Protein AF-0000000069621130 (afdb_homodimer)

Nearest PDB structures (foldseek):
  8sjd-assembly1_A  TM=6.583E-01  e=1.004E-08  Musca domestica
  8sjd-assembly1_A  TM=6.741E-01  e=3.927E-09  Musca domestica

Sequence (1466 aa):
MPRQTKYQEDWLSLTDPTGNEISFWCDKGKDDFHCFCRFCRKDIAICNSGKLQLFQHANSAKHKKSVKDATDLSQSKLKMISTANGDRGLCLDKTTASSSMTQWNFNEEEKIISAEILYILHAAVNNISFSSFDGISQLFSRMFPKGEEAKGMKLSSRKVAYEISHGLGPYFLAKISKSIQSCSFFTLLFDETLNESNKKQLDIHVRFWNCELNAIQQSYVGSEMLFHATASDIDSAIMTCMKKANLPIKKLLMLGSDGPNVNKAVFKIFDHRLKSEVGEGLVNVGTCNLHIVHNAFGKGLQLDAFASIIDFLEDIDIWFRKYPSRKEDLIISSQCVDEEVVCNTLRYVSNRWLSVVPSCQRILKMYPASKQHFLVDLVGNKSDLIKTERYKRIRSALKSHLTPAYLHFLVSVGKIFDNFLRFLQSDKTLIHLLYDEMSNIVRKLLFRFISMESCQEKKDEDLLEIPLKSIMEKENLKYLDVGHEANKILSSIEAAAKLCFKLDAQNFYFSVTSYLLKKLPLKNQLLKSIQVLHPVARKEPVNKTIGVVKCLTKMLSRCVQQEEMDKILDEWRIYVSDEEIKEEWSVEKQPDEDVLQWKNIDAYWGNVLCLNDINIGKKRYYHLSKIVKAALCLSHGQAPVERGFSINKRMMSDRARMAQTTIVGLRLIKDRVKKENVSETFITKEMIHFYREAHSKYKAELLENESKEKKLDNVKKVPECVRKTTQDELHILMPRQTKYQEDWLSLTDPTGNEISFWCDKGKDDFHCFCRFCRKDIAICNSGKLQLFQHANSAKHKKSVKDATDLSQSKLKMISTANGDRGLCLDKTTASSSMTQWNFNEEEKIISAEILYILHAAVNNISFSSFDGISQLFSRMFPKGEEAKGMKLSSRKVAYEISHGLGPYFLAKISKSIQSCSFFTLLFDETLNESNKKQLDIHVRFWNCELNAIQQSYVGSEMLFHATASDIDSAIMTCMKKANLPIKKLLMLGSDGPNVNKAVFKIFDHRLKSEVGEGLVNVGTCNLHIVHNAFGKGLQLDAFASIIDFLEDIDIWFRKYPSRKEDLIISSQCVDEEVVCNTLRYVSNRWLSVVPSCQRILKMYPASKQHFLVDLVGNKSDLIKTERYKRIRSALKSHLTPAYLHFLVSVGKIFDNFLRFLQSDKTLIHLLYDEMSNIVRKLLFRFISMESCQEKKDEDLLEIPLKSIMEKENLKYLDVGHEANKILSSIEAAAKLCFKLDAQNFYFSVTSYLLKKLPLKNQLLKSIQVLHPVARKEPVNKTIGVVKCLTKMLSRCVQQEEMDKILDEWRIYVSDEEIKEEWSVEKQPDEDVLQWKNIDAYWGNVLCLNDINIGKKRYYHLSKIVKAALCLSHGQAPVERGFSINKRMMSDRARMAQTTIVGLRLIKDRVKKENVSETFITKEMIHFYREAHSKYKAELLENESKEKKLDNVKKVPECVRKTTQDELHIL

Radius of gyration: 39.18 Å; Cα contacts (8 Å, |Δi|>4): 1930; chains: 2; bounding box: 105×108×104 Å

Organism: Araneus ventricosus (NCBI:txid182803)

Foldseek 3Di:
DQQFDFDDPVQQQDAAPVGHRLVVFWDCDPGRQWIAGNQLRDIQGCGHPNSVSSNVCCVDPSNVVSVVVVLVDFLVLVVVSVPPDDDDPPPPPPPCPVCPFVPPVDDPVRVLLVVVVLVLLLCLQVLNQLQVFVCVLVVQCVVCVPDPSSVPHDGHSVLSLLCLLQFQLLVLLQVVLVQQVPFQAKEKEWDWDQFPLRWIKIWIKIWFQRPSVLFIDIFTQAIDTDDPLALVRVLVRVVVSCVSSVPDLQRYAAYAYADDPRVVSNQVVSQVVNCVPQVGGHQDPAYFVLVLLLVLLVQLCPPPVNVLLLLLLQLVLVVPVPDPVLLVLLCVLCVVVVQHDSDHAQDDDSVDQLRLLSNLVNCLSSLNSLCSRLVPVCVVVVPPCCPDPSSVSNNVLSPDLLSNLSSVLCNVLSVLSVVLNVVQLDPFQCLLCLLVSLLVSLLVLCQQAAPCVLPVVDDSLCNLVRPLVVRCVVCPRVRHHSDDVSVVSLVPDDPVVSSVVSVSSSVSSVSSSNSSSVRNPNVDLLSVLSNCLQPVVLVPDLVVNLVSVLVLCVSVVSLAPPVCSVVLSVLSVCVSVPPVQDPVLFFDCDDPDPDTDGDRSSSSVSVQQQDADPVPRHGSNPSNCSSNRSSSSDRNRNSVVVVLSVVSRSSCPVPSPRDSSSSSSSSSSNRSDHNVCSSVGRDDPSSSVSSVCSVVVVVVVVVVVVVVVVVVVVVVVVVVVVVVVVVVVVVVD/DQQFDFDDPVQQQDAAPVGHRLVVFWACDPGRQWIAGNQLRDIQGCGHPNSVSSNVCCPDPSNVVSVVVVLVDFLVLVVVSVPPDDPDPPPPPPPCPVCPFVPPVDDPVRVLLVVVVLVLLLCLQVLNQLQVFVCVLVVQCVVCVPDPSSVPHDGHSVLSLLCLLQFQLLVLLQVVLVQQVPFQAKEKEWDWDQFPLRWIKIWIKIWFQRPSVLFIDIFTQAIDTDDDLALVRVLVRVVVSCVSSVPDLQRYAAYAYADDPRVVSNQVVSQVVNCVPQVGGHQDQAYFVLVLLLVLLVQLCPPPVNVLLLLLLQLVLVVCPPDVVLLVLLCVLCVVVVQHDSDHAQDDDSVDQLRLLRNLVNCLSSLNSLCSRLVPVCVVVVPPCCPDPSSVSNNVLSPDLLSNLSSVLCNVLSVLSVVLNVVQLDPFQCLLCLLVSLLVSLVVLCQQAAPCVLPVVDDSLCNLVRPLVVRCVVCPLVRHHSDDVSVVSLVPDDPVVSNVVSVSSSVSSVSSSNSSSVRRPNVDLLSVLSNCLQPCVLVDDLVVNLVSVLVLCVSVVSLDDPVCSVVLSVLSVCVSVPPVQDPVLFFDCDPPDPDTDTDRSSSSVSVQQCDADPVPRHGSNPSNCSSNRSSSSDRNRNSVVVVLSVVSRSSCPVPSPRDSSSSSSSSSSNRSDHNVCSSVGRDDPSSSVSSVCSVVVVVVVVVVVVVVVVVVVVVVVVVVVVVCVVVVVVVVD

Solvent-accessible surface area (backbone atoms only — not comparable to full-atom values): 79206 Å² total; per-residue (Å²): 123,84,71,66,34,64,71,54,82,72,55,36,76,36,68,33,89,78,70,44,44,34,53,74,38,42,42,85,32,98,48,59,38,28,32,24,29,68,60,66,71,40,77,42,72,19,31,79,58,32,70,56,41,55,35,48,48,52,67,31,71,64,37,47,47,28,45,47,48,53,67,66,42,63,65,64,63,67,53,51,67,65,65,67,70,80,76,80,72,74,61,75,57,81,64,76,69,63,81,66,60,83,64,63,90,53,51,71,67,48,45,24,50,51,31,50,50,49,51,51,50,47,31,52,50,59,53,48,63,50,71,60,30,50,59,39,30,57,30,39,25,66,44,28,71,73,14,65,35,30,64,64,40,83,53,32,35,67,56,53,45,38,32,31,33,47,4,52,14,49,47,50,46,50,52,50,27,54,50,54,65,74,31,78,49,34,21,40,36,45,50,72,44,74,44,83,64,45,36,31,35,34,42,34,33,38,25,26,46,30,73,87,75,39,29,73,42,76,43,68,72,41,64,43,81,37,49,73,65,43,37,67,51,46,48,51,44,51,52,50,47,31,58,76,44,64,54,63,70,87,31,54,41,32,78,43,38,60,75,52,67,52,49,51,48,33,50,51,54,51,26,51,52,35,29,71,71,73,67,51,60,55,57,80,84,69,52,30,52,59,57,52,54,52,47,19,54,49,57,27,41,63,37,67,78,42,34,54,50,52,48,45,54,49,48,55,34,63,61,37,59,85,27,32,45,52,43,48,49,38,45,57,29,13,57,72,68,71,42,82,72,76,71,81,75,53,73,68,43,92,85,44,83,72,27,59,40,60,26,41,53,50,49,62,69,34,40,66,27,48,45,41,28,62,70,42,49,43,58,72,67,66,46,78,63,69,74,38,68,64,44,48,52,46,47,53,48,66,68,39,84,57,45,64,29,52,41,37,28,48,40,52,58,40,49,59,54,40,51,54,48,58,60,68,49,44,93,62,69,50,44,49,48,44,48,60,52,56,48,47,54,52,48,60,55,44,52,29,45,39,59,56,78,81,50,67,85,46,53,73,62,45,56,65,68,55,61,58,70,63,48,42,66,70,55,48,73,74,44,54,59,56,46,69,70,17,47,60,52,45,68,77,45,57,70,67,62,41,50,52,52,51,51,51,51,49,50,30,50,49,49,23,52,54,45,43,54,70,67,53,70,64,76,43,59,62,47,58,29,43,35,60,73,39,74,70,46,48,77,44,61,62,78,64,48,50,58,38,50,52,52,39,47,59,76,44,36,89,68,48,57,79,84,44,52,62,54,25,53,51,39,48,57,46,56,53,66,41,76,84,66,56,71,66,58,47,51,43,86,53,88,84,59,92,59,85,40,68,41,54,54,44,57,36,48,35,58,58,49,63,38,63,30,82,88,77,74,38,56,59,35,56,60,43,42,45,56,51,48,54,60,65,26,46,75,67,53,60,45,68,62,55,52,45,49,55,50,49,52,62,58,32,58,97,40,54,80,64,51,68,56,39,52,41,11,41,50,35,44,42,66,73,43,49,71,90,41,50,68,67,56,71,85,47,72,66,55,52,51,32,46,66,45,4,62,58,52,45,52,51,49,52,53,50,50,51,50,46,50,51,45,51,50,48,53,57,52,41,48,54,54,47,44,50,46,45,50,51,48,54,71,67,100,124,86,71,67,35,63,71,54,80,70,54,37,77,36,68,30,88,79,70,44,44,34,52,75,40,41,42,85,31,100,50,61,39,28,32,23,30,69,60,66,70,40,78,41,70,19,31,80,59,31,71,56,43,56,34,49,48,52,65,30,70,65,37,46,46,29,45,49,48,52,66,68,42,63,63,64,62,65,54,52,68,64,63,67,69,78,76,77,70,76,62,76,58,79,65,76,70,64,81,68,61,83,65,63,89,53,52,72,67,50,46,24,50,50,31,52,51,49,51,50,51,47,31,52,50,59,56,49,62,49,69,58,30,50,59,41,30,57,29,40,26,66,45,28,70,74,15,65,37,30,64,64,40,83,54,32,34,68,57,52,47,39,31,33,34,48,4,53,12,50,48,49,46,50,53,51,27,54,50,52,66,72,31,75,49,33,20,40,36,44,50,72,44,74,46,82,64,42,36,30,35,33,42,35,33,39,26,26,46,30,75,87,75,38,30,72,42,75,42,68,74,42,64,40,81,36,48,60,79,45,36,67,48,48,47,51,45,52,51,50,48,31,59,76,45,62,53,63,70,88,32,53,41,33,77,44,39,60,74,51,69,46,50,52,48,32,50,50,53,51,28,52,52,35,28,72,72,72,66,53,59,55,58,81,82,68,51,29,54,59,58,51,55,53,48,19,54,49,55,28,41,64,38,66,79,44,33,52,51,51,48,44,54,50,47,55,34,55,62,41,53,79,29,31,42,51,42,47,50,37,43,55,29,12,59,73,68,72,42,82,73,77,70,81,75,55,75,67,42,92,88,45,83,72,26,58,40,60,26,40,53,50,48,61,69,35,40,67,27,48,46,40,28,61,69,42,49,43,57,70,66,67,46,77,63,68,73,38,69,64,44,48,54,46,48,52,50,66,68,39,83,55,45,64,30,53,42,38,29,47,39,51,57,39,49,59,55,40,53,55,49,58,59,67,50,46,92,64,71,50,45,48,48,43,47,58,53,55,48,46,55,51,49,60,55,43,53,30,46,38,59,58,78,82,50,66,83,46,53,74,61,45,57,64,69,54,62,56,69,64,47,42,67,70,56,49,74,74,44,53,58,57,44,69,69,15,48,61,52,46,69,78,46,56,69,69,62,40,51,51,50,50,51,51,52,50,50,29,50,48,50,23,51,53,44,42,57,69,68,54,69,66,76,44,60,61,47,57,30,42,35,58,74,39,75,72,47,48,76,44,61,64,80,65,49,49,58,38,50,51,51,40,48,59,76,44,38,89,70,48,54,80,84,44,51,61,54,25,54,52,40,47,57,48,57,51,68,41,78,84,64,56,70,67,56,45,50,45,87,55,87,86,58,92,61,87,39,68,42,55,54,42,57,34,48,36,57,58,48,64,39,63,31,82,89,78,74,38,56,59,34,56,62,43,43,45,56,52,48,55,58,66,27,47,78,66,52,59,46,69,61,54,52,45,50,56,50,50,51,63,59,32,58,98,39,54,78,62,52,67,56,38,52,40,10,42,51,36,43,44,66,73,44,50,70,90,42,51,68,67,54,71,85,47,74,66,55,51,50,32,47,67,45,4,61,60,53,44,52,51,49,52,51,50,48,50,51,46,51,50,46,51,49,46,52,57,51,41,48,54,53,48,45,51,47,46,50,52,45,54,71,67,100

Structure (mmCIF, N/CA/C/O backbone):
data_AF-0000000069621130-model_v1
#
loop_
_entity.id
_entity.type
_entity.pdbx_description
1 polymer 'HAT C-terminal dimerisation domain-containing protein'
#
loop_
_atom_site.group_PDB
_atom_site.id
_atom_site.type_symbol
_atom_site.label_atom_id
_atom_site.label_alt_id
_atom_site.label_comp_id
_atom_site.label_asym_id
_atom_site.label_entity_id
_atom_site.label_seq_id
_atom_site.pdbx_PDB_ins_code
_atom_site.Cartn_x
_atom_site.Cartn_y
_atom_site.Cartn_z
_atom_site.occupancy
_atom_site.B_iso_or_equiv
_atom_site.auth_seq_id
_atom_site.auth_comp_id
_atom_site.auth_asym_id
_atom_site.auth_atom_id
_atom_site.pdbx_PDB_model_num
ATOM 1 N N . MET A 1 1 ? 64.062 -38.812 -18.391 1 39.66 1 MET A N 1
ATOM 2 C CA . MET A 1 1 ? 62.656 -38.719 -18.078 1 39.66 1 MET A CA 1
ATOM 3 C C . MET A 1 1 ? 62.156 -37.281 -18.266 1 39.66 1 MET A C 1
ATOM 5 O O . MET A 1 1 ? 62.781 -36.344 -17.781 1 39.66 1 MET A O 1
ATOM 9 N N . PRO A 1 2 ? 61.406 -37.031 -19.328 1 51.38 2 PRO A N 1
ATOM 10 C CA . PRO A 1 2 ? 61.031 -35.625 -19.562 1 51.38 2 PRO A CA 1
ATOM 11 C C . PRO A 1 2 ? 60.531 -34.906 -18.297 1 51.38 2 PRO A C 1
ATOM 13 O O . PRO A 1 2 ? 60 -35.562 -17.391 1 51.38 2 PRO A O 1
ATOM 16 N N . ARG A 1 3 ? 61.219 -33.906 -17.75 1 57.31 3 ARG A N 1
ATOM 17 C CA . ARG A 1 3 ? 60.969 -33.125 -16.547 1 57.31 3 ARG A CA 1
ATOM 18 C C . ARG A 1 3 ? 59.469 -32.781 -16.453 1 57.31 3 ARG A C 1
ATOM 20 O O . ARG A 1 3 ? 58.938 -32.125 -17.359 1 57.31 3 ARG A O 1
ATOM 27 N N . GLN A 1 4 ? 58.562 -33.625 -15.805 1 66.12 4 GLN A N 1
ATOM 28 C CA . GLN A 1 4 ? 57.156 -33.375 -15.562 1 66.12 4 GLN A CA 1
ATOM 29 C C . GLN A 1 4 ? 56.938 -32.156 -14.688 1 66.12 4 GLN A C 1
ATOM 31 O O . GLN A 1 4 ? 57.562 -32 -13.641 1 66.12 4 GLN A O 1
ATOM 36 N N . THR A 1 5 ? 56.531 -31.078 -15.266 1 75.12 5 THR A N 1
ATOM 37 C CA . THR A 1 5 ? 56.25 -29.875 -14.5 1 75.12 5 THR A CA 1
ATOM 38 C C . THR A 1 5 ? 54.938 -30 -13.758 1 75.12 5 THR A C 1
ATOM 40 O O . THR A 1 5 ? 53.938 -30.469 -14.32 1 75.12 5 THR A O 1
ATOM 43 N N . LYS A 1 6 ? 54.969 -29.75 -12.477 1 78.38 6 LYS A N 1
ATOM 44 C CA . LYS A 1 6 ? 53.812 -29.812 -11.602 1 78.38 6 LYS A CA 1
ATOM 45 C C . LYS A 1 6 ? 53.094 -28.469 -11.562 1 78.38 6 LYS A C 1
ATOM 47 O O . LYS A 1 6 ? 53.688 -27.422 -11.797 1 78.38 6 LYS A O 1
ATOM 52 N N . TYR A 1 7 ? 51.781 -28.547 -11.359 1 77.81 7 TYR A N 1
ATOM 53 C CA . TYR A 1 7 ? 50.938 -27.375 -11.203 1 77.81 7 TYR A CA 1
ATOM 54 C C . TYR A 1 7 ? 51.438 -26.469 -10.102 1 77.81 7 TYR A C 1
ATOM 56 O O . TYR A 1 7 ? 51.875 -26.938 -9.039 1 77.81 7 TYR A O 1
ATOM 64 N N . GLN A 1 8 ? 51.656 -25.188 -10.391 1 79.44 8 GLN A N 1
ATOM 65 C CA . GLN A 1 8 ? 52.031 -24.188 -9.398 1 79.44 8 GLN A CA 1
ATOM 66 C C . GLN A 1 8 ? 50.906 -23.172 -9.195 1 79.44 8 GLN A C 1
ATOM 68 O O . GLN A 1 8 ? 50.375 -22.641 -10.164 1 79.44 8 GLN A O 1
ATOM 73 N N . GLU A 1 9 ? 50.562 -22.969 -8.023 1 75.62 9 GLU A N 1
ATOM 74 C CA . GLU A 1 9 ? 49.469 -22.062 -7.676 1 75.62 9 GLU A CA 1
ATOM 75 C C . GLU A 1 9 ? 49.75 -20.656 -8.156 1 75.62 9 GLU A C 1
ATOM 77 O O . GLU A 1 9 ? 48.812 -19.906 -8.477 1 75.62 9 GLU A O 1
ATOM 82 N N . ASP A 1 10 ? 51 -20.328 -8.375 1 77.38 10 ASP A N 1
ATOM 83 C CA . ASP A 1 10 ? 51.438 -19 -8.805 1 77.38 10 ASP A CA 1
ATOM 84 C C . ASP A 1 10 ? 51.031 -18.734 -10.258 1 77.38 10 ASP A C 1
ATOM 86 O O . ASP A 1 10 ? 50.938 -17.594 -10.688 1 77.38 10 ASP A O 1
ATOM 90 N N . TRP A 1 11 ? 50.688 -19.766 -11.047 1 78.38 11 TRP A N 1
ATOM 91 C CA . TRP A 1 11 ? 50.344 -19.625 -12.461 1 78.38 11 TRP A CA 1
ATOM 92 C C . TRP A 1 11 ? 49 -18.984 -12.633 1 78.38 11 TRP A C 1
ATOM 94 O O . TRP A 1 11 ? 48.75 -18.297 -13.625 1 78.38 11 TRP A O 1
ATOM 104 N N . LEU A 1 12 ? 48.219 -19.172 -11.602 1 75.12 12 LEU A N 1
ATOM 105 C CA . LEU A 1 12 ? 46.844 -18.672 -11.672 1 75.12 12 LEU A CA 1
ATOM 106 C C . LEU A 1 12 ? 46.812 -17.156 -11.656 1 75.12 12 LEU A C 1
ATOM 108 O O . LEU A 1 12 ? 45.906 -16.531 -12.195 1 75.12 12 LEU A O 1
ATOM 112 N N . SER A 1 13 ? 47.906 -16.562 -11.133 1 74.81 13 SER A N 1
ATOM 113 C CA . SER A 1 13 ? 47.969 -15.109 -11.031 1 74.81 13 SER A CA 1
ATOM 114 C C . SER A 1 13 ? 48.625 -14.508 -12.266 1 74.81 13 SER A C 1
ATOM 116 O O . SER A 1 13 ? 48.688 -13.281 -12.422 1 74.81 13 SER A O 1
ATOM 118 N N . LEU A 1 14 ? 48.969 -15.305 -13.281 1 77.44 14 LEU A N 1
ATOM 119 C CA . LEU A 1 14 ? 49.656 -14.828 -14.484 1 77.44 14 LEU A CA 1
ATOM 120 C C . LEU A 1 14 ? 48.625 -14.445 -15.562 1 77.44 14 LEU A C 1
ATOM 122 O O . LEU A 1 14 ? 47.531 -15.016 -15.625 1 77.44 14 LEU A O 1
ATOM 126 N N . THR A 1 15 ? 48.938 -13.414 -16.391 1 77.5 15 THR A N 1
ATOM 127 C CA . THR A 1 15 ? 48.125 -12.977 -17.516 1 77.5 15 THR A CA 1
ATOM 128 C C . THR A 1 15 ? 48.438 -13.781 -18.766 1 77.5 15 THR A C 1
ATOM 130 O O . THR A 1 15 ? 49.625 -13.922 -19.125 1 77.5 15 THR A O 1
ATOM 133 N N . ASP A 1 16 ? 47.438 -14.344 -19.406 1 76.75 16 ASP A N 1
ATOM 134 C CA . ASP A 1 16 ? 47.656 -15.117 -20.625 1 76.75 16 ASP A CA 1
ATOM 135 C C . ASP A 1 16 ? 47.844 -14.195 -21.828 1 76.75 16 ASP A C 1
ATOM 137 O O . ASP A 1 16 ? 47.656 -12.984 -21.734 1 76.75 16 ASP A O 1
ATOM 141 N N . PRO A 1 17 ? 48.312 -14.703 -22.953 1 74.19 17 PRO A N 1
ATOM 142 C CA . PRO A 1 17 ? 48.594 -13.852 -24.109 1 74.19 17 PRO A CA 1
ATOM 143 C C . PRO A 1 17 ? 47.344 -13.125 -24.641 1 74.19 17 PRO A C 1
ATOM 145 O O . PRO A 1 17 ? 47.469 -12.141 -25.375 1 74.19 17 PRO A O 1
ATOM 148 N N . THR A 1 18 ? 46.156 -13.586 -24.266 1 71.94 18 THR A N 1
ATOM 149 C CA . THR A 1 18 ? 44.938 -12.93 -24.734 1 71.94 18 THR A CA 1
ATOM 150 C C . THR A 1 18 ? 44.531 -11.812 -23.781 1 71.94 18 THR A C 1
ATOM 152 O O . THR A 1 18 ? 43.531 -11.109 -24.031 1 71.94 18 THR A O 1
ATOM 155 N N . GLY A 1 19 ? 45.219 -11.641 -22.734 1 69.75 19 GLY A N 1
ATOM 156 C CA . GLY A 1 19 ? 45.031 -10.523 -21.812 1 69.75 19 GLY A CA 1
ATOM 157 C C . GLY A 1 19 ? 44.219 -10.891 -20.594 1 69.75 19 GLY A C 1
ATOM 158 O O . GLY A 1 19 ? 43.875 -10.023 -19.797 1 69.75 19 GLY A O 1
ATOM 159 N N . ASN A 1 20 ? 43.906 -12.125 -20.359 1 70.5 20 ASN A N 1
ATOM 160 C CA . ASN A 1 20 ? 43.125 -12.602 -19.234 1 70.5 20 ASN A CA 1
ATOM 161 C C . ASN A 1 20 ? 44 -13.281 -18.188 1 70.5 20 ASN A C 1
ATOM 163 O O . ASN A 1 20 ? 45 -13.891 -18.516 1 70.5 20 ASN A O 1
ATOM 167 N N . GLU A 1 21 ? 43.75 -13.117 -16.984 1 75.62 21 GLU A N 1
ATOM 168 C CA . GLU A 1 21 ? 44.438 -13.891 -15.961 1 75.62 21 GLU A CA 1
ATOM 169 C C . GLU A 1 21 ? 44.094 -15.375 -16.047 1 75.62 21 GLU A C 1
ATOM 171 O O . GLU A 1 21 ? 42.906 -15.719 -16.266 1 75.62 21 GLU A O 1
ATOM 176 N N . ILE A 1 22 ? 44.969 -16.234 -15.82 1 78.56 22 ILE A N 1
ATOM 177 C CA . ILE A 1 22 ? 44.781 -17.672 -16.016 1 78.56 22 ILE A CA 1
ATOM 178 C C . ILE A 1 22 ? 43.781 -18.203 -15 1 78.56 22 ILE A C 1
ATOM 180 O O . ILE A 1 22 ? 43 -19.109 -15.305 1 78.56 22 ILE A O 1
ATOM 184 N N . SER A 1 23 ? 43.688 -17.516 -13.844 1 74.94 23 SER A N 1
ATOM 185 C CA . SER A 1 23 ? 42.719 -17.922 -12.82 1 74.94 23 SER A CA 1
ATOM 186 C C . SER A 1 23 ? 41.281 -17.703 -13.297 1 74.94 23 SER A C 1
ATOM 188 O O . SER A 1 23 ? 40.375 -18.328 -12.781 1 74.94 23 SER A O 1
ATOM 190 N N . PHE A 1 24 ? 41.188 -17.016 -14.414 1 70.88 24 PHE A N 1
ATOM 191 C CA . PHE A 1 24 ? 39.906 -16.688 -15.023 1 70.88 24 PHE A CA 1
ATOM 192 C C . PHE A 1 24 ? 39.281 -17.922 -15.648 1 70.88 24 PHE A C 1
ATOM 194 O O . PHE A 1 24 ? 38.062 -18.094 -15.609 1 70.88 24 PHE A O 1
ATOM 201 N N . TRP A 1 25 ? 40.031 -18.688 -16.109 1 73.44 25 TRP A N 1
ATOM 202 C CA . TRP A 1 25 ? 39.5 -19.781 -16.906 1 73.44 25 TRP A CA 1
ATOM 203 C C . TRP A 1 25 ? 40.125 -21.109 -16.5 1 73.44 25 TRP A C 1
ATOM 205 O O . TRP A 1 25 ? 39.625 -22.172 -16.891 1 73.44 25 TRP A O 1
ATOM 215 N N . CYS A 1 26 ? 41.125 -21.078 -15.68 1 76.06 26 CYS A N 1
ATOM 216 C CA . CYS A 1 26 ? 41.875 -22.297 -15.414 1 76.06 26 CYS A CA 1
ATOM 217 C C . CYS A 1 26 ? 41.812 -22.656 -13.93 1 76.06 26 CYS A C 1
ATOM 219 O O . CYS A 1 26 ? 42.031 -21.781 -13.078 1 76.06 26 CYS A O 1
ATOM 221 N N . ASP A 1 27 ? 41.375 -23.844 -13.539 1 75.94 27 ASP A N 1
ATOM 222 C CA . ASP A 1 27 ? 41.438 -24.422 -12.195 1 75.94 27 ASP A CA 1
ATOM 223 C C . ASP A 1 27 ? 42.469 -25.531 -12.109 1 75.94 27 ASP A C 1
ATOM 225 O O . ASP A 1 27 ? 42.906 -26.047 -13.141 1 75.94 27 ASP A O 1
ATOM 229 N N . LYS A 1 28 ? 42.844 -25.812 -10.828 1 76.94 28 LYS A N 1
ATOM 230 C CA . LYS A 1 28 ? 43.656 -27 -10.617 1 76.94 28 LYS A CA 1
ATOM 231 C C . LYS A 1 28 ? 42.938 -28.25 -11.094 1 76.94 28 LYS A C 1
ATOM 233 O O . LYS A 1 28 ? 41.75 -28.422 -10.844 1 76.94 28 LYS A O 1
ATOM 238 N N . GLY A 1 29 ? 43.438 -29.016 -11.93 1 69.94 29 GLY A N 1
ATOM 239 C CA . GLY A 1 29 ? 42.844 -30.234 -12.477 1 69.94 29 GLY A CA 1
ATOM 240 C C . GLY A 1 29 ? 42.781 -31.375 -11.477 1 69.94 29 GLY A C 1
ATOM 241 O O . GLY A 1 29 ? 43 -31.156 -10.273 1 69.94 29 GLY A O 1
ATOM 242 N N . LYS A 1 30 ? 42.438 -32.625 -11.852 1 70.06 30 LYS A N 1
ATOM 243 C CA . LYS A 1 30 ? 42.281 -33.844 -11.062 1 70.06 30 LYS A CA 1
ATOM 244 C C . LYS A 1 30 ? 43.562 -34.25 -10.383 1 70.06 30 LYS A C 1
ATOM 246 O O . LYS A 1 30 ? 43.562 -34.812 -9.281 1 70.06 30 LYS A O 1
ATOM 251 N N . ASP A 1 31 ? 44.812 -34 -11.031 1 73.75 31 ASP A N 1
ATOM 252 C CA . ASP A 1 31 ? 46.125 -34.312 -10.508 1 73.75 31 ASP A CA 1
ATOM 253 C C . ASP A 1 31 ? 47.094 -33.156 -10.695 1 73.75 31 ASP A C 1
ATOM 255 O O . ASP A 1 31 ? 46.719 -32.125 -11.273 1 73.75 31 ASP A O 1
ATOM 259 N N . ASP A 1 32 ? 48.375 -33.281 -10.117 1 77.19 32 ASP A N 1
ATOM 260 C CA . ASP A 1 32 ? 49.344 -32.219 -10.117 1 77.19 32 ASP A CA 1
ATOM 261 C C . ASP A 1 32 ? 49.875 -31.938 -11.523 1 77.19 32 ASP A C 1
ATOM 263 O O . ASP A 1 32 ? 50.656 -31 -11.734 1 77.19 32 ASP A O 1
ATOM 267 N N . PHE A 1 33 ? 49.406 -32.656 -12.484 1 81.25 33 PHE A N 1
ATOM 268 C CA . PHE A 1 33 ? 49.969 -32.5 -13.828 1 81.25 33 PHE A CA 1
ATOM 269 C C . PHE A 1 33 ? 48.875 -32.031 -14.812 1 81.25 33 PHE A C 1
ATOM 271 O O . PHE A 1 33 ? 49.156 -31.922 -16 1 81.25 33 PHE A O 1
ATOM 278 N N . HIS A 1 34 ? 47.688 -31.703 -14.328 1 81.12 34 HIS A N 1
ATOM 279 C CA . HIS A 1 34 ? 46.594 -31.219 -15.172 1 81.12 34 HIS A CA 1
ATOM 280 C C . HIS A 1 34 ? 45.969 -29.953 -14.586 1 81.12 34 HIS A C 1
ATOM 282 O O . HIS A 1 34 ? 45.938 -29.781 -13.367 1 81.12 34 HIS A O 1
ATOM 288 N N . CYS A 1 35 ? 45.594 -29.062 -15.555 1 80.75 35 CYS A N 1
ATOM 289 C CA . CYS A 1 35 ? 44.75 -27.906 -15.227 1 80.75 35 CYS A CA 1
ATOM 290 C C . CYS A 1 35 ? 43.406 -27.984 -15.938 1 80.75 35 CYS A C 1
ATOM 292 O O . CYS A 1 35 ? 43.312 -28.594 -17 1 80.75 35 CYS A O 1
ATOM 294 N N . PHE A 1 36 ? 42.406 -27.578 -15.328 1 80.5 36 PHE A N 1
ATOM 295 C CA . PHE A 1 36 ? 41.062 -27.641 -15.891 1 80.5 36 PHE A CA 1
ATOM 296 C C . PHE A 1 36 ? 40.625 -26.25 -16.359 1 80.5 36 PHE A C 1
ATOM 298 O O . PHE A 1 36 ? 40.656 -25.297 -15.602 1 80.5 36 PHE A O 1
ATOM 305 N N . CYS A 1 37 ? 40.25 -26.156 -17.703 1 77 37 CYS A N 1
ATOM 306 C CA . CYS A 1 37 ? 39.656 -24.938 -18.234 1 77 37 CYS A CA 1
ATOM 307 C C . CYS A 1 37 ? 38.156 -24.922 -18.047 1 77 37 CYS A C 1
ATOM 309 O O . CYS A 1 37 ? 37.469 -25.75 -18.625 1 77 37 CYS A O 1
ATOM 311 N N . ARG A 1 38 ? 37.719 -23.969 -17.297 1 72 38 ARG A N 1
ATOM 312 C CA . ARG A 1 38 ? 36.281 -23.844 -16.953 1 72 38 ARG A CA 1
ATOM 313 C C . ARG A 1 38 ? 35.438 -23.562 -18.188 1 72 38 ARG A C 1
ATOM 315 O O . ARG A 1 38 ? 34.312 -24 -18.281 1 72 38 ARG A O 1
ATOM 322 N N . PHE A 1 39 ? 35.938 -22.922 -19.156 1 70.75 39 PHE A N 1
ATOM 323 C CA . PHE A 1 39 ? 35.156 -22.5 -20.312 1 70.75 39 PHE A CA 1
ATOM 324 C C . PHE A 1 39 ? 35.125 -23.594 -21.375 1 70.75 39 PHE A C 1
ATOM 326 O O . PHE A 1 39 ? 34.094 -23.844 -21.984 1 70.75 39 PHE A O 1
ATOM 333 N N . CYS A 1 40 ? 36.156 -24.203 -21.578 1 70.94 40 CYS A N 1
ATOM 334 C CA . CYS A 1 40 ? 36.25 -25.266 -22.578 1 70.94 40 CYS A CA 1
ATOM 335 C C . CYS A 1 40 ? 35.969 -26.625 -21.969 1 70.94 40 CYS A C 1
ATOM 337 O O . CYS A 1 40 ? 35.875 -27.625 -22.688 1 70.94 40 CYS A O 1
ATOM 339 N N . ARG A 1 41 ? 35.719 -26.688 -20.578 1 68.31 41 ARG A N 1
ATOM 340 C CA . ARG A 1 41 ? 35.5 -27.891 -19.781 1 68.31 41 ARG A CA 1
ATOM 341 C C . ARG A 1 41 ? 36.438 -29.016 -20.203 1 68.31 41 ARG A C 1
ATOM 343 O O . ARG A 1 41 ? 36 -30.156 -20.422 1 68.31 41 ARG A O 1
ATOM 350 N N . LYS A 1 42 ? 37.656 -28.781 -20.281 1 76.62 42 LYS A N 1
ATOM 351 C CA . LYS A 1 42 ? 38.656 -29.734 -20.719 1 76.62 42 LYS A CA 1
ATOM 352 C C . LYS A 1 42 ? 39.844 -29.734 -19.766 1 76.62 42 LYS A C 1
ATOM 354 O O . LYS A 1 42 ? 40.219 -28.688 -19.219 1 76.62 42 LYS A O 1
ATOM 359 N N . ASP A 1 43 ? 40.344 -30.859 -19.484 1 79 43 ASP A N 1
ATOM 360 C CA . ASP A 1 43 ? 41.594 -31.016 -18.75 1 79 43 ASP A CA 1
ATOM 361 C C . ASP A 1 43 ? 42.781 -30.719 -19.625 1 79 43 ASP A C 1
ATOM 363 O O . ASP A 1 43 ? 42.906 -31.25 -20.734 1 79 43 ASP A O 1
ATOM 367 N N . ILE A 1 44 ? 43.531 -29.703 -19.25 1 79.69 44 ILE A N 1
ATOM 368 C CA . ILE A 1 44 ? 44.75 -29.328 -19.953 1 79.69 44 ILE A CA 1
ATOM 369 C C . ILE A 1 44 ? 45.969 -30.016 -19.312 1 79.69 44 ILE A C 1
ATOM 371 O O . ILE A 1 44 ? 46.25 -29.828 -18.125 1 79.69 44 ILE A O 1
ATOM 375 N N . ALA A 1 45 ? 46.594 -30.922 -19.969 1 79.88 45 ALA A N 1
ATOM 376 C CA . ALA A 1 45 ? 47.812 -31.578 -19.469 1 79.88 45 ALA A CA 1
ATOM 377 C C . ALA A 1 45 ? 48.969 -30.609 -19.469 1 79.88 45 ALA A C 1
ATOM 379 O O . ALA A 1 45 ? 49.344 -30.047 -20.5 1 79.88 45 ALA A O 1
ATOM 380 N N . ILE A 1 46 ? 49.562 -30.312 -18.312 1 79.31 46 ILE A N 1
ATOM 381 C CA . ILE A 1 46 ? 50.656 -29.344 -18.188 1 79.31 46 ILE A CA 1
ATOM 382 C C . ILE A 1 46 ? 51.969 -30.094 -17.969 1 79.31 46 ILE A C 1
ATOM 384 O O . ILE A 1 46 ? 53 -29.469 -17.672 1 79.31 46 ILE A O 1
ATOM 388 N N . CYS A 1 47 ? 52.031 -31.375 -18.062 1 74.88 47 CYS A N 1
ATOM 389 C CA . CYS A 1 47 ? 53.188 -32.219 -17.734 1 74.88 47 CYS A CA 1
ATOM 390 C C . CYS A 1 47 ? 54.375 -31.875 -18.625 1 74.88 47 CYS A C 1
ATOM 392 O O . CYS A 1 47 ? 55.5 -31.922 -18.172 1 74.88 47 CYS A O 1
ATOM 394 N N . ASN A 1 48 ? 54.188 -31.547 -19.875 1 75.25 48 ASN A N 1
ATOM 395 C CA . ASN A 1 48 ? 55.312 -31.375 -20.797 1 75.25 48 ASN A CA 1
ATOM 396 C C . ASN A 1 48 ? 55.844 -29.953 -20.781 1 75.25 48 ASN A C 1
ATOM 398 O O . ASN A 1 48 ? 57.062 -29.734 -20.703 1 75.25 48 ASN A O 1
ATOM 402 N N . SER A 1 49 ? 54.969 -28.812 -20.969 1 75.88 49 SER A N 1
ATOM 403 C CA . SER A 1 49 ? 55.469 -27.453 -21.156 1 75.88 49 SER A CA 1
ATOM 404 C C . SER A 1 49 ? 54.938 -26.516 -20.078 1 75.88 49 SER A C 1
ATOM 406 O O . SER A 1 49 ? 55.188 -25.312 -20.125 1 75.88 49 SER A O 1
ATOM 408 N N . GLY A 1 50 ? 54.375 -27.078 -19.062 1 76.44 50 GLY A N 1
ATOM 409 C CA . GLY A 1 50 ? 53.938 -26.359 -17.891 1 76.44 50 GLY A CA 1
ATOM 410 C C . GLY A 1 50 ? 53.062 -25.156 -18.219 1 76.44 50 GLY A C 1
ATOM 411 O O . GLY A 1 50 ? 52.062 -25.281 -18.938 1 76.44 50 GLY A O 1
ATOM 412 N N . LYS A 1 51 ? 53.656 -23.938 -17.891 1 77.75 51 LYS A N 1
ATOM 413 C CA . LYS A 1 51 ? 52.969 -22.656 -18.078 1 77.75 51 LYS A CA 1
ATOM 414 C C . LYS A 1 51 ? 52.719 -22.375 -19.547 1 77.75 51 LYS A C 1
ATOM 416 O O . LYS A 1 51 ? 51.719 -21.75 -19.906 1 77.75 51 LYS A O 1
ATOM 421 N N . LEU A 1 52 ? 53.5 -22.781 -20.344 1 79.31 52 LEU A N 1
ATOM 422 C CA . LEU A 1 52 ? 53.406 -22.516 -21.781 1 79.31 52 LEU A CA 1
ATOM 423 C C . LEU A 1 52 ? 52.219 -23.234 -22.391 1 79.31 52 LEU A C 1
ATOM 425 O O . LEU A 1 52 ? 51.594 -22.734 -23.344 1 79.31 52 LEU A O 1
ATOM 429 N N . GLN A 1 53 ? 51.75 -24.344 -21.828 1 81.69 53 GLN A N 1
ATOM 430 C CA . GLN A 1 53 ? 50.562 -25.062 -22.297 1 81.69 53 GLN A CA 1
ATOM 431 C C . GLN A 1 53 ? 49.281 -24.297 -21.953 1 81.69 53 GLN A C 1
ATOM 433 O O . GLN A 1 53 ? 48.344 -24.312 -22.734 1 81.69 53 GLN A O 1
ATOM 438 N N . LEU A 1 54 ? 49.375 -23.672 -20.844 1 81.69 54 LEU A N 1
ATOM 439 C CA . LEU A 1 54 ? 48.25 -22.844 -20.469 1 81.69 54 LEU A CA 1
ATOM 440 C C . LEU A 1 54 ? 48.125 -21.641 -21.391 1 81.69 54 LEU A C 1
ATOM 442 O O . LEU A 1 54 ? 47 -21.297 -21.828 1 81.69 54 LEU A O 1
ATOM 446 N N . PHE A 1 55 ? 49.25 -21.062 -21.797 1 81.12 55 PHE A N 1
ATOM 447 C CA . PHE A 1 55 ? 49.25 -19.938 -22.719 1 81.12 55 PHE A CA 1
ATOM 448 C C . PHE A 1 55 ? 48.812 -20.375 -24.109 1 81.12 55 PHE A C 1
ATOM 450 O O . PHE A 1 55 ? 48.062 -19.656 -24.781 1 81.12 55 PHE A O 1
ATOM 457 N N . GLN A 1 56 ? 49.156 -21.531 -24.469 1 81.5 56 GLN A N 1
ATOM 458 C CA . GLN A 1 56 ? 48.75 -22.078 -25.766 1 81.5 56 GLN A CA 1
ATOM 459 C C . GLN A 1 56 ? 47.25 -22.375 -25.781 1 81.5 56 GLN A C 1
ATOM 461 O O . GLN A 1 56 ? 46.562 -22.094 -26.781 1 81.5 56 GLN A O 1
ATOM 466 N N . HIS A 1 57 ? 46.719 -22.922 -24.688 1 80.94 57 HIS A N 1
ATOM 467 C CA . HIS A 1 57 ? 45.281 -23.141 -24.578 1 80.94 57 HIS A CA 1
ATOM 468 C C . HIS A 1 57 ? 44.531 -21.812 -24.641 1 80.94 57 HIS A C 1
ATOM 470 O O . HIS A 1 57 ? 43.531 -21.703 -25.359 1 80.94 57 HIS A O 1
ATOM 476 N N . ALA A 1 58 ? 45.094 -20.844 -23.984 1 79.69 58 ALA A N 1
ATOM 477 C CA . ALA A 1 58 ? 44.469 -19.531 -23.969 1 79.69 58 ALA A CA 1
ATOM 478 C C . ALA A 1 58 ? 44.438 -18.922 -25.375 1 79.69 58 ALA A C 1
ATOM 480 O O . ALA A 1 58 ? 43.5 -18.188 -25.719 1 79.69 58 ALA A O 1
ATOM 481 N N . ASN A 1 59 ? 45.375 -19.266 -26.172 1 78.25 59 ASN A N 1
ATOM 482 C CA . ASN A 1 59 ? 45.5 -18.688 -27.516 1 78.25 59 ASN A CA 1
ATOM 483 C C . ASN A 1 59 ? 44.781 -19.562 -28.562 1 78.25 59 ASN A C 1
ATOM 485 O O . ASN A 1 59 ? 44.719 -19.203 -29.734 1 78.25 59 ASN A O 1
ATOM 489 N N . SER A 1 60 ? 44.25 -20.656 -28.141 1 80.31 60 SER A N 1
ATOM 490 C CA . SER A 1 60 ? 43.562 -21.547 -29.078 1 80.31 60 SER A CA 1
ATOM 491 C C . SER A 1 60 ? 42.219 -20.953 -29.5 1 80.31 60 SER A C 1
ATOM 493 O O . SER A 1 60 ? 41.562 -20.25 -28.734 1 80.31 60 SER A O 1
ATOM 495 N N . ALA A 1 61 ? 41.812 -21.156 -30.734 1 76.56 61 ALA A N 1
ATOM 496 C CA . ALA A 1 61 ? 40.562 -20.625 -31.312 1 76.56 61 ALA A CA 1
ATOM 497 C C . ALA A 1 61 ? 39.344 -21.141 -30.562 1 76.56 61 ALA A C 1
ATOM 499 O O . ALA A 1 61 ? 38.406 -20.391 -30.328 1 76.56 61 ALA A O 1
ATOM 500 N N . LYS A 1 62 ? 39.375 -22.328 -30.078 1 73.5 62 LYS A N 1
ATOM 501 C CA . LYS A 1 62 ? 38.25 -22.906 -29.359 1 73.5 62 LYS A CA 1
ATOM 502 C C . LYS A 1 62 ? 38.062 -22.266 -27.984 1 73.5 62 LYS A C 1
ATOM 504 O O . LYS A 1 62 ? 36.938 -21.984 -27.562 1 73.5 62 LYS A O 1
ATOM 509 N N . HIS A 1 63 ? 39.125 -22.031 -27.328 1 74.56 63 HIS A N 1
ATOM 510 C CA . HIS A 1 63 ? 39.031 -21.359 -26.031 1 74.56 63 HIS A CA 1
ATOM 511 C C . HIS A 1 63 ? 38.562 -19.922 -26.172 1 74.56 63 HIS A C 1
ATOM 513 O O . HIS A 1 63 ? 37.688 -19.484 -25.422 1 74.56 63 HIS A O 1
ATOM 519 N N . LYS A 1 64 ? 39.125 -19.281 -27.141 1 73.56 64 LYS A N 1
ATOM 520 C CA . LYS A 1 64 ? 38.719 -17.891 -27.391 1 73.56 64 LYS A CA 1
ATOM 521 C C . LYS A 1 64 ? 37.219 -17.812 -27.719 1 73.56 64 LYS A C 1
ATOM 523 O O . LYS A 1 64 ? 36.531 -16.922 -27.25 1 73.56 64 LYS A O 1
ATOM 528 N N . LYS A 1 65 ? 36.781 -18.734 -28.469 1 71 65 LYS A N 1
ATOM 529 C CA . LYS A 1 65 ? 35.375 -18.797 -28.781 1 71 65 LYS A CA 1
ATOM 530 C C . LYS A 1 65 ? 34.562 -19.172 -27.547 1 71 65 LYS A C 1
ATOM 532 O O . LYS A 1 65 ? 33.5 -18.578 -27.281 1 71 65 LYS A O 1
ATOM 537 N N . SER A 1 66 ? 35 -20.094 -26.812 1 68 66 SER A N 1
ATOM 538 C CA . SER A 1 66 ? 34.281 -20.516 -25.609 1 68 66 SER A CA 1
ATOM 539 C C . SER A 1 66 ? 34.25 -19.406 -24.562 1 68 66 SER A C 1
ATOM 541 O O . SER A 1 66 ? 33.219 -19.219 -23.891 1 68 66 SER A O 1
ATOM 543 N N . VAL A 1 67 ? 35.375 -18.766 -24.5 1 64.88 67 VAL A N 1
ATOM 544 C CA . VAL A 1 67 ? 35.438 -17.625 -23.594 1 64.88 67 VAL A CA 1
ATOM 545 C C . VAL A 1 67 ? 34.5 -16.516 -24.094 1 64.88 67 VAL A C 1
ATOM 547 O O . VAL A 1 67 ? 33.75 -15.93 -23.297 1 64.88 67 VAL A O 1
ATOM 550 N N . LYS A 1 68 ? 34.5 -16.312 -25.344 1 62.91 68 LYS A N 1
ATOM 551 C CA . LYS A 1 68 ? 33.594 -15.328 -25.938 1 62.91 68 LYS A CA 1
ATOM 552 C C . LYS A 1 68 ? 32.156 -15.75 -25.75 1 62.91 68 LYS A C 1
ATOM 554 O O . LYS A 1 68 ? 31.297 -14.93 -25.406 1 62.91 68 LYS A O 1
ATOM 559 N N . ASP A 1 69 ? 31.859 -16.922 -26.094 1 56.88 69 ASP A N 1
ATOM 560 C CA . ASP A 1 69 ? 30.5 -17.469 -25.938 1 56.88 69 ASP A CA 1
ATOM 561 C C . ASP A 1 69 ? 30.078 -17.422 -24.469 1 56.88 69 ASP A C 1
ATOM 563 O O . ASP A 1 69 ? 28.906 -17.141 -24.172 1 56.88 69 ASP A O 1
ATOM 567 N N . ALA A 1 70 ? 30.953 -17.859 -23.625 1 50.97 70 ALA A N 1
ATOM 568 C CA . ALA A 1 70 ? 30.672 -17.844 -22.203 1 50.97 70 ALA A CA 1
ATOM 569 C C . ALA A 1 70 ? 30.453 -16.406 -21.703 1 50.97 70 ALA A C 1
ATOM 571 O O . ALA A 1 70 ? 29.625 -16.172 -20.828 1 50.97 70 ALA A O 1
ATOM 572 N N . THR A 1 71 ? 31.375 -15.664 -22.234 1 48.59 71 THR A N 1
ATOM 573 C CA . THR A 1 71 ? 31.234 -14.258 -21.891 1 48.59 71 THR A CA 1
ATOM 574 C C . THR A 1 71 ? 29.938 -13.688 -22.484 1 48.59 71 THR A C 1
ATOM 576 O O . THR A 1 71 ? 29.344 -12.773 -21.906 1 48.59 71 THR A O 1
ATOM 579 N N . ASP A 1 72 ? 29.609 -14.109 -23.609 1 44.66 72 ASP A N 1
ATOM 580 C CA . ASP A 1 72 ? 28.328 -13.75 -24.219 1 44.66 72 ASP A CA 1
ATOM 581 C C . ASP A 1 72 ? 27.172 -14.492 -23.547 1 44.66 72 ASP A C 1
ATOM 583 O O . ASP A 1 72 ? 26.016 -14.133 -23.734 1 44.66 72 ASP A O 1
ATOM 587 N N . LEU A 1 73 ? 27.422 -15.695 -23.062 1 37.78 73 LEU A N 1
ATOM 588 C CA . LEU A 1 73 ? 26.391 -16.516 -22.438 1 37.78 73 LEU A CA 1
ATOM 589 C C . LEU A 1 73 ? 25.906 -15.891 -21.141 1 37.78 73 LEU A C 1
ATOM 591 O O . LEU A 1 73 ? 26.688 -15.258 -20.422 1 37.78 73 LEU A O 1
ATOM 595 N N . SER A 1 74 ? 24.672 -15.781 -20.938 1 37.91 74 SER A N 1
ATOM 596 C CA . SER A 1 74 ? 23.875 -15.219 -19.844 1 37.91 74 SER A CA 1
ATOM 597 C C . SER A 1 74 ? 24.344 -15.75 -18.5 1 37.91 74 SER A C 1
ATOM 599 O O . SER A 1 74 ? 24.953 -16.828 -18.422 1 37.91 74 SER A O 1
ATOM 601 N N . GLN A 1 75 ? 24.438 -15.008 -17.422 1 36.41 75 GLN A N 1
ATOM 602 C CA . GLN A 1 75 ? 24.781 -15.172 -16.016 1 36.41 75 GLN A CA 1
ATOM 603 C C . GLN A 1 75 ? 24.359 -16.547 -15.508 1 36.41 75 GLN A C 1
ATOM 605 O O . GLN A 1 75 ? 24.969 -17.078 -14.578 1 36.41 75 GLN A O 1
ATOM 610 N N . SER A 1 76 ? 23.391 -17.203 -16 1 34.62 76 SER A N 1
ATOM 611 C CA . SER A 1 76 ? 22.844 -18.453 -15.477 1 34.62 76 SER A CA 1
ATOM 612 C C . SER A 1 76 ? 23.781 -19.625 -15.727 1 34.62 76 SER A C 1
ATOM 614 O O . SER A 1 76 ? 23.875 -20.547 -14.922 1 34.62 76 SER A O 1
ATOM 616 N N . LYS A 1 77 ? 24.453 -19.828 -16.828 1 36.78 77 LYS A N 1
ATOM 617 C CA . LYS A 1 77 ? 25.328 -20.969 -17.094 1 36.78 77 LYS A CA 1
ATOM 618 C C . LYS A 1 77 ? 26.547 -20.938 -16.188 1 36.78 77 LYS A C 1
ATOM 620 O O . LYS A 1 77 ? 27.109 -21.984 -15.859 1 36.78 77 LYS A O 1
ATOM 625 N N . LEU A 1 78 ? 26.953 -19.734 -15.773 1 35.47 78 LEU A N 1
ATOM 626 C CA . LEU A 1 78 ? 28.125 -19.641 -14.906 1 35.47 78 LEU A CA 1
ATOM 627 C C . LEU A 1 78 ? 27.812 -20.203 -13.523 1 35.47 78 LEU A C 1
ATOM 629 O O . LEU A 1 78 ? 28.656 -20.859 -12.906 1 35.47 78 LEU A O 1
ATOM 633 N N . LYS A 1 79 ? 26.641 -20 -13.031 1 37.91 79 LYS A N 1
ATOM 634 C CA . LYS A 1 79 ? 26.281 -20.562 -11.734 1 37.91 79 LYS A CA 1
ATOM 635 C C . LYS A 1 79 ? 26.125 -22.078 -11.828 1 37.91 79 LYS A C 1
ATOM 637 O O . LYS A 1 79 ? 26.375 -22.797 -10.859 1 37.91 79 LYS A O 1
ATOM 642 N N . MET A 1 80 ? 25.484 -22.578 -12.773 1 31.69 80 MET A N 1
ATOM 643 C CA . MET A 1 80 ? 25.203 -24 -12.875 1 31.69 80 MET A CA 1
ATOM 644 C C . MET A 1 80 ? 26.5 -24.797 -12.93 1 31.69 80 MET A C 1
ATOM 646 O O . MET A 1 80 ? 26.531 -25.969 -12.531 1 31.69 80 MET A O 1
ATOM 650 N N . ILE A 1 81 ? 27.516 -24.312 -13.508 1 32.84 81 ILE A N 1
ATOM 651 C CA . ILE A 1 81 ? 28.766 -25.078 -13.5 1 32.84 81 ILE A CA 1
ATOM 652 C C . ILE A 1 81 ? 29.234 -25.281 -12.062 1 32.84 81 ILE A C 1
ATOM 654 O O . ILE A 1 81 ? 29.828 -26.312 -11.742 1 32.84 81 ILE A O 1
ATOM 658 N N . SER A 1 82 ? 28.906 -24.344 -11.164 1 32.91 82 SER A N 1
ATOM 659 C CA . SER A 1 82 ? 29.359 -24.531 -9.789 1 32.91 82 SER A CA 1
ATOM 660 C C . SER A 1 82 ? 28.516 -25.594 -9.078 1 32.91 82 SER A C 1
ATOM 662 O O . SER A 1 82 ? 29.031 -26.344 -8.25 1 32.91 82 SER A O 1
ATOM 664 N N . THR A 1 83 ? 27.219 -25.609 -9.203 1 32.16 83 THR A N 1
ATOM 665 C CA . THR A 1 83 ? 26.422 -26.469 -8.344 1 32.16 83 THR A CA 1
ATOM 666 C C . THR A 1 83 ? 26.391 -27.906 -8.875 1 32.16 83 THR A C 1
ATOM 668 O O . THR A 1 83 ? 25.719 -28.766 -8.32 1 32.16 83 THR A O 1
ATOM 671 N N . ALA A 1 84 ? 26.781 -28.328 -10.039 1 29.75 84 ALA A N 1
ATOM 672 C CA . ALA A 1 84 ? 26.641 -29.734 -10.422 1 29.75 84 ALA A CA 1
ATOM 673 C C . ALA A 1 84 ? 27.438 -30.641 -9.492 1 29.75 84 ALA A C 1
ATOM 675 O O . ALA A 1 84 ? 27.422 -31.859 -9.648 1 29.75 84 ALA A O 1
ATOM 676 N N . ASN A 1 85 ? 28.625 -30.344 -8.805 1 28 85 ASN A N 1
ATOM 677 C CA . ASN A 1 85 ? 29.234 -31.406 -8.008 1 28 85 ASN A CA 1
ATOM 678 C C . ASN A 1 85 ? 28.422 -31.703 -6.754 1 28 85 ASN A C 1
ATOM 680 O O . ASN A 1 85 ? 28.156 -30.812 -5.949 1 28 85 ASN A O 1
ATOM 684 N N . GLY A 1 86 ? 27.531 -32.656 -6.648 1 28.45 86 GLY A N 1
ATOM 685 C CA . GLY A 1 86 ? 26.953 -33.281 -5.465 1 28.45 86 GLY A CA 1
ATOM 686 C C . GLY A 1 86 ? 27.891 -33.281 -4.273 1 28.45 86 GLY A C 1
ATOM 687 O O . GLY A 1 86 ? 27.547 -32.75 -3.209 1 28.45 86 GLY A O 1
ATOM 688 N N . ASP A 1 87 ? 28.469 -34.562 -3.754 1 26.61 87 ASP A N 1
ATOM 689 C CA . ASP A 1 87 ? 29.125 -35.031 -2.537 1 26.61 87 ASP A CA 1
ATOM 690 C C . ASP A 1 87 ? 30.406 -34.281 -2.277 1 26.61 87 ASP A C 1
ATOM 692 O O . ASP A 1 87 ? 30.953 -34.312 -1.17 1 26.61 87 ASP A O 1
ATOM 696 N N . ARG A 1 88 ? 31.578 -34.562 -3.062 1 23.97 88 ARG A N 1
ATOM 697 C CA . ARG A 1 88 ? 32.812 -34.094 -2.457 1 23.97 88 ARG A CA 1
ATOM 698 C C . ARG A 1 88 ? 32.719 -32.625 -2.043 1 23.97 88 ARG A C 1
ATOM 700 O O . ARG A 1 88 ? 32.062 -31.828 -2.717 1 23.97 88 ARG A O 1
ATOM 707 N N . GLY A 1 89 ? 32.781 -32.312 -0.546 1 26.19 89 GLY A N 1
ATOM 708 C CA . GLY A 1 89 ? 33.125 -31.109 0.209 1 26.19 89 GLY A CA 1
ATOM 709 C C . GLY A 1 89 ? 33.906 -30.094 -0.608 1 26.19 89 GLY A C 1
ATOM 710 O O . GLY A 1 89 ? 34.625 -29.25 -0.053 1 26.19 89 GLY A O 1
ATOM 711 N N . LEU A 1 90 ? 34.156 -30.422 -1.734 1 23.81 90 LEU A N 1
ATOM 712 C CA . LEU A 1 90 ? 35.094 -29.391 -2.156 1 23.81 90 LEU A CA 1
ATOM 713 C C . LEU A 1 90 ? 34.594 -28.016 -1.773 1 23.81 90 LEU A C 1
ATOM 715 O O . LEU A 1 90 ? 33.5 -27.625 -2.141 1 23.81 90 LEU A O 1
ATOM 719 N N . CYS A 1 91 ? 34.969 -27.672 -0.496 1 23.23 91 CYS A N 1
ATOM 720 C CA . CYS A 1 91 ? 35.125 -26.359 0.125 1 23.23 91 CYS A CA 1
ATOM 721 C C . CYS A 1 91 ? 35.344 -25.281 -0.929 1 23.23 91 CYS A C 1
ATOM 723 O O . CYS A 1 91 ? 36.344 -25.312 -1.657 1 23.23 91 CYS A O 1
ATOM 725 N N . LEU A 1 92 ? 34.469 -25.078 -1.73 1 25.66 92 LEU A N 1
ATOM 726 C CA . LEU A 1 92 ? 34.781 -23.719 -2.16 1 25.66 92 LEU A CA 1
ATOM 727 C C . LEU A 1 92 ? 35.438 -22.922 -1.024 1 25.66 92 LEU A C 1
ATOM 729 O O . LEU A 1 92 ? 34.781 -22.656 -0.005 1 25.66 92 LEU A O 1
ATOM 733 N N . ASP A 1 93 ? 36.5 -23.406 -0.509 1 24 93 ASP A N 1
ATOM 734 C CA . ASP A 1 93 ? 37.312 -22.516 0.293 1 24 93 ASP A CA 1
ATOM 735 C C . ASP A 1 93 ? 36.969 -21.047 0.003 1 24 93 ASP A C 1
ATOM 737 O O . ASP A 1 93 ? 36.594 -20.703 -1.112 1 24 93 ASP A O 1
ATOM 741 N N . LYS A 1 94 ? 36.688 -20.406 1.039 1 28.16 94 LYS A N 1
ATOM 742 C CA . LYS A 1 94 ? 36.719 -18.953 1.203 1 28.16 94 LYS A CA 1
ATOM 743 C C . LYS A 1 94 ? 37.719 -18.312 0.233 1 28.16 94 LYS A C 1
ATOM 745 O O . LYS A 1 94 ? 38.594 -17.562 0.646 1 28.16 94 LYS A O 1
ATOM 750 N N . THR A 1 95 ? 38.375 -19.031 -0.494 1 25.45 95 THR A N 1
ATOM 751 C CA . THR A 1 95 ? 39.219 -18.109 -1.235 1 25.45 95 THR A CA 1
ATOM 752 C C . THR A 1 95 ? 38.406 -16.906 -1.704 1 25.45 95 THR A C 1
ATOM 754 O O . THR A 1 95 ? 37.219 -17.016 -2.029 1 25.45 95 THR A O 1
ATOM 757 N N . THR A 1 96 ? 38.844 -15.734 -1.336 1 27.3 96 THR A N 1
ATOM 758 C CA . THR A 1 96 ? 38.594 -14.344 -1.707 1 27.3 96 THR A CA 1
ATOM 759 C C . THR A 1 96 ? 38.25 -14.234 -3.189 1 27.3 96 THR A C 1
ATOM 761 O O . THR A 1 96 ? 39.125 -14.227 -4.043 1 27.3 96 THR A O 1
ATOM 764 N N . ALA A 1 97 ? 37.562 -15.164 -3.662 1 27.7 97 ALA A N 1
ATOM 765 C CA . ALA A 1 97 ? 37.094 -14.758 -4.98 1 27.7 97 ALA A CA 1
ATOM 766 C C . ALA A 1 97 ? 36.875 -13.25 -5.051 1 27.7 97 ALA A C 1
ATOM 768 O O . ALA A 1 97 ? 35.969 -12.719 -4.426 1 27.7 97 ALA A O 1
ATOM 769 N N . SER A 1 98 ? 37.844 -12.586 -4.816 1 28.84 98 SER A N 1
ATOM 770 C CA . SER A 1 98 ? 37.938 -11.219 -5.32 1 28.84 98 SER A CA 1
ATOM 771 C C . SER A 1 98 ? 37.094 -11.023 -6.57 1 28.84 98 SER A C 1
ATOM 773 O O . SER A 1 98 ? 37.188 -11.812 -7.512 1 28.84 98 SER A O 1
ATOM 775 N N . SER A 1 99 ? 35.781 -10.922 -6.531 1 31.28 99 SER A N 1
ATOM 776 C CA . SER A 1 99 ? 34.875 -10.312 -7.488 1 31.28 99 SER A CA 1
ATOM 777 C C . SER A 1 99 ? 35.625 -9.727 -8.672 1 31.28 99 SER A C 1
ATOM 779 O O . SER A 1 99 ? 35.906 -8.523 -8.711 1 31.28 99 SER A O 1
ATOM 781 N N . SER A 1 100 ? 36.781 -10.219 -8.883 1 30.75 100 SER A N 1
ATOM 782 C CA . SER A 1 100 ? 37.312 -9.742 -10.148 1 30.75 100 SER A CA 1
ATOM 783 C C . SER A 1 100 ? 36.375 -10.016 -11.305 1 30.75 100 SER A C 1
ATOM 785 O O . SER A 1 100 ? 36.281 -11.141 -11.797 1 30.75 100 SER A O 1
ATOM 787 N N . MET A 1 101 ? 35.062 -9.961 -11.25 1 34.03 101 MET A N 1
ATOM 788 C CA . MET A 1 101 ? 34.156 -9.719 -12.367 1 34.03 101 MET A CA 1
ATOM 789 C C . MET A 1 101 ? 34.938 -9.375 -13.633 1 34.03 101 MET A C 1
ATOM 791 O O . MET A 1 101 ? 35.812 -8.508 -13.625 1 34.03 101 MET A O 1
ATOM 795 N N . THR A 1 102 ? 35.188 -10.422 -14.469 1 35.06 102 THR A N 1
ATOM 796 C CA . THR A 1 102 ? 35.719 -10.172 -15.805 1 35.06 102 THR A CA 1
ATOM 797 C C . THR A 1 102 ? 35.469 -8.727 -16.219 1 35.06 102 THR A C 1
ATOM 799 O O . THR A 1 102 ? 34.312 -8.32 -16.438 1 35.06 102 THR A O 1
ATOM 802 N N . GLN A 1 103 ? 35.906 -7.875 -15.586 1 40.38 103 GLN A N 1
ATOM 803 C CA . GLN A 1 103 ? 35.875 -6.465 -15.961 1 40.38 103 GLN A CA 1
ATOM 804 C C . GLN A 1 103 ? 36.125 -6.289 -17.453 1 40.38 103 GLN A C 1
ATOM 806 O O . GLN A 1 103 ? 37.25 -6.559 -17.922 1 40.38 103 GLN A O 1
ATOM 811 N N . TRP A 1 104 ? 35.156 -6.801 -18.312 1 48.12 104 TRP A N 1
ATOM 812 C CA . TRP A 1 104 ? 35.312 -6.262 -19.656 1 48.12 104 TRP A CA 1
ATOM 813 C C . TRP A 1 104 ? 36.156 -4.992 -19.656 1 48.12 104 TRP A C 1
ATOM 815 O O . TRP A 1 104 ? 36.219 -4.297 -18.641 1 48.12 104 TRP A O 1
ATOM 825 N N . ASN A 1 105 ? 37.156 -5.141 -20.438 1 66 105 ASN A N 1
ATOM 826 C CA . ASN A 1 105 ? 37.906 -3.91 -20.641 1 66 105 ASN A CA 1
ATOM 827 C C . ASN A 1 105 ? 37 -2.727 -20.938 1 66 105 ASN A C 1
ATOM 829 O O . ASN A 1 105 ? 36.719 -2.434 -22.094 1 66 105 ASN A O 1
ATOM 833 N N . PHE A 1 106 ? 36.219 -2.426 -19.953 1 82.38 106 PHE A N 1
ATOM 834 C CA . PHE A 1 106 ? 35.375 -1.257 -20.094 1 82.38 106 PHE A CA 1
ATOM 835 C C . PHE A 1 106 ? 36.188 0.026 -20.062 1 82.38 106 PHE A C 1
ATOM 837 O O . PHE A 1 106 ? 37.156 0.136 -19.312 1 82.38 106 PHE A O 1
ATOM 844 N N . ASN A 1 107 ? 35.938 0.756 -21.047 1 86.88 107 ASN A N 1
ATOM 845 C CA . ASN A 1 107 ? 36.5 2.107 -20.922 1 86.88 107 ASN A CA 1
ATOM 846 C C . ASN A 1 107 ? 35.875 2.848 -19.734 1 86.88 107 ASN A C 1
ATOM 848 O O . ASN A 1 107 ? 35.031 2.307 -19.031 1 86.88 107 ASN A O 1
ATOM 852 N N . GLU A 1 108 ? 36.375 3.938 -19.438 1 88.81 108 GLU A N 1
ATOM 853 C CA . GLU A 1 108 ? 35.938 4.684 -18.25 1 88.81 108 GLU A CA 1
ATOM 854 C C . GLU A 1 108 ? 34.469 4.992 -18.297 1 88.81 108 GLU A C 1
ATOM 856 O O . GLU A 1 108 ? 33.75 4.863 -17.297 1 88.81 108 GLU A O 1
ATOM 861 N N . GLU A 1 109 ? 34 5.344 -19.406 1 91.62 109 GLU A N 1
ATOM 862 C CA . GLU A 1 109 ? 32.594 5.637 -19.562 1 91.62 109 GLU A CA 1
ATOM 863 C C . GLU A 1 109 ? 31.734 4.383 -19.375 1 91.62 109 GLU A C 1
ATOM 865 O O . GLU A 1 109 ? 30.672 4.441 -18.781 1 91.62 109 GLU A O 1
ATOM 870 N N . GLU A 1 110 ? 32.25 3.305 -19.859 1 93.75 110 GLU A N 1
ATOM 871 C CA . GLU A 1 110 ? 31.547 2.037 -19.734 1 93.75 110 GLU A CA 1
ATOM 872 C C . GLU A 1 110 ? 31.484 1.576 -18.281 1 93.75 110 GLU A C 1
ATOM 874 O O . GLU A 1 110 ? 30.516 0.96 -17.844 1 93.75 110 GLU A O 1
ATOM 879 N N . LYS A 1 111 ? 32.531 1.914 -17.562 1 92.81 111 LYS A N 1
ATOM 880 C CA . LYS A 1 111 ? 32.531 1.581 -16.141 1 92.81 111 LYS A CA 1
ATOM 881 C C . LYS A 1 111 ? 31.469 2.369 -15.391 1 92.81 111 LYS A C 1
ATOM 883 O O . LYS A 1 111 ? 30.797 1.833 -14.492 1 92.81 111 LYS A O 1
ATOM 888 N N . ILE A 1 112 ? 31.344 3.637 -15.734 1 95.75 112 ILE A N 1
ATOM 889 C CA . ILE A 1 112 ? 30.328 4.484 -15.125 1 95.75 112 ILE A CA 1
ATOM 890 C C . ILE A 1 112 ? 28.938 3.943 -15.453 1 95.75 112 ILE A C 1
ATOM 892 O O . ILE A 1 112 ? 28.078 3.814 -14.57 1 95.75 112 ILE A O 1
ATOM 896 N N . ILE A 1 113 ? 28.75 3.578 -16.703 1 96.12 113 ILE A N 1
ATOM 897 C CA . ILE A 1 113 ? 27.469 3.055 -17.156 1 96.12 113 ILE A CA 1
ATOM 898 C C . ILE A 1 113 ? 27.172 1.729 -16.453 1 96.12 113 ILE A C 1
ATOM 900 O O . ILE A 1 113 ? 26.031 1.46 -16.062 1 96.12 113 ILE A O 1
ATOM 904 N N . SER A 1 114 ? 28.188 0.908 -16.312 1 95.38 114 SER A N 1
ATOM 905 C CA . SER A 1 114 ? 28.031 -0.372 -15.625 1 95.38 114 SER A CA 1
ATOM 906 C C . SER A 1 114 ? 27.562 -0.175 -14.188 1 95.38 114 SER A C 1
ATOM 908 O O . SER A 1 114 ? 26.703 -0.915 -13.703 1 95.38 114 SER A O 1
ATOM 910 N N . ALA A 1 115 ? 28.125 0.817 -13.523 1 95.88 115 ALA A N 1
ATOM 911 C CA . ALA A 1 115 ? 27.719 1.125 -12.156 1 95.88 115 ALA A CA 1
ATOM 912 C C . ALA A 1 115 ? 26.281 1.602 -12.109 1 95.88 115 ALA A C 1
ATOM 914 O O . ALA A 1 115 ? 25.516 1.221 -11.211 1 95.88 115 ALA A O 1
ATOM 915 N N . GLU A 1 116 ? 25.891 2.43 -13.07 1 97.38 116 GLU A N 1
ATOM 916 C CA . GLU A 1 116 ? 24.516 2.914 -13.141 1 97.38 116 GLU A CA 1
ATOM 917 C C . GLU A 1 116 ? 23.531 1.764 -13.359 1 97.38 116 GLU A C 1
ATOM 919 O O . GLU A 1 116 ? 22.5 1.692 -12.703 1 97.38 116 GLU A O 1
ATOM 924 N N . ILE A 1 117 ? 23.875 0.839 -14.266 1 97.38 117 ILE A N 1
ATOM 925 C CA . ILE A 1 117 ? 23.016 -0.299 -14.594 1 97.38 117 ILE A CA 1
ATOM 926 C C . ILE A 1 117 ? 22.812 -1.159 -13.344 1 97.38 117 ILE A C 1
ATOM 928 O O . ILE A 1 117 ? 21.688 -1.545 -13.031 1 97.38 117 ILE A O 1
ATOM 932 N N . LEU A 1 118 ? 23.891 -1.386 -12.672 1 96.56 118 LEU A N 1
ATOM 933 C CA . LEU A 1 118 ? 23.828 -2.23 -11.484 1 96.56 118 LEU A CA 1
ATOM 934 C C . LEU A 1 118 ? 22.891 -1.629 -10.445 1 96.56 118 LEU A C 1
ATOM 936 O O . LEU A 1 118 ? 22.062 -2.338 -9.852 1 96.56 118 LEU A O 1
ATOM 940 N N . TYR A 1 119 ? 22.984 -0.347 -10.234 1 96.88 119 TYR A N 1
ATOM 941 C CA . TYR A 1 119 ? 22.125 0.286 -9.242 1 96.88 119 TYR A CA 1
ATOM 942 C C . TYR A 1 119 ? 20.672 0.313 -9.703 1 96.88 119 TYR A C 1
ATOM 944 O O . TYR A 1 119 ? 19.75 0.179 -8.891 1 96.88 119 TYR A O 1
ATOM 952 N N . ILE A 1 120 ? 20.453 0.509 -10.984 1 97.62 120 ILE A N 1
ATOM 953 C CA . ILE A 1 120 ? 19.094 0.502 -11.523 1 97.62 120 ILE A CA 1
ATOM 954 C C . ILE A 1 120 ? 18.484 -0.889 -11.375 1 97.62 120 ILE A C 1
ATOM 956 O O . ILE A 1 120 ? 17.312 -1.022 -11.031 1 97.62 120 ILE A O 1
ATOM 960 N N . LEU A 1 121 ? 19.281 -1.925 -11.602 1 97.38 121 LEU A N 1
ATOM 961 C CA . LEU A 1 121 ? 18.797 -3.291 -11.398 1 97.38 121 LEU A CA 1
ATOM 962 C C . LEU A 1 121 ? 18.422 -3.531 -9.945 1 97.38 121 LEU A C 1
ATOM 964 O O . LEU A 1 121 ? 17.406 -4.152 -9.656 1 97.38 121 LEU A O 1
ATOM 968 N N . HIS A 1 122 ? 19.25 -2.99 -9.078 1 96.31 122 HIS A N 1
ATOM 969 C CA . HIS A 1 122 ? 18.984 -3.09 -7.648 1 96.31 122 HIS A CA 1
ATOM 970 C C . HIS A 1 122 ? 17.656 -2.416 -7.293 1 96.31 122 HIS A C 1
ATOM 972 O O . HIS A 1 122 ? 16.859 -2.973 -6.539 1 96.31 122 HIS A O 1
ATOM 978 N N . ALA A 1 123 ? 17.469 -1.265 -7.816 1 95.38 123 ALA A N 1
ATOM 979 C CA . ALA A 1 123 ? 16.234 -0.513 -7.555 1 95.38 123 ALA A CA 1
ATOM 980 C C . ALA A 1 123 ? 15.023 -1.235 -8.117 1 95.38 123 ALA A C 1
ATOM 982 O O . ALA A 1 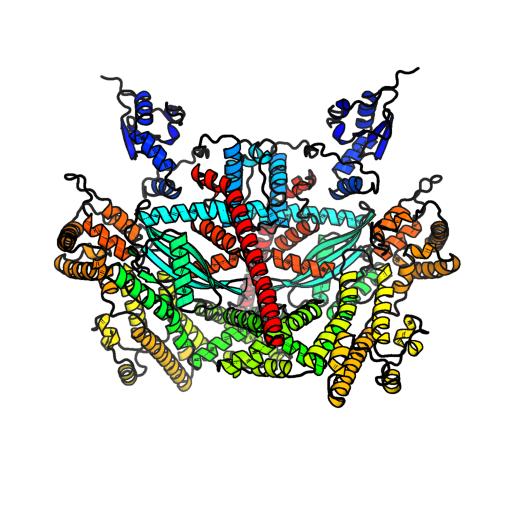123 ? 13.961 -1.27 -7.484 1 95.38 123 ALA A O 1
ATOM 983 N N . ALA A 1 124 ? 15.141 -1.79 -9.266 1 95.81 124 ALA A N 1
ATOM 984 C CA . ALA A 1 124 ? 14.031 -2.49 -9.922 1 95.81 124 ALA A CA 1
ATOM 985 C C . ALA A 1 124 ? 13.617 -3.723 -9.125 1 95.81 124 ALA A C 1
ATOM 987 O O . ALA A 1 124 ? 12.43 -3.938 -8.883 1 95.81 124 ALA A O 1
ATOM 988 N N . VAL A 1 125 ? 14.547 -4.523 -8.68 1 95.12 125 VAL A N 1
ATOM 989 C CA . VAL A 1 125 ? 14.266 -5.789 -8.016 1 95.12 125 VAL A CA 1
ATOM 990 C C . VAL A 1 125 ? 13.68 -5.523 -6.625 1 95.12 125 VAL A C 1
ATOM 992 O O . VAL A 1 125 ? 12.844 -6.285 -6.141 1 95.12 125 VAL A O 1
ATOM 995 N N . ASN A 1 126 ? 14.078 -4.398 -6.023 1 93.88 126 ASN A N 1
ATOM 996 C CA . ASN A 1 126 ? 13.641 -4.094 -4.668 1 93.88 126 ASN A CA 1
ATOM 997 C C . ASN A 1 126 ? 12.477 -3.102 -4.668 1 93.88 126 ASN A C 1
ATOM 999 O O . ASN A 1 126 ? 12.062 -2.631 -3.609 1 93.88 126 ASN A O 1
ATOM 1003 N N . ASN A 1 127 ? 11.977 -2.727 -5.766 1 92.44 127 ASN A N 1
ATOM 1004 C CA . ASN A 1 127 ? 10.844 -1.823 -5.922 1 92.44 127 ASN A CA 1
ATOM 1005 C C . ASN A 1 127 ? 11.125 -0.455 -5.309 1 92.44 127 ASN A C 1
ATOM 1007 O O . ASN A 1 127 ? 10.289 0.1 -4.598 1 92.44 127 ASN A O 1
ATOM 1011 N N . ILE A 1 128 ? 12.312 0.053 -5.508 1 93.69 128 ILE A N 1
ATOM 1012 C CA . ILE A 1 128 ? 12.664 1.379 -5.012 1 93.69 128 ILE A CA 1
ATOM 1013 C C . ILE A 1 128 ? 12.039 2.447 -5.906 1 93.69 128 ILE A C 1
ATOM 1015 O O . ILE A 1 128 ? 12.094 2.348 -7.133 1 93.69 128 ILE A O 1
ATOM 1019 N N . SER A 1 129 ? 11.43 3.418 -5.266 1 92.06 129 SER A N 1
ATOM 1020 C CA . SER A 1 129 ? 10.797 4.5 -6.016 1 92.06 129 SER A CA 1
ATOM 1021 C C . SER A 1 129 ? 11.812 5.254 -6.863 1 92.06 129 SER A C 1
ATOM 1023 O O . SER A 1 129 ? 12.945 5.492 -6.426 1 92.06 129 SER A O 1
ATOM 1025 N N . PHE A 1 130 ? 11.391 5.711 -8.031 1 93.94 130 PHE A N 1
ATOM 1026 C CA . PHE A 1 130 ? 12.297 6.406 -8.938 1 93.94 130 PHE A CA 1
ATOM 1027 C C . PHE A 1 130 ? 12.648 7.789 -8.398 1 93.94 130 PHE A C 1
ATOM 1029 O O . PHE A 1 130 ? 13.703 8.344 -8.727 1 93.94 130 PHE A O 1
ATOM 1036 N N . SER A 1 131 ? 11.781 8.32 -7.578 1 91.75 131 SER A N 1
ATOM 1037 C CA . SER A 1 131 ? 12.031 9.633 -7.004 1 91.75 131 SER A CA 1
ATOM 1038 C C . SER A 1 131 ? 13.266 9.617 -6.102 1 91.75 131 SER A C 1
ATOM 1040 O O . SER A 1 131 ? 13.875 10.656 -5.855 1 91.75 131 SER A O 1
ATOM 1042 N N . SER A 1 132 ? 13.648 8.453 -5.594 1 93.12 132 SER A N 1
ATOM 1043 C CA . SER A 1 132 ? 14.805 8.32 -4.719 1 93.12 132 SER A CA 1
ATOM 1044 C C . SER A 1 132 ? 16.109 8.547 -5.484 1 93.12 132 SER A C 1
ATOM 1046 O O . SER A 1 132 ? 17.172 8.719 -4.879 1 93.12 132 SER A O 1
ATOM 1048 N N . PHE A 1 133 ? 16.016 8.555 -6.777 1 94.81 133 PHE A N 1
ATOM 1049 C CA . PHE A 1 133 ? 17.203 8.711 -7.598 1 94.81 133 PHE A CA 1
ATOM 1050 C C . PHE A 1 133 ? 17.562 10.18 -7.762 1 94.81 133 PHE A C 1
ATOM 1052 O O . PHE A 1 133 ? 18.672 10.516 -8.211 1 94.81 133 PHE A O 1
ATOM 1059 N N . ASP A 1 134 ? 16.609 11.023 -7.402 1 92.62 134 ASP A N 1
ATOM 1060 C CA . ASP A 1 134 ? 16.922 12.445 -7.465 1 92.62 134 ASP A CA 1
ATOM 1061 C C . ASP A 1 134 ? 17.969 12.828 -6.418 1 92.62 134 ASP A C 1
ATOM 1063 O O . ASP A 1 134 ? 17.734 12.672 -5.215 1 92.62 134 ASP A O 1
ATOM 1067 N N . GLY A 1 135 ? 19.141 13.234 -6.824 1 90.62 135 GLY A N 1
ATOM 1068 C CA . GLY A 1 135 ? 20.234 13.633 -5.941 1 90.62 135 GLY A CA 1
ATOM 1069 C C . GLY A 1 135 ? 21.141 12.477 -5.562 1 90.62 135 GLY A C 1
ATOM 1070 O O . GLY A 1 135 ? 22.078 12.648 -4.781 1 90.62 135 GLY A O 1
ATOM 1071 N N . ILE A 1 136 ? 20.844 11.242 -6.086 1 93.94 136 ILE A N 1
ATOM 1072 C CA . ILE A 1 136 ? 21.594 10.055 -5.703 1 93.94 136 ILE A CA 1
ATOM 1073 C C . ILE A 1 136 ? 23.031 10.164 -6.203 1 93.94 136 ILE A C 1
ATOM 1075 O O . ILE A 1 136 ? 23.953 9.664 -5.566 1 93.94 136 ILE A O 1
ATOM 1079 N N . SER A 1 137 ? 23.219 10.797 -7.383 1 93.5 137 SER A N 1
ATOM 1080 C CA . SER A 1 137 ? 24.547 10.969 -7.938 1 93.5 137 SER A CA 1
ATOM 1081 C C . SER A 1 137 ? 25.422 11.82 -7.02 1 93.5 137 SER A C 1
ATOM 1083 O O . SER A 1 137 ? 26.594 11.492 -6.789 1 93.5 137 SER A O 1
ATOM 1085 N N . GLN A 1 138 ? 24.812 12.875 -6.457 1 92.56 138 GLN A N 1
ATOM 1086 C CA . GLN A 1 138 ? 25.531 13.711 -5.5 1 92.56 138 GLN A CA 1
ATOM 1087 C C . GLN A 1 138 ? 25.844 12.945 -4.219 1 92.56 138 GLN A C 1
ATOM 1089 O O . GLN A 1 138 ? 26.922 13.086 -3.646 1 92.56 138 GLN A O 1
ATOM 1094 N N . LEU A 1 139 ? 24.953 12.172 -3.848 1 95.06 139 LEU A N 1
ATOM 1095 C CA . LEU A 1 139 ? 25.125 11.391 -2.631 1 95.06 139 LEU A CA 1
ATOM 1096 C C . LEU A 1 139 ? 26.266 10.383 -2.789 1 95.06 139 LEU A C 1
ATOM 1098 O O . LEU A 1 139 ? 27.109 10.258 -1.904 1 95.06 139 LEU A O 1
ATOM 1102 N N . PHE A 1 140 ? 26.297 9.648 -3.932 1 95.75 140 PHE A N 1
ATOM 1103 C CA . PHE A 1 140 ? 27.344 8.664 -4.164 1 95.75 140 PHE A CA 1
ATOM 1104 C C . PHE A 1 140 ? 28.719 9.352 -4.25 1 95.75 140 PHE A C 1
ATOM 1106 O O . PHE A 1 140 ? 29.703 8.82 -3.764 1 95.75 140 PHE A O 1
ATOM 1113 N N . SER A 1 141 ? 28.719 10.492 -4.871 1 93.5 141 SER A N 1
ATOM 1114 C CA . SER A 1 141 ? 29.969 11.242 -4.953 1 93.5 141 SER A CA 1
ATOM 1115 C C . SER A 1 141 ? 30.5 11.602 -3.566 1 93.5 141 SER A C 1
ATOM 1117 O O . SER A 1 141 ? 31.703 11.594 -3.332 1 93.5 141 SER A O 1
ATOM 1119 N N . ARG A 1 142 ? 29.594 11.859 -2.695 1 92.38 142 ARG A N 1
ATOM 1120 C CA . ARG A 1 142 ? 29.953 12.203 -1.323 1 92.38 142 ARG A CA 1
ATOM 1121 C C . ARG A 1 142 ? 30.359 10.961 -0.539 1 92.38 142 ARG A C 1
ATOM 1123 O O . ARG A 1 142 ? 31.281 11 0.264 1 92.38 142 ARG A O 1
ATOM 1130 N N . MET A 1 143 ? 29.719 9.891 -0.75 1 94.25 143 MET A N 1
ATOM 1131 C CA . MET A 1 143 ? 29.969 8.641 -0.029 1 94.25 143 MET A CA 1
ATOM 1132 C C . MET A 1 143 ? 31.297 8.031 -0.451 1 94.25 143 MET A C 1
ATOM 1134 O O . MET A 1 143 ? 32 7.438 0.369 1 94.25 143 MET A O 1
ATOM 1138 N N . PHE A 1 144 ? 31.516 8.164 -1.789 1 93.94 144 PHE A N 1
ATOM 1139 C CA . PHE A 1 144 ? 32.688 7.551 -2.375 1 93.94 144 PHE A CA 1
ATOM 1140 C C . PHE A 1 144 ? 33.5 8.578 -3.143 1 93.94 144 PHE A C 1
ATOM 1142 O O . PHE A 1 144 ? 33.656 8.492 -4.363 1 93.94 144 PHE A O 1
ATOM 1149 N N . PRO A 1 145 ? 34.25 9.367 -2.461 1 88.94 145 PRO A N 1
ATOM 1150 C CA . PRO A 1 145 ? 34.906 10.492 -3.109 1 88.94 145 PRO A CA 1
ATOM 1151 C C . PRO A 1 145 ? 36.062 10.055 -4.023 1 88.94 145 PRO A C 1
ATOM 1153 O O . PRO A 1 145 ? 36.375 10.742 -4.988 1 88.94 145 PRO A O 1
ATOM 1156 N N . LYS A 1 146 ? 36.625 8.961 -3.82 1 86.62 146 LYS A N 1
ATOM 1157 C CA . LYS A 1 146 ? 37.75 8.5 -4.613 1 86.62 146 LYS A CA 1
ATOM 1158 C C . LYS A 1 146 ? 37.281 7.727 -5.844 1 86.62 146 LYS A C 1
ATOM 1160 O O . LYS A 1 146 ? 38.094 7.434 -6.738 1 86.62 146 LYS A O 1
ATOM 1165 N N . GLY A 1 147 ? 36.062 7.387 -5.859 1 86.5 147 GLY A N 1
ATOM 1166 C CA . GLY A 1 147 ? 35.562 6.617 -6.977 1 86.5 147 GLY A CA 1
ATOM 1167 C C . GLY A 1 147 ? 35.25 7.469 -8.188 1 86.5 147 GLY A C 1
ATOM 1168 O O . GLY A 1 147 ? 34.344 8.328 -8.133 1 86.5 147 GLY A O 1
ATOM 1169 N N . GLU A 1 148 ? 35.875 7.277 -9.234 1 87.75 148 GLU A N 1
ATOM 1170 C CA . GLU A 1 148 ? 35.625 8.016 -10.469 1 87.75 148 GLU A CA 1
ATOM 1171 C C . GLU A 1 148 ? 34.219 7.719 -11.016 1 87.75 148 GLU A C 1
ATOM 1173 O O . GLU A 1 148 ? 33.594 8.594 -11.586 1 87.75 148 GLU A O 1
ATOM 1178 N N . GLU A 1 149 ? 33.875 6.52 -10.805 1 91.62 149 GLU A N 1
ATOM 1179 C CA . GLU A 1 149 ? 32.531 6.133 -11.25 1 91.62 149 GLU A CA 1
ATOM 1180 C C . GLU A 1 149 ? 31.453 6.949 -10.539 1 91.62 149 GLU A C 1
ATOM 1182 O O . GLU A 1 149 ? 30.484 7.375 -11.156 1 91.62 149 GLU A O 1
ATOM 1187 N N . ALA A 1 150 ? 31.688 7.152 -9.234 1 93.12 150 ALA A N 1
ATOM 1188 C CA . ALA A 1 150 ? 30.703 7.887 -8.422 1 93.12 150 ALA A CA 1
ATOM 1189 C C . ALA A 1 150 ? 30.594 9.336 -8.891 1 93.12 150 ALA A C 1
ATOM 1191 O O . ALA A 1 150 ? 29.484 9.891 -8.93 1 93.12 150 ALA A O 1
ATOM 1192 N N . LYS A 1 151 ? 31.641 9.906 -9.289 1 91.06 151 LYS A N 1
ATOM 1193 C CA . LYS A 1 151 ? 31.672 11.297 -9.727 1 91.06 151 LYS A CA 1
ATOM 1194 C C . LYS A 1 151 ? 31.031 11.453 -11.109 1 91.06 151 LYS A C 1
ATOM 1196 O O . LYS A 1 151 ? 30.438 12.492 -11.414 1 91.06 151 LYS A O 1
ATOM 1201 N N . GLY A 1 152 ? 31.125 10.422 -11.844 1 92.81 152 GLY A N 1
ATOM 1202 C CA . GLY A 1 152 ? 30.672 10.5 -13.219 1 92.81 152 GLY A CA 1
ATOM 1203 C C . GLY A 1 152 ? 29.219 10.094 -13.383 1 92.81 152 GLY A C 1
ATOM 1204 O O . GLY A 1 152 ? 28.609 10.359 -14.422 1 92.81 152 GLY A O 1
ATOM 1205 N N . MET A 1 153 ? 28.609 9.539 -12.438 1 94.81 153 MET A N 1
ATOM 1206 C CA . MET A 1 153 ? 27.25 9.023 -12.523 1 94.81 153 MET A CA 1
ATOM 1207 C C . MET A 1 153 ? 26.234 10.164 -12.664 1 94.81 153 MET A C 1
ATOM 1209 O O . MET A 1 153 ? 26.391 11.211 -12.031 1 94.81 153 MET A O 1
ATOM 1213 N N . LYS A 1 154 ? 25.297 10.031 -13.492 1 93.81 154 LYS A N 1
ATOM 1214 C CA . LYS A 1 154 ? 24.203 10.977 -13.68 1 93.81 154 LYS A CA 1
ATOM 1215 C C . LYS A 1 154 ? 22.859 10.258 -13.688 1 93.81 154 LYS A C 1
ATOM 1217 O O . LYS A 1 154 ? 22.375 9.852 -14.75 1 93.81 154 LYS A O 1
ATOM 1222 N N . LEU A 1 155 ? 22.297 10.133 -12.57 1 95 155 LEU A N 1
ATOM 1223 C CA . LEU A 1 155 ? 21.031 9.438 -12.43 1 95 155 LEU A CA 1
ATOM 1224 C C . LEU A 1 155 ? 19.938 10.391 -11.961 1 95 155 LEU A C 1
ATOM 1226 O O . LEU A 1 155 ? 20.203 11.312 -11.172 1 95 155 LEU A O 1
ATOM 1230 N N . SER A 1 156 ? 18.844 10.305 -12.508 1 94.5 156 SER A N 1
ATOM 1231 C CA . SER A 1 156 ? 17.641 11.031 -12.133 1 94.5 156 SER A CA 1
ATOM 1232 C C . SER A 1 156 ? 16.406 10.148 -12.258 1 94.5 156 SER A C 1
ATOM 1234 O O . SER A 1 156 ? 16.469 9.062 -12.852 1 94.5 156 SER A O 1
ATOM 1236 N N . SER A 1 157 ? 15.336 10.57 -11.68 1 94.56 157 SER A N 1
ATOM 1237 C CA . SER A 1 157 ? 14.094 9.812 -11.734 1 94.56 157 SER A CA 1
ATOM 1238 C C . SER A 1 157 ? 13.656 9.555 -13.18 1 94.56 157 SER A C 1
ATOM 1240 O O . SER A 1 157 ? 13.242 8.453 -13.516 1 94.56 157 SER A O 1
ATOM 1242 N N . ARG A 1 158 ? 13.773 10.531 -14.086 1 92.88 158 ARG A N 1
ATOM 1243 C CA . ARG A 1 158 ? 13.367 10.43 -15.484 1 92.88 158 ARG A CA 1
ATOM 1244 C C . ARG A 1 158 ? 14.289 9.484 -16.25 1 92.88 158 ARG A C 1
ATOM 1246 O O . ARG A 1 158 ? 13.828 8.672 -17.062 1 92.88 158 ARG A O 1
ATOM 1253 N N . LYS A 1 159 ? 15.562 9.648 -15.992 1 95.75 159 LYS A N 1
ATOM 1254 C CA . LYS A 1 159 ? 16.531 8.789 -16.688 1 95.75 159 LYS A CA 1
ATOM 1255 C C . LYS A 1 159 ? 16.312 7.32 -16.328 1 95.75 159 LYS A C 1
ATOM 1257 O O . LYS A 1 159 ? 16.328 6.453 -17.203 1 95.75 159 LYS A O 1
ATOM 1262 N N . VAL A 1 160 ? 16.125 7.02 -15.055 1 96.75 160 VAL A N 1
ATOM 1263 C CA . VAL A 1 160 ? 15.914 5.648 -14.602 1 96.75 160 VAL A CA 1
ATOM 1264 C C . VAL A 1 160 ? 14.656 5.078 -15.266 1 96.75 160 VAL A C 1
ATOM 1266 O O . VAL A 1 160 ? 14.648 3.926 -15.695 1 96.75 160 VAL A O 1
ATOM 1269 N N . ALA A 1 161 ? 13.617 5.883 -15.375 1 95.56 161 ALA A N 1
ATOM 1270 C CA . ALA A 1 161 ? 12.359 5.441 -15.969 1 95.56 161 ALA A CA 1
ATOM 1271 C C . ALA A 1 161 ? 12.547 5.031 -17.422 1 95.56 161 ALA A C 1
ATOM 1273 O O . ALA A 1 161 ? 12.102 3.961 -17.844 1 95.56 161 ALA A O 1
ATOM 1274 N N . TYR A 1 162 ? 13.203 5.906 -18.219 1 95.62 162 TYR A N 1
ATOM 1275 C CA . TYR A 1 162 ? 13.312 5.547 -19.625 1 95.62 162 TYR A CA 1
ATOM 1276 C C . TYR A 1 162 ? 14.367 4.457 -19.828 1 95.62 162 TYR A C 1
ATOM 1278 O O . TYR A 1 162 ? 14.312 3.713 -20.812 1 95.62 162 TYR A O 1
ATOM 1286 N N . GLU A 1 163 ? 15.406 4.359 -18.938 1 97.88 163 GLU A N 1
ATOM 1287 C CA . GLU A 1 163 ? 16.375 3.266 -19.031 1 97.88 163 GLU A CA 1
ATOM 1288 C C . GLU A 1 163 ? 15.703 1.914 -18.812 1 97.88 163 GLU A C 1
ATOM 1290 O O . GLU A 1 163 ? 16.062 0.921 -19.453 1 97.88 163 GLU A O 1
ATOM 1295 N N . ILE A 1 164 ? 14.758 1.871 -17.906 1 97.62 164 ILE A N 1
ATOM 1296 C CA . ILE A 1 164 ? 14.039 0.635 -17.609 1 97.62 164 ILE A CA 1
ATOM 1297 C C . ILE A 1 164 ? 13.094 0.301 -18.75 1 97.62 164 ILE A C 1
ATOM 1299 O O . ILE A 1 164 ? 13.039 -0.843 -19.203 1 97.62 164 ILE A O 1
ATOM 1303 N N . SER A 1 165 ? 12.375 1.299 -19.297 1 96.56 165 SER A N 1
ATOM 1304 C CA . SER A 1 165 ? 11.32 1.066 -20.281 1 96.56 165 SER A CA 1
ATOM 1305 C C . SER A 1 165 ? 11.906 0.854 -21.672 1 96.56 165 SER A C 1
ATOM 1307 O O . SER A 1 165 ? 11.383 0.062 -22.453 1 96.56 165 SER A O 1
ATOM 1309 N N . HIS A 1 166 ? 13.055 1.564 -22.031 1 96.69 166 HIS A N 1
ATOM 1310 C CA . HIS A 1 166 ? 13.531 1.581 -23.406 1 96.69 166 HIS A CA 1
ATOM 1311 C C . HIS A 1 166 ? 14.945 1.019 -23.516 1 96.69 166 HIS A C 1
ATOM 1313 O O . HIS A 1 166 ? 15.469 0.841 -24.609 1 96.69 166 HIS A O 1
ATOM 1319 N N . GLY A 1 167 ? 15.539 0.756 -22.422 1 97.88 167 GLY A N 1
ATOM 1320 C CA . GLY A 1 167 ? 16.891 0.222 -22.438 1 97.88 167 GLY A CA 1
ATOM 1321 C C . GLY A 1 167 ? 16.984 -1.19 -21.891 1 97.88 167 GLY A C 1
ATOM 1322 O O . GLY A 1 167 ? 16.938 -2.16 -22.656 1 97.88 167 GLY A O 1
ATOM 1323 N N . LEU A 1 168 ? 16.906 -1.306 -20.578 1 97.62 168 LEU A N 1
ATOM 1324 C CA . LEU A 1 168 ? 17.156 -2.58 -19.906 1 97.62 168 LEU A CA 1
ATOM 1325 C C . LEU A 1 168 ? 15.984 -3.537 -20.109 1 97.62 168 LEU A C 1
ATOM 1327 O O . LEU A 1 168 ? 16.188 -4.738 -20.297 1 97.62 168 LEU A O 1
ATOM 1331 N N . GLY A 1 169 ? 14.734 -3.059 -20.031 1 96.88 169 GLY A N 1
ATOM 1332 C CA . GLY A 1 169 ? 13.586 -3.9 -20.312 1 96.88 169 GLY A CA 1
ATOM 1333 C C . GLY A 1 169 ? 13.68 -4.598 -21.656 1 96.88 169 GLY A C 1
ATOM 1334 O O . GLY A 1 169 ? 13.703 -5.828 -21.734 1 96.88 169 GLY A O 1
ATOM 1335 N N . PRO A 1 170 ? 13.828 -3.807 -22.688 1 96.06 170 PRO A N 1
ATOM 1336 C CA . PRO A 1 170 ? 13.961 -4.379 -24.031 1 96.06 170 PRO A CA 1
ATOM 1337 C C . PRO A 1 170 ? 15.164 -5.312 -24.141 1 96.06 170 PRO A C 1
ATOM 1339 O O . PRO A 1 170 ? 15.125 -6.285 -24.906 1 96.06 170 PRO A O 1
ATOM 1342 N N . TYR A 1 171 ? 16.281 -5.027 -23.484 1 96.5 171 TYR A N 1
ATOM 1343 C CA . TYR A 1 171 ? 17.438 -5.918 -23.5 1 96.5 171 TYR A CA 1
ATOM 1344 C C . TYR A 1 171 ? 17.062 -7.309 -23 1 96.5 171 TYR A C 1
ATOM 1346 O O . TYR A 1 171 ? 17.391 -8.312 -23.641 1 96.5 171 TYR A O 1
ATOM 1354 N N . PHE A 1 172 ? 16.391 -7.355 -21.875 1 95.88 172 PHE A N 1
ATOM 1355 C CA . PHE A 1 172 ? 16.016 -8.641 -21.297 1 95.88 172 PHE A CA 1
ATOM 1356 C C . PHE A 1 172 ? 14.969 -9.344 -22.156 1 95.88 172 PHE A C 1
ATOM 1358 O O . PHE A 1 172 ? 14.953 -10.57 -22.25 1 95.88 172 PHE A O 1
ATOM 1365 N N . LEU A 1 173 ? 14.031 -8.586 -22.75 1 96.94 173 LEU A N 1
ATOM 1366 C CA . LEU A 1 173 ? 13.07 -9.18 -23.672 1 96.94 173 LEU A CA 1
ATOM 1367 C C . LEU A 1 173 ? 13.781 -9.797 -24.875 1 96.94 173 LEU A C 1
ATOM 1369 O O . LEU A 1 173 ? 13.438 -10.898 -25.312 1 96.94 173 LEU A O 1
ATOM 1373 N N . ALA A 1 174 ? 14.766 -9.07 -25.391 1 95.31 174 ALA A N 1
ATOM 1374 C CA . ALA A 1 174 ? 15.523 -9.57 -26.531 1 95.31 174 ALA A CA 1
ATOM 1375 C C . ALA A 1 174 ? 16.25 -10.867 -26.188 1 95.31 174 ALA A C 1
ATOM 1377 O O . ALA A 1 174 ? 16.328 -11.773 -27.016 1 95.31 174 ALA A O 1
ATOM 1378 N N . LYS A 1 175 ? 16.734 -10.93 -25.016 1 92.25 175 LYS A N 1
ATOM 1379 C CA . LYS A 1 175 ? 17.438 -12.133 -24.578 1 92.25 175 LYS A CA 1
ATOM 1380 C C . LYS A 1 175 ? 16.484 -13.328 -24.516 1 92.25 175 LYS A C 1
ATOM 1382 O O . LYS A 1 175 ? 16.844 -14.43 -24.938 1 92.25 175 LYS A O 1
ATOM 1387 N N . ILE A 1 176 ? 15.359 -13.141 -24.031 1 93.25 176 ILE A N 1
ATOM 1388 C CA . ILE A 1 176 ? 14.359 -14.203 -23.938 1 93.25 176 ILE A CA 1
ATOM 1389 C C . ILE A 1 176 ? 13.906 -14.609 -25.328 1 93.25 176 ILE A C 1
ATOM 1391 O O . ILE A 1 176 ? 13.727 -15.797 -25.609 1 93.25 176 ILE A O 1
ATOM 1395 N N . SER A 1 177 ? 13.68 -13.617 -26.109 1 94.94 177 SER A N 1
ATOM 1396 C CA . SER A 1 177 ? 13.242 -13.867 -27.484 1 94.94 177 SER A CA 1
ATOM 1397 C C . SER A 1 177 ? 14.25 -14.742 -28.234 1 94.94 177 SER A C 1
ATOM 1399 O O . SER A 1 177 ? 13.859 -15.648 -28.969 1 94.94 177 SER A O 1
ATOM 1401 N N . LYS A 1 178 ? 15.461 -14.445 -28.047 1 92.62 178 LYS A N 1
ATOM 1402 C CA . LYS A 1 178 ? 16.516 -15.234 -28.688 1 92.62 178 LYS A CA 1
ATOM 1403 C C . LYS A 1 178 ? 16.484 -16.688 -28.203 1 92.62 178 LYS A C 1
ATOM 1405 O O . LYS A 1 178 ? 16.656 -17.609 -29 1 92.62 178 LYS A O 1
ATOM 1410 N N . SER A 1 179 ? 16.266 -16.859 -26.969 1 92.31 179 SER A N 1
ATOM 1411 C CA . SER A 1 179 ? 16.203 -18.203 -26.406 1 92.31 179 SER A CA 1
ATOM 1412 C C . SER A 1 179 ? 15.008 -18.984 -26.953 1 92.31 179 SER A C 1
ATOM 1414 O O . SER A 1 179 ? 15.109 -20.172 -27.203 1 92.31 179 SER A O 1
ATOM 1416 N N . ILE A 1 180 ? 13.961 -18.328 -27.172 1 93.56 180 ILE A N 1
ATOM 1417 C CA . ILE A 1 180 ? 12.734 -18.969 -27.641 1 93.56 180 ILE A CA 1
ATOM 1418 C C . ILE A 1 180 ? 12.859 -19.297 -29.125 1 93.56 180 ILE A C 1
ATOM 1420 O O . ILE A 1 180 ? 12.367 -20.328 -29.578 1 93.56 180 ILE A O 1
ATOM 1424 N N . GLN A 1 181 ? 13.5 -18.438 -29.812 1 90.69 181 GLN A N 1
ATOM 1425 C CA . GLN A 1 181 ? 13.695 -18.656 -31.234 1 90.69 181 GLN A CA 1
ATOM 1426 C C . GLN A 1 181 ? 14.516 -19.922 -31.484 1 90.69 181 GLN A C 1
ATOM 1428 O O . GLN A 1 181 ? 14.32 -20.609 -32.5 1 90.69 181 GLN A O 1
ATOM 1433 N N . SER A 1 182 ? 15.312 -20.203 -30.578 1 88.56 182 SER A N 1
ATOM 1434 C CA . SER A 1 182 ? 16.188 -21.359 -30.719 1 88.56 182 SER A CA 1
ATOM 1435 C C . SER A 1 182 ? 15.469 -22.656 -30.328 1 88.56 182 SER A C 1
ATOM 1437 O O . SER A 1 182 ? 15.922 -23.75 -30.656 1 88.56 182 SER A O 1
ATOM 1439 N N . CYS A 1 183 ? 14.375 -22.531 -29.75 1 89.62 183 CYS A N 1
ATOM 1440 C CA . CYS A 1 183 ? 13.656 -23.719 -29.297 1 89.62 183 CYS A CA 1
ATOM 1441 C C . CYS A 1 183 ? 12.648 -24.188 -30.344 1 89.62 183 CYS A C 1
ATOM 1443 O O . CYS A 1 183 ? 12.352 -23.453 -31.297 1 89.62 183 CYS A O 1
ATOM 1445 N N . SER A 1 184 ? 12.203 -25.359 -30.203 1 87.31 184 SER A N 1
ATOM 1446 C CA . SER A 1 184 ? 11.289 -25.938 -31.188 1 87.31 184 SER A CA 1
ATOM 1447 C C . SER A 1 184 ? 9.852 -25.516 -30.922 1 87.31 184 SER A C 1
ATOM 1449 O O . SER A 1 184 ? 9.102 -25.203 -31.844 1 87.31 184 SER A O 1
ATOM 1451 N N . PHE A 1 185 ? 9.484 -25.547 -29.703 1 94.06 185 PHE A N 1
ATOM 1452 C CA . PHE A 1 185 ? 8.109 -25.219 -29.344 1 94.06 185 PHE A CA 1
ATOM 1453 C C . PHE A 1 185 ? 8.062 -24.484 -28.016 1 94.06 185 PHE A C 1
ATOM 1455 O O . PHE A 1 185 ? 9.016 -24.516 -27.25 1 94.06 185 PHE A O 1
ATOM 1462 N N . PHE A 1 186 ? 6.941 -23.734 -27.812 1 96.56 186 PHE A N 1
ATOM 1463 C CA . PHE A 1 186 ? 6.742 -23.047 -26.531 1 96.56 186 PHE A CA 1
ATOM 1464 C C . PHE A 1 186 ? 5.262 -23 -26.172 1 96.56 186 PHE A C 1
ATOM 1466 O O . PHE A 1 186 ? 4.402 -23.281 -27.016 1 96.56 186 PHE A O 1
ATOM 1473 N N . THR A 1 187 ? 5 -22.812 -24.969 1 96.75 187 THR A N 1
ATOM 1474 C CA . THR A 1 187 ? 3.652 -22.641 -24.422 1 96.75 187 THR A CA 1
ATOM 1475 C C . THR A 1 187 ? 3.441 -21.219 -23.906 1 96.75 187 THR A C 1
ATOM 1477 O O . THR A 1 187 ? 4.336 -20.641 -23.297 1 96.75 187 THR A O 1
ATOM 1480 N N . LEU A 1 188 ? 2.252 -20.672 -24.219 1 96.94 188 LEU A N 1
ATOM 1481 C CA . LEU A 1 188 ? 1.906 -19.344 -23.719 1 96.94 188 LEU A CA 1
ATOM 1482 C C . LEU A 1 188 ? 0.864 -19.422 -22.609 1 96.94 188 LEU A C 1
ATOM 1484 O O . LEU A 1 188 ? -0.082 -20.219 -22.703 1 96.94 188 LEU A O 1
ATOM 1488 N N . LEU A 1 189 ? 1.086 -18.75 -21.594 1 96.62 189 LEU A N 1
ATOM 1489 C CA . LEU A 1 189 ? 0.128 -18.609 -20.5 1 96.62 189 LEU A CA 1
ATOM 1490 C C . LEU A 1 189 ? -0.309 -17.156 -20.344 1 96.62 189 LEU A C 1
ATOM 1492 O O . LEU A 1 189 ? 0.51 -16.234 -20.469 1 96.62 189 LEU A O 1
ATOM 1496 N N . PHE A 1 190 ? -1.576 -16.891 -20.156 1 96.25 190 PHE A N 1
ATOM 1497 C CA . PHE A 1 190 ? -2.027 -15.508 -19.969 1 96.25 190 PHE A CA 1
ATOM 1498 C C . PHE A 1 190 ? -3.127 -15.438 -18.922 1 96.25 190 PHE A C 1
ATOM 1500 O O . PHE A 1 190 ? -3.811 -16.438 -18.656 1 96.25 190 PHE A O 1
ATOM 1507 N N . ASP A 1 191 ? -3.207 -14.414 -18.266 1 93.62 191 ASP A N 1
ATOM 1508 C CA . ASP A 1 191 ? -4.266 -14.094 -17.312 1 93.62 191 ASP A CA 1
ATOM 1509 C C . ASP A 1 191 ? -4.395 -12.586 -17.109 1 93.62 191 ASP A C 1
ATOM 1511 O O . ASP A 1 191 ? -3.469 -11.836 -17.406 1 93.62 191 ASP A O 1
ATOM 1515 N N . GLU A 1 192 ? -5.602 -12.219 -16.703 1 91.56 192 GLU A N 1
ATOM 1516 C CA . GLU A 1 192 ? -5.875 -10.797 -16.531 1 91.56 192 GLU A CA 1
ATOM 1517 C C . GLU A 1 192 ? -6.09 -10.453 -15.062 1 91.56 192 GLU A C 1
ATOM 1519 O O . GLU A 1 192 ? -6.551 -11.289 -14.281 1 91.56 192 GLU A O 1
ATOM 1524 N N . THR A 1 193 ? -5.676 -9.289 -14.672 1 87.81 193 THR A N 1
ATOM 1525 C CA . THR A 1 193 ? -5.922 -8.781 -13.328 1 87.81 193 THR A CA 1
ATOM 1526 C C . THR A 1 193 ? -6.148 -7.277 -13.344 1 87.81 193 THR A C 1
ATOM 1528 O O . THR A 1 193 ? -5.816 -6.605 -14.328 1 87.81 193 THR A O 1
ATOM 1531 N N . LEU A 1 194 ? -6.855 -6.836 -12.383 1 86.56 194 LEU A N 1
ATOM 1532 C CA . LEU A 1 194 ? -7 -5.395 -12.188 1 86.56 194 LEU A CA 1
ATOM 1533 C C . LEU A 1 194 ? -5.785 -4.816 -11.469 1 86.56 194 LEU A C 1
ATOM 1535 O O . LEU A 1 194 ? -5.418 -5.281 -10.391 1 86.56 194 LEU A O 1
ATOM 1539 N N . ASN A 1 195 ? -5.172 -3.885 -12.047 1 83.44 195 ASN A N 1
ATOM 1540 C CA . ASN A 1 195 ? -3.975 -3.316 -11.438 1 83.44 195 ASN A CA 1
ATOM 1541 C C . ASN A 1 195 ? -4.309 -2.111 -10.562 1 83.44 195 ASN A C 1
ATOM 1543 O O . ASN A 1 195 ? -5.48 -1.756 -10.406 1 83.44 195 ASN A O 1
ATOM 1547 N N . GLU A 1 196 ? -3.307 -1.527 -9.938 1 79.19 196 GLU A N 1
ATOM 1548 C CA . GLU A 1 196 ? -3.471 -0.43 -8.984 1 79.19 196 GLU A CA 1
ATOM 1549 C C . GLU A 1 196 ? -3.971 0.833 -9.68 1 79.19 196 GLU A C 1
ATOM 1551 O O . GLU A 1 196 ? -4.516 1.73 -9.039 1 79.19 196 GLU A O 1
ATOM 1556 N N . SER A 1 197 ? -3.777 0.958 -10.984 1 76.31 197 SER A N 1
ATOM 1557 C CA . SER A 1 197 ? -4.27 2.092 -11.758 1 76.31 197 SER A CA 1
ATOM 1558 C C . SER A 1 197 ? -5.699 1.854 -12.242 1 76.31 197 SER A C 1
ATOM 1560 O O . SER A 1 197 ? -6.215 2.609 -13.07 1 76.31 197 SER A O 1
ATOM 1562 N N . ASN A 1 198 ? -6.27 0.715 -11.82 1 78.31 198 ASN A N 1
ATOM 1563 C CA . ASN A 1 198 ? -7.641 0.354 -12.156 1 78.31 198 ASN A CA 1
ATOM 1564 C C . ASN A 1 198 ? -7.781 0.024 -13.641 1 78.31 198 ASN A C 1
ATOM 1566 O O . ASN A 1 198 ? -8.758 0.422 -14.281 1 78.31 198 ASN A O 1
ATOM 1570 N N . LYS A 1 199 ? -6.828 -0.482 -14.148 1 83.12 199 LYS A N 1
ATOM 1571 C CA . LYS A 1 199 ? -6.832 -1.013 -15.508 1 83.12 199 LYS A CA 1
ATOM 1572 C C . LYS A 1 199 ? -6.711 -2.533 -15.508 1 83.12 199 LYS A C 1
ATOM 1574 O O . LYS A 1 199 ? -6.113 -3.113 -14.594 1 83.12 199 LYS A O 1
ATOM 1579 N N . LYS A 1 200 ? -7.32 -3.111 -16.438 1 89 200 LYS A N 1
ATOM 1580 C CA . LYS A 1 200 ? -7.148 -4.555 -16.578 1 89 200 LYS A CA 1
ATOM 1581 C C . LYS A 1 200 ? -5.832 -4.883 -17.281 1 89 200 LYS A C 1
ATOM 1583 O O . LYS A 1 200 ? -5.613 -4.48 -18.422 1 89 200 LYS A O 1
ATOM 1588 N N . GLN A 1 201 ? -5.043 -5.465 -16.562 1 92.69 201 GLN A N 1
ATOM 1589 C CA . GLN A 1 201 ? -3.729 -5.832 -17.078 1 92.69 201 GLN A CA 1
ATOM 1590 C C . GLN A 1 201 ? -3.672 -7.312 -17.438 1 92.69 201 GLN A C 1
ATOM 1592 O O . GLN A 1 201 ? -3.973 -8.172 -16.609 1 92.69 201 GLN A O 1
ATOM 1597 N N . LEU A 1 202 ? -3.373 -7.594 -18.688 1 95.69 202 LEU A N 1
ATOM 1598 C CA . LEU A 1 202 ? -3.174 -8.953 -19.172 1 95.69 202 LEU A CA 1
ATOM 1599 C C . LEU A 1 202 ? -1.694 -9.32 -19.156 1 95.69 202 LEU A C 1
ATOM 1601 O O . LEU A 1 202 ? -0.902 -8.742 -19.906 1 95.69 202 LEU A O 1
ATOM 1605 N N . ASP A 1 203 ? -1.33 -10.258 -18.328 1 96.12 203 ASP A N 1
ATOM 1606 C CA . ASP A 1 203 ? 0.046 -10.742 -18.266 1 96.12 203 ASP A CA 1
ATOM 1607 C C . ASP A 1 203 ? 0.23 -11.969 -19.156 1 96.12 203 ASP A C 1
ATOM 1609 O O . ASP A 1 203 ? -0.642 -12.844 -19.219 1 96.12 203 ASP A O 1
ATOM 1613 N N . ILE A 1 204 ? 1.324 -12 -19.828 1 97.06 204 ILE A N 1
ATOM 1614 C CA . ILE A 1 204 ? 1.633 -13.117 -20.734 1 97.06 204 I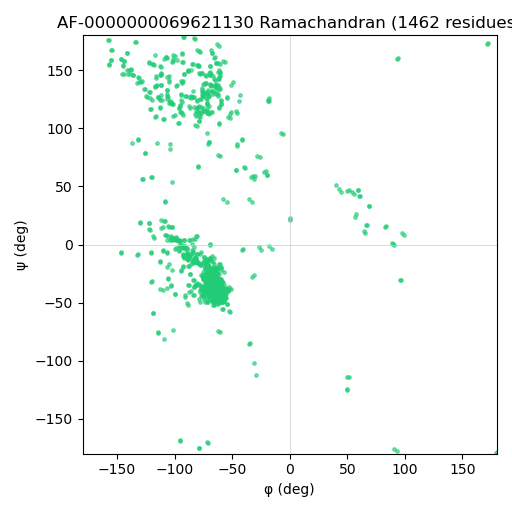LE A CA 1
ATOM 1615 C C . ILE A 1 204 ? 2.979 -13.727 -20.344 1 97.06 204 ILE A C 1
ATOM 1617 O O . ILE A 1 204 ? 3.977 -13.016 -20.203 1 97.06 204 ILE A O 1
ATOM 1621 N N . HIS A 1 205 ? 3.004 -15 -20.141 1 96.69 205 HIS A N 1
ATOM 1622 C CA . HIS A 1 205 ? 4.203 -15.766 -19.844 1 96.69 205 HIS A CA 1
ATOM 1623 C C . HIS A 1 205 ? 4.469 -16.828 -20.906 1 96.69 205 HIS A C 1
ATOM 1625 O O . HIS A 1 205 ? 3.541 -17.266 -21.594 1 96.69 205 HIS A O 1
ATOM 1631 N N . VAL A 1 206 ? 5.699 -17.188 -21 1 96.56 206 VAL A N 1
ATOM 1632 C CA . VAL A 1 206 ? 6.09 -18.203 -21.969 1 96.56 206 VAL A CA 1
ATOM 1633 C C . VAL A 1 206 ? 6.859 -19.328 -21.25 1 96.56 206 VAL A C 1
ATOM 1635 O O . VAL A 1 206 ? 7.668 -19.047 -20.359 1 96.56 206 VAL A O 1
ATOM 1638 N N . ARG A 1 207 ? 6.52 -20.469 -21.531 1 96.19 207 ARG A N 1
ATOM 1639 C CA . ARG A 1 207 ? 7.207 -21.672 -21.062 1 96.19 207 ARG A CA 1
ATOM 1640 C C . ARG A 1 207 ? 7.871 -22.422 -22.203 1 96.19 207 ARG A C 1
ATOM 1642 O O . ARG A 1 207 ? 7.23 -22.719 -23.219 1 96.19 207 ARG A O 1
ATOM 1649 N N . PHE A 1 208 ? 9.172 -22.719 -22.125 1 96.06 208 PHE A N 1
ATOM 1650 C CA . PHE A 1 208 ? 9.914 -23.344 -23.203 1 96.06 208 PHE A CA 1
ATOM 1651 C C . PHE A 1 208 ? 11.125 -24.094 -22.656 1 96.06 208 PHE A C 1
ATOM 1653 O O . PHE A 1 208 ? 11.516 -23.906 -21.516 1 96.06 208 PHE A O 1
ATOM 1660 N N . TRP A 1 209 ? 11.594 -25.016 -23.453 1 96.06 209 TRP A N 1
ATOM 1661 C CA . TRP A 1 209 ? 12.844 -25.703 -23.141 1 96.06 209 TRP A CA 1
ATOM 1662 C C . TRP A 1 209 ? 14.039 -24.828 -23.5 1 96.06 209 TRP A C 1
ATOM 1664 O O . TRP A 1 209 ? 14.352 -24.641 -24.672 1 96.06 209 TRP A O 1
ATOM 1674 N N . ASN A 1 210 ? 14.68 -24.297 -22.531 1 93.5 210 ASN A N 1
ATOM 1675 C CA . ASN A 1 210 ? 15.883 -23.5 -22.766 1 93.5 210 ASN A CA 1
ATOM 1676 C C . ASN A 1 210 ? 17.078 -24.391 -23.078 1 93.5 210 ASN A C 1
ATOM 1678 O O . ASN A 1 210 ? 17.578 -25.109 -22.203 1 93.5 210 ASN A O 1
ATOM 1682 N N . CYS A 1 211 ? 17.547 -24.266 -24.203 1 89.25 211 CYS A N 1
ATOM 1683 C CA . CYS A 1 211 ? 18.609 -25.125 -24.688 1 89.25 211 CYS A CA 1
ATOM 1684 C C . CYS A 1 211 ? 19.922 -24.844 -23.969 1 89.25 211 CYS A C 1
ATOM 1686 O O . CYS A 1 211 ? 20.734 -25.734 -23.781 1 89.25 211 CYS A O 1
ATOM 1688 N N . GLU A 1 212 ? 20.062 -23.625 -23.562 1 83.25 212 GLU A N 1
ATOM 1689 C CA . GLU A 1 212 ? 21.281 -23.266 -22.844 1 83.25 212 GLU A CA 1
ATOM 1690 C C . GLU A 1 212 ? 21.281 -23.875 -21.438 1 83.25 212 GLU A C 1
ATOM 1692 O O . GLU A 1 212 ? 22.297 -24.391 -20.984 1 83.25 212 GLU A O 1
ATOM 1697 N N . LEU A 1 213 ? 20.219 -23.828 -20.859 1 85.81 213 LEU A N 1
ATOM 1698 C CA . LEU A 1 213 ? 20.094 -24.344 -19.5 1 85.81 213 LEU A CA 1
ATOM 1699 C C . LEU A 1 213 ? 19.75 -25.828 -19.5 1 85.81 213 LEU A C 1
ATOM 1701 O O . LEU A 1 213 ? 19.906 -26.516 -18.5 1 85.81 213 LEU A O 1
ATOM 1705 N N . ASN A 1 214 ? 19.281 -26.312 -20.562 1 90 214 ASN A N 1
ATOM 1706 C CA . ASN A 1 214 ? 18.797 -27.688 -20.734 1 90 214 ASN A CA 1
ATOM 1707 C C . ASN A 1 214 ? 17.719 -28.031 -19.719 1 90 214 ASN A C 1
ATOM 1709 O O . ASN A 1 214 ? 17.812 -29.047 -19.031 1 90 214 ASN A O 1
ATOM 1713 N N . ALA A 1 215 ? 16.859 -27.141 -19.547 1 92.69 215 ALA A N 1
ATOM 1714 C CA . ALA A 1 215 ? 15.742 -27.266 -18.609 1 92.69 215 ALA A CA 1
ATOM 1715 C C . ALA A 1 215 ? 14.57 -26.391 -19.031 1 92.69 215 ALA A C 1
ATOM 1717 O O . ALA A 1 215 ? 14.711 -25.531 -19.922 1 92.69 215 ALA A O 1
ATOM 1718 N N . ILE A 1 216 ? 13.484 -26.625 -18.422 1 95.44 216 ILE A N 1
ATOM 1719 C CA . ILE A 1 216 ? 12.297 -25.812 -18.703 1 95.44 216 ILE A CA 1
ATOM 1720 C C . ILE A 1 216 ? 12.43 -24.453 -18.031 1 95.44 216 ILE A C 1
ATOM 1722 O O . ILE A 1 216 ? 12.875 -24.359 -16.891 1 95.44 216 ILE A O 1
ATOM 1726 N N . GLN A 1 217 ? 12.172 -23.438 -18.812 1 93.38 217 GLN A N 1
ATOM 1727 C CA . GLN A 1 217 ? 12.18 -22.078 -18.281 1 93.38 217 GLN A CA 1
ATOM 1728 C C . GLN A 1 217 ? 10.828 -21.406 -18.5 1 93.38 217 GLN A C 1
ATOM 1730 O O . GLN A 1 217 ? 10.211 -21.547 -19.562 1 93.38 217 GLN A O 1
ATOM 1735 N N . GLN A 1 218 ? 10.352 -20.859 -17.5 1 94.06 218 GLN A N 1
ATOM 1736 C CA . GLN A 1 218 ? 9.164 -20.016 -17.562 1 94.06 218 GLN A CA 1
ATOM 1737 C C . GLN A 1 218 ? 9.516 -18.547 -17.406 1 94.06 218 GLN A C 1
ATOM 1739 O O . GLN A 1 218 ? 10.266 -18.172 -16.5 1 94.06 218 GLN A O 1
ATOM 1744 N N . SER A 1 219 ? 9.047 -17.719 -18.344 1 94.44 219 SER A N 1
ATOM 1745 C CA . SER A 1 219 ? 9.445 -16.312 -18.312 1 94.44 219 SER A CA 1
ATOM 1746 C C . SER A 1 219 ? 8.266 -15.398 -18.625 1 94.44 219 SER A C 1
ATOM 1748 O O . SER A 1 219 ? 7.379 -15.758 -19.391 1 94.44 219 SER A O 1
ATOM 1750 N N . TYR A 1 220 ? 8.32 -14.336 -18.016 1 96.06 220 TYR A N 1
ATOM 1751 C CA . TYR A 1 220 ? 7.43 -13.242 -18.359 1 96.06 220 TYR A CA 1
ATOM 1752 C C . TYR A 1 220 ? 7.836 -12.594 -19.688 1 96.06 220 TYR A C 1
ATOM 1754 O O . TYR A 1 220 ? 9.023 -12.344 -19.922 1 96.06 220 TYR A O 1
ATOM 1762 N N . VAL A 1 221 ? 6.812 -12.25 -20.547 1 95.5 221 VAL A N 1
ATOM 1763 C CA . VAL A 1 221 ? 7.16 -11.711 -21.859 1 95.5 221 VAL A CA 1
ATOM 1764 C C . VAL A 1 221 ? 6.57 -10.312 -22.016 1 95.5 221 VAL A C 1
ATOM 1766 O O . VAL A 1 221 ? 7.145 -9.461 -22.703 1 95.5 221 VAL A O 1
ATOM 1769 N N . GLY A 1 222 ? 5.477 -10.094 -21.438 1 95.69 222 GLY A N 1
ATOM 1770 C CA . GLY A 1 222 ? 4.883 -8.773 -21.562 1 95.69 222 GLY A CA 1
ATOM 1771 C C . GLY A 1 222 ? 3.482 -8.688 -20.984 1 95.69 222 GLY A C 1
ATOM 1772 O O . GLY A 1 222 ? 2.938 -9.688 -20.516 1 95.69 222 GLY A O 1
ATOM 1773 N N . SER A 1 223 ? 3.004 -7.5 -20.969 1 95.5 223 SER A N 1
ATOM 1774 C CA . SER A 1 223 ? 1.644 -7.227 -20.516 1 95.5 223 SER A CA 1
ATOM 1775 C C . SER A 1 223 ? 0.957 -6.207 -21.422 1 95.5 223 SER A C 1
ATOM 1777 O O . SER A 1 223 ? 1.62 -5.383 -22.047 1 95.5 223 SER A O 1
ATOM 1779 N N . GLU A 1 224 ? -0.293 -6.324 -21.5 1 94.44 224 GLU A N 1
ATOM 1780 C CA . GLU A 1 224 ? -1.128 -5.359 -22.219 1 94.44 224 GLU A CA 1
ATOM 1781 C C . GLU A 1 224 ? -2.281 -4.879 -21.344 1 94.44 224 GLU A C 1
ATOM 1783 O O . GLU A 1 224 ? -2.846 -5.656 -20.562 1 94.44 224 GLU A O 1
ATOM 1788 N N . MET A 1 225 ? -2.541 -3.592 -21.453 1 90.5 225 MET A N 1
ATOM 1789 C CA . MET A 1 225 ? -3.662 -3.025 -20.703 1 90.5 225 MET A CA 1
ATOM 1790 C C . MET A 1 225 ? -4.945 -3.08 -21.531 1 90.5 225 MET A C 1
ATOM 1792 O O . MET A 1 225 ? -4.953 -2.699 -22.703 1 90.5 225 MET A O 1
ATOM 1796 N N . LEU A 1 226 ? -5.926 -3.67 -20.828 1 88.56 226 LEU A N 1
ATOM 1797 C CA . LEU A 1 226 ? -7.203 -3.836 -21.5 1 88.56 226 LEU A CA 1
ATOM 1798 C C . LEU A 1 226 ? -8.305 -3.053 -20.797 1 88.56 226 LEU A C 1
ATOM 1800 O O . LEU A 1 226 ? -8.156 -2.682 -19.625 1 88.56 226 LEU A O 1
ATOM 1804 N N . PHE A 1 227 ? -9.406 -2.865 -21.547 1 81.69 227 PHE A N 1
ATOM 1805 C CA . PHE A 1 227 ? -10.617 -2.297 -20.969 1 81.69 227 PHE A CA 1
ATOM 1806 C C . PHE A 1 227 ? -11.703 -3.355 -20.844 1 81.69 227 PHE A C 1
ATOM 1808 O O . PHE A 1 227 ? -11.773 -4.074 -19.844 1 81.69 227 PHE A O 1
ATOM 1815 N N . HIS A 1 228 ? -12.57 -3.795 -21.922 1 77.25 228 HIS A N 1
ATOM 1816 C CA . HIS A 1 228 ? -13.633 -4.797 -21.922 1 77.25 228 HIS A CA 1
ATOM 1817 C C . HIS A 1 228 ? -13.055 -6.211 -21.906 1 77.25 228 HIS A C 1
ATOM 1819 O O . HIS A 1 228 ? -13.695 -7.137 -21.406 1 77.25 228 HIS A O 1
ATOM 1825 N N . ALA A 1 229 ? -11.875 -6.434 -22.172 1 80.75 229 ALA A N 1
ATOM 1826 C CA . ALA A 1 229 ? -11.219 -7.742 -22.188 1 80.75 229 ALA A CA 1
ATOM 1827 C C . ALA A 1 229 ? -12.094 -8.781 -22.891 1 80.75 229 ALA A C 1
ATOM 1829 O O . ALA A 1 229 ? -12.336 -9.867 -22.359 1 80.75 229 ALA A O 1
ATOM 1830 N N . THR A 1 230 ? -12.734 -8.5 -24.094 1 87.75 230 THR A N 1
ATOM 1831 C CA . THR A 1 230 ? -13.422 -9.492 -24.906 1 87.75 230 THR A CA 1
ATOM 1832 C C . THR A 1 230 ? -12.43 -10.477 -25.516 1 87.75 230 THR A C 1
ATOM 1834 O O . THR A 1 230 ? -11.211 -10.266 -25.453 1 87.75 230 THR A O 1
ATOM 1837 N N . ALA A 1 231 ? -12.945 -11.562 -26.047 1 92.69 231 ALA A N 1
ATOM 1838 C CA . ALA A 1 231 ? -12.07 -12.562 -26.641 1 92.69 231 ALA A CA 1
ATOM 1839 C C . ALA A 1 231 ? -11.227 -11.945 -27.766 1 92.69 231 ALA A C 1
ATOM 1841 O O . ALA A 1 231 ? -10.047 -12.273 -27.906 1 92.69 231 ALA A O 1
ATOM 1842 N N . SER A 1 232 ? -11.844 -11.07 -28.469 1 92.31 232 SER A N 1
ATOM 1843 C CA . SER A 1 232 ? -11.133 -10.406 -29.547 1 92.31 232 SER A CA 1
ATOM 1844 C C . SER A 1 232 ? -10.055 -9.469 -29.016 1 92.31 232 SER A C 1
ATOM 1846 O O . SER A 1 232 ? -8.969 -9.383 -29.578 1 92.31 232 SER A O 1
ATOM 1848 N N . ASP A 1 233 ? -10.414 -8.781 -27.906 1 91.81 233 ASP A N 1
ATOM 1849 C CA . ASP A 1 233 ? -9.438 -7.895 -27.281 1 91.81 233 ASP A CA 1
ATOM 1850 C C . ASP A 1 233 ? -8.219 -8.68 -26.781 1 91.81 233 ASP A C 1
ATOM 1852 O O . ASP A 1 233 ? -7.082 -8.25 -26.969 1 91.81 233 ASP A O 1
ATOM 1856 N N . ILE A 1 234 ? -8.508 -9.758 -26.172 1 95 234 ILE A N 1
ATOM 1857 C CA . ILE A 1 234 ? -7.441 -10.578 -25.594 1 95 234 ILE A CA 1
ATOM 1858 C C . ILE A 1 234 ? -6.594 -11.172 -26.719 1 95 234 ILE A C 1
ATOM 1860 O O . ILE A 1 234 ? -5.363 -11.203 -26.625 1 95 234 ILE A O 1
ATOM 1864 N N . ASP A 1 235 ? -7.281 -11.672 -27.766 1 95 235 ASP A N 1
ATOM 1865 C CA . ASP A 1 235 ? -6.574 -12.203 -28.922 1 95 235 ASP A CA 1
ATOM 1866 C C . ASP A 1 235 ? -5.633 -11.156 -29.516 1 95 235 ASP A C 1
ATOM 1868 O O . ASP A 1 235 ? -4.457 -11.445 -29.75 1 95 235 ASP A O 1
ATOM 1872 N N . SER A 1 236 ? -6.125 -9.969 -29.672 1 94.94 236 SER A N 1
ATOM 1873 C CA . SER A 1 236 ? -5.316 -8.883 -30.219 1 94.94 236 SER A CA 1
ATOM 1874 C C . SER A 1 236 ? -4.152 -8.539 -29.297 1 94.94 236 SER A C 1
ATOM 1876 O O . SER A 1 236 ? -3.047 -8.25 -29.766 1 94.94 236 SER A O 1
ATOM 1878 N N . ALA A 1 237 ? -4.453 -8.531 -28.062 1 95.38 237 ALA A N 1
ATOM 1879 C CA . ALA A 1 237 ? -3.428 -8.203 -27.078 1 95.38 237 ALA A CA 1
ATOM 1880 C C . ALA A 1 237 ? -2.309 -9.242 -27.078 1 95.38 237 ALA A C 1
ATOM 1882 O O . ALA A 1 237 ? -1.129 -8.891 -27.016 1 95.38 237 ALA A O 1
ATOM 1883 N N . ILE A 1 238 ? -2.664 -10.523 -27.125 1 96.81 238 ILE A N 1
ATOM 1884 C CA . ILE A 1 238 ? -1.678 -11.602 -27.156 1 96.81 238 ILE A CA 1
ATOM 1885 C C . ILE A 1 238 ? -0.842 -11.5 -28.438 1 96.81 238 ILE A C 1
ATOM 1887 O O . ILE A 1 238 ? 0.385 -11.609 -28.391 1 96.81 238 ILE A O 1
ATOM 1891 N N . MET A 1 239 ? -1.513 -11.227 -29.531 1 96 239 MET A N 1
ATOM 1892 C CA . MET A 1 239 ? -0.81 -11.117 -30.797 1 96 239 MET A CA 1
ATOM 1893 C C . MET A 1 239 ? 0.166 -9.945 -30.781 1 96 239 MET A C 1
ATOM 1895 O O . MET A 1 239 ? 1.271 -10.047 -31.328 1 96 239 MET A O 1
ATOM 1899 N N . THR A 1 240 ? -0.278 -8.891 -30.203 1 95 240 THR A N 1
ATOM 1900 C CA . THR A 1 240 ? 0.593 -7.73 -30.078 1 95 240 THR A CA 1
ATOM 1901 C C . THR A 1 240 ? 1.835 -8.062 -29.266 1 95 240 THR A C 1
ATOM 1903 O O . THR A 1 240 ? 2.951 -7.699 -29.641 1 95 240 THR A O 1
ATOM 1906 N N . CYS A 1 241 ? 1.642 -8.727 -28.219 1 95.12 241 CYS A N 1
ATOM 1907 C CA . CYS A 1 241 ? 2.752 -9.102 -27.344 1 95.12 241 CYS A CA 1
ATOM 1908 C C . CYS A 1 241 ? 3.689 -10.07 -28.047 1 95.12 241 CYS A C 1
ATOM 1910 O O . CYS A 1 241 ? 4.91 -9.969 -27.922 1 95.12 241 CYS A O 1
ATOM 1912 N N . MET A 1 242 ? 3.127 -11.031 -28.766 1 95.75 242 MET A N 1
ATOM 1913 C CA . MET A 1 242 ? 3.93 -11.992 -29.516 1 95.75 242 MET A CA 1
ATOM 1914 C C . MET A 1 242 ? 4.766 -11.297 -30.578 1 95.75 242 MET A C 1
ATOM 1916 O O . MET A 1 242 ? 5.934 -11.641 -30.781 1 95.75 242 MET A O 1
ATOM 1920 N N . LYS A 1 243 ? 4.215 -10.328 -31.203 1 94.38 243 LYS A N 1
ATOM 1921 C CA . LYS A 1 243 ? 4.938 -9.562 -32.219 1 94.38 243 LYS A CA 1
ATOM 1922 C C . LYS A 1 243 ? 6.09 -8.781 -31.594 1 94.38 243 LYS A C 1
ATOM 1924 O O . LYS A 1 243 ? 7.199 -8.773 -32.125 1 94.38 243 LYS A O 1
ATOM 1929 N N . LYS A 1 244 ? 5.816 -8.164 -30.516 1 92.56 244 LYS A N 1
ATOM 1930 C CA . LYS A 1 244 ? 6.844 -7.391 -29.812 1 92.56 244 LYS A CA 1
ATOM 1931 C C . LYS A 1 244 ? 8 -8.281 -29.375 1 92.56 244 LYS A C 1
ATOM 1933 O O . LYS A 1 244 ? 9.164 -7.863 -29.406 1 92.56 244 LYS A O 1
ATOM 1938 N N . ALA A 1 245 ? 7.688 -9.484 -28.984 1 94.5 245 ALA A N 1
ATOM 1939 C CA . ALA A 1 245 ? 8.695 -10.422 -28.5 1 94.5 245 ALA A CA 1
ATOM 1940 C C . ALA A 1 245 ? 9.25 -11.266 -29.656 1 94.5 245 ALA A C 1
ATOM 1942 O O . ALA A 1 245 ? 10.141 -12.094 -29.453 1 94.5 245 ALA A O 1
ATOM 1943 N N . ASN A 1 246 ? 8.742 -11.125 -30.844 1 93.69 246 ASN A N 1
ATOM 1944 C CA . ASN A 1 246 ? 9.156 -11.875 -32.031 1 93.69 246 ASN A CA 1
ATOM 1945 C C . ASN A 1 246 ? 8.969 -13.375 -31.828 1 93.69 246 ASN A C 1
ATOM 1947 O O . ASN A 1 246 ? 9.898 -14.156 -32.062 1 93.69 246 ASN A O 1
ATOM 1951 N N . LEU A 1 247 ? 7.844 -13.742 -31.344 1 94.75 247 LEU A N 1
ATOM 1952 C CA . LEU A 1 247 ? 7.516 -15.156 -31.156 1 94.75 247 LEU A CA 1
ATOM 1953 C C . LEU A 1 247 ? 6.75 -15.695 -32.375 1 94.75 247 LEU A C 1
ATOM 1955 O O . LEU A 1 247 ? 5.684 -15.188 -32.719 1 94.75 247 LEU A O 1
ATOM 1959 N N . PRO A 1 248 ? 7.262 -16.703 -32.938 1 91.88 248 PRO A N 1
ATOM 1960 C CA . PRO A 1 248 ? 6.551 -17.266 -34.094 1 91.88 248 PRO A CA 1
ATOM 1961 C C . PRO A 1 248 ? 5.324 -18.078 -33.688 1 91.88 248 PRO A C 1
ATOM 1963 O O . PRO A 1 248 ? 5.438 -19.016 -32.906 1 91.88 248 PRO A O 1
ATOM 1966 N N . ILE A 1 249 ? 4.25 -17.844 -34.219 1 91.94 249 ILE A N 1
ATOM 1967 C CA . ILE A 1 249 ? 2.992 -18.5 -33.875 1 91.94 249 ILE A CA 1
ATOM 1968 C C . ILE A 1 249 ? 3.061 -19.984 -34.25 1 91.94 249 ILE A C 1
ATOM 1970 O O . ILE A 1 249 ? 2.438 -20.828 -33.594 1 91.94 249 ILE A O 1
ATOM 1974 N N . LYS A 1 250 ? 3.854 -20.359 -35.25 1 91.12 250 LYS A N 1
ATOM 1975 C CA . LYS A 1 250 ? 3.971 -21.734 -35.719 1 91.12 250 LYS A CA 1
ATOM 1976 C C . LYS A 1 250 ? 4.547 -22.656 -34.656 1 91.12 250 LYS A C 1
ATOM 1978 O O . LYS A 1 250 ? 4.305 -23.859 -34.656 1 91.12 250 LYS A O 1
ATOM 1983 N N . LYS A 1 251 ? 5.277 -22.078 -33.75 1 93.94 251 LYS A N 1
ATOM 1984 C CA . LYS A 1 251 ? 5.941 -22.859 -32.688 1 93.94 251 LYS A CA 1
ATOM 1985 C C . LYS A 1 251 ? 5.086 -22.953 -31.438 1 93.94 251 LYS A C 1
ATOM 1987 O O . LYS A 1 251 ? 5.465 -23.609 -30.469 1 93.94 251 LYS A O 1
ATOM 1992 N N . LEU A 1 252 ? 3.932 -22.297 -31.5 1 96 252 LEU A N 1
ATOM 1993 C CA . LEU A 1 252 ? 3.045 -22.312 -30.344 1 96 252 LEU A CA 1
ATOM 1994 C C . LEU A 1 252 ? 2.396 -23.688 -30.188 1 96 252 LEU A C 1
ATOM 1996 O O . LEU A 1 252 ? 1.727 -24.172 -31.094 1 96 252 LEU A O 1
ATOM 2000 N N . LEU A 1 253 ? 2.617 -24.266 -29.047 1 95.88 253 LEU A N 1
ATOM 2001 C CA . LEU A 1 253 ? 2.131 -25.625 -28.812 1 95.88 253 LEU A CA 1
ATOM 2002 C C . LEU A 1 253 ? 0.837 -25.609 -28 1 95.88 253 LEU A C 1
ATOM 2004 O O . LEU A 1 253 ? -0.08 -26.391 -28.266 1 95.88 253 LEU A O 1
ATOM 2008 N N . MET A 1 254 ? 0.826 -24.766 -27.016 1 96 254 MET A N 1
ATOM 2009 C CA . MET A 1 254 ? -0.308 -24.734 -26.094 1 96 254 MET A CA 1
ATOM 2010 C C . MET A 1 254 ? -0.583 -23.312 -25.625 1 96 254 MET A C 1
ATOM 2012 O O . MET A 1 254 ? 0.338 -22.5 -25.516 1 96 254 MET A O 1
ATOM 2016 N N . LEU A 1 255 ? -1.842 -23.031 -25.406 1 96 255 LEU A N 1
ATOM 2017 C CA . LEU A 1 255 ? -2.303 -21.797 -24.797 1 96 255 LEU A CA 1
ATOM 2018 C C . LEU A 1 255 ? -3.002 -22.062 -23.469 1 96 255 LEU A C 1
ATOM 2020 O O . LEU A 1 255 ? -4.082 -22.656 -23.438 1 96 255 LEU A O 1
ATOM 2024 N N . GLY A 1 256 ? -2.322 -21.656 -22.406 1 94.06 256 GLY A N 1
ATOM 2025 C CA . GLY A 1 256 ? -2.867 -21.922 -21.094 1 94.06 256 GLY A CA 1
ATOM 2026 C C . GLY A 1 256 ? -3.604 -20.734 -20.5 1 94.06 256 GLY A C 1
ATOM 2027 O O . GLY A 1 256 ? -3.154 -19.594 -20.625 1 94.06 256 GLY A O 1
ATOM 2028 N N . SER A 1 257 ? -4.762 -20.922 -19.875 1 93.19 257 SER A N 1
ATOM 2029 C CA . SER A 1 257 ? -5.559 -19.891 -19.234 1 93.19 257 SER A CA 1
ATOM 2030 C C . SER A 1 257 ? -6.504 -20.484 -18.188 1 93.19 257 SER A C 1
ATOM 2032 O O . SER A 1 257 ? -6.598 -21.703 -18.062 1 93.19 257 SER A O 1
ATOM 2034 N N . ASP A 1 258 ? -7.18 -19.609 -17.531 1 88.56 258 ASP A N 1
ATOM 2035 C CA . ASP A 1 258 ? -8.219 -20.047 -16.609 1 88.56 258 ASP A CA 1
ATOM 2036 C C . ASP A 1 258 ? -9.5 -20.422 -17.359 1 88.56 258 ASP A C 1
ATOM 2038 O O . ASP A 1 258 ? -9.516 -20.453 -18.594 1 88.56 258 ASP A O 1
ATOM 2042 N N . GLY A 1 259 ? -10.602 -20.75 -16.688 1 81.94 259 GLY A N 1
ATOM 2043 C CA . GLY A 1 259 ? -11.703 -21.484 -17.281 1 81.94 259 GLY A CA 1
ATOM 2044 C C . GLY A 1 259 ? -12.844 -20.609 -17.734 1 81.94 259 GLY A C 1
ATOM 2045 O O . GLY A 1 259 ? -13.859 -21.094 -18.234 1 81.94 259 GLY A O 1
ATOM 2046 N N . PRO A 1 260 ? -12.789 -19.328 -17.672 1 84.94 260 PRO A N 1
ATOM 2047 C CA . PRO A 1 260 ? -13.93 -18.516 -18.109 1 84.94 260 PRO A CA 1
ATOM 2048 C C . PRO A 1 260 ? -14.227 -18.672 -19.594 1 84.94 260 PRO A C 1
ATOM 2050 O O . PRO A 1 260 ? -13.336 -19.062 -20.359 1 84.94 260 PRO A O 1
ATOM 2053 N N . ASN A 1 261 ? -15.406 -18.406 -19.953 1 86.88 261 ASN A N 1
ATOM 2054 C CA . ASN A 1 261 ? -15.852 -18.609 -21.328 1 86.88 261 ASN A CA 1
ATOM 2055 C C . ASN A 1 261 ? -15.078 -17.719 -22.297 1 86.88 261 ASN A C 1
ATOM 2057 O O . ASN A 1 261 ? -14.812 -18.125 -23.438 1 86.88 261 ASN A O 1
ATOM 2061 N N . VAL A 1 262 ? -14.742 -16.625 -21.828 1 91.19 262 VAL A N 1
ATOM 2062 C CA . VAL A 1 262 ? -14 -15.703 -22.688 1 91.19 262 VAL A CA 1
ATOM 2063 C C . VAL A 1 262 ? -12.664 -16.328 -23.078 1 91.19 262 VAL A C 1
ATOM 2065 O O . VAL A 1 262 ? -12.258 -16.25 -24.25 1 91.19 262 VAL A O 1
ATOM 2068 N N . ASN A 1 263 ? -12.031 -16.938 -22.156 1 92.06 263 ASN A N 1
ATOM 2069 C CA . ASN A 1 263 ? -10.742 -17.562 -22.422 1 92.06 263 ASN A CA 1
ATOM 2070 C C . ASN A 1 263 ? -10.875 -18.781 -23.328 1 92.06 263 ASN A C 1
ATOM 2072 O O . ASN A 1 263 ? -9.984 -19.062 -24.141 1 92.06 263 ASN A O 1
ATOM 2076 N N . LYS A 1 264 ? -12.023 -19.453 -23.203 1 91.94 264 LYS A N 1
ATOM 2077 C CA . LYS A 1 264 ? -12.289 -20.578 -24.109 1 91.94 264 LYS A CA 1
ATOM 2078 C C . LYS A 1 264 ? -12.453 -20.078 -25.547 1 91.94 264 LYS A C 1
ATOM 2080 O O . LYS A 1 264 ? -12.016 -20.75 -26.484 1 91.94 264 LYS A O 1
ATOM 2085 N N . ALA A 1 265 ? -13.07 -18.953 -25.594 1 94.25 265 ALA A N 1
ATOM 2086 C CA . ALA A 1 265 ? -13.227 -18.344 -26.922 1 94.25 265 ALA A CA 1
ATOM 2087 C C . ALA A 1 265 ? -11.875 -17.953 -27.516 1 94.25 265 ALA A C 1
ATOM 2089 O O . ALA A 1 265 ? -11.641 -18.109 -28.703 1 94.25 265 ALA A O 1
ATOM 2090 N N . VAL A 1 266 ? -11.047 -17.469 -26.688 1 95.12 266 VAL A N 1
ATOM 2091 C CA . VAL A 1 266 ? -9.711 -17.094 -27.141 1 95.12 266 VAL A CA 1
ATOM 2092 C C . VAL A 1 266 ? -8.953 -18.328 -27.609 1 95.12 266 VAL A C 1
ATOM 2094 O O . VAL A 1 266 ? -8.289 -18.297 -28.656 1 95.12 266 VAL A O 1
ATOM 2097 N N . PHE A 1 267 ? -9.055 -19.406 -26.875 1 94.75 267 PHE A N 1
ATOM 2098 C CA . PHE A 1 267 ? -8.43 -20.672 -27.234 1 94.75 267 PHE A CA 1
ATOM 2099 C C . PHE A 1 267 ? -8.898 -21.109 -28.625 1 94.75 267 PHE A C 1
ATOM 2101 O O . PHE A 1 267 ? -8.086 -21.531 -29.453 1 94.75 267 PHE A O 1
ATOM 2108 N N . LYS A 1 268 ? -10.188 -20.984 -28.906 1 94.69 268 LYS A N 1
ATOM 2109 C CA . LYS A 1 268 ? -10.75 -21.406 -30.188 1 94.69 268 LYS A CA 1
ATOM 2110 C C . LYS A 1 268 ? -10.211 -20.547 -31.328 1 94.69 268 LYS A C 1
ATOM 2112 O O . LYS A 1 268 ? -9.93 -21.062 -32.406 1 94.69 268 LYS A O 1
ATOM 2117 N N . ILE A 1 269 ? -10.125 -19.344 -31.047 1 95.5 269 ILE A N 1
ATOM 2118 C CA . ILE A 1 269 ? -9.609 -18.422 -32.062 1 95.5 269 ILE A CA 1
ATOM 2119 C C . ILE A 1 269 ? -8.18 -18.812 -32.438 1 95.5 269 ILE A C 1
ATOM 2121 O O . ILE A 1 269 ? -7.836 -18.922 -33.594 1 95.5 269 ILE A O 1
ATOM 2125 N N . PHE A 1 270 ? -7.379 -19.078 -31.5 1 95.44 270 PHE A N 1
ATOM 2126 C CA . PHE A 1 270 ? -5.98 -19.438 -31.734 1 95.44 270 PHE A CA 1
ATOM 2127 C C . PHE A 1 270 ? -5.875 -20.812 -32.375 1 95.44 270 PHE A C 1
ATOM 2129 O O . PHE A 1 270 ? -5.02 -21.031 -33.25 1 95.44 270 PHE A O 1
ATOM 2136 N N . ASP A 1 271 ? -6.703 -21.719 -31.859 1 95.06 271 ASP A N 1
ATOM 2137 C CA . ASP A 1 271 ? -6.723 -23.062 -32.438 1 95.06 271 ASP A CA 1
ATOM 2138 C C . ASP A 1 271 ? -7.047 -23.016 -33.938 1 95.06 271 ASP A C 1
ATOM 2140 O O . ASP A 1 271 ? -6.395 -23.688 -34.719 1 95.06 271 ASP A O 1
ATOM 2144 N N . HIS A 1 272 ? -8.016 -22.219 -34.312 1 95.12 272 HIS A N 1
ATOM 2145 C CA . HIS A 1 272 ? -8.398 -22.078 -35.688 1 95.12 272 HIS A CA 1
ATOM 2146 C C . HIS A 1 272 ? -7.285 -21.422 -36.5 1 95.12 272 HIS A C 1
ATOM 2148 O O . HIS A 1 272 ? -7.02 -21.828 -37.656 1 95.12 272 HIS A O 1
ATOM 2154 N N . ARG A 1 273 ? -6.695 -20.453 -35.938 1 93.94 273 ARG A N 1
ATOM 2155 C CA . ARG A 1 273 ? -5.598 -19.766 -36.594 1 93.94 273 ARG A CA 1
ATOM 2156 C C . ARG A 1 273 ? -4.441 -20.719 -36.875 1 93.94 273 ARG A C 1
ATOM 2158 O O . ARG A 1 273 ? -3.885 -20.703 -38 1 93.94 273 ARG A O 1
ATOM 2165 N N . LEU A 1 274 ? -4.098 -21.5 -35.969 1 93.31 274 LEU A N 1
ATOM 2166 C CA . LEU A 1 274 ? -2.986 -22.438 -36.094 1 93.31 274 LEU A CA 1
ATOM 2167 C C . LEU A 1 274 ? -3.332 -23.531 -37.094 1 93.31 274 LEU A C 1
ATOM 2169 O O . LEU A 1 274 ? -2.479 -23.969 -37.875 1 93.31 274 LEU A O 1
ATOM 2173 N N . LYS A 1 275 ? -4.535 -24.031 -37.031 1 93.81 275 LYS A N 1
ATOM 2174 C CA . LYS A 1 275 ? -4.977 -25.047 -38 1 93.81 275 LYS A CA 1
ATOM 2175 C C . LYS A 1 275 ? -4.891 -24.547 -39.438 1 93.81 275 LYS A C 1
ATOM 2177 O O . LYS A 1 275 ? -4.535 -25.281 -40.344 1 93.81 275 LYS A O 1
ATOM 2182 N N . SER A 1 276 ? -5.211 -23.359 -39.531 1 92.56 276 SER A N 1
ATOM 2183 C CA . SER A 1 276 ? -5.18 -22.75 -40.875 1 92.56 276 SER A CA 1
ATOM 2184 C C . SER A 1 276 ? -3.746 -22.547 -41.344 1 92.56 276 SER A C 1
ATOM 2186 O O . SER A 1 276 ? -3.453 -22.703 -42.531 1 92.56 276 SER A O 1
ATOM 2188 N N . GLU A 1 277 ? -2.893 -22.297 -40.469 1 88.56 277 GLU A N 1
ATOM 2189 C CA . GLU A 1 277 ? -1.522 -21.969 -40.844 1 88.56 277 GLU A CA 1
ATOM 2190 C C . GLU A 1 277 ? -0.65 -23.203 -40.906 1 88.56 277 GLU A C 1
ATOM 2192 O O . GLU A 1 277 ? 0.208 -23.312 -41.812 1 88.56 277 GLU A O 1
ATOM 2197 N N . VAL A 1 278 ? -0.712 -24.094 -40 1 86.75 278 VAL A N 1
ATOM 2198 C CA . VAL A 1 278 ? 0.218 -25.219 -39.875 1 86.75 278 VAL A CA 1
ATOM 2199 C C . VAL A 1 278 ? -0.514 -26.531 -40.156 1 86.75 278 VAL A C 1
ATOM 2201 O O . VAL A 1 278 ? 0.117 -27.562 -40.406 1 86.75 278 VAL A O 1
ATOM 2204 N N . GLY A 1 279 ? -1.831 -26.516 -40.156 1 85.12 279 GLY A N 1
ATOM 2205 C CA . GLY A 1 279 ? -2.596 -27.719 -40.406 1 85.12 279 GLY A CA 1
ATOM 2206 C C . GLY A 1 279 ? -3.049 -28.422 -39.156 1 85.12 279 GLY A C 1
ATOM 2207 O O . GLY A 1 279 ? -3.963 -29.25 -39.188 1 85.12 279 GLY A O 1
ATOM 2208 N N . GLU A 1 280 ? -2.273 -28.312 -38.062 1 89.25 280 GLU A N 1
ATOM 2209 C CA . GLU A 1 280 ? -2.648 -28.906 -36.781 1 89.25 280 GLU A CA 1
ATOM 2210 C C . GLU A 1 280 ? -2.955 -27.828 -35.75 1 89.25 280 GLU A C 1
ATOM 2212 O O . GLU A 1 280 ? -2.391 -26.734 -35.781 1 89.25 280 GLU A O 1
ATOM 2217 N N . GLY A 1 281 ? -3.791 -28.172 -34.781 1 91.56 281 GLY A N 1
ATOM 2218 C CA . GLY A 1 281 ? -4.234 -27.203 -33.781 1 91.56 281 GLY A CA 1
ATOM 2219 C C . GLY A 1 281 ? -3.418 -27.234 -32.531 1 91.56 281 GLY A C 1
ATOM 2220 O O . GLY A 1 281 ? -2.316 -27.781 -32.5 1 91.56 281 GLY A O 1
ATOM 2221 N N . LEU A 1 282 ? -3.928 -26.531 -31.5 1 94.44 282 LEU A N 1
ATOM 2222 C CA . LEU A 1 282 ? -3.283 -26.438 -30.203 1 94.44 282 LEU A CA 1
ATOM 2223 C C . LEU A 1 282 ? -3.492 -27.719 -29.391 1 94.44 282 LEU A C 1
ATOM 2225 O O . LEU A 1 282 ? -4.496 -28.406 -29.578 1 94.44 282 LEU A O 1
ATOM 2229 N N . VAL A 1 283 ? -2.488 -28 -28.594 1 93.94 283 VAL A N 1
ATOM 2230 C CA . VAL A 1 283 ? -2.645 -29.109 -27.672 1 93.94 283 VAL A CA 1
ATOM 2231 C C . VAL A 1 283 ? -3.58 -28.703 -26.531 1 93.94 283 VAL A C 1
ATOM 2233 O O . VAL A 1 283 ? -3.428 -27.625 -25.953 1 93.94 283 VAL A O 1
ATOM 2236 N N . ASN A 1 284 ? -4.531 -29.484 -26.25 1 89.62 284 ASN A N 1
ATOM 2237 C CA . ASN A 1 284 ? -5.531 -29.156 -25.234 1 89.62 284 ASN A CA 1
ATOM 2238 C C . ASN A 1 284 ? -5.367 -30.016 -23.984 1 89.62 284 ASN A C 1
ATOM 2240 O O . ASN A 1 284 ? -5.66 -31.203 -24 1 89.62 284 ASN A O 1
ATOM 2244 N N . VAL A 1 285 ? -4.898 -29.406 -22.938 1 88.88 285 VAL A N 1
ATOM 2245 C CA . VAL A 1 285 ? -4.754 -30.094 -21.656 1 88.88 285 VAL A CA 1
ATOM 2246 C C . VAL A 1 285 ? -5.891 -29.703 -20.719 1 88.88 285 VAL A C 1
ATOM 2248 O O . VAL A 1 285 ? -5.973 -30.188 -19.594 1 88.88 285 VAL A O 1
ATOM 2251 N N . GLY A 1 286 ? -6.793 -28.938 -21.266 1 84.81 286 GLY A N 1
ATOM 2252 C CA . GLY A 1 286 ? -7.867 -28.406 -20.438 1 84.81 286 GLY A CA 1
ATOM 2253 C C . GLY A 1 286 ? -7.543 -27.062 -19.812 1 84.81 286 GLY A C 1
ATOM 2254 O O . GLY A 1 286 ? -6.48 -26.5 -20.062 1 84.81 286 GLY A O 1
ATOM 2255 N N . THR A 1 287 ? -8.523 -26.609 -18.969 1 88.5 287 THR A N 1
ATOM 2256 C CA . THR A 1 287 ? -8.312 -25.344 -18.266 1 88.5 287 THR A CA 1
ATOM 2257 C C . THR A 1 287 ? -7.48 -25.562 -17 1 88.5 287 THR A C 1
ATOM 2259 O O . THR A 1 287 ? -7.086 -26.688 -16.703 1 88.5 287 THR A O 1
ATOM 2262 N N . CYS A 1 288 ? -7.191 -24.562 -16.344 1 90.25 288 CYS A N 1
ATOM 2263 C CA . CYS A 1 288 ? -6.316 -24.672 -15.18 1 90.25 288 CYS A CA 1
ATOM 2264 C C . CYS A 1 288 ? -6.93 -25.578 -14.117 1 90.25 288 CYS A C 1
ATOM 2266 O O . CYS A 1 288 ? -7.977 -25.25 -13.555 1 90.25 288 CYS A O 1
ATOM 2268 N N . ASN A 1 289 ? -6.258 -26.641 -13.836 1 91.06 289 ASN A N 1
ATOM 2269 C CA . ASN A 1 289 ? -6.734 -27.641 -12.891 1 91.06 289 ASN A CA 1
ATOM 2270 C C . ASN A 1 289 ? -6.695 -27.141 -11.453 1 91.06 289 ASN A C 1
ATOM 2272 O O . ASN A 1 289 ? -7.469 -27.594 -10.609 1 91.06 289 ASN A O 1
ATOM 2276 N N . LEU A 1 290 ? -5.797 -26.234 -11.164 1 92 290 LEU A N 1
ATOM 2277 C CA . LEU A 1 290 ? -5.738 -25.641 -9.828 1 92 290 LEU A CA 1
ATOM 2278 C C . LEU A 1 290 ? -7.023 -24.891 -9.5 1 92 290 LEU A C 1
ATOM 2280 O O . LEU A 1 290 ? -7.555 -25.016 -8.398 1 92 290 LEU A O 1
ATOM 2284 N N . HIS A 1 291 ? -7.512 -24.172 -10.469 1 92.12 291 HIS A N 1
ATOM 2285 C CA . HIS A 1 291 ? -8.758 -23.438 -10.281 1 92.12 291 HIS A CA 1
ATOM 2286 C C . HIS A 1 291 ? -9.945 -24.391 -10.133 1 92.12 291 HIS A C 1
ATOM 2288 O O . HIS A 1 291 ? -10.867 -24.125 -9.359 1 92.12 291 HIS A O 1
ATOM 2294 N N . ILE A 1 292 ? -9.938 -25.438 -10.867 1 93.19 292 ILE A N 1
ATOM 2295 C CA . ILE A 1 292 ? -11.023 -26.406 -10.797 1 93.19 292 ILE A CA 1
ATOM 2296 C C . ILE A 1 292 ? -11.102 -26.984 -9.391 1 93.19 292 ILE A C 1
ATOM 2298 O O . ILE A 1 292 ? -12.188 -27.047 -8.797 1 93.19 292 ILE A O 1
ATOM 2302 N N . VAL A 1 293 ? -9.961 -27.359 -8.883 1 94.44 293 VAL A N 1
ATOM 2303 C CA . VAL A 1 293 ? -9.914 -27.969 -7.559 1 94.44 293 VAL A CA 1
ATOM 2304 C C . VAL A 1 293 ? -10.312 -26.938 -6.5 1 94.44 293 VAL A C 1
ATOM 2306 O O . VAL A 1 293 ? -11.07 -27.25 -5.578 1 94.44 293 VAL A O 1
ATOM 2309 N N . HIS A 1 294 ? -9.812 -25.781 -6.645 1 93 294 HIS A N 1
ATOM 2310 C CA . HIS A 1 294 ? -10.172 -24.719 -5.707 1 93 294 HIS A CA 1
ATOM 2311 C C . HIS A 1 294 ? -11.664 -24.438 -5.738 1 93 294 HIS A C 1
ATOM 2313 O O . HIS A 1 294 ? -12.289 -24.25 -4.691 1 93 294 HIS A O 1
ATOM 2319 N N . ASN A 1 295 ? -12.211 -24.375 -6.926 1 92.62 295 ASN A N 1
ATOM 2320 C CA . ASN A 1 295 ? -13.641 -24.094 -7.086 1 92.62 295 ASN A CA 1
ATOM 2321 C C . ASN A 1 295 ? -14.492 -25.234 -6.52 1 92.62 295 ASN A C 1
ATOM 2323 O O . ASN A 1 295 ? -15.586 -25 -6.016 1 92.62 295 ASN A O 1
ATOM 2327 N N . ALA A 1 296 ? -13.977 -26.406 -6.621 1 95.5 296 ALA A N 1
ATOM 2328 C CA . ALA A 1 296 ? -14.688 -27.547 -6.047 1 95.5 296 ALA A CA 1
ATOM 2329 C C . ALA A 1 296 ? -14.859 -27.375 -4.539 1 95.5 296 ALA A C 1
ATOM 2331 O O . ALA A 1 296 ? -15.961 -27.562 -4.008 1 95.5 296 ALA A O 1
ATOM 2332 N N . PHE A 1 297 ? -13.781 -27.016 -3.934 1 94.88 297 PHE A N 1
ATOM 2333 C CA . PHE A 1 297 ? -13.859 -26.75 -2.504 1 94.88 297 PHE A CA 1
ATOM 2334 C C . PHE A 1 297 ? -14.852 -25.641 -2.217 1 94.88 297 PHE A C 1
ATOM 2336 O O . PHE A 1 297 ? -15.617 -25.703 -1.256 1 94.88 297 PHE A O 1
ATOM 2343 N N . GLY A 1 298 ? -14.859 -24.609 -3.059 1 93.31 298 GLY A N 1
ATOM 2344 C CA . GLY A 1 298 ? -15.781 -23.484 -2.93 1 93.31 298 GLY A CA 1
ATOM 2345 C C . GLY A 1 298 ? -17.234 -23.906 -3.014 1 93.31 298 GLY A C 1
ATOM 2346 O O . GLY A 1 298 ? -18.094 -23.359 -2.309 1 93.31 298 GLY A O 1
ATOM 2347 N N . LYS A 1 299 ? -17.531 -24.875 -3.832 1 94.25 299 LYS A N 1
ATOM 2348 C CA . LYS A 1 299 ? -18.891 -25.375 -3.961 1 94.25 299 LYS A CA 1
ATOM 2349 C C . LYS A 1 299 ? -19.375 -26.016 -2.662 1 94.25 299 LYS A C 1
ATOM 2351 O O . LYS A 1 299 ? -20.547 -25.891 -2.301 1 94.25 299 LYS A O 1
ATOM 2356 N N . GLY A 1 300 ? -18.469 -26.719 -2.055 1 94.56 300 GLY A N 1
ATOM 2357 C CA . GLY A 1 300 ? -18.797 -27.266 -0.749 1 94.56 300 GLY A CA 1
ATOM 2358 C C . GLY A 1 300 ? -19.062 -26.203 0.297 1 94.56 300 GLY A C 1
ATOM 2359 O O . GLY A 1 300 ? -19.984 -26.344 1.111 1 94.56 300 GLY A O 1
ATOM 2360 N N . LEU A 1 301 ? -18.344 -25.141 0.285 1 94.69 301 LEU A N 1
ATOM 2361 C CA . LEU A 1 301 ? -18.453 -24.062 1.264 1 94.69 301 LEU A CA 1
ATOM 2362 C C . LEU A 1 301 ? -19.75 -23.281 1.066 1 94.69 301 LEU A C 1
ATOM 2364 O O . LEU A 1 301 ? -20.188 -22.562 1.971 1 94.69 301 LEU A O 1
ATOM 2368 N N . GLN A 1 302 ? -20.359 -23.359 -0.119 1 94.12 302 GLN A N 1
ATOM 2369 C CA . GLN A 1 302 ? -21.562 -22.609 -0.436 1 94.12 302 GLN A CA 1
ATOM 2370 C C . GLN A 1 302 ? -22.797 -23.266 0.149 1 94.12 302 GLN A C 1
ATOM 2372 O O . GLN A 1 302 ? -23.859 -22.656 0.223 1 94.12 302 GLN A O 1
ATOM 2377 N N . LEU A 1 303 ? -22.594 -24.562 0.548 1 95.69 303 LEU A N 1
ATOM 2378 C CA . LEU A 1 303 ? -23.719 -25.219 1.205 1 95.69 303 LEU A CA 1
ATOM 2379 C C . LEU A 1 303 ? -24.109 -24.469 2.479 1 95.69 303 LEU A C 1
ATOM 2381 O O . LEU A 1 303 ? -23.25 -23.906 3.16 1 95.69 303 LEU A O 1
ATOM 2385 N N . ASP A 1 304 ? -25.328 -24.453 2.842 1 93.25 304 ASP A N 1
ATOM 2386 C CA . ASP A 1 304 ? -25.891 -23.609 3.883 1 93.25 304 ASP A CA 1
ATOM 2387 C C . ASP A 1 304 ? -25.141 -23.766 5.199 1 93.25 304 ASP A C 1
ATOM 2389 O O . ASP A 1 304 ? -24.766 -22.781 5.828 1 93.25 304 ASP A O 1
ATOM 2393 N N . ALA A 1 305 ? -24.969 -24.984 5.621 1 93.88 305 ALA A N 1
ATOM 2394 C CA . ALA A 1 305 ? -24.312 -25.25 6.902 1 93.88 305 ALA A CA 1
ATOM 2395 C C . ALA A 1 305 ? -22.906 -24.656 6.922 1 93.88 305 ALA A C 1
ATOM 2397 O O . ALA A 1 305 ? -22.469 -24.078 7.922 1 93.88 305 ALA A O 1
ATOM 2398 N N . PHE A 1 306 ? -22.234 -24.812 5.883 1 95.38 306 PHE A N 1
ATOM 2399 C CA . PHE A 1 306 ? -20.844 -24.359 5.82 1 95.38 306 PHE A CA 1
ATOM 2400 C C . PHE A 1 306 ? -20.766 -22.875 5.484 1 95.38 306 PHE A C 1
ATOM 2402 O O . PHE A 1 306 ? -19.828 -22.188 5.91 1 95.38 306 PHE A O 1
ATOM 2409 N N . ALA A 1 307 ? -21.688 -22.344 4.758 1 94.25 307 ALA A N 1
ATOM 2410 C CA . ALA A 1 307 ? -21.781 -20.906 4.5 1 94.25 307 ALA A CA 1
ATOM 2411 C C . ALA A 1 307 ? -21.906 -20.125 5.801 1 94.25 307 ALA A C 1
ATOM 2413 O O . ALA A 1 307 ? -21.328 -19.047 5.945 1 94.25 307 ALA A O 1
ATOM 2414 N N . SER A 1 308 ? -22.672 -20.656 6.652 1 94.19 308 SER A N 1
ATOM 2415 C CA . SER A 1 308 ? -22.859 -20.016 7.953 1 94.19 308 SER A CA 1
ATOM 2416 C C . SER A 1 308 ? -21.547 -19.984 8.734 1 94.19 308 SER A C 1
ATOM 2418 O O . SER A 1 308 ? -21.266 -19.016 9.453 1 94.19 308 SER A O 1
ATOM 2420 N N . ILE A 1 309 ? -20.766 -21 8.562 1 94.88 309 ILE A N 1
ATOM 2421 C CA . ILE A 1 309 ? -19.469 -21.062 9.25 1 94.88 309 ILE A CA 1
ATOM 2422 C C . ILE A 1 309 ? -18.516 -20.031 8.664 1 94.88 309 ILE A C 1
ATOM 2424 O O . ILE A 1 309 ? -17.781 -19.375 9.398 1 94.88 309 ILE A O 1
ATOM 2428 N N . ILE A 1 310 ? -18.547 -19.891 7.363 1 93.88 310 ILE A N 1
ATOM 2429 C CA . ILE A 1 310 ? -17.703 -18.922 6.691 1 93.88 310 ILE A CA 1
ATOM 2430 C C . ILE A 1 310 ? -18.109 -17.5 7.121 1 93.88 310 ILE A C 1
ATOM 2432 O O . ILE A 1 310 ? -17.25 -16.656 7.359 1 93.88 310 ILE A O 1
ATOM 2436 N N . ASP A 1 311 ? -19.328 -17.297 7.281 1 93.94 311 ASP A N 1
ATOM 2437 C CA . ASP A 1 311 ? -19.828 -16.016 7.766 1 93.94 311 ASP A CA 1
ATOM 2438 C C . ASP A 1 311 ? -19.328 -15.734 9.18 1 93.94 311 ASP A C 1
ATOM 2440 O O . ASP A 1 311 ? -18.953 -14.602 9.5 1 93.94 311 ASP A O 1
ATOM 2444 N N . PHE A 1 312 ? -19.359 -16.75 9.953 1 95.25 312 PHE A N 1
ATOM 2445 C CA . PHE A 1 312 ? -18.859 -16.641 11.312 1 95.25 312 PHE A CA 1
ATOM 2446 C C . PHE A 1 312 ? -17.391 -16.25 11.328 1 95.25 312 PHE A C 1
ATOM 2448 O O . PHE A 1 312 ? -16.984 -15.367 12.094 1 95.25 312 PHE A O 1
ATOM 2455 N N . LEU A 1 313 ? -16.609 -16.859 10.422 1 94.19 313 LEU A N 1
ATOM 2456 C CA . LEU A 1 313 ? -15.188 -16.547 10.32 1 94.19 313 LEU A CA 1
ATOM 2457 C C . LEU A 1 313 ? -14.984 -15.094 9.906 1 94.19 313 LEU A C 1
ATOM 2459 O O . LEU A 1 313 ? -14.125 -14.406 10.461 1 94.19 313 LEU A O 1
ATOM 2463 N N . GLU A 1 314 ? -15.727 -14.648 9 1 93.12 314 GLU A N 1
ATOM 2464 C CA . GLU A 1 314 ? -15.617 -13.281 8.508 1 93.12 314 GLU A CA 1
ATOM 2465 C C . GLU A 1 314 ? -16.047 -12.281 9.578 1 93.12 314 GLU A C 1
ATOM 2467 O O . GLU A 1 314 ? -15.414 -11.234 9.758 1 93.12 314 GLU A O 1
ATOM 2472 N N . ASP A 1 315 ? -17.125 -12.617 10.281 1 94.25 315 ASP A N 1
ATOM 2473 C CA . ASP A 1 315 ? -17.656 -11.742 11.312 1 94.25 315 ASP A CA 1
ATOM 2474 C C . ASP A 1 315 ? -16.641 -11.539 12.438 1 94.25 315 ASP A C 1
ATOM 2476 O O . ASP A 1 315 ? -16.438 -10.422 12.914 1 94.25 315 ASP A O 1
ATOM 2480 N N . ILE A 1 316 ? -16.047 -12.578 12.852 1 93.25 316 ILE A N 1
ATOM 2481 C CA . ILE A 1 316 ? -15.078 -12.492 13.945 1 93.25 316 ILE A CA 1
ATOM 2482 C C . ILE A 1 316 ? -13.867 -11.672 13.5 1 93.25 316 ILE A C 1
ATOM 2484 O O . ILE A 1 316 ? -13.312 -10.906 14.281 1 93.25 316 ILE A O 1
ATOM 2488 N N . ASP A 1 317 ? -13.461 -11.914 12.312 1 91.38 317 ASP A N 1
ATOM 2489 C CA . ASP A 1 317 ? -12.32 -11.164 11.789 1 91.38 317 ASP A CA 1
ATOM 2490 C C . ASP A 1 317 ? -12.633 -9.664 11.742 1 91.38 317 ASP A C 1
ATOM 2492 O O . ASP A 1 317 ? -11.82 -8.844 12.164 1 91.38 317 ASP A O 1
ATOM 2496 N N . ILE A 1 318 ? -13.797 -9.328 11.242 1 90.44 318 ILE A N 1
ATOM 2497 C CA . ILE A 1 318 ? -14.203 -7.934 11.125 1 90.44 318 ILE A CA 1
ATOM 2498 C C . ILE A 1 318 ? -14.344 -7.316 12.516 1 90.44 318 ILE A C 1
ATOM 2500 O O . ILE A 1 318 ? -14.016 -6.145 12.711 1 90.44 318 ILE A O 1
ATOM 2504 N N . TRP A 1 319 ? -14.812 -8.164 13.477 1 92.25 319 TRP A N 1
ATOM 2505 C CA . TRP A 1 319 ? -15.031 -7.688 14.836 1 92.25 319 TRP A CA 1
ATOM 2506 C C . TRP A 1 319 ? -13.734 -7.184 15.453 1 92.25 319 TRP A C 1
ATOM 2508 O O . TRP A 1 319 ? -13.727 -6.176 16.172 1 92.25 319 TRP A O 1
ATOM 2518 N N . PHE A 1 320 ? -12.602 -7.777 15.156 1 88.88 320 PHE A N 1
ATOM 2519 C CA . PHE A 1 320 ? -11.367 -7.48 15.867 1 88.88 320 PHE A CA 1
ATOM 2520 C C . PHE A 1 320 ? -10.422 -6.656 14.992 1 88.88 320 PHE A C 1
ATOM 2522 O O . PHE A 1 320 ? -9.594 -5.906 15.508 1 88.88 320 PHE A O 1
ATOM 2529 N N . ARG A 1 321 ? -10.227 -6.781 13.68 1 81.88 321 ARG A N 1
ATOM 2530 C CA . ARG A 1 321 ? -9.195 -6.289 12.773 1 81.88 321 ARG A CA 1
ATOM 2531 C C . ARG A 1 321 ? -9.078 -4.773 12.852 1 81.88 321 ARG A C 1
ATOM 2533 O O . ARG A 1 321 ? -7.965 -4.234 12.875 1 81.88 321 ARG A O 1
ATOM 2540 N N . LYS A 1 322 ? -10.094 -3.941 12.898 1 77.62 322 LYS A N 1
ATOM 2541 C CA . LYS A 1 322 ? -9.961 -2.488 12.844 1 77.62 322 LYS A CA 1
ATOM 2542 C C . LYS A 1 322 ? -10.344 -1.85 14.172 1 77.62 322 LYS A C 1
ATOM 2544 O O . LYS A 1 322 ? -10.539 -0.635 14.25 1 77.62 322 LYS A O 1
ATOM 2549 N N . TYR A 1 323 ? -10.281 -2.727 15.203 1 86.12 323 TYR A N 1
ATOM 2550 C CA . TYR A 1 323 ? -10.648 -2.195 16.516 1 86.12 323 TYR A CA 1
ATOM 2551 C C . TYR A 1 323 ? -9.688 -2.676 17.594 1 86.12 323 TYR A C 1
ATOM 2553 O O . TYR A 1 323 ? -9.969 -3.65 18.297 1 86.12 323 TYR A O 1
ATOM 2561 N N . PRO A 1 324 ? -8.656 -1.91 17.703 1 83.56 324 PRO A N 1
ATOM 2562 C CA . PRO A 1 324 ? -7.641 -2.303 18.688 1 83.56 324 PRO A CA 1
ATOM 2563 C C . PRO A 1 324 ? -8.211 -2.438 20.094 1 83.56 324 PRO A C 1
ATOM 2565 O O . PRO A 1 324 ? -7.742 -3.275 20.875 1 83.56 324 PRO A O 1
ATOM 2568 N N . SER A 1 325 ? -9.188 -1.63 20.516 1 85.06 325 SER A N 1
ATOM 2569 C CA . SER A 1 325 ? -9.797 -1.716 21.844 1 85.06 325 SER A CA 1
ATOM 2570 C C . SER A 1 325 ? -10.414 -3.09 22.078 1 85.06 325 SER A C 1
ATOM 2572 O O . SER A 1 325 ? -10.281 -3.654 23.156 1 85.06 325 SER A O 1
ATOM 2574 N N . ARG A 1 326 ? -11.008 -3.621 21.016 1 87.62 326 ARG A N 1
ATOM 2575 C CA . ARG A 1 326 ? -11.648 -4.926 21.141 1 87.62 326 ARG A CA 1
ATOM 2576 C C . ARG A 1 326 ? -10.617 -6.043 21.234 1 87.62 326 ARG A C 1
ATOM 2578 O O . ARG A 1 326 ? -10.844 -7.055 21.891 1 87.62 326 ARG A O 1
ATOM 2585 N N . LYS A 1 327 ? -9.539 -5.859 20.578 1 86.75 327 LYS A N 1
ATOM 2586 C CA . LYS A 1 327 ? -8.453 -6.828 20.688 1 86.75 327 LYS A CA 1
ATOM 2587 C C . LYS A 1 327 ? -7.898 -6.891 22.109 1 86.75 327 LYS A C 1
ATOM 2589 O O . LYS A 1 327 ? -7.562 -7.969 22.594 1 86.75 327 LYS A O 1
ATOM 2594 N N . GLU A 1 328 ? -7.758 -5.711 22.688 1 85.38 328 GLU A N 1
ATOM 2595 C CA . GLU A 1 328 ? -7.297 -5.668 24.078 1 85.38 328 GLU A CA 1
ATOM 2596 C C . GLU A 1 328 ? -8.273 -6.387 25 1 85.38 328 GLU A C 1
ATOM 2598 O O . GLU A 1 328 ? -7.863 -7.09 25.922 1 85.38 328 GLU A O 1
ATOM 2603 N N . ASP A 1 329 ? -9.508 -6.148 24.75 1 87.94 329 ASP A N 1
ATOM 2604 C CA . ASP A 1 329 ? -10.523 -6.844 25.531 1 87.94 329 ASP A CA 1
ATOM 2605 C C . ASP A 1 329 ? -10.383 -8.359 25.406 1 87.94 329 ASP A C 1
ATOM 2607 O O . ASP A 1 329 ? -10.586 -9.094 26.375 1 87.94 329 ASP A O 1
ATOM 2611 N N . LEU A 1 330 ? -10.117 -8.781 24.188 1 89.38 330 LEU A N 1
ATOM 2612 C CA . LEU A 1 330 ? -9.93 -10.211 23.969 1 89.38 330 LEU A CA 1
ATOM 2613 C C . LEU A 1 330 ? -8.711 -10.727 24.734 1 89.38 330 LEU A C 1
ATOM 2615 O O . LEU A 1 330 ? -8.727 -11.844 25.25 1 89.38 330 LEU A O 1
ATOM 2619 N N . ILE A 1 331 ? -7.637 -9.969 24.734 1 86 331 ILE A N 1
ATOM 2620 C CA . ILE A 1 331 ? -6.43 -10.344 25.453 1 86 331 ILE A CA 1
ATOM 2621 C C . ILE A 1 331 ? -6.742 -10.477 26.953 1 86 331 ILE A C 1
ATOM 2623 O O . ILE A 1 331 ? -6.301 -11.422 27.594 1 86 331 ILE A O 1
ATOM 2627 N N . ILE A 1 332 ? -7.512 -9.555 27.484 1 85.5 332 ILE A N 1
ATOM 2628 C CA . ILE A 1 332 ? -7.906 -9.602 28.891 1 85.5 332 ILE A CA 1
ATOM 2629 C C . ILE A 1 332 ? -8.758 -10.844 29.141 1 85.5 332 ILE A C 1
ATOM 2631 O O . ILE A 1 332 ? -8.562 -11.539 30.141 1 85.5 332 ILE A O 1
ATOM 2635 N N . SER A 1 333 ? -9.648 -11.07 28.203 1 88 333 SER A N 1
ATOM 2636 C CA . SER A 1 333 ? -10.492 -12.25 28.328 1 88 333 SER A CA 1
ATOM 2637 C C . SER A 1 333 ? -9.672 -13.531 28.281 1 88 333 SER A C 1
ATOM 2639 O O . SER A 1 333 ? -10 -14.516 28.953 1 88 333 SER A O 1
ATOM 2641 N N . SER A 1 334 ? -8.68 -13.539 27.391 1 87.88 334 SER A N 1
ATOM 2642 C CA . SER A 1 334 ? -7.824 -14.719 27.25 1 87.88 334 SER A CA 1
ATOM 2643 C C . SER A 1 334 ? -7.047 -14.992 28.547 1 87.88 334 SER A C 1
ATOM 2645 O O . SER A 1 334 ? -6.758 -16.156 28.859 1 87.88 334 SER A O 1
ATOM 2647 N N . GLN A 1 335 ? -6.684 -14 29.234 1 82.5 335 GLN A N 1
ATOM 2648 C CA . GLN A 1 335 ? -5.977 -14.148 30.5 1 82.5 335 GLN A CA 1
ATOM 2649 C C . GLN A 1 335 ? -6.867 -14.797 31.547 1 82.5 335 GLN A C 1
ATOM 2651 O O . GLN A 1 335 ? -6.375 -15.508 32.438 1 82.5 335 GLN A O 1
ATOM 2656 N N . CYS A 1 336 ? -8.078 -14.625 31.375 1 79.69 336 CYS A N 1
ATOM 2657 C CA . CYS A 1 336 ? -9.023 -15.211 32.312 1 79.69 336 CYS A CA 1
ATOM 2658 C C . CYS A 1 336 ? -9.141 -16.719 32.125 1 79.69 336 CYS A C 1
ATOM 2660 O O . CYS A 1 336 ? -9.469 -17.453 33.031 1 79.69 336 CYS A O 1
ATOM 2662 N N . VAL A 1 337 ? -8.953 -17.109 30.875 1 81.38 337 VAL A N 1
ATOM 2663 C CA . VAL A 1 337 ? -9.125 -18.531 30.578 1 81.38 337 VAL A CA 1
ATOM 2664 C C . VAL A 1 337 ? -7.754 -19.188 30.453 1 81.38 337 VAL A C 1
ATOM 2666 O O . VAL A 1 337 ? -7.66 -20.375 30.109 1 81.38 337 VAL A O 1
ATOM 2669 N N . ASP A 1 338 ? -6.746 -18.562 30.891 1 68.19 338 ASP A N 1
ATOM 2670 C CA . ASP A 1 338 ? -5.375 -19.062 30.938 1 68.19 338 ASP A CA 1
ATOM 2671 C C . ASP A 1 338 ? -4.891 -19.453 29.547 1 68.19 338 ASP A C 1
ATOM 2673 O O . ASP A 1 338 ? -4.258 -20.5 29.375 1 68.19 338 ASP A O 1
ATOM 2677 N N . GLU A 1 339 ? -5.48 -18.828 28.672 1 66.44 339 GLU A N 1
ATOM 2678 C CA . GLU A 1 339 ? -4.98 -19.078 27.328 1 66.44 339 GLU A CA 1
ATOM 2679 C C . GLU A 1 339 ? -4.086 -17.953 26.844 1 66.44 339 GLU A C 1
ATOM 2681 O O . GLU A 1 339 ? -4.371 -16.781 27.094 1 66.44 339 GLU A O 1
ATOM 2686 N N . GLU A 1 340 ? -2.816 -18.141 26.688 1 57.25 340 GLU A N 1
ATOM 2687 C CA . GLU A 1 340 ? -1.782 -17.141 26.438 1 57.25 340 GLU A CA 1
ATOM 2688 C C . GLU A 1 340 ? -1.978 -16.484 25.062 1 57.25 340 GLU A C 1
ATOM 2690 O O . GLU A 1 340 ? -1.588 -15.328 24.859 1 57.25 340 GLU A O 1
ATOM 2695 N N . VAL A 1 341 ? -2.484 -17.219 24.047 1 57.72 341 VAL A N 1
ATOM 2696 C CA . VAL A 1 341 ? -1.979 -16.766 22.75 1 57.72 341 VAL A CA 1
ATOM 2697 C C . VAL A 1 341 ? -3.059 -15.977 22.031 1 57.72 341 VAL A C 1
ATOM 2699 O O . VAL A 1 341 ? -4.059 -16.547 21.578 1 57.72 341 VAL A O 1
ATOM 2702 N N . VAL A 1 342 ? -3.162 -14.648 22.406 1 64.38 342 VAL A N 1
ATOM 2703 C CA . VAL A 1 342 ? -4.039 -13.883 21.516 1 64.38 342 VAL A CA 1
ATOM 2704 C C . VAL A 1 342 ? -3.264 -13.445 20.281 1 64.38 342 VAL A C 1
ATOM 2706 O O . VAL A 1 342 ? -2.227 -12.781 20.391 1 64.38 342 VAL A O 1
ATOM 2709 N N . CYS A 1 343 ? -3.51 -14.164 19.172 1 69.94 343 CYS A N 1
ATOM 2710 C CA . CYS A 1 343 ? -2.965 -13.828 17.859 1 69.94 343 CYS A CA 1
ATOM 2711 C C . CYS A 1 343 ? -3.986 -13.07 17.031 1 69.94 343 CYS A C 1
ATOM 2713 O O . CYS A 1 343 ? -5.168 -13.023 17.375 1 69.94 343 CYS A O 1
ATOM 2715 N N . ASN A 1 344 ? -3.527 -12.352 16.047 1 77.12 344 ASN A N 1
ATOM 2716 C CA . ASN A 1 344 ? -4.406 -11.695 15.078 1 77.12 344 ASN A CA 1
ATOM 2717 C C . ASN A 1 344 ? -5.191 -12.711 14.258 1 77.12 344 ASN A C 1
ATOM 2719 O O . ASN A 1 344 ? -4.688 -13.797 13.953 1 77.12 344 ASN A O 1
ATOM 2723 N N . THR A 1 345 ? -6.391 -12.43 14.055 1 82.38 345 THR A N 1
ATOM 2724 C CA . THR A 1 345 ? -7.199 -13.281 13.188 1 82.38 345 THR A CA 1
ATOM 2725 C C . THR A 1 345 ? -6.641 -13.281 11.766 1 82.38 345 THR A C 1
ATOM 2727 O O . THR A 1 345 ? -5.969 -12.336 11.352 1 82.38 345 THR A O 1
ATOM 2730 N N . LEU A 1 346 ? -6.812 -14.352 11.117 1 84.31 346 LEU A N 1
ATOM 2731 C CA . LEU A 1 346 ? -6.449 -14.453 9.711 1 84.31 346 LEU A CA 1
ATOM 2732 C C . LEU A 1 346 ? -7.688 -14.375 8.82 1 84.31 346 LEU A C 1
ATOM 2734 O O . LEU A 1 346 ? -8.609 -15.188 8.953 1 84.31 346 LEU A O 1
ATOM 2738 N N . ARG A 1 347 ? -7.672 -13.438 7.961 1 83.94 347 ARG A N 1
ATOM 2739 C CA . ARG A 1 347 ? -8.828 -13.172 7.109 1 83.94 347 ARG A CA 1
ATOM 2740 C C . ARG A 1 347 ? -8.992 -14.266 6.059 1 83.94 347 ARG A C 1
ATOM 2742 O O . ARG A 1 347 ? -8.023 -14.656 5.402 1 83.94 347 ARG A O 1
ATOM 2749 N N . TYR A 1 348 ? -10.211 -14.789 5.977 1 87 348 TYR A N 1
ATOM 2750 C CA . TYR A 1 348 ? -10.562 -15.68 4.879 1 87 348 TYR A CA 1
ATOM 2751 C C . TYR A 1 348 ? -10.828 -14.898 3.6 1 87 348 TYR A C 1
ATOM 2753 O O . TYR A 1 348 ? -11.594 -13.93 3.605 1 87 348 TYR A O 1
ATOM 2761 N N . VAL A 1 349 ? -10.156 -15.227 2.553 1 78.94 349 VAL A N 1
ATOM 2762 C CA . VAL A 1 349 ? -10.367 -14.617 1.244 1 78.94 349 VAL A CA 1
ATOM 2763 C C . VAL A 1 349 ? -10.742 -15.688 0.227 1 78.94 349 VAL A C 1
ATOM 2765 O O . VAL A 1 349 ? -9.953 -16.594 -0.048 1 78.94 349 VAL A O 1
ATOM 2768 N N . SER A 1 350 ? -11.875 -15.555 -0.257 1 77.81 350 SER A N 1
ATOM 2769 C CA . SER A 1 350 ? -12.438 -16.594 -1.124 1 77.81 350 SER A CA 1
ATOM 2770 C C . SER A 1 350 ? -11.594 -16.781 -2.377 1 77.81 350 SER A C 1
ATOM 2772 O O . SER A 1 350 ? -11.484 -17.891 -2.9 1 77.81 350 SER A O 1
ATOM 2774 N N . ASN A 1 351 ? -10.945 -15.711 -2.801 1 72.5 351 ASN A N 1
ATOM 2775 C CA . ASN A 1 351 ? -10.203 -15.812 -4.055 1 72.5 351 ASN A CA 1
ATOM 2776 C C . ASN A 1 351 ? -8.781 -16.297 -3.83 1 72.5 351 ASN A C 1
ATOM 2778 O O . ASN A 1 351 ? -8.07 -16.625 -4.785 1 72.5 351 ASN A O 1
ATOM 2782 N N . ARG A 1 352 ? -8.344 -16.328 -2.619 1 74.06 352 ARG A N 1
ATOM 2783 C CA . ARG A 1 352 ? -7 -16.812 -2.32 1 74.06 352 ARG A CA 1
ATOM 2784 C C . ARG A 1 352 ? -7.016 -18.297 -1.947 1 74.06 352 ARG A C 1
ATOM 2786 O O . ARG A 1 352 ? -7.742 -18.703 -1.037 1 74.06 352 ARG A O 1
ATOM 2793 N N . TRP A 1 353 ? -6.215 -18.953 -2.559 1 72.62 353 TRP A N 1
ATOM 2794 C CA . TRP A 1 353 ? -6.105 -20.391 -2.299 1 72.62 353 TRP A CA 1
ATOM 2795 C C . TRP A 1 353 ? -5.637 -20.641 -0.871 1 72.62 353 TRP A C 1
ATOM 2797 O O . TRP A 1 353 ? -4.848 -19.875 -0.319 1 72.62 353 TRP A O 1
ATOM 2807 N N . LEU A 1 354 ? -6.211 -21.531 -0.143 1 71.31 354 LEU A N 1
ATOM 2808 C CA . LEU A 1 354 ? -5.629 -22.094 1.065 1 71.31 354 LEU A CA 1
ATOM 2809 C C . LEU A 1 354 ? -5.859 -21.188 2.266 1 71.31 354 LEU A C 1
ATOM 2811 O O . LEU A 1 354 ? -5.109 -21.234 3.242 1 71.31 354 LEU A O 1
ATOM 2815 N N . SER A 1 355 ? -6.777 -20.234 2.111 1 85.44 355 SER A N 1
ATOM 2816 C CA . SER A 1 355 ? -6.949 -19.312 3.221 1 85.44 355 SER A CA 1
ATOM 2817 C C . SER A 1 355 ? -7.895 -19.875 4.277 1 85.44 355 SER A C 1
ATOM 2819 O O . SER A 1 355 ? -7.906 -19.406 5.418 1 85.44 355 SER A O 1
ATOM 2821 N N . VAL A 1 356 ? -8.656 -20.875 3.955 1 87.81 356 VAL A N 1
ATOM 2822 C CA . VAL A 1 356 ? -9.719 -21.344 4.84 1 87.81 356 VAL A CA 1
ATOM 2823 C C . VAL A 1 356 ? -9.109 -22.109 6.012 1 87.81 356 VAL A C 1
ATOM 2825 O O . VAL A 1 356 ? -9.508 -21.906 7.164 1 87.81 356 VAL A O 1
ATOM 2828 N N . VAL A 1 357 ? -8.133 -22.953 5.762 1 92.19 357 VAL A N 1
ATOM 2829 C CA . VAL A 1 357 ? -7.578 -23.844 6.781 1 92.19 357 VAL A CA 1
ATOM 2830 C C . VAL A 1 357 ? -6.875 -23.016 7.855 1 92.19 357 VAL A C 1
ATOM 2832 O O . VAL A 1 357 ? -7.176 -23.141 9.047 1 92.19 357 VAL A O 1
ATOM 2835 N N . PRO A 1 358 ? -6.027 -22.109 7.453 1 92.44 358 PRO A N 1
ATOM 2836 C CA . PRO A 1 358 ? -5.395 -21.297 8.492 1 92.44 358 PRO A CA 1
ATOM 2837 C C . PRO A 1 358 ? -6.395 -20.453 9.273 1 92.44 358 PRO A C 1
ATOM 2839 O O . PRO A 1 358 ? -6.23 -20.25 10.477 1 92.44 358 PRO A O 1
ATOM 2842 N N . SER A 1 359 ? -7.359 -19.953 8.625 1 93.12 359 SER A N 1
ATOM 2843 C CA . SER A 1 359 ? -8.383 -19.156 9.297 1 93.12 359 SER A CA 1
ATOM 2844 C C . SER A 1 359 ? -9.133 -20 10.328 1 93.12 359 SER A C 1
ATOM 2846 O O . SER A 1 359 ? -9.359 -19.547 11.453 1 93.12 359 SER A O 1
ATOM 2848 N N . CYS A 1 360 ? -9.5 -21.203 9.953 1 94.75 360 CYS A N 1
ATOM 2849 C CA . CYS A 1 360 ? -10.203 -22.109 10.859 1 94.75 360 CYS A CA 1
ATOM 2850 C C . CYS A 1 360 ? -9.32 -22.484 12.047 1 94.75 360 CYS A C 1
ATOM 2852 O O . CYS A 1 360 ? -9.773 -22.484 13.195 1 94.75 360 CYS A O 1
ATOM 2854 N N . GLN A 1 361 ? -8.117 -22.812 11.797 1 93.88 361 GLN A N 1
ATOM 2855 C CA . GLN A 1 361 ? -7.188 -23.219 12.844 1 93.88 361 GLN A CA 1
ATOM 2856 C C . GLN A 1 361 ? -6.965 -22.094 13.844 1 93.88 361 GLN A C 1
ATOM 2858 O O . GLN A 1 361 ? -6.879 -22.328 15.055 1 93.88 361 GLN A O 1
ATOM 2863 N N . ARG A 1 362 ? -6.883 -20.906 13.328 1 92.12 362 ARG A N 1
ATOM 2864 C CA . ARG A 1 362 ? -6.684 -19.75 14.195 1 92.12 362 ARG A CA 1
ATOM 2865 C C . ARG A 1 362 ? -7.891 -19.531 15.102 1 92.12 362 ARG A C 1
ATOM 2867 O O . ARG A 1 362 ? -7.734 -19.25 16.281 1 92.12 362 ARG A O 1
ATOM 2874 N N . ILE A 1 363 ? -9.016 -19.641 14.57 1 92.69 363 ILE A N 1
ATOM 2875 C CA . ILE A 1 363 ? -10.234 -19.422 15.344 1 92.69 363 ILE A CA 1
ATOM 2876 C C . ILE A 1 363 ? -10.375 -20.531 16.391 1 92.69 363 ILE A C 1
ATOM 2878 O O . ILE A 1 363 ? -10.812 -20.281 17.516 1 92.69 363 ILE A O 1
ATOM 2882 N N . LEU A 1 364 ? -10.023 -21.766 16.031 1 93.88 364 LEU A N 1
ATOM 2883 C CA . LEU A 1 364 ? -10.078 -22.891 16.969 1 93.88 364 LEU A CA 1
ATOM 2884 C C . LEU A 1 364 ? -9.125 -22.656 18.141 1 93.88 364 LEU A C 1
ATOM 2886 O O . LEU A 1 364 ? -9.453 -22.969 19.281 1 93.88 364 LEU A O 1
ATOM 2890 N N . LYS A 1 365 ? -8.008 -22.062 17.859 1 90.56 365 LYS A N 1
ATOM 2891 C CA . LYS A 1 365 ? -7.043 -21.75 18.906 1 90.56 365 LYS A CA 1
ATOM 2892 C C . LYS A 1 365 ? -7.574 -20.672 19.844 1 90.56 365 LYS A C 1
ATOM 2894 O O . LYS A 1 365 ? -7.34 -20.703 21.047 1 90.56 365 LYS A O 1
ATOM 2899 N N . MET A 1 366 ? -8.336 -19.781 19.297 1 90.81 366 MET A N 1
ATOM 2900 C CA . MET A 1 366 ? -8.844 -18.656 20.062 1 90.81 366 MET A CA 1
ATOM 2901 C C . MET A 1 366 ? -10.242 -18.938 20.609 1 90.81 366 MET A C 1
ATOM 2903 O O . MET A 1 366 ? -10.875 -18.078 21.203 1 90.81 366 MET A O 1
ATOM 2907 N N . TYR A 1 367 ? -10.68 -20.156 20.344 1 91.56 367 TYR A N 1
ATOM 2908 C CA . TYR A 1 367 ? -12.078 -20.469 20.594 1 91.56 367 TYR A CA 1
ATOM 2909 C C . TYR A 1 367 ? -12.445 -20.281 22.047 1 91.56 367 TYR A C 1
ATOM 2911 O O . TYR A 1 367 ? -13.453 -19.625 22.359 1 91.56 367 TYR A O 1
ATOM 2919 N N . PRO A 1 368 ? -11.617 -20.719 23.031 1 90.62 368 PRO A N 1
ATOM 2920 C CA . PRO A 1 368 ? -11.969 -20.516 24.438 1 90.62 368 PRO A CA 1
ATOM 2921 C C . PRO A 1 368 ? -11.992 -19.031 24.828 1 90.62 368 PRO A C 1
ATOM 2923 O O . PRO A 1 368 ? -12.898 -18.594 25.531 1 90.62 368 PRO A O 1
ATOM 2926 N N . ALA A 1 369 ? -11.039 -18.328 24.359 1 91.38 369 ALA A N 1
ATOM 2927 C CA . ALA A 1 369 ? -10.977 -16.891 24.656 1 91.38 369 ALA A CA 1
ATOM 2928 C C . ALA A 1 369 ? -12.156 -16.156 24.031 1 91.38 369 ALA A C 1
ATOM 2930 O O . ALA A 1 369 ? -12.703 -15.227 24.641 1 91.38 369 ALA A O 1
ATOM 2931 N N . SER A 1 370 ? -12.523 -16.562 22.844 1 93 370 SER A N 1
ATOM 2932 C CA . SER A 1 370 ? -13.656 -15.938 22.156 1 93 370 SER A CA 1
ATOM 2933 C C . SER A 1 370 ? -14.969 -16.219 22.891 1 93 370 SER A C 1
ATOM 2935 O O . SER A 1 370 ? -15.82 -15.336 23 1 93 370 SER A O 1
ATOM 2937 N N . LYS A 1 371 ? -15.078 -17.375 23.359 1 92.88 371 LYS A N 1
ATOM 2938 C CA . LYS A 1 371 ? -16.281 -17.719 24.109 1 92.88 371 LYS A CA 1
ATOM 2939 C C . LYS A 1 371 ? -16.391 -16.875 25.375 1 92.88 371 LYS A C 1
ATOM 2941 O O . LYS A 1 371 ? -17.469 -16.359 25.688 1 92.88 371 LYS A O 1
ATOM 2946 N N . GLN A 1 372 ? -15.281 -16.734 26.062 1 92.38 372 GLN A N 1
ATOM 2947 C CA . GLN A 1 372 ? -15.25 -15.93 27.266 1 92.38 372 GLN A CA 1
ATOM 2948 C C . GLN A 1 372 ? -15.57 -14.469 26.969 1 92.38 372 GLN A C 1
ATOM 2950 O O . GLN A 1 372 ? -16.359 -13.844 27.672 1 92.38 372 GLN A O 1
ATOM 2955 N N . HIS A 1 373 ? -15.047 -13.953 25.891 1 93 373 HIS A N 1
ATOM 2956 C CA . HIS A 1 373 ? -15.203 -12.555 25.5 1 93 373 HIS A CA 1
ATOM 2957 C C . HIS A 1 373 ? -16.641 -12.25 25.094 1 93 373 HIS A C 1
ATOM 2959 O O . HIS A 1 373 ? -17.234 -11.289 25.594 1 93 373 HIS A O 1
ATOM 2965 N N . PHE A 1 374 ? -17.219 -13.078 24.266 1 94.88 374 PHE A N 1
ATOM 2966 C CA . PHE A 1 374 ? -18.5 -12.766 23.656 1 94.88 374 PHE A CA 1
ATOM 2967 C C . PHE A 1 374 ? -19.656 -13.219 24.547 1 94.88 374 PHE A C 1
ATOM 2969 O O . PHE A 1 374 ? -20.703 -12.57 24.578 1 94.88 374 PHE A O 1
ATOM 2976 N N . LEU A 1 375 ? -19.484 -14.336 25.25 1 94.19 375 LEU A N 1
ATOM 2977 C CA . LEU A 1 375 ? -20.609 -14.914 25.969 1 94.19 375 LEU A CA 1
ATOM 2978 C C . LEU A 1 375 ? -20.625 -14.438 27.422 1 94.19 375 LEU A C 1
ATOM 2980 O O . LEU A 1 375 ? -21.688 -14.422 28.062 1 94.19 375 LEU A O 1
ATOM 2984 N N . VAL A 1 376 ? -19.453 -13.984 27.969 1 93.06 376 VAL A N 1
ATOM 2985 C CA . VAL A 1 376 ? -19.391 -13.656 29.391 1 93.06 376 VAL A CA 1
ATOM 2986 C C . VAL A 1 376 ? -19.047 -12.18 29.578 1 93.06 376 VAL A C 1
ATOM 2988 O O . VAL A 1 376 ? -19.844 -11.398 30.078 1 93.06 376 VAL A O 1
ATOM 2991 N N . ASP A 1 377 ? -17.938 -11.773 29.078 1 92.06 377 ASP A N 1
ATOM 2992 C CA . ASP A 1 377 ? -17.375 -10.453 29.375 1 92.06 377 ASP A CA 1
ATOM 2993 C C . ASP A 1 377 ? -18.234 -9.344 28.781 1 92.06 377 ASP A C 1
ATOM 2995 O O . ASP A 1 377 ? -18.562 -8.367 29.469 1 92.06 377 ASP A O 1
ATOM 2999 N N . LEU A 1 378 ? -18.578 -9.469 27.547 1 92.5 378 LEU A N 1
ATOM 3000 C CA . LEU A 1 378 ? -19.359 -8.422 26.891 1 92.5 378 LEU A CA 1
ATOM 3001 C C . LEU A 1 378 ? -20.75 -8.312 27.5 1 92.5 378 LEU A C 1
ATOM 3003 O O . LEU A 1 378 ? -21.312 -7.215 27.594 1 92.5 378 LEU A O 1
ATOM 3007 N N . VAL A 1 379 ? -21.312 -9.398 27.859 1 88.88 379 VAL A N 1
ATOM 3008 C CA . VAL A 1 379 ? -22.625 -9.422 28.484 1 88.88 379 VAL A CA 1
ATOM 3009 C C . VAL A 1 379 ? -22.547 -8.867 29.891 1 88.88 379 VAL A C 1
ATOM 3011 O O . VAL A 1 379 ? -23.391 -8.078 30.312 1 88.88 379 VAL A O 1
ATOM 3014 N N . GLY A 1 380 ? -21.516 -9.273 30.562 1 86.88 380 GLY A N 1
ATOM 3015 C CA . GLY A 1 380 ? -21.328 -8.797 31.922 1 86.88 380 GLY A CA 1
ATOM 3016 C C . GLY A 1 380 ? -21.109 -7.301 32 1 86.88 380 GLY A C 1
ATOM 3017 O O . GLY A 1 380 ? -21.625 -6.641 32.906 1 86.88 380 GLY A O 1
ATOM 3018 N N . ASN A 1 381 ? -20.406 -6.707 31.109 1 86.44 381 ASN A N 1
ATOM 3019 C CA . ASN A 1 381 ? -20.078 -5.285 31.094 1 86.44 381 ASN A CA 1
ATOM 3020 C C . ASN A 1 381 ? -21.203 -4.449 30.484 1 86.44 381 ASN A C 1
ATOM 3022 O O . ASN A 1 381 ? -21.109 -3.223 30.422 1 86.44 381 ASN A O 1
ATOM 3026 N N . LYS A 1 382 ? -22.312 -5.059 30 1 80.75 382 LYS A N 1
ATOM 3027 C CA . LYS A 1 382 ? -23.453 -4.398 29.391 1 80.75 382 LYS A CA 1
ATOM 3028 C C . LYS A 1 382 ? -23.016 -3.447 28.281 1 80.75 382 LYS A C 1
ATOM 3030 O O . LYS A 1 382 ? -23.438 -2.289 28.234 1 80.75 382 LYS A O 1
ATOM 3035 N N . SER A 1 383 ? -22.156 -3.959 27.469 1 85.12 383 SER A N 1
ATOM 3036 C CA . SER A 1 383 ? -21.656 -3.152 26.359 1 85.12 383 SER A CA 1
ATOM 3037 C C . SER A 1 383 ? -22.734 -2.904 25.312 1 85.12 383 SER A C 1
ATOM 3039 O O . SER A 1 383 ? -23.562 -3.775 25.062 1 85.12 383 SER A O 1
ATOM 3041 N N . ASP A 1 384 ? -22.812 -1.755 24.609 1 87 384 ASP A N 1
ATOM 3042 C CA . ASP A 1 384 ? -23.766 -1.421 23.562 1 87 384 ASP A CA 1
ATOM 3043 C C . ASP A 1 384 ? -23.5 -2.258 22.312 1 87 384 ASP A C 1
ATOM 3045 O O . ASP A 1 384 ? -24.375 -2.365 21.438 1 87 384 ASP A O 1
ATOM 3049 N N . LEU A 1 385 ? -22.422 -2.877 22.312 1 88.38 385 LEU A N 1
ATOM 3050 C CA . LEU A 1 385 ? -22.031 -3.678 21.156 1 88.38 385 LEU A CA 1
ATOM 3051 C C . LEU A 1 385 ? -22.891 -4.934 21.047 1 88.38 385 LEU A C 1
ATOM 3053 O O . LEU A 1 385 ? -22.969 -5.539 19.969 1 88.38 385 LEU A O 1
ATOM 3057 N N . ILE A 1 386 ? -23.562 -5.348 22.109 1 89.56 386 ILE A N 1
ATOM 3058 C CA . ILE A 1 386 ? -24.359 -6.57 22.156 1 89.56 386 ILE A CA 1
ATOM 3059 C C . ILE A 1 386 ? -25.609 -6.41 21.297 1 89.56 386 ILE A C 1
ATOM 3061 O O . ILE A 1 386 ? -26.203 -7.402 20.875 1 89.56 386 ILE A O 1
ATOM 3065 N N . LYS A 1 387 ? -25.859 -5.152 20.938 1 90.5 387 LYS A N 1
ATOM 3066 C CA . LYS A 1 387 ? -27.078 -4.883 20.172 1 90.5 387 LYS A CA 1
ATOM 3067 C C . LYS A 1 387 ? -26.812 -5.004 18.672 1 90.5 387 LYS A C 1
ATOM 3069 O O . LYS A 1 387 ? -27.766 -5.109 17.891 1 90.5 387 LYS A O 1
ATOM 3074 N N . THR A 1 388 ? -25.609 -5.156 18.297 1 92 388 THR A N 1
ATOM 3075 C CA . THR A 1 388 ? -25.281 -5.203 16.875 1 92 388 THR A CA 1
ATOM 3076 C C . THR A 1 388 ? -25.609 -6.578 16.297 1 92 388 THR A C 1
ATOM 3078 O O . THR A 1 388 ? -25.516 -7.59 17 1 92 388 THR A O 1
ATOM 3081 N N . GLU A 1 389 ? -26 -6.609 15.031 1 92.81 389 GLU A N 1
ATOM 3082 C CA . GLU A 1 389 ? -26.344 -7.855 14.359 1 92.81 389 GLU A CA 1
ATOM 3083 C C . GLU A 1 389 ? -25.125 -8.781 14.273 1 92.81 389 GLU A C 1
ATOM 3085 O O . GLU A 1 389 ? -25.266 -10.008 14.359 1 92.81 389 GLU A O 1
ATOM 3090 N N . ARG A 1 390 ? -24.094 -8.266 14.094 1 93.44 390 ARG A N 1
ATOM 3091 C CA . ARG A 1 390 ? -22.875 -9.055 14 1 93.44 390 ARG A CA 1
ATOM 3092 C C . ARG A 1 390 ? -22.594 -9.805 15.305 1 93.44 390 ARG A C 1
ATOM 3094 O O . ARG A 1 390 ? -22.234 -10.977 15.281 1 93.44 390 ARG A O 1
ATOM 3101 N N . TYR A 1 391 ? -22.766 -9.086 16.391 1 95.19 391 TYR A N 1
ATOM 3102 C CA . TYR A 1 391 ? -22.609 -9.734 17.688 1 95.19 391 TYR A CA 1
ATOM 3103 C C . TYR A 1 391 ? -23.562 -10.914 17.844 1 95.19 391 TYR A C 1
ATOM 3105 O O . TYR A 1 391 ? -23.172 -11.984 18.312 1 95.19 391 TYR A O 1
ATOM 3113 N N . LYS A 1 392 ? -24.781 -10.734 17.391 1 94.94 392 LYS A N 1
ATOM 3114 C CA . LYS A 1 392 ? -25.781 -11.781 17.516 1 94.94 392 LYS A CA 1
ATOM 3115 C C . LYS A 1 392 ? -25.391 -13.023 16.719 1 94.94 392 LYS A C 1
ATOM 3117 O O . LYS A 1 392 ? -25.547 -14.148 17.188 1 94.94 392 LYS A O 1
ATOM 3122 N N . ARG A 1 393 ? -24.875 -12.766 15.57 1 95.12 393 ARG A N 1
ATOM 3123 C CA . ARG A 1 393 ? -24.469 -13.883 14.734 1 95.12 393 ARG A CA 1
ATOM 3124 C C . ARG A 1 393 ? -23.281 -14.617 15.344 1 95.12 393 ARG A C 1
ATOM 3126 O O . ARG A 1 393 ? -23.25 -15.852 15.367 1 95.12 393 ARG A O 1
ATOM 3133 N N . ILE A 1 394 ? -22.312 -13.859 15.852 1 96.5 394 ILE A N 1
ATOM 3134 C CA . ILE A 1 394 ? -21.141 -14.461 16.469 1 96.5 394 ILE A CA 1
ATOM 3135 C C . ILE A 1 394 ? -21.547 -15.234 17.719 1 96.5 394 ILE A C 1
ATOM 3137 O O . ILE A 1 394 ? -21.094 -16.359 17.938 1 96.5 394 ILE A O 1
ATOM 3141 N N . ARG A 1 395 ? -22.406 -14.602 18.516 1 95.62 395 ARG A N 1
ATOM 3142 C CA . ARG A 1 395 ? -22.891 -15.242 19.734 1 95.62 395 ARG A CA 1
ATOM 3143 C C . ARG A 1 395 ? -23.609 -16.547 19.422 1 95.62 395 ARG A C 1
ATOM 3145 O O . ARG A 1 395 ? -23.391 -17.562 20.094 1 95.62 395 ARG A O 1
ATOM 3152 N N . SER A 1 396 ? -24.422 -16.5 18.406 1 95.5 396 SER A N 1
ATOM 3153 C CA . SER A 1 396 ? -25.156 -17.703 18.016 1 95.5 396 SER A CA 1
ATOM 3154 C C . SER A 1 396 ? -24.219 -18.812 17.594 1 95.5 396 SER A C 1
ATOM 3156 O O . SER A 1 396 ? -24.422 -19.984 17.953 1 95.5 396 SER A O 1
ATOM 3158 N N . ALA A 1 397 ? -23.234 -18.531 16.828 1 96.31 397 ALA A N 1
ATOM 3159 C CA . ALA A 1 397 ? -22.266 -19.516 16.359 1 96.31 397 ALA A CA 1
ATOM 3160 C C . ALA A 1 397 ? -21.453 -20.094 17.516 1 96.31 397 ALA A C 1
ATOM 3162 O O . ALA A 1 397 ? -21.172 -21.297 17.547 1 96.31 397 ALA A O 1
ATOM 3163 N N . LEU A 1 398 ? -21.109 -19.281 18.484 1 95.75 398 LEU A N 1
ATOM 3164 C CA . LEU A 1 398 ? -20.281 -19.703 19.609 1 95.75 398 LEU A CA 1
ATOM 3165 C C . LEU A 1 398 ? -21.094 -20.531 20.609 1 95.75 398 LEU A C 1
ATOM 3167 O O . LEU A 1 398 ? -20.531 -21.328 21.344 1 95.75 398 LEU A O 1
ATOM 3171 N N . LYS A 1 399 ? -22.328 -20.312 20.656 1 94.12 399 LYS A N 1
ATOM 3172 C CA . LYS A 1 399 ? -23.203 -21.062 21.562 1 94.12 399 LYS A CA 1
ATOM 3173 C C . LYS A 1 399 ? -23.453 -22.469 21.047 1 94.12 399 LYS A C 1
ATOM 3175 O O . LYS A 1 399 ? -23.719 -23.391 21.828 1 94.12 399 LYS A O 1
ATOM 3180 N N . SER A 1 400 ? -23.375 -22.562 19.766 1 92.81 400 SER A N 1
ATOM 3181 C CA . SER A 1 400 ? -23.625 -23.875 19.156 1 92.81 400 SER A CA 1
ATOM 3182 C C . SER A 1 400 ? -22.484 -24.844 19.453 1 92.81 400 SER A C 1
ATOM 3184 O O . SER A 1 400 ? -21.312 -24.516 19.219 1 92.81 400 SER A O 1
ATOM 3186 N N . HIS A 1 401 ? -22.828 -26.016 19.891 1 91.5 401 HIS A N 1
ATOM 3187 C CA . HIS A 1 401 ? -21.828 -27.047 20.188 1 91.5 401 HIS A CA 1
ATOM 3188 C C . HIS A 1 401 ? -21.312 -27.703 18.922 1 91.5 401 HIS A C 1
ATOM 3190 O O . HIS A 1 401 ? -20.297 -28.391 18.953 1 91.5 401 HIS A O 1
ATOM 3196 N N . LEU A 1 402 ? -21.938 -27.344 17.812 1 94.75 402 LEU A N 1
ATOM 3197 C CA . LEU A 1 402 ? -21.562 -27.969 16.547 1 94.75 402 LEU A CA 1
ATOM 3198 C C . LEU A 1 402 ? -20.5 -27.156 15.828 1 94.75 402 LEU A C 1
ATOM 3200 O O . LEU A 1 402 ? -19.812 -27.656 14.938 1 94.75 402 LEU A O 1
ATOM 3204 N N . THR A 1 403 ? -20.312 -25.875 16.156 1 96 403 THR A N 1
ATOM 3205 C CA . THR A 1 403 ? -19.438 -24.969 15.43 1 96 403 THR A CA 1
ATOM 3206 C C . THR A 1 403 ? -18 -25.5 15.43 1 96 403 THR A C 1
ATOM 3208 O O . THR A 1 403 ? -17.359 -25.562 14.383 1 96 403 THR A O 1
ATOM 3211 N N . PRO A 1 404 ? -17.5 -25.969 16.562 1 96.12 404 P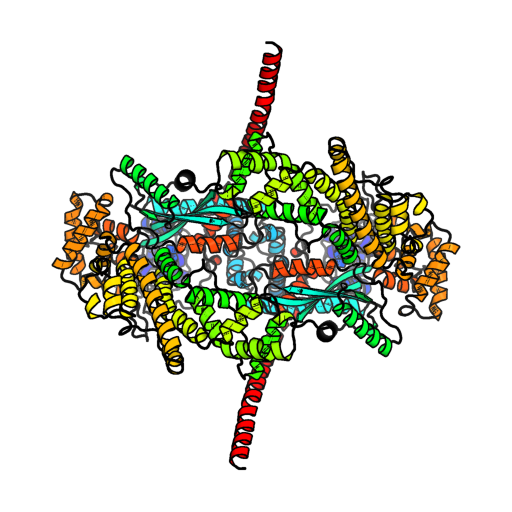RO A N 1
ATOM 3212 C CA . PRO A 1 404 ? -16.141 -26.516 16.531 1 96.12 404 PRO A CA 1
ATOM 3213 C C . PRO A 1 404 ? -16.031 -27.766 15.664 1 96.12 404 PRO A C 1
ATOM 3215 O O . PRO A 1 404 ? -15 -28 15.031 1 96.12 404 PRO A O 1
ATOM 3218 N N . ALA A 1 405 ? -17.078 -28.578 15.609 1 96.94 405 ALA A N 1
ATOM 3219 C CA . ALA A 1 405 ? -17.094 -29.766 14.766 1 96.94 405 ALA A CA 1
ATOM 3220 C C . ALA A 1 405 ? -16.984 -29.391 13.289 1 96.94 405 ALA A C 1
ATOM 3222 O O . ALA A 1 405 ? -16.203 -29.984 12.539 1 96.94 405 ALA A O 1
ATOM 3223 N N . TYR A 1 406 ? -17.766 -28.406 12.938 1 97.5 406 TYR A N 1
ATOM 3224 C CA . TYR A 1 406 ? -17.719 -27.938 11.555 1 97.5 406 TYR A CA 1
ATOM 3225 C C . TYR A 1 406 ? -16.344 -27.391 11.219 1 97.5 406 TYR A C 1
ATOM 3227 O O . TYR A 1 406 ? -15.82 -27.609 10.125 1 97.5 406 TYR A O 1
ATOM 3235 N N . LEU A 1 407 ? -15.727 -26.625 12.117 1 97.06 407 LEU A N 1
ATOM 3236 C CA . LEU A 1 407 ? -14.398 -26.062 11.906 1 97.06 407 LEU A CA 1
ATOM 3237 C C . LEU A 1 407 ? -13.359 -27.172 11.75 1 97.06 407 LEU A C 1
ATOM 3239 O O . LEU A 1 407 ? -12.531 -27.125 10.844 1 97.06 407 LEU A O 1
ATOM 3243 N N . HIS A 1 408 ? -13.461 -28.125 12.586 1 97.06 408 HIS A N 1
ATOM 3244 C CA . HIS A 1 408 ? -12.516 -29.234 12.516 1 97.06 408 HIS A CA 1
ATOM 3245 C C . HIS A 1 408 ? -12.727 -30.047 11.242 1 97.06 408 HIS A C 1
ATOM 3247 O O . HIS A 1 408 ? -11.766 -30.547 10.664 1 97.06 408 HIS A O 1
ATOM 3253 N N . PHE A 1 409 ? -13.984 -30.25 10.828 1 97.06 409 PHE A N 1
ATOM 3254 C CA . PHE A 1 409 ? -14.281 -30.938 9.578 1 97.06 409 PHE A CA 1
ATOM 3255 C C . PHE A 1 409 ? -13.641 -30.203 8.398 1 97.06 409 PHE A C 1
ATOM 3257 O O . PHE A 1 409 ? -12.977 -30.828 7.57 1 97.06 409 PHE A O 1
ATOM 3264 N N . LEU A 1 410 ? -13.773 -28.891 8.383 1 96.44 410 LEU A N 1
ATOM 3265 C CA . LEU A 1 410 ? -13.219 -28.078 7.305 1 96.44 410 LEU A CA 1
ATOM 3266 C C . LEU A 1 410 ? -11.695 -28.141 7.305 1 96.44 410 LEU A C 1
ATOM 3268 O O . LEU A 1 410 ? -11.07 -28.125 6.246 1 96.44 410 LEU A O 1
ATOM 3272 N N . VAL A 1 411 ? -11.086 -28.188 8.492 1 96 411 VAL A N 1
ATOM 3273 C CA . VAL A 1 411 ? -9.633 -28.312 8.586 1 96 411 VAL A CA 1
ATOM 3274 C C . VAL A 1 411 ? -9.188 -29.656 8.023 1 96 411 VAL A C 1
ATOM 3276 O O . VAL A 1 411 ? -8.219 -29.719 7.266 1 96 411 VAL A O 1
ATOM 3279 N N . SER A 1 412 ? -9.93 -30.641 8.352 1 95.5 412 SER A N 1
ATOM 3280 C CA . SER A 1 412 ? -9.578 -31.984 7.914 1 95.5 412 SER A CA 1
ATOM 3281 C C . SER A 1 412 ? -9.688 -32.125 6.398 1 95.5 412 SER A C 1
ATOM 3283 O O . SER A 1 412 ? -8.758 -32.594 5.742 1 95.5 412 SER A O 1
ATOM 3285 N N . VAL A 1 413 ? -10.789 -31.766 5.848 1 95.12 413 VAL A N 1
ATOM 3286 C CA . VAL A 1 413 ? -11 -31.875 4.406 1 95.12 413 VAL A CA 1
ATOM 3287 C C . VAL A 1 413 ? -10.117 -30.875 3.676 1 95.12 413 VAL A C 1
ATOM 3289 O O . VAL A 1 413 ? -9.57 -31.172 2.609 1 95.12 413 VAL A O 1
ATOM 3292 N N . GLY A 1 414 ? -9.984 -29.641 4.227 1 94.44 414 GLY A N 1
ATOM 3293 C CA . GLY A 1 414 ? -9.188 -28.594 3.611 1 94.44 414 GLY A CA 1
ATOM 3294 C C . GLY A 1 414 ? -7.734 -28.984 3.416 1 94.44 414 GLY A C 1
ATOM 3295 O O . GLY A 1 414 ? -7.098 -28.562 2.447 1 94.44 414 GLY A O 1
ATOM 3296 N N . LYS A 1 415 ? -7.195 -29.766 4.258 1 93.94 415 LYS A N 1
ATOM 3297 C CA . LYS A 1 415 ? -5.805 -30.203 4.164 1 93.94 415 LYS A CA 1
ATOM 3298 C C . LYS A 1 415 ? -5.57 -31.016 2.895 1 93.94 415 LYS A C 1
ATOM 3300 O O . LYS A 1 415 ? -4.488 -30.969 2.305 1 93.94 415 LYS A O 1
ATOM 3305 N N . ILE A 1 416 ? -6.574 -31.781 2.471 1 94.75 416 ILE A N 1
ATOM 3306 C CA . ILE A 1 416 ? -6.469 -32.562 1.238 1 94.75 416 ILE A CA 1
ATOM 3307 C C . ILE A 1 416 ? -6.285 -31.609 0.052 1 94.75 416 ILE A C 1
ATOM 3309 O O . ILE A 1 416 ? -5.41 -31.828 -0.789 1 94.75 416 ILE A O 1
ATOM 3313 N N . PHE A 1 417 ? -7.074 -30.609 0.058 1 95.19 417 PHE A N 1
ATOM 3314 C CA . PHE A 1 417 ? -7.02 -29.641 -1.026 1 95.19 417 PHE A CA 1
ATOM 3315 C C . PHE A 1 417 ? -5.746 -28.812 -0.945 1 95.19 417 PHE A C 1
ATOM 3317 O O . PHE A 1 417 ? -5.117 -28.531 -1.967 1 95.19 417 PHE A O 1
ATOM 3324 N N . ASP A 1 418 ? -5.332 -28.453 0.243 1 92.94 418 ASP A N 1
ATOM 3325 C CA . ASP A 1 418 ? -4.129 -27.656 0.442 1 92.94 418 ASP A CA 1
ATOM 3326 C C . ASP A 1 418 ? -2.893 -28.375 -0.08 1 92.94 418 ASP A C 1
ATOM 3328 O O . ASP A 1 418 ? -2.012 -27.766 -0.684 1 92.94 418 ASP A O 1
ATOM 3332 N N . ASN A 1 419 ? -2.848 -29.578 0.166 1 92.12 419 ASN A N 1
ATOM 3333 C CA . ASN A 1 419 ? -1.706 -30.359 -0.284 1 92.12 419 ASN A CA 1
ATOM 3334 C C . ASN A 1 419 ? -1.626 -30.406 -1.808 1 92.12 419 ASN A C 1
ATOM 3336 O O . ASN A 1 419 ? -0.544 -30.281 -2.381 1 92.12 419 ASN A O 1
ATOM 3340 N N . PHE A 1 420 ? -2.705 -30.672 -2.461 1 93.62 420 PHE A N 1
ATOM 3341 C CA . PHE A 1 420 ? -2.773 -30.703 -3.918 1 93.62 420 PHE A CA 1
ATOM 3342 C C . PHE A 1 420 ? -2.344 -29.359 -4.508 1 93.62 420 PHE A C 1
ATOM 3344 O O . PHE A 1 420 ? -1.488 -29.312 -5.391 1 93.62 420 PHE A O 1
ATOM 3351 N N . LEU A 1 421 ? -2.922 -28.281 -3.979 1 92.31 421 LEU A N 1
ATOM 3352 C CA . LEU A 1 421 ? -2.689 -26.953 -4.52 1 92.31 421 LEU A CA 1
ATOM 3353 C C . LEU A 1 421 ? -1.262 -26.5 -4.242 1 92.31 421 LEU A C 1
ATOM 3355 O O . LEU A 1 421 ? -0.609 -25.922 -5.117 1 92.31 421 LEU A O 1
ATOM 3359 N N . ARG A 1 422 ? -0.727 -26.719 -3.08 1 91 422 ARG A N 1
ATOM 3360 C CA . ARG A 1 422 ? 0.637 -26.328 -2.734 1 91 422 ARG A CA 1
ATOM 3361 C C . ARG A 1 422 ? 1.652 -27.078 -3.592 1 91 422 ARG A C 1
ATOM 3363 O O . ARG A 1 422 ? 2.654 -26.5 -4.023 1 91 422 ARG A O 1
ATOM 3370 N N . PHE A 1 423 ? 1.331 -28.297 -3.816 1 90.88 423 PHE A N 1
ATOM 3371 C CA . PHE A 1 423 ? 2.229 -29.141 -4.598 1 90.88 423 PHE A CA 1
ATOM 3372 C C . PHE A 1 423 ? 2.305 -28.656 -6.039 1 90.88 423 PHE A C 1
ATOM 3374 O O . PHE A 1 423 ? 3.398 -28.469 -6.578 1 90.88 423 PHE A O 1
ATOM 3381 N N . LEU A 1 424 ? 1.203 -28.375 -6.613 1 92 424 LEU A N 1
ATOM 3382 C CA . LEU A 1 424 ? 1.16 -28.062 -8.039 1 92 424 LEU A CA 1
ATOM 3383 C C . LEU A 1 424 ? 1.415 -26.578 -8.281 1 92 424 LEU A C 1
ATOM 3385 O O . LEU A 1 424 ? 1.601 -26.156 -9.422 1 92 424 LEU A O 1
ATOM 3389 N N . GLN A 1 425 ? 1.446 -25.781 -7.289 1 88.69 425 GLN A N 1
ATOM 3390 C CA . GLN A 1 425 ? 1.776 -24.375 -7.438 1 88.69 425 GLN A CA 1
ATOM 3391 C C . GLN A 1 425 ? 3.287 -24.156 -7.422 1 88.69 425 GLN A C 1
ATOM 3393 O O . GLN A 1 425 ? 3.764 -23.047 -7.699 1 88.69 425 GLN A O 1
ATOM 3398 N N . SER A 1 426 ? 3.988 -25.125 -7.199 1 85.56 426 SER A N 1
ATOM 3399 C CA . SER A 1 426 ? 5.441 -25.016 -7.164 1 85.56 426 SER A CA 1
ATOM 3400 C C . SER A 1 426 ? 6.004 -24.656 -8.531 1 85.56 426 SER A C 1
ATOM 3402 O O . SER A 1 426 ? 5.328 -24.812 -9.547 1 85.56 426 SER A O 1
ATOM 3404 N N . ASP A 1 427 ? 7.184 -24.156 -8.641 1 82.19 427 ASP A N 1
ATOM 3405 C CA . ASP A 1 427 ? 7.828 -23.75 -9.883 1 82.19 427 ASP A CA 1
ATOM 3406 C C . ASP A 1 427 ? 8.453 -24.938 -10.602 1 82.19 427 ASP A C 1
ATOM 3408 O O . ASP A 1 427 ? 8.992 -24.797 -11.703 1 82.19 427 ASP A O 1
ATOM 3412 N N . LYS A 1 428 ? 8.25 -26.062 -10.078 1 88.19 428 LYS A N 1
ATOM 3413 C CA . LYS A 1 428 ? 8.805 -27.281 -10.688 1 88.19 428 LYS A CA 1
ATOM 3414 C C . LYS A 1 428 ? 7.941 -27.734 -11.867 1 88.19 428 LYS A C 1
ATOM 3416 O O . LYS A 1 428 ? 6.777 -27.359 -11.977 1 88.19 428 LYS A O 1
ATOM 3421 N N . THR A 1 429 ? 8.602 -28.422 -12.727 1 93.75 429 THR A N 1
ATOM 3422 C CA . THR A 1 429 ? 7.867 -29.047 -13.828 1 93.75 429 THR A CA 1
ATOM 3423 C C . THR A 1 429 ? 7.137 -30.297 -13.352 1 93.75 429 THR A C 1
ATOM 3425 O O . THR A 1 429 ? 7.773 -31.297 -13.023 1 93.75 429 THR A O 1
ATOM 3428 N N . LEU A 1 430 ? 5.82 -30.25 -13.352 1 94.31 430 LEU A N 1
ATOM 3429 C CA . LEU A 1 430 ? 5.082 -31.328 -12.711 1 94.31 430 LEU A CA 1
ATOM 3430 C C . LEU A 1 430 ? 3.992 -31.875 -13.633 1 94.31 430 LEU A C 1
ATOM 3432 O O . LEU A 1 430 ? 3.045 -32.5 -13.18 1 94.31 430 LEU A O 1
ATOM 3436 N N . ILE A 1 431 ? 4.082 -31.641 -14.883 1 94.81 431 ILE A N 1
ATOM 3437 C CA . ILE A 1 431 ? 3.041 -32.031 -15.828 1 94.81 431 ILE A CA 1
ATOM 3438 C C . ILE A 1 431 ? 2.918 -33.531 -15.867 1 94.81 431 ILE A C 1
ATOM 3440 O O . ILE A 1 431 ? 1.824 -34.094 -16.047 1 94.81 431 ILE A O 1
ATOM 3444 N N . HIS A 1 432 ? 4.004 -34.281 -15.664 1 94.81 432 HIS A N 1
ATOM 3445 C CA . HIS A 1 432 ? 4.016 -35.75 -15.734 1 94.81 432 HIS A CA 1
ATOM 3446 C C . HIS A 1 432 ? 3.314 -36.344 -14.523 1 94.81 432 HIS A C 1
ATOM 3448 O O . HIS A 1 432 ? 2.957 -37.531 -14.539 1 94.81 432 HIS A O 1
ATOM 3454 N N . LEU A 1 433 ? 3.117 -35.562 -13.484 1 94.75 433 LEU A N 1
ATOM 3455 C CA . LEU A 1 433 ? 2.49 -36.062 -12.266 1 94.75 433 LEU A CA 1
ATOM 3456 C C . LEU A 1 433 ? 1.057 -35.531 -12.148 1 94.75 433 LEU A C 1
ATOM 3458 O O . LEU A 1 433 ? 0.322 -35.969 -11.242 1 94.75 433 LEU A O 1
ATOM 3462 N N . LEU A 1 434 ? 0.634 -34.656 -13.008 1 95.06 434 LEU A N 1
ATOM 3463 C CA . LEU A 1 434 ? -0.646 -33.969 -12.898 1 95.06 434 LEU A CA 1
ATOM 3464 C C . LEU A 1 434 ? -1.804 -34.969 -12.914 1 95.06 434 LEU A C 1
ATOM 3466 O O . LEU A 1 434 ? -2.721 -34.875 -12.094 1 95.06 434 LEU A O 1
ATOM 3470 N N . TYR A 1 435 ? -1.791 -35.906 -13.82 1 94.62 435 TYR A N 1
ATOM 3471 C CA . TYR A 1 435 ? -2.873 -36.875 -13.953 1 94.62 435 TYR A CA 1
ATOM 3472 C C . TYR A 1 435 ? -3.033 -37.688 -12.68 1 94.62 435 TYR A C 1
ATOM 3474 O O . TYR A 1 435 ? -4.148 -37.875 -12.18 1 94.62 435 TYR A O 1
ATOM 3482 N N . ASP A 1 436 ? -1.996 -38.188 -12.164 1 93.12 436 ASP A N 1
ATOM 3483 C CA . ASP A 1 436 ? -2.012 -38.969 -10.938 1 93.12 436 ASP A CA 1
ATOM 3484 C C . ASP A 1 436 ? -2.539 -38.156 -9.758 1 93.12 436 ASP A C 1
ATOM 3486 O O . ASP A 1 436 ? -3.299 -38.688 -8.938 1 93.12 436 ASP A O 1
ATOM 3490 N N . GLU A 1 437 ? -2.062 -36.969 -9.688 1 94.56 437 GLU A N 1
ATOM 3491 C CA . GLU A 1 437 ? -2.498 -36.094 -8.586 1 94.56 437 GLU A CA 1
ATOM 3492 C C . GLU A 1 437 ? -3.994 -35.812 -8.664 1 94.56 437 GLU A C 1
ATOM 3494 O O . GLU A 1 437 ? -4.676 -35.75 -7.641 1 94.56 437 GLU A O 1
ATOM 3499 N N . MET A 1 438 ? -4.496 -35.625 -9.875 1 94.62 438 MET A N 1
ATOM 3500 C CA . MET A 1 438 ? -5.926 -35.406 -10.062 1 94.62 438 MET A CA 1
ATOM 3501 C C . MET A 1 438 ? -6.734 -36.625 -9.672 1 94.62 438 MET A C 1
ATOM 3503 O O . MET A 1 438 ? -7.75 -36.531 -8.984 1 94.62 438 MET A O 1
ATOM 3507 N N . SER A 1 439 ? -6.273 -37.75 -10.055 1 93 439 SER A N 1
ATOM 3508 C CA . SER A 1 439 ? -6.945 -39 -9.711 1 93 439 SER A CA 1
ATOM 3509 C C . SER A 1 439 ? -6.891 -39.25 -8.211 1 93 439 SER A C 1
ATOM 3511 O O . SER A 1 439 ? -7.871 -39.688 -7.617 1 93 439 SER A O 1
ATOM 3513 N N . ASN A 1 440 ? -5.789 -39 -7.641 1 93.38 440 ASN A N 1
ATOM 3514 C CA . ASN A 1 440 ? -5.574 -39.25 -6.219 1 93.38 440 ASN A CA 1
ATOM 3515 C C . ASN A 1 440 ? -6.484 -38.375 -5.355 1 93.38 440 ASN A C 1
ATOM 3517 O O . ASN A 1 440 ? -7.004 -38.844 -4.336 1 93.38 440 ASN A O 1
ATOM 3521 N N . ILE A 1 441 ? -6.629 -37.094 -5.723 1 95.25 441 ILE A N 1
ATOM 3522 C CA . ILE A 1 441 ? -7.465 -36.219 -4.902 1 95.25 441 ILE A CA 1
ATOM 3523 C C . ILE A 1 441 ? -8.914 -36.688 -4.957 1 95.25 441 ILE A C 1
ATOM 3525 O O . ILE A 1 441 ? -9.625 -36.656 -3.951 1 95.25 441 ILE A O 1
ATOM 3529 N N . VAL A 1 442 ? -9.359 -37.156 -6.086 1 93.88 442 VAL A N 1
ATOM 3530 C CA . VAL A 1 442 ? -10.719 -37.688 -6.23 1 93.88 442 VAL A CA 1
ATOM 3531 C C . VAL A 1 442 ? -10.891 -38.938 -5.391 1 93.88 442 VAL A C 1
ATOM 3533 O O . VAL A 1 442 ? -11.883 -39.094 -4.664 1 93.88 442 VAL A O 1
ATOM 3536 N N . ARG A 1 443 ? -9.961 -39.781 -5.391 1 92.19 443 ARG A N 1
ATOM 3537 C CA . ARG A 1 443 ? -10.023 -41.031 -4.629 1 92.19 443 ARG A CA 1
ATOM 3538 C C . ARG A 1 443 ? -10.031 -40.75 -3.129 1 92.19 443 ARG A C 1
ATOM 3540 O O . ARG A 1 443 ? -10.797 -41.375 -2.383 1 92.19 443 ARG A O 1
ATOM 3547 N N . LYS A 1 444 ? -9.148 -39.875 -2.732 1 92.69 444 LYS A N 1
ATOM 3548 C CA . LYS A 1 444 ? -9.078 -39.531 -1.315 1 92.69 444 LYS A CA 1
ATOM 3549 C C . LYS A 1 444 ? -10.43 -39.031 -0.808 1 92.69 444 LYS A C 1
ATOM 3551 O O . LYS A 1 444 ? -10.844 -39.344 0.306 1 92.69 444 LYS A O 1
ATOM 3556 N N . LEU A 1 445 ? -11.086 -38.25 -1.616 1 94.12 445 LEU A N 1
ATOM 3557 C CA . LEU A 1 445 ? -12.383 -37.719 -1.226 1 94.12 445 LEU A CA 1
ATOM 3558 C C . LEU A 1 445 ? -13.453 -38.812 -1.249 1 94.12 445 LEU A C 1
ATOM 3560 O O . LEU A 1 445 ? -14.281 -38.906 -0.342 1 94.12 445 LEU A O 1
ATOM 3564 N N . LEU A 1 446 ? -13.398 -39.656 -2.252 1 91.88 446 LEU A N 1
ATOM 3565 C CA . LEU A 1 446 ? -14.367 -40.719 -2.373 1 91.88 446 LEU A CA 1
ATOM 3566 C C . LEU A 1 446 ? -14.258 -41.688 -1.193 1 91.88 446 LEU A C 1
ATOM 3568 O O . LEU A 1 446 ? -15.273 -42.125 -0.646 1 91.88 446 LEU A O 1
ATOM 3572 N N . PHE A 1 447 ? -13.133 -41.906 -0.725 1 90.19 447 PHE A N 1
ATOM 3573 C CA . PHE A 1 447 ? -12.898 -42.875 0.35 1 90.19 447 PHE A CA 1
ATOM 3574 C C . PHE A 1 447 ? -13.391 -42.312 1.683 1 90.19 447 PHE A C 1
ATOM 3576 O O . PHE A 1 447 ? -13.523 -43.062 2.658 1 90.19 447 PHE A O 1
ATOM 3583 N N . ARG A 1 448 ? -13.688 -41.094 1.667 1 92.25 448 ARG A N 1
ATOM 3584 C CA . ARG A 1 448 ? -14.148 -40.469 2.91 1 92.25 448 ARG A CA 1
ATOM 3585 C C . ARG A 1 448 ? -15.641 -40.719 3.115 1 92.25 448 ARG A C 1
ATOM 3587 O O . ARG A 1 448 ? -16.156 -40.562 4.227 1 92.25 448 ARG A O 1
ATOM 3594 N N . PHE A 1 449 ? -16.438 -41.156 2.104 1 91.19 449 PHE A N 1
ATOM 3595 C CA . PHE A 1 449 ? -17.875 -41.281 2.35 1 91.19 449 PHE A CA 1
ATOM 3596 C C . PHE A 1 449 ? -18.453 -42.438 1.568 1 91.19 449 PHE A C 1
ATOM 3598 O O . PHE A 1 449 ? -19.656 -42.75 1.683 1 91.19 449 PHE A O 1
ATOM 3605 N N . ILE A 1 450 ? -17.641 -43.062 0.708 1 88.06 450 ILE A N 1
ATOM 3606 C CA . ILE A 1 450 ? -18.078 -44.281 -0.004 1 88.06 450 ILE A CA 1
ATOM 3607 C C . ILE A 1 450 ? -17.125 -45.438 0.295 1 88.06 450 ILE A C 1
ATOM 3609 O O . ILE A 1 450 ? -15.953 -45.188 0.643 1 88.06 450 ILE A O 1
ATOM 3613 N N . SER A 1 451 ? -17.641 -46.625 0.133 1 84.75 451 SER A N 1
ATOM 3614 C CA . SER A 1 451 ? -16.828 -47.812 0.405 1 84.75 451 SER A CA 1
ATOM 3615 C C . SER A 1 451 ? -15.727 -47.969 -0.634 1 84.75 451 SER A C 1
ATOM 3617 O O . SER A 1 451 ? -15.906 -47.625 -1.805 1 84.75 451 SER A O 1
ATOM 3619 N N . MET A 1 452 ? -14.664 -48.5 -0.193 1 79.31 452 MET A N 1
ATOM 3620 C CA . MET A 1 452 ? -13.516 -48.75 -1.06 1 79.31 452 MET A CA 1
ATOM 3621 C C . MET A 1 452 ? -13.859 -49.75 -2.156 1 79.31 452 MET A C 1
ATOM 3623 O O . MET A 1 452 ? -13.344 -49.656 -3.271 1 79.31 452 MET A O 1
ATOM 3627 N N . GLU A 1 453 ? -14.68 -50.625 -1.835 1 76.56 453 GLU A N 1
ATOM 3628 C CA . GLU A 1 453 ? -15.062 -51.656 -2.77 1 76.56 453 GLU A CA 1
ATOM 3629 C C . GLU A 1 453 ? -15.828 -51.094 -3.963 1 76.56 453 GLU A C 1
ATOM 3631 O O . GLU A 1 453 ? -15.672 -51.562 -5.09 1 76.56 453 GLU A O 1
ATOM 3636 N N . SER A 1 454 ? -16.531 -50.125 -3.627 1 74.5 454 SER A N 1
ATOM 3637 C CA . SER A 1 454 ? -17.312 -49.5 -4.684 1 74.5 454 SER A CA 1
ATOM 3638 C C . SER A 1 454 ? -16.438 -48.688 -5.625 1 74.5 454 SER A C 1
ATOM 3640 O O . SER A 1 454 ? -16.828 -48.406 -6.762 1 74.5 454 SER A O 1
ATOM 3642 N N . CYS A 1 455 ? -15.188 -48.312 -5.203 1 69.62 455 CYS A N 1
ATOM 3643 C CA . CYS A 1 455 ? -14.328 -47.438 -5.977 1 69.62 455 CYS A CA 1
ATOM 3644 C C . CYS A 1 455 ? -13.102 -48.156 -6.488 1 69.62 455 CYS A C 1
ATOM 3646 O O . CYS A 1 455 ? -12.531 -47.781 -7.516 1 69.62 455 CYS A O 1
ATOM 3648 N N . GLN A 1 456 ? -12.453 -49.094 -5.723 1 63.34 456 GLN A N 1
ATOM 3649 C CA . GLN A 1 456 ? -11.125 -49.656 -5.922 1 63.34 456 GLN A CA 1
ATOM 3650 C C . GLN A 1 456 ? -11 -50.281 -7.297 1 63.34 456 GLN A C 1
ATOM 3652 O O . GLN A 1 456 ? -9.945 -50.219 -7.934 1 63.34 456 GLN A O 1
ATOM 3657 N N . GLU A 1 457 ? -12.031 -50.938 -7.781 1 60.78 457 GLU A N 1
ATOM 3658 C CA . GLU A 1 457 ? -11.805 -51.719 -8.992 1 60.78 457 GLU A CA 1
ATOM 3659 C C . GLU A 1 457 ? -11.828 -50.844 -10.234 1 60.78 457 GLU A C 1
ATOM 3661 O O . GLU A 1 457 ? -11.492 -51.281 -11.328 1 60.78 457 GLU A O 1
ATOM 3666 N N . LYS A 1 458 ? -11.898 -49.562 -9.93 1 63.56 458 LYS A N 1
ATOM 3667 C CA . LYS A 1 458 ? -12.117 -48.781 -11.141 1 63.56 458 LYS A CA 1
ATOM 3668 C C . LYS A 1 458 ? -10.859 -48.031 -11.555 1 63.56 458 LYS A C 1
ATOM 3670 O O . LYS A 1 458 ? -10.148 -47.469 -10.711 1 63.56 458 LYS A O 1
ATOM 3675 N N . LYS A 1 459 ? -10.516 -48.281 -12.758 1 67.81 459 LYS A N 1
ATOM 3676 C CA . LYS A 1 459 ? -9.438 -47.531 -13.359 1 67.81 459 LYS A CA 1
ATOM 3677 C C . LYS A 1 459 ? -9.727 -46.031 -13.297 1 67.81 459 LYS A C 1
ATOM 3679 O O . LYS A 1 459 ? -10.859 -45.625 -13.062 1 67.81 459 LYS A O 1
ATOM 3684 N N . ASP A 1 460 ? -8.758 -45.25 -13.352 1 70.5 460 ASP A N 1
ATOM 3685 C CA . ASP A 1 460 ? -8.844 -43.781 -13.188 1 70.5 460 ASP A CA 1
ATOM 3686 C C . ASP A 1 460 ? -9.906 -43.188 -14.102 1 70.5 460 ASP A C 1
ATOM 3688 O O . ASP A 1 460 ? -10.695 -42.344 -13.68 1 70.5 460 ASP A O 1
ATOM 3692 N N . GLU A 1 461 ? -10.039 -43.688 -15.305 1 70.44 461 GLU A N 1
ATOM 3693 C CA . GLU A 1 461 ? -11.023 -43.188 -16.25 1 70.44 461 GLU A CA 1
ATOM 3694 C C . GLU A 1 461 ? -12.438 -43.594 -15.852 1 70.44 461 GLU A C 1
ATOM 3696 O O . GLU A 1 461 ? -13.406 -42.906 -16.172 1 70.44 461 GLU A O 1
ATOM 3701 N N . ASP A 1 462 ? -12.461 -44.594 -15.086 1 75.25 462 ASP A N 1
ATOM 3702 C CA . ASP A 1 462 ? -13.766 -45.156 -14.742 1 75.25 462 ASP A CA 1
ATOM 3703 C C . ASP A 1 462 ? -14.352 -44.469 -13.508 1 75.25 462 ASP A C 1
ATOM 3705 O O . ASP A 1 462 ? -15.508 -44.688 -13.148 1 75.25 462 ASP A O 1
ATOM 3709 N N . LEU A 1 463 ? -13.562 -43.688 -12.953 1 79.12 463 LEU A N 1
ATOM 3710 C CA . LEU A 1 463 ? -14.062 -42.938 -11.812 1 79.12 463 LEU A CA 1
ATOM 3711 C C . LEU A 1 463 ? -15.234 -42.062 -12.211 1 79.12 463 LEU A C 1
ATOM 3713 O O . LEU A 1 463 ? -16.109 -41.781 -11.398 1 79.12 463 LEU A O 1
ATOM 3717 N N . LEU A 1 464 ? -15.227 -41.594 -13.469 1 80.25 464 LEU A N 1
ATOM 3718 C CA . LEU A 1 464 ? -16.234 -40.688 -13.984 1 80.25 464 LEU A CA 1
ATOM 3719 C C . LEU A 1 464 ? -17.594 -41.375 -14.086 1 80.25 464 LEU A C 1
ATOM 3721 O O . LEU A 1 464 ? -18.625 -40.719 -14.094 1 80.25 464 LEU A O 1
ATOM 3725 N N . GLU A 1 465 ? -17.531 -42.656 -14.102 1 79.56 465 GLU A N 1
ATOM 3726 C CA . GLU A 1 465 ? -18.75 -43.406 -14.328 1 79.56 465 GLU A CA 1
ATOM 3727 C C . GLU A 1 465 ? -19.359 -43.906 -13.016 1 79.56 465 GLU A C 1
ATOM 3729 O O . GLU A 1 465 ? -20.422 -44.531 -13.008 1 79.56 465 GLU A O 1
ATOM 3734 N N . ILE A 1 466 ? -18.75 -43.469 -11.977 1 80.75 466 ILE A N 1
ATOM 3735 C CA . ILE A 1 466 ? -19.281 -43.875 -10.68 1 80.75 466 ILE A CA 1
ATOM 3736 C C . ILE A 1 466 ? -20.594 -43.156 -10.398 1 80.75 466 ILE A C 1
ATOM 3738 O O . ILE A 1 466 ? -20.641 -41.938 -10.422 1 80.75 466 ILE A O 1
ATOM 3742 N N . PRO A 1 467 ? -21.656 -43.906 -10.344 1 82.81 467 PRO A N 1
ATOM 3743 C CA . PRO A 1 467 ? -22.906 -43.25 -9.945 1 82.81 467 PRO A CA 1
ATOM 3744 C C . PRO A 1 467 ? -22.906 -42.844 -8.477 1 82.81 467 PRO A C 1
ATOM 3746 O O . PRO A 1 467 ? -23.484 -43.531 -7.629 1 82.81 467 PRO A O 1
ATOM 3749 N N . LEU A 1 468 ? -22.469 -41.781 -8.172 1 86.75 468 LEU A N 1
ATOM 3750 C CA . LEU A 1 468 ? -22.203 -41.312 -6.816 1 86.75 468 LEU A CA 1
ATOM 3751 C C . LEU A 1 468 ? -23.484 -41.188 -6.02 1 86.75 468 LEU A C 1
ATOM 3753 O O . LEU A 1 468 ? -23.547 -41.562 -4.848 1 86.75 468 LEU A O 1
ATOM 3757 N N . LYS A 1 469 ? -24.516 -40.625 -6.641 1 85.25 469 LYS A N 1
ATOM 3758 C CA . LYS A 1 469 ? -25.781 -40.375 -5.941 1 85.25 469 LYS A CA 1
ATOM 3759 C C . LYS A 1 469 ? -26.406 -41.719 -5.492 1 85.25 469 LYS A C 1
ATOM 3761 O O . LYS A 1 469 ? -26.875 -41.812 -4.359 1 85.25 469 LYS A O 1
ATOM 3766 N N . SER A 1 470 ? -26.406 -42.656 -6.336 1 84.19 470 SER A N 1
ATOM 3767 C CA . SER A 1 470 ? -27 -43.969 -6.031 1 84.19 470 SER A CA 1
ATOM 3768 C C . SER A 1 470 ? -26.203 -44.688 -4.941 1 84.19 470 SER A C 1
ATOM 3770 O O . SER A 1 470 ? -26.797 -45.312 -4.062 1 84.19 470 SER A O 1
ATOM 3772 N N . ILE A 1 471 ? -25 -44.594 -4.961 1 83.31 471 ILE A N 1
ATOM 3773 C CA . ILE A 1 471 ? -24.156 -45.25 -3.979 1 83.31 471 ILE A CA 1
ATOM 3774 C C . ILE A 1 471 ? -24.328 -44.594 -2.613 1 83.31 471 ILE A C 1
ATOM 3776 O O . ILE A 1 471 ? -24.406 -45.25 -1.591 1 83.31 471 ILE A O 1
ATOM 3780 N N . MET A 1 472 ? -24.375 -43.344 -2.648 1 84 472 MET A N 1
ATOM 3781 C CA . MET A 1 472 ? -24.531 -42.562 -1.412 1 84 472 MET A CA 1
ATOM 3782 C C . MET A 1 472 ? -25.844 -42.906 -0.725 1 84 472 MET A C 1
ATOM 3784 O O . MET A 1 472 ? -25.906 -43.031 0.5 1 84 472 MET A O 1
ATOM 3788 N N . GLU A 1 473 ? -26.859 -43.062 -1.537 1 81.19 473 GLU A N 1
ATOM 3789 C CA . GLU A 1 473 ? -28.156 -43.375 -0.99 1 81.19 473 GLU A CA 1
ATOM 3790 C C . GLU A 1 473 ? -28.188 -44.812 -0.438 1 81.19 473 GLU A C 1
ATOM 3792 O O . GLU A 1 473 ? -28.812 -45.062 0.583 1 81.19 473 GLU A O 1
ATOM 3797 N N . LYS A 1 474 ? -27.422 -45.625 -1.054 1 82.31 474 LYS A N 1
ATOM 3798 C CA . LYS A 1 474 ? -27.391 -47 -0.641 1 82.31 474 LYS A CA 1
ATOM 3799 C C . LYS A 1 474 ? -26.531 -47.188 0.613 1 82.31 474 LYS A C 1
ATOM 3801 O O . LYS A 1 474 ? -26.922 -47.906 1.539 1 82.31 474 LYS A O 1
ATOM 3806 N N . GLU A 1 475 ? -25.406 -46.625 0.583 1 83.88 475 GLU A N 1
ATOM 3807 C CA . GLU A 1 475 ? -24.438 -46.812 1.671 1 83.88 475 GLU A CA 1
ATOM 3808 C C . GLU A 1 475 ? -24.75 -45.906 2.846 1 83.88 475 GLU A C 1
ATOM 3810 O O . GLU A 1 475 ? -24.375 -46.188 3.982 1 83.88 475 GLU A O 1
ATOM 3815 N N . ASN A 1 476 ? -25.578 -44.938 2.598 1 79 476 ASN A N 1
ATOM 3816 C CA . ASN A 1 476 ? -26.016 -43.969 3.604 1 79 476 ASN A CA 1
ATOM 3817 C C . ASN A 1 476 ? -24.844 -43.375 4.348 1 79 476 ASN A C 1
ATOM 3819 O O . ASN A 1 476 ? -23.922 -42.844 3.729 1 79 476 ASN A O 1
ATOM 3823 N N . LEU A 1 477 ? -24.703 -43.375 5.688 1 86.94 477 LEU A N 1
ATOM 3824 C CA . LEU A 1 477 ? -23.703 -42.688 6.496 1 86.94 477 LEU A CA 1
ATOM 3825 C C . LEU A 1 477 ? -22.703 -43.688 7.082 1 86.94 477 LEU A C 1
ATOM 3827 O O . LEU A 1 477 ? -21.875 -43.312 7.922 1 86.94 477 LEU A O 1
ATOM 3831 N N . LYS A 1 478 ? -22.625 -44.844 6.48 1 84.75 478 LYS A N 1
ATOM 3832 C CA . LYS A 1 478 ? -21.859 -45.906 7.086 1 84.75 478 LYS A CA 1
ATOM 3833 C C . LYS A 1 478 ? -20.359 -45.656 6.969 1 84.75 478 LYS A C 1
ATOM 3835 O O . LYS A 1 478 ? -19.594 -45.938 7.891 1 84.75 478 LYS A O 1
ATOM 3840 N N . TYR A 1 479 ? -19.969 -45.125 5.926 1 88.25 479 TYR A N 1
ATOM 3841 C CA . TYR A 1 479 ? -18.531 -45 5.66 1 88.25 479 TYR A CA 1
ATOM 3842 C C . TYR A 1 479 ? -18.078 -43.531 5.754 1 88.25 479 TYR A C 1
ATOM 3844 O O . TYR A 1 479 ? -16.984 -43.188 5.332 1 88.25 479 TYR A O 1
ATOM 3852 N N . LEU A 1 480 ? -18.906 -42.781 6.312 1 93.12 480 LEU A N 1
ATOM 3853 C CA . LEU A 1 480 ? -18.609 -41.344 6.379 1 93.12 480 LEU A CA 1
ATOM 3854 C C . LEU A 1 480 ? -17.5 -41.094 7.387 1 93.12 480 LEU A C 1
ATOM 3856 O O . LEU A 1 480 ? -17.578 -41.531 8.539 1 93.12 480 LEU A O 1
ATOM 3860 N N . ASP A 1 481 ? -16.469 -40.406 6.891 1 93.31 481 ASP A N 1
ATOM 3861 C CA . ASP A 1 481 ? -15.367 -39.969 7.746 1 93.31 481 ASP A CA 1
ATOM 3862 C C . ASP A 1 481 ? -15.328 -38.469 7.875 1 93.31 481 ASP A C 1
ATOM 3864 O O . ASP A 1 481 ? -15.062 -37.75 6.898 1 93.31 481 ASP A O 1
ATOM 3868 N N . VAL A 1 482 ? -15.492 -38 9.047 1 94.19 482 VAL A N 1
ATOM 3869 C CA . VAL A 1 482 ? -15.562 -36.562 9.242 1 94.19 482 VAL A CA 1
ATOM 3870 C C . VAL A 1 482 ? -14.281 -36.062 9.922 1 94.19 482 VAL A C 1
ATOM 3872 O O . VAL A 1 482 ? -14.141 -34.875 10.203 1 94.19 482 VAL A O 1
ATOM 3875 N N . GLY A 1 483 ? -13.258 -36.906 10.086 1 93.31 483 GLY A N 1
ATOM 3876 C CA . GLY A 1 483 ? -12.023 -36.531 10.758 1 93.31 483 GLY A CA 1
ATOM 3877 C C . GLY A 1 483 ? -12.023 -36.875 12.234 1 93.31 483 GLY A C 1
ATOM 3878 O O . GLY A 1 483 ? -13.078 -36.906 12.875 1 93.31 483 GLY A O 1
ATOM 3879 N N . HIS A 1 484 ? -10.93 -36.938 12.797 1 94.19 484 HIS A N 1
ATOM 3880 C CA . HIS A 1 484 ? -10.758 -37.406 14.164 1 94.19 484 HIS A CA 1
ATOM 3881 C C . HIS A 1 484 ? -11.258 -36.375 15.172 1 94.19 484 HIS A C 1
ATOM 3883 O O . HIS A 1 484 ? -12.031 -36.719 16.078 1 94.19 484 HIS A O 1
ATOM 3889 N N . GLU A 1 485 ? -10.852 -35.188 15.008 1 94.25 485 GLU A N 1
ATOM 3890 C CA . GLU A 1 485 ? -11.195 -34.125 15.969 1 94.25 485 GLU A CA 1
ATOM 3891 C C . GLU A 1 485 ? -12.688 -33.812 15.93 1 94.25 485 GLU A C 1
ATOM 3893 O O . GLU A 1 485 ? -13.297 -33.562 16.969 1 94.25 485 GLU A O 1
ATOM 3898 N N . ALA A 1 486 ? -13.25 -33.781 14.719 1 95.31 486 ALA A N 1
ATOM 3899 C CA . ALA A 1 486 ? -14.688 -33.562 14.602 1 95.31 486 ALA A CA 1
ATOM 3900 C C . ALA A 1 486 ? -15.477 -34.688 15.25 1 95.31 486 ALA A C 1
ATOM 3902 O O . ALA A 1 486 ? -16.484 -34.469 15.93 1 95.31 486 ALA A O 1
ATOM 3903 N N . ASN A 1 487 ? -15 -35.906 15.125 1 94.25 487 ASN A N 1
ATOM 3904 C CA . ASN A 1 487 ? -15.664 -37.062 15.703 1 94.25 487 ASN A CA 1
ATOM 3905 C C . ASN A 1 487 ? -15.625 -37.031 17.234 1 94.25 487 ASN A C 1
ATOM 3907 O O . ASN A 1 487 ? -16.562 -37.469 17.891 1 94.25 487 ASN A O 1
ATOM 3911 N N . LYS A 1 488 ? -14.531 -36.594 17.734 1 94.06 488 LYS A N 1
ATOM 3912 C CA . LYS A 1 488 ? -14.414 -36.438 19.188 1 94.06 488 LYS A CA 1
ATOM 3913 C C . LYS A 1 488 ? -15.477 -35.5 19.75 1 94.06 488 LYS A C 1
ATOM 3915 O O . LYS A 1 488 ? -16.094 -35.812 20.781 1 94.06 488 LYS A O 1
ATOM 3920 N N . ILE A 1 489 ? -15.734 -34.5 19.078 1 94.44 489 ILE A N 1
ATOM 3921 C CA . ILE A 1 489 ? -16.719 -33.531 19.516 1 94.44 489 ILE A CA 1
ATOM 3922 C C . ILE A 1 489 ? -18.125 -34.094 19.359 1 94.44 489 ILE A C 1
ATOM 3924 O O . ILE A 1 489 ? -18.969 -33.906 20.234 1 94.44 489 ILE A O 1
ATOM 3928 N N . LEU A 1 490 ? -18.344 -34.781 18.266 1 93.88 490 LEU A N 1
ATOM 3929 C CA . LEU A 1 490 ? -19.672 -35.312 17.953 1 93.88 490 LEU A CA 1
ATOM 3930 C C . LEU A 1 490 ? -20.078 -36.406 18.938 1 93.88 490 LEU A C 1
ATOM 3932 O O . LEU A 1 490 ? -21.266 -36.688 19.125 1 93.88 490 LEU A O 1
ATOM 3936 N N . SER A 1 491 ? -19.109 -37 19.531 1 92.31 491 SER A N 1
ATOM 3937 C CA . SER A 1 491 ? -19.406 -38.094 20.469 1 92.31 491 SER A CA 1
ATOM 3938 C C . SER A 1 491 ? -20.172 -37.594 21.688 1 92.31 491 SER A C 1
ATOM 3940 O O . SER A 1 491 ? -20.938 -38.312 22.297 1 92.31 491 SER A O 1
ATOM 3942 N N . SER A 1 492 ? -19.984 -36.312 22.031 1 90.62 492 SER A N 1
ATOM 3943 C CA . SER A 1 492 ? -20.594 -35.75 23.219 1 90.62 492 SER A CA 1
ATOM 3944 C C . SER A 1 492 ? -21.891 -35 22.875 1 90.62 492 SER A C 1
ATOM 3946 O O . SER A 1 492 ? -22.547 -34.469 23.75 1 90.62 492 SER A O 1
ATOM 3948 N N . ILE A 1 493 ? -22.266 -35.031 21.656 1 91.25 493 ILE A N 1
ATOM 3949 C CA . ILE A 1 493 ? -23.406 -34.25 21.203 1 91.25 493 ILE A CA 1
ATOM 3950 C C . ILE A 1 493 ? -24.625 -35.125 21.047 1 91.25 493 ILE A C 1
ATOM 3952 O O . ILE A 1 493 ? -24.516 -36.375 20.953 1 91.25 493 ILE A O 1
ATOM 3956 N N . GLU A 1 494 ? -25.781 -34.625 21.094 1 90.75 494 GLU A N 1
ATOM 3957 C CA . GLU A 1 494 ? -27.047 -35.312 20.969 1 90.75 494 GLU A CA 1
ATOM 3958 C C . GLU A 1 494 ? -27.156 -36 19.594 1 90.75 494 GLU A C 1
ATOM 3960 O O . GLU A 1 494 ? -26.609 -35.5 18.609 1 90.75 494 GLU A O 1
ATOM 3965 N N . ALA A 1 495 ? -27.984 -37.062 19.5 1 91.25 495 ALA A N 1
ATOM 3966 C CA . ALA A 1 495 ? -28.062 -37.906 18.312 1 91.25 495 ALA A CA 1
ATOM 3967 C C . ALA A 1 495 ? -28.656 -37.156 17.125 1 91.25 495 ALA A C 1
ATOM 3969 O O . ALA A 1 495 ? -28.203 -37.312 15.992 1 91.25 495 ALA A O 1
ATOM 3970 N N . ALA A 1 496 ? -29.578 -36.375 17.438 1 92.38 496 ALA A N 1
ATOM 3971 C CA . ALA A 1 496 ? -30.219 -35.656 16.344 1 92.38 496 ALA A CA 1
ATOM 3972 C C . ALA A 1 496 ? -29.266 -34.656 15.703 1 92.38 496 ALA A C 1
ATOM 3974 O O . ALA A 1 496 ? -29.219 -34.531 14.477 1 92.38 496 ALA A O 1
ATOM 3975 N N . ALA A 1 497 ? -28.547 -33.938 16.516 1 93.25 497 ALA A N 1
ATOM 3976 C CA . ALA A 1 497 ? -27.578 -32.938 16.031 1 93.25 497 ALA A CA 1
ATOM 3977 C C . ALA A 1 497 ? -26.422 -33.625 15.312 1 93.25 497 ALA A C 1
ATOM 3979 O O . ALA A 1 497 ? -25.906 -33.125 14.32 1 93.25 497 ALA A O 1
ATOM 3980 N N . LYS A 1 498 ? -26.109 -34.75 15.82 1 94.38 498 LYS A N 1
ATOM 3981 C CA . LYS A 1 498 ? -25.047 -35.562 15.211 1 94.38 498 LYS A CA 1
ATOM 3982 C C . LYS A 1 498 ? -25.438 -36 13.805 1 94.38 498 LYS A C 1
ATOM 3984 O O . LYS A 1 498 ? -24.625 -35.938 12.875 1 94.38 498 LYS A O 1
ATOM 3989 N N . LEU A 1 499 ? -26.641 -36.406 13.688 1 93.69 499 LEU A N 1
ATOM 3990 C CA . LEU A 1 499 ? -27.141 -36.875 12.391 1 93.69 499 LEU A CA 1
ATOM 3991 C C . LEU A 1 499 ? -27.188 -35.719 11.398 1 93.69 499 LEU A C 1
ATOM 3993 O O . LEU A 1 499 ? -26.828 -35.875 10.227 1 93.69 499 LEU A O 1
ATOM 3997 N N . CYS A 1 500 ? -27.594 -34.594 11.867 1 94.25 500 CYS A N 1
ATOM 3998 C CA . CYS A 1 500 ? -27.641 -33.406 11.008 1 94.25 500 CYS A CA 1
ATOM 3999 C C . CYS A 1 500 ? -26.25 -33.062 10.5 1 94.25 500 CYS A C 1
ATOM 4001 O O . CYS A 1 500 ? -26.078 -32.75 9.328 1 94.25 500 CYS A O 1
ATOM 4003 N N . PHE A 1 501 ? -25.328 -33.062 11.359 1 96.38 501 PHE A N 1
ATOM 4004 C CA . PHE A 1 501 ? -23.938 -32.781 10.992 1 96.38 501 PHE A CA 1
ATOM 4005 C C . PHE A 1 501 ? -23.422 -33.781 9.961 1 96.38 501 PHE A C 1
ATOM 4007 O O . PHE A 1 501 ? -22.781 -33.375 8.984 1 96.38 501 PHE A O 1
ATOM 4014 N N . LYS A 1 502 ? -23.688 -35 10.188 1 95.44 502 LYS A N 1
ATOM 4015 C CA . LYS A 1 502 ? -23.203 -36.031 9.289 1 95.44 502 LYS A CA 1
ATOM 4016 C C . LYS A 1 502 ? -23.828 -35.906 7.902 1 95.44 502 LYS A C 1
ATOM 4018 O O . LYS A 1 502 ? -23.156 -36.156 6.891 1 95.44 502 LYS A O 1
ATOM 4023 N N . LEU A 1 503 ? -25.047 -35.531 7.879 1 94.94 503 LEU A N 1
ATOM 4024 C CA . LEU A 1 503 ? -25.719 -35.312 6.598 1 94.94 503 LEU A CA 1
ATOM 4025 C C . LEU A 1 503 ? -25.094 -34.125 5.871 1 94.94 503 LEU A C 1
ATOM 4027 O O . LEU A 1 503 ? -24.906 -34.156 4.652 1 94.94 503 LEU A O 1
ATOM 4031 N N . ASP A 1 504 ? -24.797 -33.125 6.602 1 96.31 504 ASP A N 1
ATOM 4032 C CA . ASP A 1 504 ? -24.141 -31.953 6.012 1 96.31 504 ASP A CA 1
ATOM 4033 C C . ASP A 1 504 ? -22.766 -32.344 5.457 1 96.31 504 ASP A C 1
ATOM 4035 O O . ASP A 1 504 ? -22.391 -31.891 4.367 1 96.31 504 ASP A O 1
ATOM 4039 N N . ALA A 1 505 ? -22.031 -33.062 6.219 1 96.69 505 ALA A N 1
ATOM 4040 C CA . ALA A 1 505 ? -20.703 -33.5 5.797 1 96.69 505 ALA A CA 1
ATOM 4041 C C . ALA A 1 505 ? -20.781 -34.375 4.543 1 96.69 505 ALA A C 1
ATOM 4043 O O . ALA A 1 505 ? -19.953 -34.25 3.635 1 96.69 505 ALA A O 1
ATOM 4044 N N . GLN A 1 506 ? -21.734 -35.25 4.535 1 95.56 506 GLN A N 1
ATOM 4045 C CA . GLN A 1 506 ? -21.922 -36.094 3.365 1 95.56 506 GLN A CA 1
ATOM 4046 C C . GLN A 1 506 ? -22.281 -35.281 2.135 1 95.56 506 GLN A C 1
ATOM 4048 O O . GLN A 1 506 ? -21.766 -35.531 1.044 1 95.56 506 GLN A O 1
ATOM 4053 N N . ASN A 1 507 ? -23.141 -34.344 2.326 1 95.25 507 ASN A N 1
ATOM 4054 C CA . ASN A 1 507 ? -23.516 -33.469 1.229 1 95.25 507 ASN A CA 1
ATOM 4055 C C . ASN A 1 507 ? -22.312 -32.656 0.736 1 95.25 507 ASN A C 1
ATOM 4057 O O . ASN A 1 507 ? -22.219 -32.344 -0.453 1 95.25 507 ASN A O 1
ATOM 4061 N N . PHE A 1 508 ? -21.469 -32.25 1.68 1 96.62 508 PHE A N 1
ATOM 4062 C CA . PHE A 1 508 ? -20.234 -31.562 1.319 1 96.62 508 PHE A CA 1
ATOM 4063 C C . PHE A 1 508 ? -19.375 -32.438 0.405 1 96.62 508 PHE A C 1
ATOM 4065 O O . PHE A 1 508 ? -18.969 -31.984 -0.672 1 96.62 508 PHE A O 1
ATOM 4072 N N . TYR A 1 509 ? -19.156 -33.656 0.772 1 96.06 509 TYR A N 1
ATOM 4073 C CA . TYR A 1 509 ? -18.344 -34.562 -0.018 1 96.06 509 TYR A CA 1
ATOM 4074 C C . TYR A 1 509 ? -18.984 -34.812 -1.38 1 96.06 509 TYR A C 1
ATOM 4076 O O . TYR A 1 509 ? -18.281 -34.844 -2.398 1 96.06 509 TYR A O 1
ATOM 4084 N N . PHE A 1 510 ? -20.219 -35 -1.371 1 94.81 510 PHE A N 1
ATOM 4085 C CA . PHE A 1 510 ? -20.938 -35.281 -2.609 1 94.81 510 PHE A CA 1
ATOM 4086 C C . PHE A 1 510 ? -20.812 -34.094 -3.582 1 94.81 510 PHE A C 1
ATOM 4088 O O . PHE A 1 510 ? -20.5 -34.312 -4.758 1 94.81 510 PHE A O 1
ATOM 4095 N N . SER A 1 511 ? -21.078 -32.969 -3.09 1 95.94 511 SER A N 1
ATOM 4096 C CA . SER A 1 511 ? -21.031 -31.766 -3.936 1 95.94 511 SER A CA 1
ATOM 4097 C C . SER A 1 511 ? -19.641 -31.531 -4.504 1 95.94 511 SER A C 1
ATOM 4099 O O . SER A 1 511 ? -19.484 -31.266 -5.699 1 95.94 511 SER A O 1
ATOM 4101 N N . VAL A 1 512 ? -18.641 -31.656 -3.686 1 96.69 512 VAL A N 1
ATOM 4102 C CA . VAL A 1 512 ? -17.25 -31.406 -4.07 1 96.69 512 VAL A CA 1
ATOM 4103 C C . VAL A 1 512 ? -16.797 -32.469 -5.09 1 96.69 512 VAL A C 1
ATOM 4105 O O . VAL A 1 512 ? -16.25 -32.125 -6.137 1 96.69 512 VAL A O 1
ATOM 4108 N N . THR A 1 513 ? -17.062 -33.688 -4.801 1 95.31 513 THR A N 1
ATOM 4109 C CA . THR A 1 513 ? -16.609 -34.781 -5.66 1 95.31 513 THR A CA 1
ATOM 4110 C C . THR A 1 513 ? -17.359 -34.781 -6.992 1 95.31 513 THR A C 1
ATOM 4112 O O . THR A 1 513 ? -16.766 -35.031 -8.047 1 95.31 513 THR A O 1
ATOM 4115 N N . SER A 1 514 ? -18.609 -34.5 -6.945 1 94.62 514 SER A N 1
ATOM 4116 C CA . SER A 1 514 ? -19.391 -34.406 -8.18 1 94.62 514 SER A CA 1
ATOM 4117 C C . SER A 1 514 ? -18.844 -33.312 -9.094 1 94.62 514 SER A C 1
ATOM 4119 O O . SER A 1 514 ? -18.766 -33.5 -10.312 1 94.62 514 SER A O 1
ATOM 4121 N N . TYR A 1 515 ? -18.5 -32.219 -8.508 1 95.44 515 TYR A N 1
ATOM 4122 C CA . TYR A 1 515 ? -17.938 -31.125 -9.273 1 95.44 515 TYR A CA 1
ATOM 4123 C C . TYR A 1 515 ? -16.594 -31.531 -9.898 1 95.44 515 TYR A C 1
ATOM 4125 O O . TYR A 1 515 ? -16.344 -31.234 -11.07 1 95.44 515 TYR A O 1
ATOM 4133 N N . LEU A 1 516 ? -15.75 -32.188 -9.18 1 95.44 516 LEU A N 1
ATOM 4134 C CA . LEU A 1 516 ? -14.445 -32.625 -9.672 1 95.44 516 LEU A CA 1
ATOM 4135 C C . LEU A 1 516 ? -14.602 -33.594 -10.82 1 95.44 516 LEU A C 1
ATOM 4137 O O . LEU A 1 516 ? -13.922 -33.5 -11.844 1 95.44 516 LEU A O 1
ATOM 4141 N N . LEU A 1 517 ? -15.484 -34.531 -10.641 1 92.75 517 LEU A N 1
ATOM 4142 C CA . LEU A 1 517 ? -15.695 -35.562 -11.648 1 92.75 517 LEU A CA 1
ATOM 4143 C C . LEU A 1 517 ? -16.234 -34.969 -12.938 1 92.75 517 LEU A C 1
ATOM 4145 O O . LEU A 1 517 ? -15.953 -35.469 -14.031 1 92.75 517 LEU A O 1
ATOM 4149 N N . LYS A 1 518 ? -16.875 -33.938 -12.82 1 91.62 518 LYS A N 1
ATOM 4150 C CA . LYS A 1 518 ? -17.469 -33.281 -13.984 1 91.62 518 LYS A CA 1
ATOM 4151 C C . LYS A 1 518 ? -16.453 -32.406 -14.703 1 91.62 518 LYS A C 1
ATOM 4153 O O . LYS A 1 518 ? -16.469 -32.281 -15.93 1 91.62 518 LYS A O 1
ATOM 4158 N N . LYS A 1 519 ? -15.578 -31.766 -13.984 1 92.38 519 LYS A N 1
ATOM 4159 C CA . LYS A 1 519 ? -14.773 -30.703 -14.57 1 92.38 519 LYS A CA 1
ATOM 4160 C C . LYS A 1 519 ? -13.344 -31.156 -14.812 1 92.38 519 LYS A C 1
ATOM 4162 O O . LYS A 1 519 ? -12.656 -30.625 -15.695 1 92.38 519 LYS A O 1
ATOM 4167 N N . LEU A 1 520 ? -12.781 -32.094 -14.031 1 92.5 520 LEU A N 1
ATOM 4168 C CA . LEU A 1 520 ? -11.398 -32.562 -14.203 1 92.5 520 LEU A CA 1
ATOM 4169 C C . LEU A 1 520 ? -11.234 -33.344 -15.492 1 92.5 520 LEU A C 1
ATOM 4171 O O . LEU A 1 520 ? -12.102 -34.125 -15.852 1 92.5 520 LEU A O 1
ATOM 4175 N N . PRO A 1 521 ? -10.164 -33.094 -16.219 1 91.06 521 PRO A N 1
ATOM 4176 C CA . PRO A 1 521 ? -9.93 -33.812 -17.469 1 91.06 521 PRO A CA 1
ATOM 4177 C C . PRO A 1 521 ? -9.336 -35.219 -17.234 1 91.06 521 PRO A C 1
ATOM 4179 O O . PRO A 1 521 ? -8.258 -35.531 -17.766 1 91.06 521 PRO A O 1
ATOM 4182 N N . LEU A 1 522 ? -10.039 -36.094 -16.672 1 90.81 522 LEU A N 1
ATOM 4183 C CA . LEU A 1 522 ? -9.547 -37.438 -16.344 1 90.81 522 LEU A CA 1
ATOM 4184 C C . LEU A 1 522 ? -9.609 -38.344 -17.562 1 90.81 522 LEU A C 1
ATOM 4186 O O . LEU A 1 522 ? -9 -39.406 -17.562 1 90.81 522 LEU A O 1
ATOM 4190 N N . LYS A 1 523 ? -10.266 -37.906 -18.578 1 88.88 523 LYS A N 1
ATOM 4191 C CA . LYS A 1 523 ? -10.344 -38.719 -19.812 1 88.88 523 LYS A CA 1
ATOM 4192 C C . LYS A 1 523 ? -9.273 -38.281 -20.812 1 88.88 523 LYS A C 1
ATOM 4194 O O . LYS A 1 523 ? -9.172 -38.844 -21.906 1 88.88 523 LYS A O 1
ATOM 4199 N N . ASN A 1 524 ? -8.547 -37.344 -20.469 1 92.19 524 ASN A N 1
ATOM 4200 C CA . ASN A 1 524 ? -7.516 -36.844 -21.359 1 92.19 524 ASN A CA 1
ATOM 4201 C C . ASN A 1 524 ? -6.367 -37.844 -21.516 1 92.19 524 ASN A C 1
ATOM 4203 O O . ASN A 1 524 ? -5.559 -38 -20.594 1 92.19 524 ASN A O 1
ATOM 4207 N N . GLN A 1 525 ? -6.207 -38.375 -22.594 1 92.19 525 GLN A N 1
ATOM 4208 C CA . GLN A 1 525 ? -5.23 -39.406 -22.875 1 92.19 525 GLN A CA 1
ATOM 4209 C C . GLN A 1 525 ? -3.811 -38.844 -22.875 1 92.19 525 GLN A C 1
ATOM 4211 O O . GLN A 1 525 ? -2.855 -39.562 -22.547 1 92.19 525 GLN A O 1
ATOM 4216 N N . LEU A 1 526 ? -3.715 -37.688 -23.344 1 94.94 526 LEU A N 1
ATOM 4217 C CA . LEU A 1 526 ? -2.396 -37.062 -23.375 1 94.94 526 LEU A CA 1
ATOM 4218 C C . LEU A 1 526 ? -1.801 -36.969 -21.969 1 94.94 526 LEU A C 1
ATOM 4220 O O . LEU A 1 526 ? -0.652 -37.375 -21.766 1 94.94 526 LEU A O 1
ATOM 4224 N N . LEU A 1 527 ? -2.576 -36.5 -21.047 1 94.75 527 LEU A N 1
ATOM 4225 C CA . LEU A 1 527 ? -2.111 -36.344 -19.672 1 94.75 527 LEU A CA 1
ATOM 4226 C C . LEU A 1 527 ? -1.765 -37.719 -19.078 1 94.75 527 LEU A C 1
ATOM 4228 O O . LEU A 1 527 ? -0.796 -37.844 -18.328 1 94.75 527 LEU A O 1
ATOM 4232 N N . LYS A 1 528 ? -2.52 -38.656 -19.406 1 93.69 528 LYS A N 1
ATOM 4233 C CA . LYS A 1 528 ? -2.256 -40 -18.953 1 93.69 528 LYS A CA 1
ATOM 4234 C C . LYS A 1 528 ? -0.953 -40.562 -19.531 1 93.69 528 LYS A C 1
ATOM 4236 O O . LYS A 1 528 ? -0.168 -41.188 -18.828 1 93.69 528 LYS A O 1
ATOM 4241 N N . SER A 1 529 ? -0.755 -40.281 -20.781 1 95.56 529 SER A N 1
ATOM 4242 C CA . SER A 1 529 ? 0.408 -40.781 -21.484 1 95.56 529 SER A CA 1
ATOM 4243 C C . SER A 1 529 ? 1.689 -40.094 -21.031 1 95.56 529 SER A C 1
ATOM 4245 O O . SER A 1 529 ? 2.766 -40.688 -21.047 1 95.56 529 SER A O 1
ATOM 4247 N N . ILE A 1 530 ? 1.648 -38.844 -20.656 1 96.69 530 ILE A N 1
ATOM 4248 C CA . ILE A 1 530 ? 2.826 -38.062 -20.266 1 96.69 530 ILE A CA 1
ATOM 4249 C C . ILE A 1 530 ? 3.459 -38.688 -19.016 1 96.69 530 ILE A C 1
ATOM 4251 O O . ILE A 1 530 ? 4.652 -38.5 -18.766 1 96.69 530 ILE A O 1
ATOM 4255 N N . GLN A 1 531 ? 2.768 -39.469 -18.281 1 94.94 531 GLN A N 1
ATOM 4256 C CA . GLN A 1 531 ? 3.256 -40.094 -17.047 1 94.94 531 GLN A CA 1
ATOM 4257 C C . GLN A 1 531 ? 4.426 -41.031 -17.344 1 94.94 531 GLN A C 1
ATOM 4259 O O . GLN A 1 531 ? 5.238 -41.281 -16.453 1 94.94 531 GLN A O 1
ATOM 4264 N N . VAL A 1 532 ? 4.469 -41.469 -18.531 1 96.19 532 VAL A N 1
ATOM 4265 C CA . VAL A 1 532 ? 5.48 -42.438 -18.922 1 96.19 532 VAL A CA 1
ATOM 4266 C C . VAL A 1 532 ? 6.867 -41.812 -18.828 1 96.19 532 VAL A C 1
ATOM 4268 O O . VAL A 1 532 ? 7.871 -42.5 -18.719 1 96.19 532 VAL A O 1
ATOM 4271 N N . LEU A 1 533 ? 6.914 -40.5 -18.844 1 95.69 533 LEU A N 1
ATOM 4272 C CA . LEU A 1 533 ? 8.188 -39.781 -18.812 1 95.69 533 LEU A CA 1
ATOM 4273 C C . LEU A 1 533 ? 8.812 -39.844 -17.422 1 95.69 533 LEU A C 1
ATOM 4275 O O . LEU A 1 533 ? 9.992 -39.531 -17.25 1 95.69 533 LEU A O 1
ATOM 4279 N N . HIS A 1 534 ? 8.039 -40.25 -16.5 1 93.88 534 HIS A N 1
ATOM 4280 C CA . HIS A 1 534 ? 8.602 -40.469 -15.164 1 93.88 534 HIS A CA 1
ATOM 4281 C C . HIS A 1 534 ? 9.672 -41.531 -15.18 1 93.88 534 HIS A C 1
ATOM 4283 O O . HIS A 1 534 ? 9.484 -42.594 -15.781 1 93.88 534 HIS A O 1
ATOM 4289 N N . PRO A 1 535 ? 10.75 -41.281 -14.516 1 91.62 535 PRO A N 1
ATOM 4290 C CA . PRO A 1 535 ? 11.867 -42.25 -14.555 1 91.62 535 PRO A CA 1
ATOM 4291 C C . PRO A 1 535 ? 11.477 -43.625 -14.039 1 91.62 535 PRO A C 1
ATOM 4293 O O . PRO A 1 535 ? 12.117 -44.625 -14.383 1 91.62 535 PRO A O 1
ATOM 4296 N N . VAL A 1 536 ? 10.461 -43.719 -13.312 1 88.81 536 VAL A N 1
ATOM 4297 C CA . VAL A 1 536 ? 10 -45 -12.773 1 88.81 536 VAL A CA 1
ATOM 4298 C C . VAL A 1 536 ? 9.539 -45.906 -13.906 1 88.81 536 VAL A C 1
ATOM 4300 O O . VAL A 1 536 ? 9.539 -47.125 -13.766 1 88.81 536 VAL A O 1
ATOM 4303 N N . ALA A 1 537 ? 9.211 -45.344 -15.016 1 89.88 537 ALA A N 1
ATOM 4304 C CA . ALA A 1 537 ? 8.75 -46.125 -16.172 1 89.88 537 ALA A CA 1
ATOM 4305 C C . ALA A 1 537 ? 9.852 -47.031 -16.703 1 89.88 537 ALA A C 1
ATOM 4307 O O . ALA A 1 537 ? 9.578 -48.031 -17.375 1 89.88 537 ALA A O 1
ATOM 4308 N N . ARG A 1 538 ? 11.125 -46.688 -16.484 1 89.88 538 ARG A N 1
ATOM 4309 C CA . ARG A 1 538 ? 12.25 -47.5 -16.938 1 89.88 538 ARG A CA 1
ATOM 4310 C C . ARG A 1 538 ? 12.227 -48.906 -16.281 1 89.88 538 ARG A C 1
ATOM 4312 O O . ARG A 1 538 ? 12.789 -49.844 -16.812 1 89.88 538 ARG A O 1
ATOM 4319 N N . LYS A 1 539 ? 11.609 -48.938 -15.133 1 87.62 539 LYS A N 1
ATOM 4320 C CA . LYS A 1 539 ? 11.562 -50.219 -14.398 1 87.62 539 LYS A CA 1
ATOM 4321 C C . LYS A 1 539 ? 10.453 -51.125 -14.938 1 87.62 539 LYS A C 1
ATOM 4323 O O . LYS A 1 539 ? 10.445 -52.312 -14.664 1 87.62 539 LYS A O 1
ATOM 4328 N N . GLU A 1 540 ? 9.609 -50.594 -15.672 1 89.88 540 GLU A N 1
ATOM 4329 C CA . GLU A 1 540 ? 8.523 -51.375 -16.266 1 89.88 540 GLU A CA 1
ATOM 4330 C C . GLU A 1 540 ? 8.977 -52.062 -17.562 1 89.88 540 GLU A C 1
ATOM 4332 O O . GLU A 1 540 ? 9.898 -51.562 -18.234 1 89.88 540 GLU A O 1
ATOM 4337 N N . PRO A 1 541 ? 8.305 -53.125 -17.875 1 90.19 541 PRO A N 1
ATOM 4338 C CA . PRO A 1 541 ? 8.648 -53.781 -19.125 1 90.19 541 PRO A CA 1
ATOM 4339 C C . PRO A 1 541 ? 8.438 -52.875 -20.344 1 90.19 541 PRO A C 1
ATOM 4341 O O . PRO A 1 541 ? 7.461 -52.125 -20.391 1 90.19 541 PRO A O 1
ATOM 4344 N N . VAL A 1 542 ? 9.32 -53 -21.266 1 88.25 542 VAL A N 1
ATOM 4345 C CA . VAL A 1 542 ? 9.359 -52.156 -22.438 1 88.25 542 VAL A CA 1
ATOM 4346 C C . VAL A 1 542 ? 8.07 -52.312 -23.25 1 88.25 542 VAL A C 1
ATOM 4348 O O . VAL A 1 542 ? 7.555 -51.375 -23.812 1 88.25 542 VAL A O 1
ATOM 4351 N N . ASN A 1 543 ? 7.543 -53.469 -23.281 1 87.5 543 ASN A N 1
ATOM 4352 C CA . ASN A 1 543 ? 6.355 -53.781 -24.078 1 87.5 543 ASN A CA 1
ATOM 4353 C C . ASN A 1 543 ? 5.145 -52.969 -23.578 1 87.5 543 ASN A C 1
ATOM 4355 O O . ASN A 1 543 ? 4.273 -52.625 -24.375 1 87.5 543 ASN A O 1
ATOM 4359 N N . LYS A 1 544 ? 5.113 -52.656 -22.344 1 88.75 544 LYS A N 1
ATOM 4360 C CA . LYS A 1 544 ? 4.008 -51.906 -21.766 1 88.75 544 LYS A CA 1
ATOM 4361 C C . LYS A 1 544 ? 4.176 -50.406 -22.016 1 88.75 544 LYS A C 1
ATOM 4363 O O . LYS A 1 544 ? 3.197 -49.688 -22.25 1 88.75 544 LYS A O 1
ATOM 4368 N N . THR A 1 545 ? 5.324 -49.969 -22.016 1 93.44 545 THR A N 1
ATOM 4369 C CA . THR A 1 545 ? 5.586 -48.562 -22.094 1 93.44 545 THR A CA 1
ATOM 4370 C C . THR A 1 545 ? 5.645 -48.094 -23.547 1 93.44 545 THR A C 1
ATOM 4372 O O . THR A 1 545 ? 5.344 -46.938 -23.844 1 93.44 545 THR A O 1
ATOM 4375 N N . ILE A 1 546 ? 5.961 -48.969 -24.422 1 93.81 546 ILE A N 1
ATOM 4376 C CA . ILE A 1 546 ? 6.109 -48.625 -25.828 1 93.81 546 ILE A CA 1
ATOM 4377 C C . ILE A 1 546 ? 4.766 -48.156 -26.406 1 93.81 546 ILE A C 1
ATOM 4379 O O . ILE A 1 546 ? 4.703 -47.25 -27.234 1 93.81 546 ILE A O 1
ATOM 4383 N N . GLY A 1 547 ? 3.695 -48.875 -25.984 1 92.69 547 GLY A N 1
ATOM 4384 C CA . GLY A 1 547 ? 2.365 -48.5 -26.438 1 92.69 547 GLY A CA 1
ATOM 4385 C C . GLY A 1 547 ? 1.976 -47.094 -25.984 1 92.69 547 GLY A C 1
ATOM 4386 O O . GLY A 1 547 ? 1.347 -46.344 -26.734 1 92.69 547 GLY A O 1
ATOM 4387 N N . VAL A 1 548 ? 2.326 -46.75 -24.812 1 95.44 548 VAL A N 1
ATOM 4388 C CA . VAL A 1 548 ? 2.01 -45.469 -24.25 1 95.44 548 VAL A CA 1
ATOM 4389 C C . VAL A 1 548 ? 2.814 -44.375 -24.969 1 95.44 548 VAL A C 1
ATOM 4391 O O . VAL A 1 548 ? 2.291 -43.281 -25.25 1 95.44 548 VAL A O 1
ATOM 4394 N N . VAL A 1 549 ? 4.055 -44.656 -25.281 1 96 549 VAL A N 1
ATOM 4395 C CA . VAL A 1 549 ? 4.91 -43.688 -25.984 1 96 549 VAL A CA 1
ATOM 4396 C C . VAL A 1 549 ? 4.383 -43.469 -27.391 1 96 549 VAL A C 1
ATOM 4398 O O . VAL A 1 549 ? 4.43 -42.344 -27.906 1 96 549 VAL A O 1
ATOM 4401 N N . LYS A 1 550 ? 3.969 -44.5 -27.984 1 94.12 550 LYS A N 1
ATOM 4402 C CA . LYS A 1 550 ? 3.361 -44.406 -29.297 1 94.12 550 LYS A CA 1
ATOM 4403 C C . LYS A 1 550 ? 2.156 -43.469 -29.266 1 94.12 550 LYS A C 1
ATOM 4405 O O . LYS A 1 550 ? 1.992 -42.625 -30.156 1 94.12 550 LYS A O 1
ATOM 4410 N N . CYS A 1 551 ? 1.378 -43.625 -28.266 1 94 551 CYS A N 1
ATOM 4411 C CA . CYS A 1 551 ? 0.212 -42.781 -28.094 1 94 551 CYS A CA 1
ATOM 4412 C C . CYS A 1 551 ? 0.63 -41.312 -27.875 1 94 551 CYS A C 1
ATOM 4414 O O . CYS A 1 551 ? 0.052 -40.406 -28.453 1 94 551 CYS A O 1
ATOM 4416 N N . LEU A 1 552 ? 1.596 -41.125 -27.078 1 95.62 552 LEU A N 1
ATOM 4417 C CA . LEU A 1 552 ? 2.115 -39.812 -26.781 1 95.62 552 LEU A CA 1
ATOM 4418 C C . LEU A 1 552 ? 2.627 -39.125 -28.062 1 95.62 552 LEU A C 1
ATOM 4420 O O . LEU A 1 552 ? 2.344 -37.969 -28.297 1 95.62 552 LEU A O 1
ATOM 4424 N N . THR A 1 553 ? 3.348 -39.844 -28.859 1 94.88 553 THR A N 1
ATOM 4425 C CA . THR A 1 553 ? 3.916 -39.344 -30.094 1 94.88 553 THR A CA 1
ATOM 4426 C C .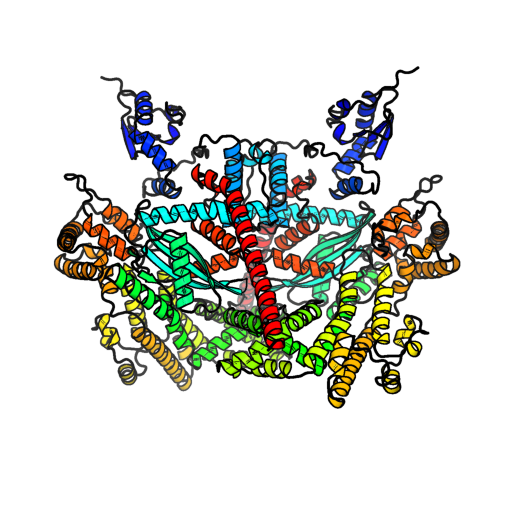 THR A 1 553 ? 2.812 -38.969 -31.078 1 94.88 553 THR A C 1
ATOM 4428 O O . THR A 1 553 ? 2.924 -37.969 -31.797 1 94.88 553 THR A O 1
ATOM 4431 N N . LYS A 1 554 ? 1.795 -39.719 -31.047 1 91.75 554 LYS A N 1
ATOM 4432 C CA . LYS A 1 554 ? 0.667 -39.438 -31.938 1 91.75 554 LYS A CA 1
ATOM 4433 C C . LYS A 1 554 ? -0.043 -38.125 -31.516 1 91.75 554 LYS A C 1
ATOM 4435 O O . LYS A 1 554 ? -0.461 -37.344 -32.375 1 91.75 554 LYS A O 1
ATOM 4440 N N . MET A 1 555 ? -0.184 -37.969 -30.281 1 92.75 555 MET A N 1
ATOM 4441 C CA . MET A 1 555 ? -0.895 -36.812 -29.766 1 92.75 555 MET A CA 1
ATOM 4442 C C . MET A 1 555 ? -0.064 -35.531 -29.953 1 92.75 555 MET A C 1
ATOM 4444 O O . MET A 1 555 ? -0.611 -34.438 -30 1 92.75 555 MET A O 1
ATOM 4448 N N . LEU A 1 556 ? 1.213 -35.75 -30 1 94.12 556 LEU A N 1
ATOM 4449 C CA . LEU A 1 556 ? 2.121 -34.625 -30.25 1 94.12 556 LEU A CA 1
ATOM 4450 C C . LEU A 1 556 ? 2.709 -34.719 -31.656 1 94.12 556 LEU A C 1
ATOM 4452 O O . LEU A 1 556 ? 3.891 -34.406 -31.859 1 94.12 556 LEU A O 1
ATOM 4456 N N . SER A 1 557 ? 1.967 -35.125 -32.531 1 87.75 557 SER A N 1
ATOM 4457 C CA . SER A 1 557 ? 2.414 -35.375 -33.875 1 87.75 557 SER A CA 1
ATOM 4458 C C . SER A 1 557 ? 2.924 -34.125 -34.562 1 87.75 557 SER A C 1
ATOM 4460 O O . SER A 1 557 ? 3.729 -34.188 -35.5 1 87.75 557 SER A O 1
ATOM 4462 N N . ARG A 1 558 ? 2.551 -33.031 -34.094 1 87.69 558 ARG A N 1
ATOM 4463 C CA . ARG A 1 558 ? 3.004 -31.781 -34.656 1 87.69 558 ARG A CA 1
ATOM 4464 C C . ARG A 1 558 ? 4.504 -31.594 -34.469 1 87.69 558 ARG A C 1
ATOM 4466 O O . ARG A 1 558 ? 5.152 -30.875 -35.219 1 87.69 558 ARG A O 1
ATOM 4473 N N . CYS A 1 559 ? 4.973 -32.25 -33.5 1 88.5 559 CYS A N 1
ATOM 4474 C CA . CYS A 1 559 ? 6.359 -32.031 -33.125 1 88.5 559 CYS A CA 1
ATOM 4475 C C . CYS A 1 559 ? 7.297 -33 -33.812 1 88.5 559 CYS A C 1
ATOM 4477 O O . CYS A 1 559 ? 8.516 -32.875 -33.719 1 88.5 559 CYS A O 1
ATOM 4479 N N . VAL A 1 560 ? 6.668 -33.969 -34.469 1 88.62 560 VAL A N 1
ATOM 4480 C CA . VAL A 1 560 ? 7.5 -35 -35.062 1 88.62 560 VAL A CA 1
ATOM 4481 C C . VAL A 1 560 ? 7.008 -35.312 -36.469 1 88.62 560 VAL A C 1
ATOM 4483 O O . VAL A 1 560 ? 5.801 -35.281 -36.719 1 88.62 560 VAL A O 1
ATOM 4486 N N . GLN A 1 561 ? 8 -35.625 -37.281 1 85.12 561 GLN A N 1
ATOM 4487 C CA . GLN A 1 561 ? 7.656 -36.094 -38.625 1 85.12 561 GLN A CA 1
ATOM 4488 C C . GLN A 1 561 ? 7.246 -37.562 -38.594 1 85.12 561 GLN A C 1
ATOM 4490 O O . GLN A 1 561 ? 7.68 -38.312 -37.719 1 85.12 561 GLN A O 1
ATOM 4495 N N . GLN A 1 562 ? 6.492 -37.906 -39.5 1 84.81 562 GLN A N 1
ATOM 4496 C CA . GLN A 1 562 ? 5.953 -39.281 -39.562 1 84.81 562 GLN A CA 1
ATOM 4497 C C . GLN A 1 562 ? 7.074 -40.312 -39.656 1 84.81 562 GLN A C 1
ATOM 4499 O O . GLN A 1 562 ? 6.988 -41.375 -39.062 1 84.81 562 GLN A O 1
ATOM 4504 N N . GLU A 1 563 ? 8.094 -39.938 -40.344 1 87.94 563 GLU A N 1
ATOM 4505 C CA . GLU A 1 563 ? 9.203 -40.844 -40.562 1 87.94 563 GLU A CA 1
ATOM 4506 C C . GLU A 1 563 ? 10.016 -41.062 -39.281 1 87.94 563 GLU A C 1
ATOM 4508 O O . GLU A 1 563 ? 10.703 -42.062 -39.125 1 87.94 563 GLU A O 1
ATOM 4513 N N . GLU A 1 564 ? 9.789 -40.188 -38.406 1 92 564 GLU A N 1
ATOM 4514 C CA . GLU A 1 564 ? 10.609 -40.219 -37.188 1 92 564 GLU A CA 1
ATOM 4515 C C . GLU A 1 564 ? 9.953 -41.031 -36.094 1 92 564 GLU A C 1
ATOM 4517 O O . GLU A 1 564 ? 10.586 -41.344 -35.062 1 92 564 GLU A O 1
ATOM 4522 N N . MET A 1 565 ? 8.766 -41.438 -36.281 1 91.44 565 MET A N 1
ATOM 4523 C CA . MET A 1 565 ? 8 -42.125 -35.25 1 91.44 565 MET A CA 1
ATOM 4524 C C . MET A 1 565 ? 8.672 -43.438 -34.844 1 91.44 565 MET A C 1
ATOM 4526 O O . MET A 1 565 ? 8.805 -43.719 -33.656 1 91.44 565 MET A O 1
ATOM 4530 N N . ASP A 1 566 ? 9.102 -44.125 -35.812 1 92.94 566 ASP A N 1
ATOM 4531 C CA . ASP A 1 566 ? 9.742 -45.406 -35.531 1 92.94 566 ASP A CA 1
ATOM 4532 C C . ASP A 1 566 ? 11.086 -45.219 -34.812 1 92.94 566 ASP A C 1
ATOM 4534 O O . ASP A 1 566 ? 11.461 -46 -33.938 1 92.94 566 ASP A O 1
ATOM 4538 N N . LYS A 1 567 ? 11.719 -44.188 -35.219 1 93.94 567 LYS A N 1
ATOM 4539 C CA . LYS A 1 567 ? 13.008 -43.906 -34.625 1 93.94 567 LYS A CA 1
ATOM 4540 C C . LYS A 1 567 ? 12.844 -43.531 -33.125 1 93.94 567 LYS A C 1
ATOM 4542 O O . LYS A 1 567 ? 13.703 -43.844 -32.312 1 93.94 567 LYS A O 1
ATOM 4547 N N . ILE A 1 568 ? 11.766 -42.844 -32.875 1 95.94 568 ILE A N 1
ATOM 4548 C CA . ILE A 1 568 ? 11.469 -42.469 -31.484 1 95.94 568 ILE A CA 1
ATOM 4549 C C . ILE A 1 568 ? 11.25 -43.719 -30.641 1 95.94 568 ILE A C 1
ATOM 4551 O O . ILE A 1 568 ? 11.758 -43.812 -29.516 1 95.94 568 ILE A O 1
ATOM 4555 N N . LEU A 1 569 ? 10.523 -44.688 -31.172 1 94.81 569 LEU A N 1
ATOM 4556 C CA . LEU A 1 569 ? 10.242 -45.906 -30.438 1 94.81 569 LEU A CA 1
ATOM 4557 C C . LEU A 1 569 ? 11.516 -46.719 -30.219 1 94.81 569 LEU A C 1
ATOM 4559 O O . LEU A 1 569 ? 11.711 -47.312 -29.156 1 94.81 569 LEU A O 1
ATOM 4563 N N . ASP A 1 570 ? 12.367 -46.719 -31.203 1 93.81 570 ASP A N 1
ATOM 4564 C CA . ASP A 1 570 ? 13.641 -47.438 -31.078 1 93.81 570 ASP A CA 1
ATOM 4565 C C . ASP A 1 570 ? 14.508 -46.781 -30 1 93.81 570 ASP A C 1
ATOM 4567 O O . ASP A 1 570 ? 15.117 -47.5 -29.188 1 93.81 570 ASP A O 1
ATOM 4571 N N . GLU A 1 571 ? 14.523 -45.531 -30.062 1 94.81 571 GLU A N 1
ATOM 4572 C CA . GLU A 1 571 ? 15.305 -44.812 -29.047 1 94.81 571 GLU A CA 1
ATOM 4573 C C . GLU A 1 571 ? 14.742 -45.062 -27.641 1 94.81 571 GLU A C 1
ATOM 4575 O O . GLU A 1 571 ? 15.5 -45.125 -26.672 1 94.81 571 GLU A O 1
ATOM 4580 N N . TRP A 1 572 ? 13.445 -45.188 -27.547 1 95.69 572 TRP A N 1
ATOM 4581 C CA . TRP A 1 572 ? 12.82 -45.469 -26.25 1 95.69 572 TRP A CA 1
ATOM 4582 C C . TRP A 1 572 ? 13.25 -46.844 -25.734 1 95.69 572 TRP A C 1
ATOM 4584 O O . TRP A 1 572 ? 13.516 -47 -24.547 1 95.69 572 TRP A O 1
ATOM 4594 N N . ARG A 1 573 ? 13.336 -47.781 -26.625 1 94.12 573 ARG A N 1
ATOM 4595 C CA . ARG A 1 573 ? 13.781 -49.125 -26.25 1 94.12 573 ARG A CA 1
ATOM 4596 C C . ARG A 1 573 ? 15.203 -49.094 -25.688 1 94.12 573 ARG A C 1
ATOM 4598 O O . ARG A 1 573 ? 15.5 -49.781 -24.703 1 94.12 573 ARG A O 1
ATOM 4605 N N . ILE A 1 574 ? 15.961 -48.281 -26.344 1 92.75 574 ILE A N 1
ATOM 4606 C CA . ILE A 1 574 ? 17.344 -48.125 -25.891 1 92.75 574 ILE A CA 1
ATOM 4607 C C . ILE A 1 574 ? 17.375 -47.438 -24.531 1 92.75 574 ILE A C 1
ATOM 4609 O O . ILE A 1 574 ? 18.141 -47.844 -23.641 1 92.75 574 ILE A O 1
ATOM 4613 N N . TYR A 1 575 ? 16.594 -46.438 -24.422 1 94.38 575 TYR A N 1
ATOM 4614 C CA . TYR A 1 575 ? 16.531 -45.688 -23.188 1 94.38 575 TYR A CA 1
ATOM 4615 C C . TYR A 1 575 ? 16.203 -46.562 -22 1 94.38 575 TYR A C 1
ATOM 4617 O O . TYR A 1 575 ? 16.812 -46.438 -20.938 1 94.38 575 TYR A O 1
ATOM 4625 N N . VAL A 1 576 ? 15.273 -47.438 -22.078 1 92.94 576 VAL A N 1
ATOM 4626 C CA . VAL A 1 576 ? 14.797 -48.281 -20.984 1 92.94 576 VAL A CA 1
ATOM 4627 C C . VAL A 1 576 ? 15.914 -49.219 -20.531 1 92.94 576 VAL A C 1
ATOM 4629 O O . VAL A 1 576 ? 16.062 -49.531 -19.344 1 92.94 576 VAL A O 1
ATOM 4632 N N . SER A 1 577 ? 16.781 -49.625 -21.453 1 89.06 577 SER A N 1
ATOM 4633 C CA . SER A 1 577 ? 17.812 -50.594 -21.156 1 89.06 577 SER A CA 1
ATOM 4634 C C . SER A 1 577 ? 19.188 -49.938 -21.016 1 89.06 577 SER A C 1
ATOM 4636 O O . SER A 1 577 ? 20.188 -50.625 -20.766 1 89.06 577 SER A O 1
ATOM 4638 N N . ASP A 1 578 ? 19.234 -48.688 -21.094 1 91.12 578 ASP A N 1
ATOM 4639 C CA . ASP A 1 578 ? 20.5 -47.969 -21.125 1 91.12 578 ASP A CA 1
ATOM 4640 C C . ASP A 1 578 ? 21.156 -47.969 -19.734 1 91.12 578 ASP A C 1
ATOM 4642 O O . ASP A 1 578 ? 20.672 -47.312 -18.828 1 91.12 578 ASP A O 1
ATOM 4646 N N . GLU A 1 579 ? 22.219 -48.531 -19.5 1 88.25 579 GLU A N 1
ATOM 4647 C CA . GLU A 1 579 ? 22.906 -48.688 -18.219 1 88.25 579 GLU A CA 1
ATOM 4648 C C . GLU A 1 579 ? 23.672 -47.406 -17.844 1 88.25 579 GLU A C 1
ATOM 4650 O O . GLU A 1 579 ? 24.016 -47.219 -16.688 1 88.25 579 GLU A O 1
ATOM 4655 N N . GLU A 1 580 ? 23.875 -46.531 -18.828 1 88.38 580 GLU A N 1
ATOM 4656 C CA . GLU A 1 580 ? 24.594 -45.312 -18.547 1 88.38 580 GLU A CA 1
ATOM 4657 C C . GLU A 1 580 ? 23.734 -44.344 -17.734 1 88.38 580 GLU A C 1
ATOM 4659 O O . GLU A 1 580 ? 24.266 -43.406 -17.109 1 88.38 580 GLU A O 1
ATOM 4664 N N . ILE A 1 581 ? 22.5 -44.562 -17.812 1 91.81 581 ILE A N 1
ATOM 4665 C CA . ILE A 1 581 ? 21.578 -43.719 -17.062 1 91.81 581 ILE A CA 1
ATOM 4666 C C . ILE A 1 581 ? 21.516 -44.219 -15.617 1 91.81 581 ILE A C 1
ATOM 4668 O O . ILE A 1 581 ? 20.906 -45.25 -15.336 1 91.81 581 ILE A O 1
ATOM 4672 N N . LYS A 1 582 ? 22.062 -43.406 -14.734 1 84.88 582 LYS A N 1
ATOM 4673 C CA . LYS A 1 582 ? 22.172 -43.781 -13.328 1 84.88 582 LYS A CA 1
ATOM 4674 C C . LYS A 1 582 ? 20.891 -43.438 -12.57 1 84.88 582 LYS A C 1
ATOM 4676 O O . LYS A 1 582 ? 20.234 -42.438 -12.867 1 84.88 582 LYS A O 1
ATOM 4681 N N . GLU A 1 583 ? 20.672 -44.156 -11.672 1 79.12 583 GLU A N 1
ATOM 4682 C CA . GLU A 1 583 ? 19.484 -43.969 -10.836 1 79.12 583 GLU A CA 1
ATOM 4683 C C . GLU A 1 583 ? 19.594 -42.688 -10.016 1 79.12 583 GLU A C 1
ATOM 4685 O O . GLU A 1 583 ? 18.594 -42.062 -9.695 1 79.12 583 GLU A O 1
ATOM 4690 N N . GLU A 1 584 ? 20.719 -42.25 -9.727 1 78.88 584 GLU A N 1
ATOM 4691 C CA . GLU A 1 584 ? 20.984 -41.062 -8.906 1 78.88 584 GLU A CA 1
ATOM 4692 C C . GLU A 1 584 ? 20.516 -39.781 -9.594 1 78.88 584 GLU A C 1
ATOM 4694 O O . GLU A 1 584 ? 20.281 -38.781 -8.945 1 78.88 584 GLU A O 1
ATOM 4699 N N . TRP A 1 585 ? 20.281 -40.031 -10.914 1 82.69 585 TRP A N 1
ATOM 4700 C CA . TRP A 1 585 ? 19.859 -38.875 -11.672 1 82.69 585 TRP A CA 1
ATOM 4701 C C . TRP A 1 585 ? 18.438 -38.469 -11.281 1 82.69 585 TRP A C 1
ATOM 4703 O O . TRP A 1 585 ? 18.031 -37.312 -11.539 1 82.69 585 TRP A O 1
ATOM 4713 N N . SER A 1 586 ? 17.812 -39.406 -10.695 1 80.06 586 SER A N 1
ATOM 4714 C CA . SER A 1 586 ? 16.406 -39.188 -10.43 1 80.06 586 SER A CA 1
ATOM 4715 C C . SER A 1 586 ? 16.156 -38.875 -8.953 1 80.06 586 SER A C 1
ATOM 4717 O O . SER A 1 586 ? 15.102 -38.344 -8.594 1 80.06 586 SER A O 1
ATOM 4719 N N . VAL A 1 587 ? 17.078 -39.156 -8.086 1 77.56 587 VAL A N 1
ATOM 4720 C CA . VAL A 1 587 ? 16.812 -39.094 -6.652 1 77.56 587 VAL A CA 1
ATOM 4721 C C . VAL A 1 587 ? 17.625 -37.938 -6.023 1 77.56 587 VAL A C 1
ATOM 4723 O O . VAL A 1 587 ? 18.766 -37.719 -6.41 1 77.56 587 VAL A O 1
ATOM 4726 N N . GLU A 1 588 ? 16.812 -36.938 -5.277 1 68.69 588 GLU A N 1
ATOM 4727 C CA . GLU A 1 588 ? 17.484 -35.906 -4.469 1 68.69 588 GLU A CA 1
ATOM 4728 C C . GLU A 1 588 ? 17.859 -36.469 -3.094 1 68.69 588 GLU A C 1
ATOM 4730 O O . GLU A 1 588 ? 17.062 -37.156 -2.457 1 68.69 588 GLU A O 1
ATOM 4735 N N . LYS A 1 589 ? 19.156 -36.562 -2.658 1 57.94 589 LYS A N 1
ATOM 4736 C CA . LYS A 1 589 ? 19.641 -37.125 -1.396 1 57.94 589 LYS A CA 1
ATOM 4737 C C . LYS A 1 589 ? 19.094 -36.344 -0.207 1 57.94 589 LYS A C 1
ATOM 4739 O O . LYS A 1 589 ? 19.203 -35.125 -0.152 1 57.94 589 LYS A O 1
ATOM 4744 N N . GLN A 1 590 ? 17.906 -36.469 0.234 1 55.47 590 GLN A N 1
ATOM 4745 C CA . GLN A 1 590 ? 17.688 -35.812 1.517 1 55.47 590 GLN A CA 1
ATOM 4746 C C . GLN A 1 590 ? 18.234 -36.656 2.668 1 55.47 590 GLN A C 1
ATOM 4748 O O . GLN A 1 590 ? 18.109 -37.875 2.664 1 55.47 590 GLN A O 1
ATOM 4753 N N . PRO A 1 591 ? 19.203 -36.094 3.41 1 52.72 591 PRO A N 1
ATOM 4754 C CA . PRO A 1 591 ? 19.734 -36.938 4.488 1 52.72 591 PRO A CA 1
ATOM 4755 C C . PRO A 1 591 ? 18.688 -37.812 5.137 1 52.72 591 PRO A C 1
ATOM 4757 O O . PRO A 1 591 ? 18.922 -39.031 5.324 1 52.72 591 PRO A O 1
ATOM 4760 N N . ASP A 1 592 ? 17.953 -37.25 6.172 1 48.47 592 ASP A N 1
ATOM 4761 C CA . ASP A 1 592 ? 17.281 -37.938 7.25 1 48.47 592 ASP A CA 1
ATOM 4762 C C . ASP A 1 592 ? 15.977 -38.562 6.754 1 48.47 592 ASP A C 1
ATOM 4764 O O . ASP A 1 592 ? 15.289 -39.281 7.5 1 48.47 592 ASP A O 1
ATOM 4768 N N . GLU A 1 593 ? 15.172 -37.875 5.98 1 48.94 593 GLU A N 1
ATOM 4769 C CA . GLU A 1 593 ? 13.773 -38.312 5.922 1 48.94 593 GLU A CA 1
ATOM 4770 C C . GLU A 1 593 ? 13.57 -39.406 4.875 1 48.94 593 GLU A C 1
ATOM 4772 O O . GLU A 1 593 ? 14.258 -39.438 3.85 1 48.94 593 GLU A O 1
ATOM 4777 N N . ASP A 1 594 ? 13.016 -40.5 5.207 1 52.28 594 ASP A N 1
ATOM 4778 C CA . ASP A 1 594 ? 12.492 -41.688 4.52 1 52.28 594 ASP A CA 1
ATOM 4779 C C . ASP A 1 594 ? 11.75 -41.312 3.248 1 52.28 594 ASP A C 1
ATOM 4781 O O . ASP A 1 594 ? 11.062 -42.125 2.648 1 52.28 594 ASP A O 1
ATOM 4785 N N . VAL A 1 595 ? 11.617 -40.031 3.006 1 54.81 595 VAL A N 1
ATOM 4786 C CA . VAL A 1 595 ? 10.828 -39.688 1.828 1 54.81 595 VAL A CA 1
ATOM 4787 C C . VAL A 1 595 ? 11.742 -39.438 0.633 1 54.81 595 VAL A C 1
ATOM 4789 O O . VAL A 1 595 ? 12.68 -38.656 0.71 1 54.81 595 VAL A O 1
ATOM 4792 N N . LEU A 1 596 ? 11.758 -40.406 -0.217 1 56.88 596 LEU A N 1
ATOM 4793 C CA . LEU A 1 596 ? 12.461 -40.25 -1.488 1 56.88 596 LEU A CA 1
ATOM 4794 C C . LEU A 1 596 ? 12 -38.969 -2.203 1 56.88 596 LEU A C 1
ATOM 4796 O O . LEU A 1 596 ? 10.805 -38.781 -2.439 1 56.88 596 LEU A O 1
ATOM 4800 N N . GLN A 1 597 ? 12.883 -37.969 -2.254 1 68.19 597 GLN A N 1
ATOM 4801 C CA . GLN A 1 597 ? 12.539 -36.75 -3.004 1 68.19 597 GLN A CA 1
ATOM 4802 C C . GLN A 1 597 ? 13.117 -36.812 -4.414 1 68.19 597 GLN A C 1
ATOM 4804 O O . GLN A 1 597 ? 14.305 -37.062 -4.59 1 68.19 597 GLN A O 1
ATOM 4809 N N . TRP A 1 598 ? 12.242 -36.812 -5.496 1 75.25 598 TRP A N 1
ATOM 4810 C CA . TRP A 1 598 ? 12.633 -36.812 -6.902 1 75.25 598 TRP A CA 1
ATOM 4811 C C . TRP A 1 598 ? 13.172 -35.469 -7.328 1 75.25 598 TRP A C 1
ATOM 4813 O O . TRP A 1 598 ? 12.664 -34.438 -6.883 1 75.25 598 TRP A O 1
ATOM 4823 N N . LYS A 1 599 ? 14.211 -35.594 -8.109 1 82.56 599 LYS A N 1
ATOM 4824 C CA . LYS A 1 599 ? 14.695 -34.375 -8.734 1 82.56 599 LYS A CA 1
ATOM 4825 C C . LYS A 1 599 ? 13.695 -33.844 -9.75 1 82.56 599 LYS A C 1
ATOM 4827 O O . LYS A 1 599 ? 12.781 -34.562 -10.164 1 82.56 599 LYS A O 1
ATOM 4832 N N . ASN A 1 600 ? 13.93 -32.688 -10.055 1 89.69 600 ASN A N 1
ATOM 4833 C CA . ASN A 1 600 ? 13.062 -32.094 -11.078 1 89.69 600 ASN A CA 1
ATOM 4834 C C . ASN A 1 600 ? 13.156 -32.875 -12.398 1 89.69 600 ASN A C 1
ATOM 4836 O O . ASN A 1 600 ? 14.258 -33.219 -12.836 1 89.69 600 ASN A O 1
ATOM 4840 N N . ILE A 1 601 ? 12.086 -33.156 -12.977 1 94.19 601 ILE A N 1
ATOM 4841 C CA . ILE A 1 601 ? 11.984 -34.031 -14.133 1 94.19 601 ILE A CA 1
ATOM 4842 C C . ILE A 1 601 ? 12.766 -33.438 -15.305 1 94.19 601 ILE A C 1
ATOM 4844 O O . ILE A 1 601 ? 13.336 -34.188 -16.109 1 94.19 601 ILE A O 1
ATOM 4848 N N . ASP A 1 602 ? 12.75 -32.125 -15.445 1 93.31 602 ASP A N 1
ATOM 4849 C CA . ASP A 1 602 ? 13.461 -31.484 -16.547 1 93.31 602 ASP A CA 1
ATOM 4850 C C . ASP A 1 602 ? 14.977 -31.625 -16.375 1 93.31 602 ASP A C 1
ATOM 4852 O O . ASP A 1 602 ? 15.703 -31.781 -17.359 1 93.31 602 ASP A O 1
ATOM 4856 N N . ALA A 1 603 ? 15.461 -31.609 -15.164 1 91.06 603 ALA A N 1
ATOM 4857 C CA . ALA A 1 603 ? 16.875 -31.844 -14.914 1 91.06 603 ALA A CA 1
ATOM 4858 C C . ALA A 1 603 ? 17.281 -33.281 -15.266 1 91.06 603 ALA A C 1
ATOM 4860 O O . ALA A 1 603 ? 18.344 -33.5 -15.836 1 91.06 603 ALA A O 1
ATOM 4861 N N . TYR A 1 604 ? 16.484 -34.219 -14.93 1 93.12 604 TYR A N 1
ATOM 4862 C CA . TYR A 1 604 ? 16.719 -35.625 -15.258 1 93.12 604 TYR A CA 1
ATOM 4863 C C . TYR A 1 604 ? 16.828 -35.812 -16.766 1 93.12 604 TYR A C 1
ATOM 4865 O O . TYR A 1 604 ? 17.812 -36.375 -17.25 1 93.12 604 TYR A O 1
ATOM 4873 N N . TRP A 1 605 ? 15.844 -35.375 -17.406 1 95.25 605 TRP A N 1
ATOM 4874 C CA . TRP A 1 605 ? 15.828 -35.594 -18.859 1 95.25 605 TRP A CA 1
ATOM 4875 C C . TRP A 1 605 ? 16.906 -34.75 -19.531 1 95.25 605 TRP A C 1
ATOM 4877 O O . TRP A 1 605 ? 17.438 -35.156 -20.578 1 95.25 605 TRP A O 1
ATOM 4887 N N . GLY A 1 606 ? 17.156 -33.562 -18.922 1 92.88 606 GLY A N 1
ATOM 4888 C CA . GLY A 1 606 ? 18.281 -32.781 -19.438 1 92.88 606 GLY A CA 1
ATOM 4889 C C . GLY A 1 606 ? 19.578 -33.594 -19.469 1 92.88 606 GLY A C 1
ATOM 4890 O O . GLY A 1 606 ? 20.344 -33.5 -20.438 1 92.88 606 GLY A O 1
ATOM 4891 N N . ASN A 1 607 ? 19.828 -34.375 -18.5 1 91.31 607 ASN A N 1
ATOM 4892 C CA . ASN A 1 607 ? 21 -35.219 -18.438 1 91.31 607 ASN A CA 1
ATOM 4893 C C . ASN A 1 607 ? 20.938 -36.375 -19.438 1 91.31 607 ASN A C 1
ATOM 4895 O O . ASN A 1 607 ? 21.922 -36.688 -20.094 1 91.31 607 ASN A O 1
ATOM 4899 N N . VAL A 1 608 ? 19.781 -36.938 -19.547 1 93.75 608 VAL A N 1
ATOM 4900 C CA . VAL A 1 608 ? 19.594 -38.062 -20.438 1 93.75 608 VAL A CA 1
ATOM 4901 C C . VAL A 1 608 ? 19.781 -37.625 -21.891 1 93.75 608 VAL A C 1
ATOM 4903 O O . VAL A 1 608 ? 20.453 -38.344 -22.672 1 93.75 608 VAL A O 1
ATOM 4906 N N . LEU A 1 609 ? 19.234 -36.562 -22.234 1 92.56 609 LEU A N 1
ATOM 4907 C CA . LEU A 1 609 ? 19.219 -36.094 -23.625 1 92.56 609 LEU A CA 1
ATOM 4908 C C . LEU A 1 609 ? 20.609 -35.594 -24.062 1 92.56 609 LEU A C 1
ATOM 4910 O O . LEU A 1 609 ? 20.875 -35.469 -25.25 1 92.56 609 LEU A O 1
ATOM 4914 N N . CYS A 1 610 ? 21.453 -35.375 -23.125 1 88.81 610 CYS A N 1
ATOM 4915 C CA . CYS A 1 610 ? 22.797 -34.906 -23.438 1 88.81 610 CYS A CA 1
ATOM 4916 C C . CYS A 1 610 ? 23.719 -36.094 -23.766 1 88.81 610 CYS A C 1
ATOM 4918 O O . CYS A 1 610 ? 24.812 -35.906 -24.297 1 88.81 610 CYS A O 1
ATOM 4920 N N . LEU A 1 611 ? 23.266 -37.25 -23.594 1 90.81 611 LEU A N 1
ATOM 4921 C CA . LEU A 1 611 ? 24.078 -38.438 -23.859 1 90.81 611 LEU A CA 1
ATOM 4922 C C . LEU A 1 611 ? 24.375 -38.562 -25.359 1 90.81 611 LEU A C 1
ATOM 4924 O O . LEU A 1 611 ? 23.5 -38.312 -26.188 1 90.81 611 LEU A O 1
ATOM 4928 N N . ASN A 1 612 ? 25.656 -38.75 -25.641 1 87.31 612 ASN A N 1
ATOM 4929 C CA . ASN A 1 612 ? 26.094 -38.875 -27.031 1 87.31 612 ASN A CA 1
ATOM 4930 C C . ASN A 1 612 ? 26.422 -40.312 -27.391 1 87.31 612 ASN A C 1
ATOM 4932 O O . ASN A 1 612 ? 26.797 -41.125 -26.516 1 87.31 612 ASN A O 1
ATOM 4936 N N . ASP A 1 613 ? 26.094 -40.562 -28.609 1 78.94 613 ASP A N 1
ATOM 4937 C CA . ASP A 1 613 ? 26.578 -41.844 -29.125 1 78.94 613 ASP A CA 1
ATOM 4938 C C . ASP A 1 613 ? 28.047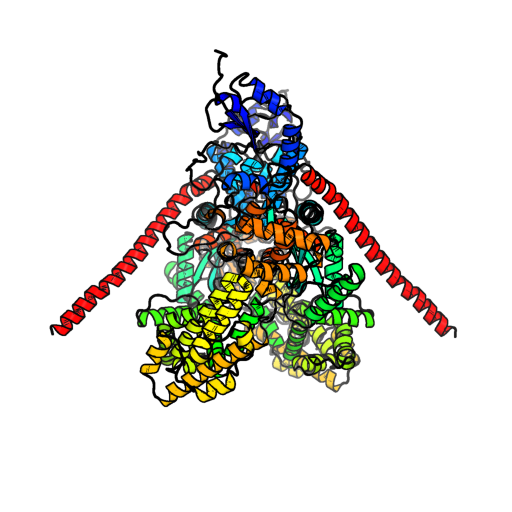 -41.75 -29.516 1 78.94 613 ASP A C 1
ATOM 4940 O O . ASP A 1 613 ? 28.422 -40.938 -30.375 1 78.94 613 ASP A O 1
ATOM 4944 N N . ILE A 1 614 ? 28.859 -42.312 -28.891 1 66.12 614 ILE A N 1
ATOM 4945 C CA . ILE A 1 614 ? 30.312 -42.25 -29 1 66.12 614 ILE A CA 1
ATOM 4946 C C . ILE A 1 614 ? 30.734 -42.562 -30.438 1 66.12 614 ILE A C 1
ATOM 4948 O O . ILE A 1 614 ? 31.656 -41.969 -30.969 1 66.12 614 ILE A O 1
ATOM 4952 N N . ASN A 1 615 ? 30.062 -43.469 -31.031 1 64.06 615 ASN A N 1
ATOM 4953 C CA . ASN A 1 615 ? 30.484 -43.938 -32.344 1 64.06 615 ASN A CA 1
ATOM 4954 C C . ASN A 1 615 ? 30.109 -42.969 -33.438 1 64.06 615 ASN A C 1
ATOM 4956 O O . ASN A 1 615 ? 30.859 -42.781 -34.406 1 64.06 615 ASN A O 1
ATOM 4960 N N . ILE A 1 616 ? 28.938 -42.281 -33.344 1 69.81 616 ILE A N 1
ATOM 4961 C CA . ILE A 1 616 ? 28.391 -41.5 -34.469 1 69.81 616 ILE A CA 1
ATOM 4962 C C . ILE A 1 616 ? 28.5 -40 -34.125 1 69.81 616 ILE A C 1
ATOM 4964 O O . ILE A 1 616 ? 28.5 -39.156 -35.031 1 69.81 616 ILE A O 1
ATOM 4968 N N . GLY A 1 617 ? 28.922 -39.656 -32.969 1 71.88 617 GLY A N 1
ATOM 4969 C CA . GLY A 1 617 ? 29.062 -38.281 -32.594 1 71.88 617 GLY A CA 1
ATOM 4970 C C . GLY A 1 617 ? 27.75 -37.531 -32.531 1 71.88 617 GLY A C 1
ATOM 4971 O O . GLY A 1 617 ? 27.703 -36.312 -32.688 1 71.88 617 GLY A O 1
ATOM 4972 N N . LYS A 1 618 ? 26.688 -38.25 -32.625 1 79.69 618 LYS A N 1
ATOM 4973 C CA . LYS A 1 618 ? 25.375 -37.625 -32.562 1 79.69 618 LYS A CA 1
ATOM 4974 C C . LYS A 1 618 ? 24.688 -37.938 -31.234 1 79.69 618 LYS A C 1
ATOM 4976 O O . LYS A 1 618 ? 25.109 -38.812 -30.5 1 79.69 618 LYS A O 1
ATOM 4981 N N . LYS A 1 619 ? 23.719 -37.094 -30.984 1 88.12 619 LYS A N 1
ATOM 4982 C CA . LYS A 1 619 ? 22.953 -37.312 -29.766 1 88.12 619 LYS A CA 1
ATOM 4983 C C . LYS A 1 619 ? 22.234 -38.656 -29.828 1 88.12 619 LYS A C 1
ATOM 4985 O O . LYS A 1 619 ? 21.609 -39 -30.828 1 88.12 619 LYS A O 1
ATOM 4990 N N . ARG A 1 620 ? 22.375 -39.469 -28.859 1 91 620 ARG A N 1
ATOM 4991 C CA . ARG A 1 620 ? 21.828 -40.812 -28.766 1 91 620 ARG A CA 1
ATOM 4992 C C . ARG A 1 620 ? 20.297 -40.781 -28.859 1 91 620 ARG A C 1
ATOM 4994 O O . ARG A 1 620 ? 19.688 -41.688 -29.469 1 91 620 ARG A O 1
ATOM 5001 N N . TYR A 1 621 ? 19.766 -39.719 -28.266 1 94.5 621 TYR A N 1
ATOM 5002 C CA . TYR A 1 621 ? 18.312 -39.625 -28.188 1 94.5 621 TYR A CA 1
ATOM 5003 C C . TYR A 1 621 ? 17.812 -38.375 -28.875 1 94.5 621 TYR A C 1
ATOM 5005 O O . TYR A 1 621 ? 17.047 -37.594 -28.297 1 94.5 621 TYR A O 1
ATOM 5013 N N . TYR A 1 622 ? 18.109 -38.219 -30.109 1 91.44 622 TYR A N 1
ATOM 5014 C CA . TYR A 1 622 ? 17.781 -37.031 -30.875 1 91.44 622 TYR A CA 1
ATOM 5015 C C . TYR A 1 622 ? 16.281 -36.938 -31.141 1 91.44 622 TYR A C 1
ATOM 5017 O O . TYR A 1 622 ? 15.664 -35.906 -30.922 1 91.44 622 TYR A O 1
ATOM 5025 N N . HIS A 1 623 ? 15.727 -37.969 -31.594 1 92.88 623 HIS A N 1
ATOM 5026 C CA . HIS A 1 623 ? 14.312 -37.969 -31.953 1 92.88 623 HIS A CA 1
ATOM 5027 C C . HIS A 1 623 ? 13.422 -38 -30.719 1 92.88 623 HIS A C 1
ATOM 5029 O O . HIS A 1 623 ? 12.383 -37.344 -30.672 1 92.88 623 HIS A O 1
ATOM 5035 N N . LEU A 1 624 ? 13.836 -38.781 -29.719 1 94.81 624 LEU A N 1
ATOM 5036 C CA . LEU A 1 624 ? 13.094 -38.844 -28.469 1 94.81 624 LEU A CA 1
ATOM 5037 C C . LEU A 1 624 ? 13.062 -37.469 -27.781 1 94.81 624 LEU A C 1
ATOM 5039 O O . LEU A 1 624 ? 12.078 -37.125 -27.125 1 94.81 624 LEU A O 1
ATOM 5043 N N . SER A 1 625 ? 14.117 -36.688 -27.984 1 94.56 625 SER A N 1
ATOM 5044 C CA . SER A 1 625 ? 14.234 -35.344 -27.359 1 94.56 625 SER A CA 1
ATOM 5045 C C . SER A 1 625 ? 13.109 -34.438 -27.828 1 94.56 625 SER A C 1
ATOM 5047 O O . SER A 1 625 ? 12.633 -33.594 -27.047 1 94.56 625 SER A O 1
ATOM 5049 N N . LYS A 1 626 ? 12.68 -34.562 -28.984 1 93.94 626 LYS A N 1
ATOM 5050 C CA . LYS A 1 626 ? 11.633 -33.719 -29.531 1 93.94 626 LYS A CA 1
ATOM 5051 C C . LYS A 1 626 ? 10.32 -33.906 -28.766 1 93.94 626 LYS A C 1
ATOM 5053 O O . LYS A 1 626 ? 9.656 -32.938 -28.391 1 93.94 626 LYS A O 1
ATOM 5058 N N . ILE A 1 627 ? 10.023 -35.125 -28.516 1 94.94 627 ILE A N 1
ATOM 5059 C CA . ILE A 1 627 ? 8.766 -35.469 -27.859 1 94.94 627 ILE A CA 1
ATOM 5060 C C . ILE A 1 627 ? 8.844 -35.125 -26.375 1 94.94 627 ILE A C 1
ATOM 5062 O O . ILE A 1 627 ? 7.887 -34.594 -25.797 1 94.94 627 ILE A O 1
ATOM 5066 N N . VAL A 1 628 ? 9.961 -35.406 -25.781 1 96.44 628 VAL A N 1
ATOM 5067 C CA . VAL A 1 628 ? 10.141 -35.125 -24.359 1 96.44 628 VAL A CA 1
ATOM 5068 C C . VAL A 1 628 ? 10.062 -33.625 -24.094 1 96.44 628 VAL A C 1
ATOM 5070 O O . VAL A 1 628 ? 9.359 -33.188 -23.188 1 96.44 628 VAL A O 1
ATOM 5073 N N . LYS A 1 629 ? 10.789 -32.875 -24.891 1 95.81 629 LYS A N 1
ATOM 5074 C CA . LYS A 1 629 ? 10.805 -31.406 -24.734 1 95.81 629 LYS A CA 1
ATOM 5075 C C . LYS A 1 629 ? 9.414 -30.812 -24.953 1 95.81 629 LYS A C 1
ATOM 5077 O O . LYS A 1 629 ? 8.984 -29.922 -24.219 1 95.81 629 LYS A O 1
ATOM 5082 N N . ALA A 1 630 ? 8.734 -31.344 -25.922 1 95.81 630 ALA A N 1
ATOM 5083 C CA . ALA A 1 630 ? 7.387 -30.859 -26.203 1 95.81 630 ALA A CA 1
ATOM 5084 C C . ALA A 1 630 ? 6.438 -31.172 -25.062 1 95.81 630 ALA A C 1
ATOM 5086 O O . ALA A 1 630 ? 5.652 -30.312 -24.641 1 95.81 630 ALA A O 1
ATOM 5087 N N . ALA A 1 631 ? 6.527 -32.344 -24.531 1 96.81 631 ALA A N 1
ATOM 5088 C CA . ALA A 1 631 ? 5.641 -32.781 -23.453 1 96.81 631 ALA A CA 1
ATOM 5089 C C . ALA A 1 631 ? 5.895 -31.984 -22.188 1 96.81 631 ALA A C 1
ATOM 5091 O O . ALA A 1 631 ? 4.953 -31.547 -21.516 1 96.81 631 ALA A O 1
ATOM 5092 N N . LEU A 1 632 ? 7.141 -31.734 -21.875 1 96.44 632 LEU A N 1
ATOM 5093 C CA . LEU A 1 632 ? 7.496 -31.062 -20.641 1 96.44 632 LEU A CA 1
ATOM 5094 C C . LEU A 1 632 ? 7.254 -29.562 -20.75 1 96.44 632 LEU A C 1
ATOM 5096 O O . LEU A 1 632 ? 7.188 -28.859 -19.734 1 96.44 632 LEU A O 1
ATOM 5100 N N . CYS A 1 633 ? 7.133 -29.062 -21.906 1 95.94 633 CYS A N 1
ATOM 5101 C CA . CYS A 1 633 ? 6.871 -27.656 -22.125 1 95.94 633 CYS A CA 1
ATOM 5102 C C . CYS A 1 633 ? 5.41 -27.312 -21.844 1 95.94 633 CYS A C 1
ATOM 5104 O O . CYS A 1 633 ? 5.062 -26.141 -21.688 1 95.94 633 CYS A O 1
ATOM 5106 N N . LEU A 1 634 ? 4.59 -28.297 -21.797 1 95.62 634 LEU A N 1
ATOM 5107 C CA . LEU A 1 634 ? 3.186 -28.062 -21.484 1 95.62 634 LEU A CA 1
ATOM 5108 C C . LEU A 1 634 ? 3.025 -27.609 -20.031 1 95.62 634 LEU A C 1
ATOM 5110 O O . LEU A 1 634 ? 3.812 -28 -19.172 1 95.62 634 LEU A O 1
ATOM 5114 N N . SER A 1 635 ? 2.049 -26.766 -19.797 1 93.56 635 SER A N 1
ATOM 5115 C CA . SER A 1 635 ? 1.855 -26.219 -18.453 1 93.56 635 SER A CA 1
ATOM 5116 C C . SER A 1 635 ? 0.838 -27.031 -17.672 1 93.56 635 SER A C 1
ATOM 5118 O O . SER A 1 635 ? -0.153 -27.516 -18.234 1 93.56 635 SER A O 1
ATOM 5120 N N . HIS A 1 636 ? 1.145 -27.203 -16.422 1 91.06 636 HIS A N 1
ATOM 5121 C CA . HIS A 1 636 ? 0.218 -27.922 -15.562 1 91.06 636 HIS A CA 1
ATOM 5122 C C . HIS A 1 636 ? -0.686 -26.953 -14.797 1 91.06 636 HIS A C 1
ATOM 5124 O O . HIS A 1 636 ? -1.59 -27.391 -14.078 1 91.06 636 HIS A O 1
ATOM 5130 N N . GLY A 1 637 ? -0.419 -25.672 -14.945 1 88.19 637 GLY A N 1
ATOM 5131 C CA . GLY A 1 637 ? -1.263 -24.719 -14.234 1 88.19 637 GLY A CA 1
ATOM 5132 C C . GLY A 1 637 ? -0.866 -23.281 -14.469 1 88.19 637 GLY A C 1
ATOM 5133 O O . GLY A 1 637 ? 0.109 -23 -15.172 1 88.19 637 GLY A O 1
ATOM 5134 N N . GLN A 1 638 ? -1.629 -22.344 -13.789 1 88.12 638 GLN A N 1
ATOM 5135 C CA . GLN A 1 638 ? -1.492 -20.906 -14.016 1 88.12 638 GLN A CA 1
ATOM 5136 C C . GLN A 1 638 ? -0.755 -20.234 -12.859 1 88.12 638 GLN A C 1
ATOM 5138 O O . GLN A 1 638 ? -0.746 -19 -12.75 1 88.12 638 GLN A O 1
ATOM 5143 N N . ALA A 1 639 ? -0.086 -20.906 -12.008 1 86.75 639 ALA A N 1
ATOM 5144 C CA . ALA A 1 639 ? 0.513 -20.391 -10.781 1 86.75 639 ALA A CA 1
ATOM 5145 C C . ALA A 1 639 ? 1.543 -19.297 -11.094 1 86.75 639 ALA A C 1
ATOM 5147 O O . ALA A 1 639 ? 1.612 -18.281 -10.398 1 86.75 639 ALA A O 1
ATOM 5148 N N . PRO A 1 640 ? 2.309 -19.469 -12.133 1 88 640 PRO A N 1
ATOM 5149 C CA . PRO A 1 640 ? 3.303 -18.438 -12.43 1 88 640 PRO A CA 1
ATOM 5150 C C . PRO A 1 640 ? 2.672 -17.094 -12.773 1 88 640 PRO A C 1
ATOM 5152 O O . PRO A 1 640 ? 3.178 -16.047 -12.367 1 88 640 PRO A O 1
ATOM 5155 N N . VAL A 1 641 ? 1.608 -17.125 -13.516 1 91.94 641 VAL A N 1
ATOM 5156 C CA . VAL A 1 641 ? 0.938 -15.891 -13.898 1 91.94 641 VAL A CA 1
ATOM 5157 C C . VAL A 1 641 ? 0.325 -15.234 -12.672 1 91.94 641 VAL A C 1
ATOM 5159 O O . VAL A 1 641 ? 0.383 -14.008 -12.516 1 91.94 641 VAL A O 1
ATOM 5162 N N . GLU A 1 642 ? -0.207 -16.031 -11.805 1 88.62 642 GLU A N 1
ATOM 5163 C CA . GLU A 1 642 ? -0.811 -15.516 -10.586 1 88.62 642 GLU A CA 1
ATOM 5164 C C . GLU A 1 642 ? 0.245 -14.906 -9.664 1 88.62 642 GLU A C 1
ATOM 5166 O O . GLU A 1 642 ? -0.009 -13.906 -8.992 1 88.62 642 GLU A O 1
ATOM 5171 N N . ARG A 1 643 ? 1.342 -15.547 -9.602 1 88.69 643 ARG A N 1
ATOM 5172 C CA . ARG A 1 643 ? 2.453 -14.969 -8.852 1 88.69 643 ARG A CA 1
ATOM 5173 C C . ARG A 1 643 ? 2.861 -13.617 -9.438 1 88.69 643 ARG A C 1
ATOM 5175 O O . ARG A 1 643 ? 3.277 -12.719 -8.703 1 88.69 643 ARG A O 1
ATOM 5182 N N . GLY A 1 644 ? 2.746 -13.57 -10.727 1 91.75 644 GLY A N 1
ATOM 5183 C CA . GLY A 1 644 ? 3.035 -12.32 -11.398 1 91.75 644 GLY A CA 1
ATOM 5184 C C . GLY A 1 644 ? 2.146 -11.18 -10.945 1 91.75 644 GLY A C 1
ATOM 5185 O O . GLY A 1 644 ? 2.588 -10.031 -10.875 1 91.75 644 GLY A O 1
ATOM 5186 N N . PHE A 1 645 ? 0.95 -11.484 -10.539 1 89.75 645 PHE A N 1
ATOM 5187 C CA . PHE A 1 645 ? 0.03 -10.461 -10.062 1 89.75 645 PHE A CA 1
ATOM 5188 C C . PHE A 1 645 ? 0.515 -9.867 -8.75 1 89.75 645 PHE A C 1
ATOM 5190 O O . PHE A 1 645 ? 0.381 -8.664 -8.516 1 89.75 645 PHE A O 1
ATOM 5197 N N . SER A 1 646 ? 1.009 -10.719 -7.949 1 88.44 646 SER A N 1
ATOM 5198 C CA . SER A 1 646 ? 1.563 -10.242 -6.688 1 88.44 646 SER A CA 1
ATOM 5199 C C . SER A 1 646 ? 2.768 -9.336 -6.918 1 88.44 646 SER A C 1
ATOM 5201 O O . SER A 1 646 ? 2.955 -8.352 -6.203 1 88.44 646 SER A O 1
ATOM 5203 N N . ILE A 1 647 ? 3.539 -9.68 -7.871 1 92.31 647 ILE A N 1
ATOM 5204 C CA . ILE A 1 647 ? 4.699 -8.867 -8.227 1 92.31 647 ILE A CA 1
ATOM 5205 C C . ILE A 1 647 ? 4.238 -7.504 -8.727 1 92.31 647 ILE A C 1
ATOM 5207 O O . ILE A 1 647 ? 4.773 -6.473 -8.32 1 92.31 647 ILE A O 1
ATOM 5211 N N . ASN A 1 648 ? 3.244 -7.547 -9.547 1 93.12 648 ASN A N 1
ATOM 5212 C CA . ASN A 1 648 ? 2.691 -6.301 -10.07 1 93.12 648 ASN A CA 1
ATOM 5213 C C . ASN A 1 648 ? 2.178 -5.402 -8.945 1 93.12 648 ASN A C 1
ATOM 5215 O O . ASN A 1 648 ? 2.438 -4.199 -8.945 1 93.12 648 ASN A O 1
ATOM 5219 N N . LYS A 1 649 ? 1.501 -6.035 -8.07 1 90.12 649 LYS A N 1
ATOM 5220 C CA . LYS A 1 649 ? 0.909 -5.281 -6.969 1 90.12 649 LYS A CA 1
ATOM 5221 C C . LYS A 1 649 ? 1.985 -4.605 -6.125 1 90.12 649 LYS A C 1
ATOM 5223 O O . LYS A 1 649 ? 1.864 -3.426 -5.785 1 90.12 649 LYS A O 1
ATOM 5228 N N . ARG A 1 650 ? 2.994 -5.254 -5.828 1 88.69 650 ARG A N 1
ATOM 5229 C CA . ARG A 1 650 ? 4.074 -4.711 -5.012 1 88.69 650 ARG A CA 1
ATOM 5230 C C . ARG A 1 650 ? 4.828 -3.615 -5.762 1 88.69 650 ARG A C 1
ATOM 5232 O O . ARG A 1 650 ? 5.207 -2.602 -5.172 1 88.69 650 ARG A O 1
ATOM 5239 N N . MET A 1 651 ? 5.004 -3.865 -6.961 1 91.12 651 MET A N 1
ATOM 5240 C CA . MET A 1 651 ? 5.758 -2.938 -7.797 1 91.12 651 MET A CA 1
ATOM 5241 C C . MET A 1 651 ? 4.996 -1.63 -7.984 1 91.12 651 MET A C 1
ATOM 5243 O O . MET A 1 651 ? 5.594 -0.555 -8.016 1 91.12 651 MET A O 1
ATOM 5247 N N . MET A 1 652 ? 3.719 -1.693 -8.039 1 89.94 652 MET A N 1
ATOM 5248 C CA . MET A 1 652 ? 2.91 -0.526 -8.383 1 89.94 652 MET A CA 1
ATOM 5249 C C . MET A 1 652 ? 2.324 0.115 -7.129 1 89.94 652 MET A C 1
ATOM 5251 O O . MET A 1 652 ? 1.554 1.073 -7.223 1 89.94 652 MET A O 1
ATOM 5255 N N . SER A 1 653 ? 2.74 -0.429 -6.031 1 82.75 653 SER A N 1
ATOM 5256 C CA . SER A 1 653 ? 2.227 0.146 -4.793 1 82.75 653 SER A CA 1
ATOM 5257 C C . SER A 1 653 ? 2.592 1.622 -4.676 1 82.75 653 SER A C 1
ATOM 5259 O O . SER A 1 653 ? 3.764 1.986 -4.777 1 82.75 653 SER A O 1
ATOM 5261 N N . ASP A 1 654 ? 1.632 2.582 -4.559 1 72.56 654 ASP A N 1
ATOM 5262 C CA . ASP A 1 654 ? 1.764 4.031 -4.445 1 72.56 654 ASP A CA 1
ATOM 5263 C C . ASP A 1 654 ? 2.336 4.633 -5.727 1 72.56 654 ASP A C 1
ATOM 5265 O O . ASP A 1 654 ? 2.979 5.684 -5.691 1 72.56 654 ASP A O 1
ATOM 5269 N N . ARG A 1 655 ? 2.268 3.824 -6.816 1 82.44 655 ARG A N 1
ATOM 5270 C CA . ARG A 1 655 ? 2.75 4.262 -8.117 1 82.44 655 ARG A CA 1
ATOM 5271 C C . ARG A 1 655 ? 1.688 4.059 -9.195 1 82.44 655 ARG A C 1
ATOM 5273 O O . ARG A 1 655 ? 1.961 3.469 -10.242 1 82.44 655 ARG A O 1
ATOM 5280 N N . ALA A 1 656 ? 0.598 4.625 -8.953 1 75.69 656 ALA A N 1
ATOM 5281 C CA . ALA A 1 656 ? -0.556 4.387 -9.82 1 75.69 656 ALA A CA 1
ATOM 5282 C C . ALA A 1 656 ? -0.386 5.086 -11.164 1 75.69 656 ALA A C 1
ATOM 5284 O O . ALA A 1 656 ? -1.033 4.719 -12.148 1 75.69 656 ALA A O 1
ATOM 5285 N N . ARG A 1 657 ? 0.553 5.977 -11.344 1 80.12 657 ARG A N 1
ATOM 5286 C CA . ARG A 1 657 ? 0.678 6.781 -12.555 1 80.12 657 ARG A CA 1
ATOM 5287 C C . ARG A 1 657 ? 1.785 6.242 -13.453 1 80.12 657 ARG A C 1
ATOM 5289 O O . ARG A 1 657 ? 2.082 6.828 -14.5 1 80.12 657 ARG A O 1
ATOM 5296 N N . MET A 1 658 ? 2.34 5.152 -13.086 1 88.44 658 MET A N 1
ATOM 5297 C CA . MET A 1 658 ? 3.428 4.574 -13.875 1 88.44 658 MET A CA 1
ATOM 5298 C C . MET A 1 658 ? 2.939 4.152 -15.25 1 88.44 658 MET A C 1
ATOM 5300 O O . MET A 1 658 ? 1.849 3.596 -15.383 1 88.44 658 MET A O 1
ATOM 5304 N N . ALA A 1 659 ? 3.777 4.477 -16.219 1 89.19 659 ALA A N 1
ATOM 5305 C CA . ALA A 1 659 ? 3.432 4.141 -17.609 1 89.19 659 ALA A CA 1
ATOM 5306 C C . ALA A 1 659 ? 3.494 2.633 -17.828 1 89.19 659 ALA A C 1
ATOM 5308 O O . ALA A 1 659 ? 4.254 1.929 -17.156 1 89.19 659 ALA A O 1
ATOM 5309 N N . GLN A 1 660 ? 2.717 2.162 -18.812 1 90.06 660 GLN A N 1
ATOM 5310 C CA . GLN A 1 660 ? 2.666 0.743 -19.156 1 90.06 660 GLN A CA 1
ATOM 5311 C C . GLN A 1 660 ? 4.043 0.225 -19.562 1 90.06 660 GLN A C 1
ATOM 5313 O O . GLN A 1 660 ? 4.449 -0.865 -19.141 1 90.06 660 GLN A O 1
ATOM 5318 N N . THR A 1 661 ? 4.723 1.017 -20.359 1 93.12 661 THR A N 1
ATOM 5319 C CA . THR A 1 661 ? 6.027 0.593 -20.859 1 93.12 661 THR A CA 1
ATOM 5320 C C . THR A 1 661 ? 7.008 0.407 -19.703 1 93.12 661 THR A C 1
ATOM 5322 O O . THR A 1 661 ? 7.836 -0.507 -19.719 1 93.12 661 THR A O 1
ATOM 5325 N N . THR A 1 662 ? 6.914 1.281 -18.75 1 94.62 662 THR A N 1
ATOM 5326 C CA . THR A 1 662 ? 7.781 1.181 -17.578 1 94.62 662 THR A CA 1
ATOM 5327 C C . THR A 1 662 ? 7.418 -0.042 -16.734 1 94.62 662 THR A C 1
ATOM 5329 O O . THR A 1 662 ? 8.305 -0.732 -16.219 1 94.62 662 THR A O 1
ATOM 5332 N N . ILE A 1 663 ? 6.133 -0.32 -16.625 1 95 663 ILE A N 1
ATOM 5333 C CA . ILE A 1 663 ? 5.668 -1.487 -15.875 1 95 663 ILE A CA 1
ATOM 5334 C C . ILE A 1 663 ? 6.223 -2.758 -16.516 1 95 663 ILE A C 1
ATOM 5336 O O . ILE A 1 663 ? 6.758 -3.627 -15.82 1 95 663 ILE A O 1
ATOM 5340 N N . VAL A 1 664 ? 6.094 -2.836 -17.781 1 96.38 664 VAL A N 1
ATOM 5341 C CA . VAL A 1 664 ? 6.566 -4.008 -18.516 1 96.38 664 VAL A CA 1
ATOM 5342 C C . VAL A 1 664 ? 8.078 -4.129 -18.375 1 96.38 664 VAL A C 1
ATOM 5344 O O . VAL A 1 664 ? 8.602 -5.227 -18.156 1 96.38 664 VAL A O 1
ATOM 5347 N N . GLY A 1 665 ? 8.773 -2.963 -18.547 1 96.88 665 GLY A N 1
ATOM 5348 C CA . GLY A 1 665 ? 10.219 -2.98 -18.359 1 96.88 665 GLY A CA 1
ATOM 5349 C C . GLY A 1 665 ? 10.641 -3.479 -17 1 96.88 665 GLY A C 1
ATOM 5350 O O . GLY A 1 665 ? 11.555 -4.297 -16.891 1 96.88 665 GLY A O 1
ATOM 5351 N N . LEU A 1 666 ? 10.016 -3.02 -15.977 1 96.62 666 LEU A N 1
ATOM 5352 C CA . LEU A 1 666 ? 10.305 -3.436 -14.609 1 96.62 666 LEU A CA 1
ATOM 5353 C C . LEU A 1 666 ? 10.055 -4.93 -14.43 1 96.62 666 LEU A C 1
ATOM 5355 O O . LEU A 1 666 ? 10.859 -5.625 -13.805 1 96.62 666 LEU A O 1
ATOM 5359 N N . ARG A 1 667 ? 8.953 -5.418 -14.922 1 96.19 667 ARG A N 1
ATOM 5360 C CA . ARG A 1 667 ? 8.586 -6.828 -14.797 1 96.19 667 ARG A CA 1
ATOM 5361 C C . ARG A 1 667 ? 9.602 -7.719 -15.508 1 96.19 667 ARG A C 1
ATOM 5363 O O . ARG A 1 667 ? 9.922 -8.812 -15.031 1 96.19 667 ARG A O 1
ATOM 5370 N N . LEU A 1 668 ? 10.055 -7.293 -16.641 1 97.25 668 LEU A N 1
ATOM 5371 C CA . LEU A 1 668 ? 11.039 -8.055 -17.391 1 97.25 668 LEU A CA 1
ATOM 5372 C C . LEU A 1 668 ? 12.344 -8.172 -16.625 1 97.25 668 LEU A C 1
ATOM 5374 O O . LEU A 1 668 ? 12.961 -9.242 -16.578 1 97.25 668 LEU A O 1
ATOM 5378 N N . ILE A 1 669 ? 12.734 -7.105 -16 1 96.56 669 ILE A N 1
ATOM 5379 C CA . ILE A 1 669 ? 13.953 -7.105 -15.203 1 96.56 669 ILE A CA 1
ATOM 5380 C C . ILE A 1 669 ? 13.773 -8.031 -14.008 1 96.56 669 ILE A C 1
ATOM 5382 O O . ILE A 1 669 ? 14.641 -8.875 -13.727 1 96.56 669 ILE A O 1
ATOM 5386 N N . LYS A 1 670 ? 12.68 -7.953 -13.344 1 94.81 670 LYS A N 1
ATOM 5387 C CA . LYS A 1 670 ? 12.422 -8.727 -12.133 1 94.81 670 LYS A CA 1
ATOM 5388 C C . LYS A 1 670 ? 12.336 -10.219 -12.438 1 94.81 670 LYS A C 1
ATOM 5390 O O . LYS A 1 670 ? 12.641 -11.047 -11.578 1 94.81 670 LYS A O 1
ATOM 5395 N N . ASP A 1 671 ? 11.859 -10.438 -13.562 1 93.06 671 ASP A N 1
ATOM 5396 C CA . ASP A 1 671 ? 11.75 -11.844 -13.945 1 93.06 671 ASP A CA 1
ATOM 5397 C C . ASP A 1 671 ? 13.125 -12.484 -14.117 1 93.06 671 ASP A C 1
ATOM 5399 O O . ASP A 1 671 ? 13.297 -13.672 -13.852 1 93.06 671 ASP A O 1
ATOM 5403 N N . ARG A 1 672 ? 14.125 -11.695 -14.5 1 90.81 672 ARG A N 1
ATOM 5404 C CA . ARG A 1 672 ? 15.422 -12.25 -14.859 1 90.81 672 ARG A CA 1
ATOM 5405 C C . ARG A 1 672 ? 16.438 -12.055 -13.734 1 90.81 672 ARG A C 1
ATOM 5407 O O . ARG A 1 672 ? 17.344 -12.859 -13.57 1 90.81 672 ARG A O 1
ATOM 5414 N N . VAL A 1 673 ? 16.266 -10.938 -13.102 1 91.12 673 VAL A N 1
ATOM 5415 C CA . VAL A 1 673 ? 17.25 -10.602 -12.07 1 91.12 673 VAL A CA 1
ATOM 5416 C C . VAL A 1 673 ? 16.625 -10.836 -10.688 1 91.12 673 VAL A C 1
ATOM 5418 O O . VAL A 1 673 ? 15.586 -10.266 -10.359 1 91.12 673 VAL A O 1
ATOM 5421 N N . LYS A 1 674 ? 17.297 -11.688 -9.969 1 84 674 LYS A N 1
ATOM 5422 C CA . LYS A 1 674 ? 16.812 -11.953 -8.617 1 84 674 LYS A CA 1
ATOM 5423 C C . LYS A 1 674 ? 17.484 -11.039 -7.598 1 84 674 LYS A C 1
ATOM 5425 O O . LYS A 1 674 ? 18.609 -10.586 -7.809 1 84 674 LYS A O 1
ATOM 5430 N N . LYS A 1 675 ? 16.844 -10.852 -6.508 1 74.06 675 LYS A N 1
ATOM 5431 C CA . LYS A 1 675 ? 17.281 -9.922 -5.465 1 74.06 675 LYS A CA 1
ATOM 5432 C C . LYS A 1 675 ? 18.656 -10.312 -4.922 1 74.06 675 LYS A C 1
ATOM 5434 O O . LYS A 1 675 ? 19.5 -9.445 -4.699 1 74.06 675 LYS A O 1
ATOM 5439 N N . GLU A 1 676 ? 18.906 -11.531 -4.781 1 72.31 676 GLU A N 1
ATOM 5440 C CA . GLU A 1 676 ? 20.141 -12.016 -4.148 1 72.31 676 GLU A CA 1
ATOM 5441 C C . GLU A 1 676 ? 21.312 -11.992 -5.121 1 72.31 676 GLU A C 1
ATOM 5443 O O . GLU A 1 676 ? 22.469 -12 -4.703 1 72.31 676 GLU A O 1
ATOM 5448 N N . ASN A 1 677 ? 21 -11.711 -6.371 1 79.25 677 ASN A N 1
ATOM 5449 C CA . ASN A 1 677 ? 22.047 -11.906 -7.363 1 79.25 677 ASN A CA 1
ATOM 5450 C C . ASN A 1 677 ? 22.344 -10.625 -8.133 1 79.25 677 ASN A C 1
ATOM 5452 O O . ASN A 1 677 ? 22.922 -10.664 -9.219 1 79.25 677 ASN A O 1
ATOM 5456 N N . VAL A 1 678 ? 21.953 -9.531 -7.613 1 88.5 678 VAL A N 1
ATOM 5457 C CA . VAL A 1 678 ? 22.156 -8.32 -8.391 1 88.5 678 VAL A CA 1
ATOM 5458 C C . VAL A 1 678 ? 23.641 -8.023 -8.531 1 88.5 678 VAL A C 1
ATOM 5460 O O . VAL A 1 678 ? 24.109 -7.676 -9.617 1 88.5 678 VAL A O 1
ATOM 5463 N N . SER A 1 679 ? 24.422 -8.203 -7.453 1 88.25 679 SER A N 1
ATOM 5464 C CA . SER A 1 679 ? 25.859 -7.93 -7.469 1 88.25 679 SER A CA 1
ATOM 5465 C C . SER A 1 679 ? 26.594 -8.891 -8.398 1 88.25 679 SER A C 1
ATOM 5467 O O . SER A 1 679 ? 27.672 -8.57 -8.898 1 88.25 679 SER A O 1
ATOM 5469 N N . GLU A 1 680 ? 25.953 -9.953 -8.664 1 85.56 680 GLU A N 1
ATOM 5470 C CA . GLU A 1 680 ? 26.594 -10.984 -9.469 1 85.56 680 GLU A CA 1
ATOM 5471 C C . GLU A 1 680 ? 26.141 -10.906 -10.93 1 85.56 680 GLU A C 1
ATOM 5473 O O . GLU A 1 680 ? 26.625 -11.656 -11.773 1 85.56 680 GLU A O 1
ATOM 5478 N N . THR A 1 681 ? 25.234 -10.031 -11.195 1 88.06 681 THR A N 1
ATOM 5479 C CA . THR A 1 681 ? 24.734 -9.914 -12.562 1 88.06 681 THR A CA 1
ATOM 5480 C C . THR A 1 681 ? 25.844 -9.453 -13.508 1 88.06 681 THR A C 1
ATOM 5482 O O . THR A 1 681 ? 26.531 -8.469 -13.227 1 88.06 681 THR A O 1
ATOM 5485 N N . PHE A 1 682 ? 25.969 -10.125 -14.562 1 85.12 682 PHE A N 1
ATOM 5486 C CA . PHE A 1 682 ? 27 -9.812 -15.547 1 85.12 682 PHE A CA 1
ATOM 5487 C C . PHE A 1 682 ? 26.531 -8.703 -16.484 1 85.12 682 PHE A C 1
ATOM 5489 O O . PHE A 1 682 ? 25.469 -8.805 -17.094 1 85.12 682 PHE A O 1
ATOM 5496 N N . ILE A 1 683 ? 27.359 -7.711 -16.562 1 91.69 683 ILE A N 1
ATOM 5497 C CA . ILE A 1 683 ? 27.062 -6.609 -17.469 1 91.69 683 ILE A CA 1
ATOM 5498 C C . ILE A 1 683 ? 27.781 -6.824 -18.797 1 91.69 683 ILE A C 1
ATOM 5500 O O . ILE A 1 683 ? 29.016 -6.941 -18.828 1 91.69 683 ILE A O 1
ATOM 5504 N N . THR A 1 684 ? 27.047 -6.918 -19.891 1 89.75 684 THR A N 1
ATOM 5505 C CA . THR A 1 684 ? 27.609 -7.156 -21.203 1 89.75 684 THR A CA 1
ATOM 5506 C C . THR A 1 684 ? 27.688 -5.855 -22 1 89.75 684 THR A C 1
ATOM 5508 O O . THR A 1 684 ? 27.031 -4.867 -21.656 1 89.75 684 THR A O 1
ATOM 5511 N N . LYS A 1 685 ? 28.484 -5.875 -23.047 1 91.25 685 LYS A N 1
ATOM 5512 C CA . LYS A 1 685 ? 28.578 -4.727 -23.938 1 91.25 685 LYS A CA 1
ATOM 5513 C C . LYS A 1 685 ? 27.234 -4.465 -24.625 1 91.25 685 LYS A C 1
ATOM 5515 O O . LYS A 1 685 ? 26.875 -3.314 -24.891 1 91.25 685 LYS A O 1
ATOM 5520 N N . GLU A 1 686 ? 26.516 -5.535 -24.859 1 92.06 686 GLU A N 1
ATOM 5521 C CA . GLU A 1 686 ? 25.188 -5.402 -25.453 1 92.06 686 GLU A CA 1
ATOM 5522 C C . GLU A 1 686 ? 24.234 -4.645 -24.531 1 92.06 686 GLU A C 1
ATOM 5524 O O . GLU A 1 686 ? 23.453 -3.805 -24.984 1 92.06 686 GLU A O 1
ATOM 5529 N N . MET A 1 687 ? 24.359 -5.012 -23.312 1 94.88 687 MET A N 1
ATOM 5530 C CA . MET A 1 687 ? 23.516 -4.332 -22.312 1 94.88 687 MET A CA 1
ATOM 5531 C C . MET A 1 687 ? 23.828 -2.838 -22.281 1 94.88 687 MET A C 1
ATOM 5533 O O . MET A 1 687 ? 22.906 -2.014 -22.203 1 94.88 687 MET A O 1
ATOM 5537 N N . ILE A 1 688 ? 25.094 -2.49 -22.359 1 96.38 688 ILE A N 1
ATOM 5538 C CA . ILE A 1 688 ? 25.547 -1.102 -22.359 1 96.38 688 ILE A CA 1
ATOM 5539 C C . ILE A 1 688 ? 25.047 -0.396 -23.609 1 96.38 688 ILE A C 1
ATOM 5541 O O . ILE A 1 688 ? 24.656 0.776 -23.562 1 96.38 688 ILE A O 1
ATOM 5545 N N . HIS A 1 689 ? 25.031 -1.19 -24.688 1 95.12 689 HIS A N 1
ATOM 5546 C CA . HIS A 1 689 ? 24.547 -0.627 -25.938 1 95.12 689 HIS A CA 1
ATOM 5547 C C . HIS A 1 689 ? 23.062 -0.268 -25.828 1 95.12 689 HIS A C 1
ATOM 5549 O O . HIS A 1 689 ? 22.656 0.818 -26.25 1 95.12 689 HIS A O 1
ATOM 5555 N N . PHE A 1 690 ? 22.266 -1.163 -25.281 1 96.81 690 PHE A N 1
ATOM 5556 C CA . PHE A 1 690 ? 20.844 -0.898 -25.078 1 96.81 690 PHE A CA 1
ATOM 5557 C C . PHE A 1 690 ? 20.656 0.311 -24.172 1 96.81 690 PHE A C 1
ATOM 5559 O O . PHE A 1 690 ? 19.75 1.128 -24.406 1 96.81 690 PHE A O 1
ATOM 5566 N N . TYR A 1 691 ? 21.516 0.406 -23.141 1 97.12 691 TYR A N 1
ATOM 5567 C CA . TYR A 1 691 ? 21.453 1.506 -22.188 1 97.12 691 TYR A CA 1
ATOM 5568 C C . TYR A 1 691 ? 21.719 2.84 -22.875 1 97.12 691 TYR A C 1
ATOM 5570 O O . TYR A 1 691 ? 21.016 3.824 -22.609 1 97.12 691 TYR A O 1
ATOM 5578 N N . ARG A 1 692 ? 22.609 2.889 -23.812 1 95.31 692 ARG A N 1
ATOM 5579 C CA . ARG A 1 692 ? 22.984 4.109 -24.5 1 95.31 692 ARG A CA 1
ATOM 5580 C C . ARG A 1 692 ? 21.891 4.559 -25.469 1 95.31 692 ARG A C 1
ATOM 5582 O O . ARG A 1 692 ? 21.672 5.758 -25.656 1 95.31 692 ARG A O 1
ATOM 5589 N N . GLU A 1 693 ? 21.203 3.629 -25.969 1 95.62 693 GLU A N 1
ATOM 5590 C CA . GLU A 1 693 ? 20.203 3.924 -26.984 1 95.62 693 GLU A CA 1
ATOM 5591 C C . GLU A 1 693 ? 18.859 4.273 -26.359 1 95.62 693 GLU A C 1
ATOM 5593 O O . GLU A 1 693 ? 17.969 4.773 -27.031 1 95.62 693 GLU A O 1
ATOM 5598 N N . ALA A 1 694 ? 18.75 4.062 -25.125 1 96.31 694 ALA A N 1
ATOM 5599 C CA . ALA A 1 694 ? 17.453 4.184 -24.453 1 96.31 694 ALA A CA 1
ATOM 5600 C C . ALA A 1 694 ? 16.891 5.59 -24.594 1 96.31 694 ALA A C 1
ATOM 5602 O O . ALA A 1 694 ? 15.695 5.766 -24.875 1 96.31 694 ALA A O 1
ATOM 5603 N N . HIS A 1 695 ? 17.703 6.609 -24.406 1 94.5 695 HIS A N 1
ATOM 5604 C CA . HIS A 1 695 ? 17.25 7.992 -24.453 1 94.5 695 HIS A CA 1
ATOM 5605 C C . HIS A 1 695 ? 16.734 8.344 -25.844 1 94.5 695 HIS A C 1
ATOM 5607 O O . HIS A 1 695 ? 15.695 9 -25.984 1 94.5 695 HIS A O 1
ATOM 5613 N N . SER A 1 696 ? 17.484 7.934 -26.828 1 93.44 696 SER A N 1
ATOM 5614 C CA . SER A 1 696 ? 17.078 8.211 -28.203 1 93.44 696 SER A CA 1
ATOM 5615 C C . SER A 1 696 ? 15.75 7.543 -28.531 1 93.44 696 SER A C 1
ATOM 5617 O O . SER A 1 696 ? 14.898 8.141 -29.188 1 93.44 696 SER A O 1
ATOM 5619 N N . LYS A 1 697 ? 15.578 6.387 -28.109 1 93.44 697 LYS A N 1
ATOM 5620 C CA . LYS A 1 697 ? 14.336 5.664 -28.344 1 93.44 697 LYS A CA 1
ATOM 5621 C C . LYS A 1 697 ? 13.172 6.316 -27.594 1 93.44 697 LYS A C 1
ATOM 5623 O O . LYS A 1 697 ? 12.055 6.391 -28.125 1 93.44 697 LYS A O 1
ATOM 5628 N N . TYR A 1 698 ? 13.484 6.703 -26.438 1 92.75 698 TYR A N 1
ATOM 5629 C CA . TYR A 1 698 ? 12.477 7.398 -25.641 1 92.75 698 TYR A CA 1
ATOM 5630 C C . TYR A 1 698 ? 12.039 8.688 -26.312 1 92.75 698 TYR A C 1
ATOM 5632 O O . TYR A 1 698 ? 10.844 8.977 -26.406 1 92.75 698 TYR A O 1
ATOM 5640 N N . LYS A 1 699 ? 12.938 9.469 -26.766 1 92.19 699 LYS A N 1
ATOM 5641 C CA . LYS A 1 699 ? 12.648 10.719 -27.453 1 92.19 699 LYS A CA 1
ATOM 5642 C C . LYS A 1 699 ? 11.859 10.469 -28.734 1 92.19 699 LYS A C 1
ATOM 5644 O O . LYS A 1 699 ? 10.953 11.242 -29.078 1 92.19 699 LYS A O 1
ATOM 5649 N N . ALA A 1 700 ? 12.242 9.453 -29.391 1 89.81 700 ALA A N 1
ATOM 5650 C CA . ALA A 1 700 ? 11.531 9.086 -30.609 1 89.81 700 ALA A CA 1
ATOM 5651 C C . ALA A 1 700 ? 10.07 8.75 -30.328 1 89.81 700 ALA A C 1
ATOM 5653 O O . ALA A 1 700 ? 9.18 9.133 -31.094 1 89.81 700 ALA A O 1
ATOM 5654 N N . GLU A 1 701 ? 9.828 8.07 -29.281 1 88.88 701 GLU A N 1
ATOM 5655 C CA . GLU A 1 701 ? 8.469 7.707 -28.906 1 88.88 701 GLU A CA 1
ATOM 5656 C C . GLU A 1 701 ? 7.66 8.938 -28.5 1 88.88 701 GLU A C 1
ATOM 5658 O O . GLU A 1 701 ? 6.469 9.031 -28.812 1 88.88 701 GLU A O 1
ATOM 5663 N N . LEU A 1 702 ? 8.289 9.812 -27.734 1 86.81 702 LEU A N 1
ATOM 5664 C CA . LEU A 1 702 ? 7.613 11.055 -27.359 1 86.81 702 LEU A CA 1
ATOM 5665 C C . LEU A 1 702 ? 7.207 11.852 -28.594 1 86.81 702 LEU A C 1
ATOM 5667 O O . LEU A 1 702 ? 6.113 12.422 -28.641 1 86.81 702 LEU A O 1
ATOM 5671 N N . LEU A 1 703 ? 8.07 11.922 -29.578 1 84.25 703 LEU A N 1
ATOM 5672 C CA . LEU A 1 703 ? 7.801 12.641 -30.828 1 84.25 703 LEU A CA 1
ATOM 5673 C C . LEU A 1 703 ? 6.68 11.969 -31.609 1 84.25 703 LEU A C 1
ATOM 5675 O O . LEU A 1 703 ? 5.832 12.641 -32.188 1 84.25 703 LEU A O 1
ATOM 5679 N N . GLU A 1 704 ? 6.688 10.727 -31.516 1 82.5 704 GLU A N 1
ATOM 5680 C CA . GLU A 1 704 ? 5.629 9.977 -32.188 1 82.5 704 GLU A CA 1
ATOM 5681 C C . GLU A 1 704 ? 4.273 10.219 -31.531 1 82.5 704 GLU A C 1
ATOM 5683 O O . GLU A 1 704 ? 3.26 10.352 -32.219 1 82.5 704 GLU A O 1
ATOM 5688 N N . ASN A 1 705 ? 4.277 10.258 -30.25 1 78.69 705 ASN A N 1
ATOM 5689 C CA . ASN A 1 705 ? 3.037 10.484 -29.516 1 78.69 705 ASN A CA 1
ATOM 5690 C C . ASN A 1 705 ? 2.52 11.906 -29.734 1 78.69 705 ASN A C 1
ATOM 5692 O O . ASN A 1 705 ? 1.311 12.117 -29.828 1 78.69 705 ASN A O 1
ATOM 5696 N N . GLU A 1 706 ? 3.445 12.836 -29.703 1 74.06 706 GLU A N 1
ATOM 5697 C CA . GLU A 1 706 ? 3.059 14.219 -29.984 1 74.06 706 GLU A CA 1
ATOM 5698 C C . GLU A 1 706 ? 2.486 14.359 -31.391 1 74.06 706 GLU A C 1
ATOM 5700 O O . GLU A 1 706 ? 1.517 15.094 -31.594 1 74.06 706 GLU A O 1
ATOM 5705 N N . SER A 1 707 ? 3.061 13.664 -32.281 1 72.56 707 SER A N 1
ATOM 5706 C CA . SER A 1 707 ? 2.574 13.695 -33.656 1 72.56 707 SER A CA 1
ATOM 5707 C C . SER A 1 707 ? 1.19 13.062 -33.781 1 72.56 707 SER A C 1
ATOM 5709 O O . SER A 1 707 ? 0.335 13.555 -34.5 1 72.56 707 SER A O 1
ATOM 5711 N N . LYS A 1 708 ? 0.976 12.109 -32.969 1 68.5 708 LYS A N 1
ATOM 5712 C CA . LYS A 1 708 ? -0.327 11.453 -32.969 1 68.5 708 LYS A CA 1
ATOM 5713 C C . LYS A 1 708 ? -1.39 12.336 -32.312 1 68.5 708 LYS A C 1
ATOM 5715 O O . LYS A 1 708 ? -2.525 12.398 -32.812 1 68.5 708 LYS A O 1
ATOM 5720 N N . GLU A 1 709 ? -0.99 12.875 -31.203 1 63.25 709 GLU A N 1
ATOM 5721 C CA . GLU A 1 709 ? -1.914 13.789 -30.531 1 63.25 709 GLU A CA 1
ATOM 5722 C C . GLU A 1 709 ? -2.238 14.984 -31.422 1 63.25 709 GLU A C 1
ATOM 5724 O O . GLU A 1 709 ? -3.389 15.422 -31.484 1 63.25 709 GLU A O 1
ATOM 5729 N N . LYS A 1 710 ? -1.259 15.547 -32.125 1 59.84 710 LYS A N 1
ATOM 5730 C CA . LYS A 1 710 ? -1.479 16.641 -33.062 1 59.84 710 LYS A CA 1
ATOM 5731 C C . LYS A 1 710 ? -2.346 16.188 -34.25 1 59.84 710 LYS A C 1
ATOM 5733 O O . LYS A 1 710 ? -3.213 16.938 -34.719 1 59.84 710 LYS A O 1
ATOM 5738 N N . LYS A 1 711 ? -2.148 14.992 -34.688 1 56.69 711 LYS A N 1
ATOM 5739 C CA . LYS A 1 711 ? -2.984 14.453 -35.75 1 56.69 711 LYS A CA 1
ATOM 5740 C C . LYS A 1 711 ? -4.426 14.273 -35.281 1 56.69 711 LYS A C 1
ATOM 5742 O O . LYS A 1 711 ? -5.363 14.555 -36.031 1 56.69 711 LYS A O 1
ATOM 5747 N N . LEU A 1 712 ? -4.457 13.75 -34.062 1 57.28 712 LEU A N 1
ATOM 5748 C CA . LEU A 1 712 ? -5.793 13.586 -33.5 1 57.28 712 LEU A CA 1
ATOM 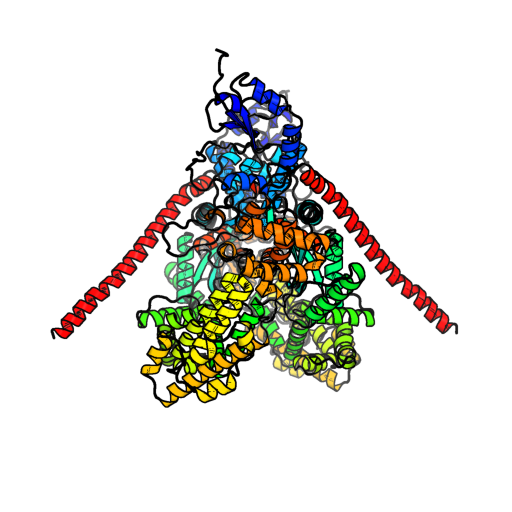5749 C C . LEU A 1 712 ? -6.457 14.945 -33.281 1 57.28 712 LEU A C 1
ATOM 5751 O O . LEU A 1 712 ? -7.656 15.102 -33.5 1 57.28 712 LEU A O 1
ATOM 5755 N N . ASP A 1 713 ? -5.648 15.844 -32.844 1 54.44 713 ASP A N 1
ATOM 5756 C CA . ASP A 1 713 ? -6.164 17.203 -32.719 1 54.44 713 ASP A CA 1
ATOM 5757 C C . ASP A 1 713 ? -6.516 17.797 -34.062 1 54.44 713 ASP A C 1
ATOM 5759 O O . ASP A 1 713 ? -7.512 18.5 -34.219 1 54.44 713 ASP A O 1
ATOM 5763 N N . ASN A 1 714 ? -5.711 17.5 -35.094 1 52.38 714 ASN A N 1
ATOM 5764 C CA . ASN A 1 714 ? -5.977 17.969 -36.469 1 52.38 714 ASN A CA 1
ATOM 5765 C C . ASN A 1 714 ? -7.191 17.281 -37.062 1 52.38 714 ASN A C 1
ATOM 5767 O O . ASN A 1 714 ? -7.934 17.891 -37.844 1 52.38 714 ASN A O 1
ATOM 5771 N N . VAL A 1 715 ? -7.27 16.062 -36.844 1 45.47 715 VAL A N 1
ATOM 5772 C CA . VAL A 1 715 ? -8.469 15.391 -37.312 1 45.47 715 VAL A CA 1
ATOM 5773 C C . VAL A 1 715 ? -9.695 15.922 -36.562 1 45.47 715 VAL A C 1
ATOM 5775 O O . VAL A 1 715 ? -10.789 15.977 -37.125 1 45.47 715 VAL A O 1
ATOM 5778 N N . LYS A 1 716 ? -9.539 16.188 -35.375 1 44.69 716 LYS A N 1
ATOM 5779 C CA . LYS A 1 716 ? -10.633 16.797 -34.625 1 44.69 716 LYS A CA 1
ATOM 5780 C C . LYS A 1 716 ? -10.938 18.203 -35.156 1 44.69 716 LYS A C 1
ATOM 5782 O O . LYS A 1 716 ? -12.094 18.625 -35.156 1 44.69 716 LYS A O 1
ATOM 5787 N N . LYS A 1 717 ? -9.977 18.859 -35.625 1 46.62 717 LYS A N 1
ATOM 5788 C CA . LYS A 1 717 ? -10.203 20.156 -36.25 1 46.62 717 LYS A CA 1
ATOM 5789 C C . LYS A 1 717 ? -10.82 20 -37.656 1 46.62 717 LYS A C 1
ATOM 5791 O O . LYS A 1 717 ? -11.391 20.938 -38.188 1 46.62 717 LYS A O 1
ATOM 5796 N N . VAL A 1 718 ? -10.617 18.875 -38.25 1 37.78 718 VAL A N 1
ATOM 5797 C CA . VAL A 1 718 ? -11.156 18.719 -39.594 1 37.78 718 VAL A CA 1
ATOM 5798 C C . VAL A 1 718 ? -12.672 18.609 -39.531 1 37.78 718 VAL A C 1
ATOM 5800 O O . VAL A 1 718 ? -13.383 19.188 -40.375 1 37.78 718 VAL A O 1
ATOM 5803 N N . PRO A 1 719 ? -13.102 17.859 -38.5 1 39.28 719 PRO A N 1
ATOM 5804 C CA . PRO A 1 719 ? -14.547 17.812 -38.75 1 39.28 719 PRO A CA 1
ATOM 5805 C C . PRO A 1 719 ? -15.227 19.172 -38.531 1 39.28 719 PRO A C 1
ATOM 5807 O O . PRO A 1 719 ? -16.359 19.375 -38.969 1 39.28 719 PRO A O 1
ATOM 5810 N N . GLU A 1 720 ? -14.625 20.016 -37.688 1 39.16 720 GLU A N 1
ATOM 5811 C CA . GLU A 1 720 ? -15.312 21.297 -37.594 1 39.16 720 GLU A CA 1
ATOM 5812 C C . GLU A 1 720 ? -15.273 22.031 -38.938 1 39.16 720 GLU A C 1
ATOM 5814 O O . GLU A 1 720 ? -16.219 22.734 -39.312 1 39.16 720 GLU A O 1
ATOM 5819 N N . CYS A 1 721 ? -14.234 21.781 -39.719 1 36.88 721 CYS A N 1
ATOM 5820 C CA . CYS A 1 721 ? -14.266 22.422 -41.031 1 36.88 721 CYS A CA 1
ATOM 5821 C C . CYS A 1 721 ? -15.266 21.719 -41.938 1 36.88 721 CYS A C 1
ATOM 5823 O O . CYS A 1 721 ? -15.914 22.359 -42.781 1 36.88 721 CYS A O 1
ATOM 5825 N N . VAL A 1 722 ? -15.359 20.406 -41.781 1 37.5 722 VAL A N 1
ATOM 5826 C CA . VAL A 1 722 ? -16.312 19.766 -42.688 1 37.5 722 VAL A CA 1
ATOM 5827 C C . VAL A 1 722 ? -17.734 19.969 -42.188 1 37.5 722 VAL A C 1
ATOM 5829 O O . VAL A 1 722 ? -18.672 20.141 -42.969 1 37.5 722 VAL A O 1
ATOM 5832 N N . ARG A 1 723 ? -17.922 20 -40.875 1 35.72 723 ARG A N 1
ATOM 5833 C CA . ARG A 1 723 ? -19.281 20.266 -40.406 1 35.72 723 ARG A CA 1
ATOM 5834 C C . ARG A 1 723 ? -19.656 21.734 -40.625 1 35.72 723 ARG A C 1
ATOM 5836 O O . ARG A 1 723 ? -20.797 22.047 -40.969 1 35.72 723 ARG A O 1
ATOM 5843 N N . LYS A 1 724 ? -18.703 22.609 -40.438 1 41.03 724 LYS A N 1
ATOM 5844 C CA . LYS A 1 724 ? -19.047 23.969 -40.875 1 41.03 724 LYS A CA 1
ATOM 5845 C C . LYS A 1 724 ? -19.344 24.031 -42.375 1 41.03 724 LYS A C 1
ATOM 5847 O O . LYS A 1 724 ? -20.266 24.703 -42.781 1 41.03 724 LYS A O 1
ATOM 5852 N N . THR A 1 725 ? -18.562 23.203 -43 1 39.5 725 THR A N 1
ATOM 5853 C CA . THR A 1 725 ? -18.844 23.203 -44.438 1 39.5 725 THR A CA 1
ATOM 5854 C C . THR A 1 725 ? -20.156 22.5 -44.719 1 39.5 725 THR A C 1
ATOM 5856 O O . THR A 1 725 ? -20.922 22.922 -45.594 1 39.5 725 THR A O 1
ATOM 5859 N N . THR A 1 726 ? -20.391 21.469 -43.938 1 38.97 726 THR A N 1
ATOM 5860 C CA . THR A 1 726 ? -21.656 20.781 -44.25 1 38.97 726 THR A CA 1
ATOM 5861 C C . THR A 1 726 ? -22.828 21.562 -43.688 1 38.97 726 THR A C 1
ATOM 5863 O O . THR A 1 726 ? -23.875 21.656 -44.344 1 38.97 726 THR A O 1
ATOM 5866 N N . GLN A 1 727 ? -22.75 22.156 -42.5 1 40.03 727 GLN A N 1
ATOM 5867 C CA . GLN A 1 727 ? -23.859 23 -42.062 1 40.03 727 GLN A CA 1
ATOM 5868 C C . GLN A 1 727 ? -23.984 24.25 -42.969 1 40.03 727 GLN A C 1
ATOM 5870 O O . GLN A 1 727 ? -25.094 24.672 -43.281 1 40.03 727 GLN A O 1
ATOM 5875 N N . ASP A 1 728 ? -22.875 24.828 -43.344 1 41.31 728 ASP A N 1
ATOM 5876 C CA . ASP A 1 728 ? -22.984 25.906 -44.312 1 41.31 728 ASP A CA 1
ATOM 5877 C C . ASP A 1 728 ? -23.625 25.438 -45.594 1 41.31 728 ASP A C 1
ATOM 5879 O O . ASP A 1 728 ? -24.453 26.141 -46.188 1 41.31 728 ASP A O 1
ATOM 5883 N N . GLU A 1 729 ? -23.297 24.141 -45.938 1 39.25 729 GLU A N 1
ATOM 5884 C CA . GLU A 1 729 ? -23.969 23.641 -47.156 1 39.25 729 GLU A CA 1
ATOM 5885 C C . GLU A 1 729 ? -25.453 23.391 -46.875 1 39.25 729 GLU A C 1
ATOM 5887 O O . GLU A 1 729 ? -26.297 23.641 -47.75 1 39.25 729 GLU A O 1
ATOM 5892 N N . LEU A 1 730 ? -25.719 22.922 -45.625 1 38.5 730 LEU A N 1
ATOM 5893 C CA . LEU A 1 730 ? -27.141 22.719 -45.375 1 38.5 730 LEU A CA 1
ATOM 5894 C C . LEU A 1 730 ? -27.875 24.062 -45.312 1 38.5 730 LEU A C 1
ATOM 5896 O O . LEU A 1 730 ? -29.016 24.156 -45.781 1 38.5 730 LEU A O 1
ATOM 5900 N N . HIS A 1 731 ? -27.219 25.094 -44.75 1 41.88 731 HIS A N 1
ATOM 5901 C CA . HIS A 1 731 ? -27.891 26.391 -44.812 1 41.88 731 HIS A CA 1
ATOM 5902 C C . HIS A 1 731 ? -28.031 26.844 -46.281 1 41.88 731 HIS A C 1
ATOM 5904 O O . HIS A 1 731 ? -28.875 27.703 -46.562 1 41.88 731 HIS A O 1
ATOM 5910 N N . ILE A 1 732 ? -27.047 26.469 -47.094 1 40.44 732 ILE A N 1
ATOM 5911 C CA . ILE A 1 732 ? -27.219 26.906 -48.469 1 40.44 732 ILE A CA 1
ATOM 5912 C C . ILE A 1 732 ? -28.312 26.094 -49.125 1 40.44 732 ILE A C 1
ATOM 5914 O O . ILE A 1 732 ? -29.047 26.594 -50 1 40.44 732 ILE A O 1
ATOM 5918 N N . LEU A 1 733 ? -28.562 24.844 -48.719 1 29.45 733 LEU A N 1
ATOM 5919 C CA . LEU A 1 733 ? -29.703 24.234 -49.375 1 29.45 733 LEU A CA 1
ATOM 5920 C C . LEU A 1 733 ? -31.016 24.656 -48.719 1 29.45 733 LEU A C 1
ATOM 5922 O O . LEU A 1 733 ? -32 24.891 -49.438 1 29.45 733 LEU A O 1
ATOM 5926 N N . MET B 1 1 ? 54.156 54.719 2.703 1 39.72 1 MET B N 1
ATOM 5927 C CA . MET B 1 1 ? 52.75 54.281 2.795 1 39.72 1 MET B CA 1
ATOM 5928 C C . MET B 1 1 ? 52.688 52.781 3.027 1 39.72 1 MET B C 1
ATOM 5930 O O . MET B 1 1 ? 53.344 52 2.346 1 39.72 1 MET B O 1
ATOM 5934 N N . PRO B 1 2 ? 52.312 52.344 4.273 1 51.62 2 PRO B N 1
ATOM 5935 C CA . PRO B 1 2 ? 52.375 50.906 4.52 1 51.62 2 PRO B CA 1
ATOM 5936 C C . PRO B 1 2 ? 51.75 50.094 3.385 1 51.62 2 PRO B C 1
ATOM 5938 O O . PRO B 1 2 ? 50.875 50.562 2.676 1 51.62 2 PRO B O 1
ATOM 5941 N N . ARG B 1 3 ? 52.531 49.281 2.635 1 58.03 3 ARG B N 1
ATOM 5942 C CA . ARG B 1 3 ? 52.156 48.438 1.501 1 58.03 3 ARG B CA 1
ATOM 5943 C C . ARG B 1 3 ? 50.812 47.719 1.765 1 58.03 3 ARG B C 1
ATOM 5945 O O . ARG B 1 3 ? 50.719 46.969 2.732 1 58.03 3 ARG B O 1
ATOM 5952 N N . GLN B 1 4 ? 49.594 48.281 1.396 1 65.88 4 GLN B N 1
ATOM 5953 C CA . GLN B 1 4 ? 48.25 47.719 1.498 1 65.88 4 GLN B CA 1
ATOM 5954 C C . GLN B 1 4 ? 48.156 46.438 0.65 1 65.88 4 GLN B C 1
ATOM 5956 O O . GLN B 1 4 ? 48.531 46.438 -0.526 1 65.88 4 GLN B O 1
ATOM 5961 N N . THR B 1 5 ? 48.188 45.312 1.278 1 75.06 5 THR B N 1
ATOM 5962 C CA . THR B 1 5 ? 48.031 44.062 0.553 1 75.06 5 THR B CA 1
ATOM 5963 C C . THR B 1 5 ? 46.562 43.844 0.168 1 75.06 5 THR B C 1
ATOM 5965 O O . THR B 1 5 ? 45.688 44.031 0.983 1 75.06 5 THR B O 1
ATOM 5968 N N . LYS B 1 6 ? 46.375 43.594 -1.08 1 78 6 LYS B N 1
ATOM 5969 C CA . LYS B 1 6 ? 45.031 43.312 -1.631 1 78 6 LYS B CA 1
ATOM 5970 C C . LYS B 1 6 ? 44.688 41.844 -1.554 1 78 6 LYS B C 1
ATOM 5972 O O . LYS B 1 6 ? 45.594 41 -1.534 1 78 6 LYS B O 1
ATOM 5977 N N . TYR B 1 7 ? 43.406 41.562 -1.416 1 77.31 7 TYR B N 1
ATOM 5978 C CA . TYR B 1 7 ? 42.875 40.219 -1.408 1 77.31 7 TYR B CA 1
ATOM 5979 C C . TYR B 1 7 ? 43.312 39.469 -2.65 1 77.31 7 TYR B C 1
ATOM 5981 O O . TYR B 1 7 ? 43.312 40 -3.756 1 77.31 7 TYR B O 1
ATOM 5989 N N . GLN B 1 8 ? 43.906 38.281 -2.48 1 79.06 8 GLN B N 1
ATOM 5990 C CA . GLN B 1 8 ? 44.281 37.406 -3.586 1 79.06 8 GLN B CA 1
ATOM 5991 C C . GLN B 1 8 ? 43.469 36.125 -3.559 1 79.06 8 GLN B C 1
ATOM 5993 O O . GLN B 1 8 ? 43.344 35.469 -2.512 1 79.06 8 GLN B O 1
ATOM 5998 N N . GLU B 1 9 ? 42.875 35.812 -4.605 1 75.19 9 GLU B N 1
ATOM 5999 C CA . GLU B 1 9 ? 42.031 34.625 -4.723 1 75.19 9 GLU B CA 1
ATOM 6000 C C . GLU B 1 9 ? 42.781 33.344 -4.387 1 75.19 9 GLU B C 1
ATOM 6002 O O . GLU B 1 9 ? 42.188 32.406 -3.883 1 75.19 9 GLU B O 1
ATOM 6007 N N . ASP B 1 10 ? 44.094 33.406 -4.52 1 77 10 ASP B N 1
ATOM 6008 C CA . ASP B 1 10 ? 44.938 32.25 -4.262 1 77 10 ASP B CA 1
ATOM 6009 C C . ASP B 1 10 ? 45 31.922 -2.768 1 77 10 ASP B C 1
ATOM 6011 O O . ASP B 1 10 ? 45.344 30.812 -2.375 1 77 10 ASP B O 1
ATOM 6015 N N . TRP B 1 11 ? 44.625 32.844 -1.879 1 77.94 11 TRP B N 1
ATOM 6016 C CA . TRP B 1 11 ? 44.688 32.656 -0.435 1 77.94 11 TRP B CA 1
ATOM 6017 C C . TRP B 1 11 ? 43.625 31.656 0.04 1 77.94 11 TRP B C 1
ATOM 6019 O O . TRP B 1 11 ? 43.844 30.953 1.035 1 77.94 11 TRP B O 1
ATOM 6029 N N . LEU B 1 12 ? 42.625 31.625 -0.737 1 74.56 12 LEU B N 1
ATOM 6030 C CA . LEU B 1 12 ? 41.5 30.781 -0.358 1 74.56 12 LEU B CA 1
ATOM 6031 C C . LEU B 1 12 ? 41.844 29.297 -0.442 1 74.56 12 LEU B C 1
ATOM 6033 O O . LEU B 1 12 ? 41.312 28.469 0.283 1 74.56 12 LEU B O 1
ATOM 6037 N N . SER B 1 13 ? 42.875 29 -1.248 1 74.69 13 SER B N 1
ATOM 6038 C CA . SER B 1 13 ? 43.312 27.625 -1.429 1 74.69 13 SER B CA 1
ATOM 6039 C C . SER B 1 13 ? 44.406 27.25 -0.424 1 74.69 13 SER B C 1
ATOM 6041 O O . SER B 1 13 ? 44.812 26.094 -0.345 1 74.69 13 SER B O 1
ATOM 6043 N N . LEU B 1 14 ? 44.75 28.125 0.49 1 77.06 14 LEU B N 1
ATOM 6044 C CA . LEU B 1 14 ? 45.812 27.875 1.461 1 77.06 14 LEU B CA 1
ATOM 6045 C C . LEU B 1 14 ? 45.25 27.266 2.736 1 77.06 14 LEU B C 1
ATOM 6047 O O . LEU B 1 14 ? 44.094 27.516 3.096 1 77.06 14 LEU B O 1
ATOM 6051 N N . THR B 1 15 ? 46 26.375 3.418 1 77.06 15 THR B N 1
ATOM 6052 C CA . THR B 1 15 ? 45.656 25.75 4.691 1 77.06 15 THR B CA 1
ATOM 6053 C C . THR B 1 15 ? 46.062 26.656 5.859 1 77.06 15 THR B C 1
ATOM 6055 O O . THR B 1 15 ? 47.219 27.109 5.926 1 77.06 15 THR B O 1
ATOM 6058 N N . ASP B 1 16 ? 45.156 26.938 6.738 1 76.25 16 ASP B N 1
ATOM 6059 C CA . ASP B 1 16 ? 45.438 27.766 7.898 1 76.25 16 ASP B CA 1
ATOM 6060 C C . ASP B 1 16 ? 46.188 26.969 8.969 1 76.25 16 ASP B C 1
ATOM 6062 O O . ASP B 1 16 ? 46.312 25.75 8.867 1 76.25 16 ASP B O 1
ATOM 6066 N N . PRO B 1 17 ? 46.781 27.609 9.969 1 73.81 17 PRO B N 1
ATOM 6067 C CA . PRO B 1 17 ? 47.562 26.906 10.977 1 73.81 17 PRO B CA 1
ATOM 6068 C C . PRO B 1 17 ? 46.75 25.891 11.766 1 73.81 17 PRO B C 1
ATOM 6070 O O . PRO B 1 17 ? 47.312 24.984 12.398 1 73.81 17 PRO B O 1
ATOM 6073 N N . THR B 1 18 ? 45.406 25.969 11.727 1 71.5 18 THR B N 1
ATOM 6074 C CA . THR B 1 18 ? 44.562 25.031 12.453 1 71.5 18 THR B CA 1
ATOM 6075 C C . THR B 1 18 ? 44.219 23.828 11.578 1 71.5 18 THR B C 1
ATOM 6077 O O . THR B 1 18 ? 43.562 22.891 12.031 1 71.5 18 THR B O 1
ATOM 6080 N N . GLY B 1 19 ? 44.656 23.812 10.398 1 69.69 19 GLY B N 1
ATOM 6081 C CA . GLY B 1 19 ? 44.562 22.672 9.5 1 69.69 19 GLY B CA 1
ATOM 6082 C C . GLY B 1 19 ? 43.375 22.781 8.547 1 69.69 19 GLY B C 1
ATOM 6083 O O . GLY B 1 19 ? 43.062 21.828 7.832 1 69.69 19 GLY B O 1
ATOM 6084 N N . ASN B 1 20 ? 42.719 23.859 8.469 1 70.06 20 ASN B N 1
ATOM 6085 C CA . ASN B 1 20 ? 41.562 24.094 7.605 1 70.06 20 ASN B CA 1
ATOM 6086 C C . ASN B 1 20 ? 41.906 24.953 6.402 1 70.06 20 ASN B C 1
ATOM 6088 O O . ASN B 1 20 ? 42.781 25.828 6.5 1 70.06 20 ASN B O 1
ATOM 6092 N N . GLU B 1 21 ? 41.438 24.719 5.289 1 75.19 21 GLU B N 1
ATOM 6093 C CA . GLU B 1 21 ? 41.594 25.625 4.156 1 75.19 21 GLU B CA 1
ATOM 6094 C C . GLU B 1 21 ? 40.875 26.953 4.402 1 75.19 21 GLU B C 1
ATOM 6096 O O . GLU B 1 21 ? 39.781 26.984 4.93 1 75.19 21 GLU B O 1
ATOM 6101 N N . ILE B 1 22 ? 41.438 28.016 4.004 1 78.31 22 ILE B N 1
ATOM 6102 C CA . ILE B 1 22 ? 40.938 29.359 4.297 1 78.31 22 ILE B CA 1
ATOM 6103 C C . ILE B 1 22 ? 39.594 29.578 3.602 1 78.31 22 ILE B C 1
ATOM 6105 O O . ILE B 1 22 ? 38.719 30.25 4.133 1 78.31 22 ILE B O 1
ATOM 6109 N N . SER B 1 23 ? 39.406 28.875 2.479 1 74.62 23 SER B N 1
ATOM 6110 C CA . SER B 1 23 ? 38.156 28.969 1.746 1 74.62 23 SER B CA 1
ATOM 6111 C C . SER B 1 23 ? 37 28.406 2.557 1 74.62 23 SER B C 1
ATOM 6113 O O . SER B 1 23 ? 35.844 28.766 2.32 1 74.62 23 SER B O 1
ATOM 6115 N N . PHE B 1 24 ? 37.344 27.734 3.635 1 70.94 24 PHE B N 1
ATOM 6116 C CA . PHE B 1 24 ? 36.375 27.094 4.527 1 70.94 24 PHE B CA 1
ATOM 6117 C C . PHE B 1 24 ? 35.625 28.141 5.355 1 70.94 24 PHE B C 1
ATOM 6119 O O . PHE B 1 24 ? 34.438 27.969 5.625 1 70.94 24 PHE B O 1
ATOM 6126 N N . TRP B 1 25 ? 36.281 29.062 5.648 1 73.31 25 TRP B N 1
ATOM 6127 C CA . TRP B 1 25 ? 35.688 29.984 6.617 1 73.31 25 TRP B CA 1
ATOM 6128 C C . TRP B 1 25 ? 35.812 31.438 6.137 1 73.31 25 TRP B C 1
ATOM 6130 O O . TRP B 1 25 ? 35.156 32.344 6.691 1 73.31 25 TRP B O 1
ATOM 6140 N N . CYS B 1 26 ? 36.531 31.625 5.082 1 76.06 26 CYS B N 1
ATOM 6141 C CA . CYS B 1 26 ? 36.812 33 4.703 1 76.06 26 CYS B CA 1
ATOM 6142 C C . CYS B 1 26 ? 36.312 33.312 3.303 1 76.06 26 CYS B C 1
ATOM 6144 O O . CYS B 1 26 ? 36.5 32.531 2.379 1 76.06 26 CYS B O 1
ATOM 6146 N N . ASP B 1 27 ? 35.5 34.344 3.107 1 76 27 ASP B N 1
ATOM 6147 C CA . ASP B 1 27 ? 35.031 34.875 1.838 1 76 27 ASP B CA 1
ATOM 6148 C C . ASP B 1 27 ? 35.656 36.219 1.551 1 76 27 ASP B C 1
ATOM 6150 O O . ASP B 1 27 ? 36.219 36.875 2.453 1 76 27 ASP B O 1
ATOM 6154 N N . LYS B 1 28 ? 35.625 36.562 0.216 1 76.56 28 LYS B N 1
ATOM 6155 C CA . LYS B 1 28 ? 36.031 37.906 -0.14 1 76.56 28 LYS B CA 1
ATOM 6156 C C . LYS B 1 28 ? 35.125 38.938 0.558 1 76.56 28 LYS B C 1
ATOM 6158 O O . LYS B 1 28 ? 33.906 38.781 0.614 1 76.56 28 LYS B O 1
ATOM 6163 N N . GLY B 1 29 ? 35.625 39.844 1.281 1 69.38 29 GLY B N 1
ATOM 6164 C CA . GLY B 1 29 ? 34.906 40.844 2.012 1 69.38 29 GLY B CA 1
ATOM 6165 C C . GLY B 1 29 ? 34.281 41.906 1.108 1 69.38 29 GLY B C 1
ATOM 6166 O O . GLY B 1 29 ? 34.25 41.75 -0.112 1 69.38 29 GLY B O 1
ATOM 6167 N N . LYS B 1 30 ? 33.719 43.062 1.608 1 69.44 30 LYS B N 1
ATOM 6168 C CA . LYS B 1 30 ? 33.062 44.156 0.945 1 69.44 30 LYS B CA 1
ATOM 6169 C C . LYS B 1 30 ? 34 44.875 -0.019 1 69.44 30 LYS B C 1
ATOM 6171 O O . LYS B 1 30 ? 33.562 45.375 -1.063 1 69.44 30 LYS B O 1
ATOM 6176 N N . ASP B 1 31 ? 35.375 45 0.292 1 73.31 31 ASP B N 1
ATOM 6177 C CA . ASP B 1 31 ? 36.375 45.625 -0.532 1 73.31 31 ASP B CA 1
ATOM 6178 C C . ASP B 1 31 ? 37.625 44.781 -0.649 1 73.31 31 ASP B C 1
ATOM 6180 O O . ASP B 1 31 ? 37.719 43.688 -0.046 1 73.31 31 ASP B O 1
ATOM 6184 N N . ASP B 1 32 ? 38.656 45.219 -1.529 1 76.88 32 ASP B N 1
ATOM 6185 C CA . ASP B 1 32 ? 39.844 44.438 -1.832 1 76.88 32 ASP B CA 1
ATOM 6186 C C . ASP B 1 32 ? 40.75 44.344 -0.612 1 76.88 32 ASP B C 1
ATOM 6188 O O . ASP B 1 32 ? 41.781 43.656 -0.646 1 76.88 32 ASP B O 1
ATOM 6192 N N . PHE B 1 33 ? 40.375 44.938 0.452 1 81.12 33 PHE B N 1
ATOM 6193 C CA . PHE B 1 33 ? 41.281 45 1.599 1 81.12 33 PHE B CA 1
ATOM 6194 C C . PHE B 1 33 ? 40.656 44.281 2.797 1 81.12 33 PHE B C 1
ATOM 6196 O O . PHE B 1 33 ? 41.25 44.25 3.881 1 81.12 33 PHE B O 1
ATOM 6203 N N . HIS B 1 34 ? 39.5 43.625 2.629 1 80.81 34 HIS B N 1
ATOM 6204 C CA . HIS B 1 34 ? 38.844 42.875 3.695 1 80.81 34 HIS B CA 1
ATOM 6205 C C . HIS B 1 34 ? 38.438 41.5 3.234 1 80.81 34 HIS B C 1
ATOM 6207 O O . HIS B 1 34 ? 38.125 41.281 2.053 1 80.81 34 HIS B O 1
ATOM 6213 N N . CYS B 1 35 ? 38.562 40.531 4.223 1 80.44 35 CYS B N 1
ATOM 6214 C CA . CYS B 1 35 ? 38 39.188 4.059 1 80.44 35 CYS B CA 1
ATOM 6215 C C . CYS B 1 35 ? 36.906 38.938 5.098 1 80.44 35 CYS B C 1
ATOM 6217 O O . CYS B 1 35 ? 36.938 39.5 6.188 1 80.44 35 CYS B O 1
ATOM 6219 N N . PHE B 1 36 ? 35.938 38.25 4.73 1 80.06 36 PHE B N 1
ATOM 6220 C CA . PHE B 1 36 ? 34.812 37.938 5.621 1 80.06 36 PHE B CA 1
ATOM 6221 C C . PHE B 1 36 ? 34.875 36.531 6.125 1 80.06 36 PHE B C 1
ATOM 6223 O O . PHE B 1 36 ? 34.969 35.562 5.332 1 80.06 36 PHE B O 1
ATOM 6230 N N . CYS B 1 37 ? 34.906 36.344 7.52 1 76.81 37 CYS B N 1
ATOM 6231 C CA . CYS B 1 37 ? 34.844 35 8.117 1 76.81 37 CYS B CA 1
ATOM 6232 C C . CYS B 1 37 ? 33.375 34.594 8.32 1 76.81 37 CYS B C 1
ATOM 6234 O O . CYS B 1 37 ? 32.656 35.219 9.094 1 76.81 37 CYS B O 1
ATOM 6236 N N . ARG B 1 38 ? 33.031 33.531 7.664 1 72 38 ARG B N 1
ATOM 6237 C CA . ARG B 1 38 ? 31.641 33.031 7.68 1 72 38 ARG B CA 1
ATOM 6238 C C . ARG B 1 38 ? 31.25 32.594 9.078 1 72 38 ARG B C 1
ATOM 6240 O O . ARG B 1 38 ? 30.078 32.688 9.469 1 72 38 ARG B O 1
ATOM 6247 N N . PHE B 1 39 ? 32.125 32.094 9.852 1 70.81 39 PHE B N 1
ATOM 6248 C CA . PHE B 1 39 ? 31.797 31.516 11.148 1 70.81 39 PHE B CA 1
ATOM 6249 C C . PHE B 1 39 ? 31.75 32.594 12.227 1 70.81 39 PHE B C 1
ATOM 6251 O O . PHE B 1 39 ? 30.875 32.594 13.086 1 70.81 39 PHE B O 1
ATOM 6258 N N . CYS B 1 40 ? 32.594 33.469 12.203 1 70.69 40 CYS B N 1
ATOM 6259 C CA . CYS B 1 40 ? 32.656 34.531 13.203 1 70.69 40 CYS B CA 1
ATOM 6260 C C . CYS B 1 40 ? 31.891 35.75 12.75 1 70.69 40 CYS B C 1
ATOM 6262 O O . CYS B 1 40 ? 31.734 36.719 13.508 1 70.69 40 CYS B O 1
ATOM 6264 N N . ARG B 1 41 ? 31.297 35.719 11.461 1 68.56 41 ARG B N 1
ATOM 6265 C CA . ARG B 1 41 ? 30.547 36.812 10.828 1 68.56 41 ARG B CA 1
ATOM 6266 C C . ARG B 1 41 ? 31.234 38.156 11.047 1 68.56 41 ARG B C 1
ATOM 6268 O O . ARG B 1 41 ? 30.594 39.125 11.414 1 68.56 41 ARG B O 1
ATOM 6275 N N . LYS B 1 42 ? 32.469 38.25 10.828 1 76.5 42 LYS B N 1
ATOM 6276 C CA . LYS B 1 42 ? 33.25 39.438 11.023 1 76.5 42 LYS B CA 1
ATOM 6277 C C . LYS B 1 42 ? 34.125 39.75 9.797 1 76.5 42 LYS B C 1
ATOM 6279 O O . LYS B 1 42 ? 34.594 38.812 9.125 1 76.5 42 LYS B O 1
ATOM 6284 N N . ASP B 1 43 ? 34.219 40.938 9.477 1 78.88 43 ASP B N 1
ATOM 6285 C CA . ASP B 1 43 ? 35.125 41.406 8.453 1 78.88 43 ASP B CA 1
ATOM 6286 C C . ASP B 1 43 ? 36.562 41.469 8.984 1 78.88 43 ASP B C 1
ATOM 6288 O O . ASP B 1 43 ? 36.812 42.031 10.047 1 78.88 43 ASP B O 1
ATOM 6292 N N . ILE B 1 44 ? 37.438 40.688 8.367 1 79.5 44 ILE B N 1
ATOM 6293 C CA . ILE B 1 44 ? 38.844 40.656 8.711 1 79.5 44 ILE B CA 1
ATOM 6294 C C . ILE B 1 44 ? 39.625 41.625 7.82 1 79.5 44 ILE B C 1
ATOM 6296 O O . ILE B 1 44 ? 39.594 41.5 6.594 1 79.5 44 ILE B O 1
ATOM 6300 N N . ALA B 1 45 ? 40.156 42.656 8.344 1 79.75 45 ALA B N 1
ATOM 6301 C CA . ALA B 1 45 ? 40.969 43.625 7.59 1 79.75 45 ALA B CA 1
ATOM 6302 C C . ALA B 1 45 ? 42.312 43 7.23 1 79.75 45 ALA B C 1
ATOM 6304 O O . ALA B 1 45 ? 43.062 42.594 8.109 1 79.75 45 ALA B O 1
ATOM 6305 N N . ILE B 1 46 ? 42.625 42.812 5.949 1 78.94 46 ILE B N 1
ATOM 6306 C CA . ILE B 1 46 ? 43.844 42.188 5.496 1 78.94 46 ILE B CA 1
ATOM 6307 C C . ILE B 1 46 ? 44.812 43.25 4.988 1 78.94 46 ILE B C 1
ATOM 6309 O O . ILE B 1 46 ? 45.875 42.938 4.418 1 78.94 46 ILE B O 1
ATOM 6313 N N . CYS B 1 47 ? 44.562 44.5 5.121 1 74.81 47 CYS B N 1
ATOM 6314 C CA . CYS B 1 47 ? 45.344 45.594 4.555 1 74.81 47 CYS B CA 1
ATOM 6315 C C . CYS B 1 47 ? 46.75 45.625 5.09 1 74.81 47 CYS B C 1
ATOM 6317 O O . CYS B 1 47 ? 47.688 45.938 4.367 1 74.81 47 CYS B O 1
ATOM 6319 N N . ASN B 1 48 ? 47.031 45.312 6.32 1 75.19 48 ASN B N 1
ATOM 6320 C CA . ASN B 1 48 ? 48.344 45.469 6.918 1 75.19 48 ASN B CA 1
ATOM 6321 C C . ASN B 1 48 ? 49.219 44.219 6.727 1 75.19 48 ASN B C 1
ATOM 6323 O O . ASN B 1 48 ? 50.406 44.344 6.359 1 75.19 48 ASN B O 1
ATOM 6327 N N . SER B 1 49 ? 48.75 42.906 7.047 1 76 49 SER B N 1
ATOM 6328 C CA . SER B 1 49 ? 49.625 41.719 7.043 1 76 49 SER B CA 1
ATOM 6329 C C . SER B 1 49 ? 49.094 40.656 6.082 1 76 49 SER B C 1
ATOM 6331 O O . SER B 1 49 ? 49.656 39.562 6.016 1 76 49 SER B O 1
ATOM 6333 N N . GLY B 1 50 ? 48.188 41.031 5.281 1 76.38 50 GLY B N 1
ATOM 6334 C CA . GLY B 1 50 ? 47.656 40.188 4.227 1 76.38 50 GLY B CA 1
ATOM 6335 C C . GLY B 1 50 ? 47.25 38.812 4.715 1 76.38 50 GLY B C 1
ATOM 6336 O O . GLY B 1 50 ? 46.469 38.688 5.66 1 76.38 50 GLY B O 1
ATOM 6337 N N . LYS B 1 51 ? 48.031 37.781 4.188 1 77.62 51 LYS B N 1
ATOM 6338 C CA . LYS B 1 51 ? 47.781 36.344 4.477 1 77.62 51 LYS B CA 1
ATOM 6339 C C . LYS B 1 51 ? 48 36.062 5.957 1 77.62 51 LYS B C 1
ATOM 6341 O O . LYS B 1 51 ? 47.344 35.188 6.523 1 77.62 51 LYS B O 1
ATOM 6346 N N . LEU B 1 52 ? 48.812 36.656 6.543 1 79.12 52 LEU B N 1
ATOM 6347 C CA . LEU B 1 52 ? 49.156 36.406 7.938 1 79.12 52 LEU B CA 1
ATOM 6348 C C . LEU B 1 52 ? 48 36.812 8.859 1 79.12 52 LEU B C 1
ATOM 6350 O O . LEU B 1 52 ? 47.812 36.188 9.914 1 79.12 52 LEU B O 1
ATOM 6354 N N . GLN B 1 53 ? 47.156 37.781 8.484 1 81.62 53 GLN B N 1
ATOM 6355 C CA . GLN B 1 53 ? 46 38.156 9.266 1 81.62 53 GLN B CA 1
ATOM 6356 C C . GLN B 1 53 ? 44.906 37.094 9.219 1 81.62 53 GLN B C 1
ATOM 6358 O O . GLN B 1 53 ? 44.219 36.875 10.211 1 81.62 53 GLN B O 1
ATOM 6363 N N . LEU B 1 54 ? 44.844 36.469 8.094 1 81.38 54 LEU B N 1
ATOM 6364 C CA . LEU B 1 54 ? 43.906 35.344 7.973 1 81.38 54 LEU B CA 1
ATOM 6365 C C . LEU B 1 54 ? 44.344 34.188 8.859 1 81.38 54 LEU B C 1
ATOM 6367 O O . LEU B 1 54 ? 43.531 33.562 9.531 1 81.38 54 LEU B O 1
ATOM 6371 N N . PHE B 1 55 ? 45.656 33.938 8.93 1 81 55 PHE B N 1
ATOM 6372 C CA . PHE B 1 55 ? 46.188 32.875 9.773 1 81 55 PHE B CA 1
ATOM 6373 C C . PHE B 1 55 ? 46.031 33.219 11.25 1 81 55 PHE B C 1
ATOM 6375 O O . PHE B 1 55 ? 45.688 32.344 12.055 1 81 55 PHE B O 1
ATOM 6382 N N . GLN B 1 56 ? 46.125 34.438 11.562 1 81.19 56 GLN B N 1
ATOM 6383 C CA . GLN B 1 56 ? 45.938 34.875 12.938 1 81.19 56 GLN B CA 1
ATOM 6384 C C . GLN B 1 56 ? 44.469 34.781 13.352 1 81.19 56 GLN B C 1
ATOM 6386 O O . GLN B 1 56 ? 44.188 34.344 14.469 1 81.19 56 GLN B O 1
ATOM 6391 N N . HIS B 1 57 ? 43.562 35.125 12.453 1 80.56 57 HIS B N 1
ATOM 6392 C CA . HIS B 1 57 ? 42.156 34.938 12.734 1 80.56 57 HIS B CA 1
ATOM 6393 C C . HIS B 1 57 ? 41.812 33.469 12.922 1 80.56 57 HIS B C 1
ATOM 6395 O O . HIS B 1 57 ? 41.094 33.125 13.859 1 80.56 57 HIS B O 1
ATOM 6401 N N . ALA B 1 58 ? 42.406 32.688 12.094 1 79.25 58 ALA B N 1
ATOM 6402 C CA . ALA B 1 58 ? 42.156 31.234 12.172 1 79.25 58 ALA B CA 1
ATOM 6403 C C . ALA B 1 58 ? 42.656 30.672 13.508 1 79.25 58 ALA B C 1
ATOM 6405 O O . ALA B 1 58 ? 42.062 29.734 14.047 1 79.25 58 ALA B O 1
ATOM 6406 N N . ASN B 1 59 ? 43.656 31.266 14.07 1 78.06 59 ASN B N 1
ATOM 6407 C CA . ASN B 1 59 ? 44.25 30.781 15.312 1 78.06 59 ASN B CA 1
ATOM 6408 C C . ASN B 1 59 ? 43.625 31.453 16.531 1 78.06 59 ASN B C 1
ATOM 6410 O O . ASN B 1 59 ? 43.969 31.125 17.672 1 78.06 59 ASN B O 1
ATOM 6414 N N . SER B 1 60 ? 42.719 32.344 16.312 1 80.12 60 SER B N 1
ATOM 6415 C CA . SER B 1 60 ? 42.094 33.031 17.438 1 80.12 60 SER B CA 1
ATOM 6416 C C . SER B 1 60 ? 41.125 32.125 18.172 1 80.12 60 SER B C 1
ATOM 6418 O O . SER B 1 60 ? 40.5 31.25 17.562 1 80.12 60 SER B O 1
ATOM 6420 N N . ALA B 1 61 ? 41 32.25 19.484 1 76.44 61 ALA B N 1
ATOM 6421 C CA . ALA B 1 61 ? 40.125 31.422 20.312 1 76.44 61 ALA B CA 1
ATOM 6422 C C . ALA B 1 61 ? 38.656 31.578 19.922 1 76.44 61 ALA B C 1
ATOM 6424 O O . ALA B 1 61 ? 37.906 30.609 19.922 1 76.44 61 ALA B O 1
ATOM 6425 N N . LYS B 1 62 ? 38.25 32.719 19.516 1 73.06 62 LYS B N 1
ATOM 6426 C CA . LYS B 1 62 ? 36.875 32.969 19.141 1 73.06 62 LYS B CA 1
ATOM 6427 C C . LYS B 1 62 ? 36.531 32.281 17.828 1 73.06 62 LYS B C 1
ATOM 6429 O O . LYS B 1 62 ? 35.438 31.688 17.688 1 73.06 62 LYS B O 1
ATOM 6434 N N . HIS B 1 63 ? 37.406 32.281 16.891 1 74.19 63 HIS B N 1
ATOM 6435 C CA . HIS B 1 63 ? 37.188 31.594 15.633 1 74.19 63 HIS B CA 1
ATOM 6436 C C . HIS B 1 63 ? 37.156 30.078 15.82 1 74.19 63 HIS B C 1
ATOM 6438 O O . HIS B 1 63 ? 36.25 29.406 15.305 1 74.19 63 HIS B O 1
ATOM 6444 N N . LYS B 1 64 ? 38.062 29.625 16.594 1 73.44 64 LYS B N 1
ATOM 6445 C CA . LYS B 1 64 ? 38.125 28.188 16.875 1 73.44 64 LYS B CA 1
ATOM 6446 C C . LYS B 1 64 ? 36.844 27.734 17.578 1 73.44 64 LYS B C 1
ATOM 6448 O O . LYS B 1 64 ? 36.281 26.672 17.25 1 73.44 64 LYS B O 1
ATOM 6453 N N . LYS B 1 65 ? 36.406 28.531 18.453 1 70.56 65 LYS B N 1
ATOM 6454 C CA . LYS B 1 65 ? 35.125 28.219 19.125 1 70.56 65 LYS B CA 1
ATOM 6455 C C . LYS B 1 65 ? 33.969 28.328 18.156 1 70.56 65 LYS B C 1
ATOM 6457 O O . LYS B 1 65 ? 33.062 27.469 18.141 1 70.56 65 LYS B O 1
ATOM 6462 N N . SER B 1 66 ? 33.938 29.312 17.344 1 67.56 66 SER B N 1
ATOM 6463 C CA . SER B 1 66 ? 32.844 29.5 16.391 1 67.56 66 SER B CA 1
ATOM 6464 C C . SER B 1 66 ? 32.844 28.406 15.344 1 67.56 66 SER B C 1
ATOM 6466 O O . SER B 1 66 ? 31.766 27.938 14.93 1 67.56 66 SER B O 1
ATOM 6468 N N . VAL B 1 67 ? 34.031 28.078 14.984 1 64.56 67 VAL B N 1
ATOM 6469 C CA . VAL B 1 67 ? 34.156 26.969 14.047 1 64.56 67 VAL B CA 1
ATOM 6470 C C . VAL B 1 67 ? 33.688 25.672 14.711 1 64.56 67 VAL B C 1
ATOM 6472 O O . VAL B 1 67 ? 32.969 24.891 14.109 1 64.56 67 VAL B O 1
ATOM 6475 N N . LYS B 1 68 ? 34.094 25.5 15.891 1 62.72 68 LYS B N 1
ATOM 6476 C CA . LYS B 1 68 ? 33.656 24.328 16.656 1 62.72 68 LYS B CA 1
ATOM 6477 C C . LYS B 1 68 ? 32.156 24.359 16.859 1 62.72 68 LYS B C 1
ATOM 6479 O O . LYS B 1 68 ? 31.484 23.328 16.719 1 62.72 68 LYS B O 1
ATOM 6484 N N . ASP B 1 69 ? 31.656 25.438 17.328 1 56.31 69 ASP B N 1
ATOM 6485 C CA . ASP B 1 69 ? 30.234 25.594 17.531 1 56.31 69 ASP B CA 1
ATOM 6486 C C . ASP B 1 69 ? 29.469 25.422 16.234 1 56.31 69 ASP B C 1
ATOM 6488 O O . ASP B 1 69 ? 28.375 24.828 16.219 1 56.31 69 ASP B O 1
ATOM 6492 N N . ALA B 1 70 ? 29.969 26.016 15.203 1 50.69 70 ALA B N 1
ATOM 6493 C CA . ALA B 1 70 ? 29.344 25.906 13.891 1 50.69 70 ALA B CA 1
ATOM 6494 C C . ALA B 1 70 ? 29.391 24.453 13.398 1 50.69 70 ALA B C 1
ATOM 6496 O O . ALA B 1 70 ? 28.453 23.984 12.75 1 50.69 70 ALA B O 1
ATOM 6497 N N . THR B 1 71 ? 30.578 23.984 13.641 1 48.38 71 THR B N 1
ATOM 6498 C CA . THR B 1 71 ? 30.703 22.578 13.273 1 48.38 71 THR B CA 1
ATOM 6499 C C . THR B 1 71 ? 29.812 21.719 14.141 1 48.38 71 THR B C 1
ATOM 6501 O O . THR B 1 71 ? 29.344 20.656 13.703 1 48.38 71 THR B O 1
ATOM 6504 N N . ASP B 1 72 ? 29.641 22.062 15.344 1 44.59 72 ASP B N 1
ATOM 6505 C CA . ASP B 1 72 ? 28.703 21.391 16.234 1 44.59 72 ASP B CA 1
ATOM 6506 C C . ASP B 1 72 ? 27.266 21.797 15.914 1 44.59 72 ASP B C 1
ATOM 6508 O O . ASP B 1 72 ? 26.312 21.141 16.359 1 44.59 72 ASP B O 1
ATOM 6512 N N . LEU B 1 73 ? 27.062 23 15.414 1 37.62 73 LEU B N 1
ATOM 6513 C CA . LEU B 1 73 ? 25.734 23.531 15.109 1 37.62 73 LEU B CA 1
ATOM 6514 C C . LEU B 1 73 ? 25.109 22.766 13.945 1 37.62 73 LEU B C 1
ATOM 6516 O O . LEU B 1 73 ? 25.797 22.344 13.023 1 37.62 73 LEU B O 1
ATOM 6520 N N . SER B 1 74 ? 23.906 22.359 14.055 1 38.19 74 SER B N 1
ATOM 6521 C CA . SER B 1 74 ? 23.031 21.578 13.18 1 38.19 74 SER B CA 1
ATOM 6522 C C . SER B 1 74 ? 23 22.172 11.766 1 38.19 74 SER B C 1
ATOM 6524 O O . SER B 1 74 ? 23.281 23.359 11.578 1 38.19 74 SER B O 1
ATOM 6526 N N . GLN B 1 75 ? 23.047 21.438 10.688 1 36.16 75 GLN B N 1
ATOM 6527 C CA . GLN B 1 75 ? 22.969 21.641 9.242 1 36.16 75 GLN B CA 1
ATOM 6528 C C . GLN B 1 75 ? 22.078 22.828 8.906 1 36.16 75 GLN B C 1
ATOM 6530 O O . GLN B 1 75 ? 22.266 23.484 7.867 1 36.16 75 GLN B O 1
ATOM 6535 N N . SER B 1 76 ? 21.125 23.234 9.664 1 34.69 76 SER B N 1
ATOM 6536 C CA . SER B 1 76 ? 20.156 24.266 9.344 1 34.69 76 SER B CA 1
ATOM 6537 C C . SER B 1 76 ? 20.781 25.656 9.406 1 34.69 76 SER B C 1
ATOM 6539 O O . SER B 1 76 ? 20.422 26.547 8.633 1 34.69 76 SER B O 1
ATOM 6541 N N . LYS B 1 77 ? 21.641 26.062 10.297 1 36.72 77 LYS B N 1
ATOM 6542 C CA . LYS B 1 77 ? 22.219 27.391 10.367 1 36.72 77 LYS B CA 1
ATOM 6543 C C . LYS B 1 77 ? 23.125 27.672 9.172 1 36.72 77 LYS B C 1
ATOM 6545 O O . LYS B 1 77 ? 23.297 28.812 8.75 1 36.72 77 LYS B O 1
ATOM 6550 N N . LEU B 1 78 ? 23.703 26.594 8.617 1 35.41 78 LEU B N 1
ATOM 6551 C CA . LEU B 1 78 ? 24.578 26.781 7.473 1 35.41 78 LEU B CA 1
ATOM 6552 C C . LEU B 1 78 ? 23.781 27.188 6.234 1 35.41 78 LEU B C 1
ATOM 6554 O O . LEU B 1 78 ? 24.234 28.016 5.441 1 35.41 78 LEU B O 1
ATOM 6558 N N . LYS B 1 79 ? 22.625 26.641 6.078 1 37.97 79 LYS B N 1
ATOM 6559 C CA . LYS B 1 79 ? 21.797 27.047 4.945 1 37.97 79 LYS B CA 1
ATOM 6560 C C . LYS B 1 79 ? 21.266 28.469 5.129 1 37.97 79 LYS B C 1
ATOM 6562 O O . LYS B 1 79 ? 21.062 29.188 4.148 1 37.97 79 LYS B O 1
ATOM 6567 N N . MET B 1 80 ? 20.812 28.812 6.219 1 31.41 80 MET B N 1
ATOM 6568 C CA . MET B 1 80 ? 20.203 30.125 6.438 1 31.41 80 MET B CA 1
ATOM 6569 C C . MET B 1 80 ? 21.203 31.25 6.168 1 31.41 80 MET B C 1
ATOM 6571 O O . MET B 1 80 ? 20.828 32.344 5.797 1 31.41 80 MET B O 1
ATOM 6575 N N . ILE B 1 81 ? 22.438 31.047 6.434 1 33 81 ILE B N 1
ATOM 6576 C CA . ILE B 1 81 ? 23.391 32.125 6.117 1 33 81 ILE B CA 1
ATOM 6577 C C . ILE B 1 81 ? 23.391 32.375 4.613 1 33 81 ILE B C 1
ATOM 6579 O O . ILE B 1 81 ? 23.547 33.531 4.176 1 33 81 ILE B O 1
ATOM 6583 N N . SER B 1 82 ? 23.109 31.344 3.82 1 32.72 82 SER B N 1
ATOM 6584 C CA . SER B 1 82 ? 23.109 31.594 2.381 1 32.72 82 SER B CA 1
ATOM 6585 C C . SER B 1 82 ? 21.859 32.344 1.947 1 32.72 82 SER B C 1
ATOM 6587 O O . SER B 1 82 ? 21.922 33.188 1.042 1 32.72 82 SER B O 1
ATOM 6589 N N . THR B 1 83 ? 20.703 32.031 2.432 1 32.19 83 THR B N 1
ATOM 6590 C CA . THR B 1 83 ? 19.5 32.594 1.836 1 32.19 83 THR B CA 1
ATOM 6591 C C . THR B 1 83 ? 19.234 34 2.395 1 32.19 83 THR B C 1
ATOM 6593 O O . THR B 1 83 ? 18.219 34.625 2.061 1 32.19 83 THR B O 1
ATOM 6596 N N . ALA B 1 84 ? 19.766 34.562 3.422 1 29.64 84 ALA B N 1
ATOM 6597 C CA . ALA B 1 84 ? 19.359 35.875 3.861 1 29.64 84 ALA B CA 1
ATOM 6598 C C . ALA B 1 84 ? 19.594 36.938 2.768 1 29.64 84 ALA B C 1
ATOM 6600 O O . ALA B 1 84 ? 19.219 38.094 2.92 1 29.64 84 ALA B O 1
ATOM 6601 N N . ASN B 1 85 ? 20.625 36.969 1.813 1 28.02 85 ASN B N 1
ATOM 6602 C CA . ASN B 1 85 ? 20.703 38.094 0.898 1 28.02 85 ASN B CA 1
ATOM 6603 C C . ASN B 1 85 ? 19.578 38.062 -0.141 1 28.02 85 ASN B C 1
ATOM 6605 O O . ASN B 1 85 ? 19.484 37.094 -0.917 1 28.02 85 ASN B O 1
ATOM 6609 N N . GLY B 1 86 ? 18.406 38.562 0.021 1 28.61 86 GLY B N 1
ATOM 6610 C CA . GLY B 1 86 ? 17.422 38.875 -1.003 1 28.61 86 GLY B CA 1
ATOM 6611 C C . GLY B 1 86 ? 18.062 39.281 -2.322 1 28.61 86 GLY B C 1
ATOM 6612 O O . GLY B 1 86 ? 17.719 38.719 -3.371 1 28.61 86 GLY B O 1
ATOM 6613 N N . ASP B 1 87 ? 18.141 40.688 -2.736 1 26.67 87 ASP B N 1
ATOM 6614 C CA . ASP B 1 87 ? 18.344 41.406 -4 1 26.67 87 ASP B CA 1
ATOM 6615 C C . ASP B 1 87 ? 19.719 41.062 -4.59 1 26.67 87 ASP B C 1
ATOM 6617 O O . ASP B 1 87 ? 19.969 41.344 -5.766 1 26.67 87 ASP B O 1
ATOM 6621 N N . ARG B 1 88 ? 20.906 41.625 -3.996 1 24.16 88 ARG B N 1
ATOM 6622 C CA . ARG B 1 88 ? 22.078 41.531 -4.867 1 24.16 88 ARG B CA 1
ATOM 6623 C C . ARG B 1 88 ? 22.297 40.125 -5.379 1 24.16 88 ARG B C 1
ATOM 6625 O O . ARG B 1 88 ? 22.031 39.156 -4.668 1 24.16 88 ARG B O 1
ATOM 6632 N N . GLY B 1 89 ? 22.094 39.875 -6.883 1 26.05 89 GLY B N 1
ATOM 6633 C CA . GLY B 1 89 ? 22.578 38.844 -7.785 1 26.05 89 GLY B CA 1
ATOM 6634 C C . GLY B 1 89 ? 23.75 38.031 -7.215 1 26.05 89 GLY B C 1
ATOM 6635 O O . GLY B 1 89 ? 24.531 37.438 -7.961 1 26.05 89 GLY B O 1
ATOM 6636 N N . LEU B 1 90 ? 24.141 38.406 -6.133 1 24.08 90 LEU B N 1
ATOM 6637 C CA . LEU B 1 90 ? 25.391 37.656 -5.996 1 24.08 90 LEU B CA 1
ATOM 6638 C C . LEU B 1 90 ? 25.188 36.188 -6.379 1 24.08 90 LEU B C 1
ATOM 6640 O O . LEU B 1 90 ? 24.328 35.5 -5.801 1 24.08 90 LEU B O 1
ATOM 6644 N N . CYS B 1 91 ? 25.297 35.938 -7.73 1 23.48 91 CYS B N 1
ATOM 6645 C CA . CYS B 1 91 ? 25.656 34.75 -8.492 1 23.48 91 CYS B CA 1
ATOM 6646 C C . CYS B 1 91 ? 26.422 33.781 -7.625 1 23.48 91 CYS B C 1
ATOM 6648 O O . CYS B 1 91 ? 27.531 34.062 -7.16 1 23.48 91 CYS B O 1
ATOM 6650 N N . LEU B 1 92 ? 25.891 33.281 -6.668 1 25.58 92 LEU B N 1
ATOM 6651 C CA . LEU B 1 92 ? 26.656 32.062 -6.477 1 25.58 92 LEU B CA 1
ATOM 6652 C C . LEU B 1 92 ? 27.125 31.5 -7.816 1 25.58 92 LEU B C 1
ATOM 6654 O O . LEU B 1 92 ? 26.297 31.094 -8.648 1 25.58 92 LEU B O 1
ATOM 6658 N N . ASP B 1 93 ? 27.844 32.25 -8.539 1 24.06 93 ASP B N 1
ATOM 6659 C CA . ASP B 1 93 ? 28.609 31.594 -9.594 1 24.06 93 ASP B CA 1
ATOM 6660 C C . ASP B 1 93 ? 28.75 30.094 -9.32 1 24.06 93 ASP B C 1
ATOM 6662 O O . ASP B 1 93 ? 28.781 29.672 -8.164 1 24.06 93 ASP B O 1
ATOM 6666 N N . LYS B 1 94 ? 28.344 29.359 -10.258 1 28.56 94 LYS B N 1
ATOM 6667 C CA . LYS B 1 94 ? 28.688 27.969 -10.508 1 28.56 94 LYS B CA 1
ATOM 6668 C C . LYS B 1 94 ? 30.047 27.609 -9.906 1 28.56 94 LYS B C 1
ATOM 6670 O O . LYS B 1 94 ? 30.875 27 -10.562 1 28.56 94 LYS B O 1
ATOM 6675 N N . THR B 1 95 ? 30.734 28.484 -9.383 1 25.73 95 THR B N 1
ATOM 6676 C CA . THR B 1 95 ? 31.969 27.812 -9 1 25.73 95 THR B CA 1
ATOM 6677 C C . THR B 1 95 ? 31.672 26.453 -8.367 1 25.73 95 THR B C 1
ATOM 6679 O O . THR B 1 95 ? 30.641 26.297 -7.703 1 25.73 95 THR B O 1
ATOM 6682 N N . THR B 1 96 ? 32.312 25.406 -8.836 1 27.61 96 THR B N 1
ATOM 6683 C CA . THR B 1 96 ? 32.5 24.016 -8.469 1 27.61 96 THR B CA 1
ATOM 6684 C C . THR B 1 96 ? 32.562 23.844 -6.953 1 27.61 96 THR B C 1
ATOM 6686 O O . THR B 1 96 ? 33.594 24.109 -6.328 1 27.61 96 THR B O 1
ATOM 6689 N N . ALA B 1 97 ? 31.766 24.562 -6.305 1 27.77 97 ALA B N 1
ATOM 6690 C CA . ALA B 1 97 ? 31.719 24.094 -4.922 1 27.77 97 ALA B CA 1
ATOM 6691 C C . ALA B 1 97 ? 31.984 22.594 -4.836 1 27.77 97 ALA B C 1
ATOM 6693 O O . ALA B 1 97 ? 31.141 21.781 -5.254 1 27.77 97 ALA B O 1
ATOM 6694 N N . SER B 1 98 ? 33.062 22.219 -5.285 1 28.92 98 SER B N 1
ATOM 6695 C CA . SER B 1 98 ? 33.625 20.953 -4.848 1 28.92 98 SER B CA 1
ATOM 6696 C C . SER B 1 98 ? 33.188 20.594 -3.439 1 28.92 98 SER B C 1
ATOM 6698 O O . SER B 1 98 ? 33.219 21.422 -2.531 1 28.92 98 SER B O 1
ATOM 6700 N N . SER B 1 99 ? 31.969 20.125 -3.164 1 31.45 99 SER B N 1
ATOM 6701 C CA . SER B 1 99 ? 31.516 19.312 -2.047 1 31.45 99 SER B CA 1
ATOM 6702 C C . SER B 1 99 ? 32.656 19 -1.086 1 31.45 99 SER B C 1
ATOM 6704 O O . SER B 1 99 ? 33.188 17.875 -1.074 1 31.45 99 SER B O 1
ATOM 6706 N N . SER B 1 100 ? 33.656 19.797 -1.142 1 30.73 100 SER B N 1
ATOM 6707 C CA . SER B 1 100 ? 34.625 19.5 -0.082 1 30.73 100 SER B CA 1
ATOM 6708 C C . SER B 1 100 ? 33.969 19.594 1.294 1 30.73 100 SER B C 1
ATOM 6710 O O . SER B 1 100 ? 33.719 20.688 1.811 1 30.73 100 SER B O 1
ATOM 6712 N N . MET B 1 101 ? 32.75 19.188 1.593 1 34.19 101 MET B N 1
ATOM 6713 C CA . MET B 1 101 ? 32.25 18.781 2.9 1 34.19 101 MET B CA 1
ATOM 6714 C C . MET B 1 101 ? 33.375 18.703 3.924 1 34.19 101 MET B C 1
ATOM 6716 O O . MET B 1 101 ? 34.406 18.094 3.662 1 34.19 101 MET B O 1
ATOM 6720 N N . THR B 1 102 ? 33.562 19.797 4.719 1 35 102 THR B N 1
ATOM 6721 C CA . THR B 1 102 ? 34.469 19.75 5.867 1 35 102 THR B CA 1
ATOM 6722 C C . THR B 1 102 ? 34.719 18.312 6.293 1 35 102 THR B C 1
ATOM 6724 O O . THR B 1 102 ? 33.812 17.641 6.793 1 35 102 THR B O 1
ATOM 6727 N N . GLN B 1 103 ? 35.188 17.562 5.551 1 39.94 103 GLN B N 1
ATOM 6728 C CA . GLN B 1 103 ? 35.625 16.203 5.887 1 39.94 103 GLN B CA 1
ATOM 6729 C C . GLN B 1 103 ? 36.312 16.172 7.25 1 39.94 103 GLN B C 1
ATOM 6731 O O . GLN B 1 103 ? 37.406 16.734 7.422 1 39.94 103 GLN B O 1
ATOM 6736 N N . TRP B 1 104 ? 35.5 16.453 8.359 1 47.59 104 TRP B N 1
ATOM 6737 C CA . TRP B 1 104 ? 36.125 16.031 9.609 1 47.59 104 TRP B CA 1
ATOM 6738 C C . TRP B 1 104 ? 37.25 15.031 9.359 1 47.59 104 TRP B C 1
ATOM 6740 O O . TRP B 1 104 ? 37.25 14.336 8.344 1 47.59 104 TRP B O 1
ATOM 6750 N N . ASN B 1 105 ? 38.344 15.469 9.875 1 65.56 105 ASN B N 1
ATOM 6751 C CA . ASN B 1 105 ? 39.438 14.5 9.844 1 65.56 105 ASN B CA 1
ATOM 6752 C C . ASN B 1 105 ? 38.969 13.125 10.312 1 65.56 105 ASN B C 1
ATOM 6754 O O . ASN B 1 105 ? 39.062 12.805 11.5 1 65.56 105 ASN B O 1
ATOM 6758 N N . PHE B 1 106 ? 38.094 12.594 9.562 1 82.44 106 PHE B N 1
ATOM 6759 C CA . PHE B 1 106 ? 37.656 11.242 9.867 1 82.44 106 PHE B CA 1
ATOM 6760 C C . PHE B 1 106 ? 38.75 10.227 9.578 1 82.44 106 PHE B C 1
ATOM 6762 O O . PHE B 1 106 ? 39.469 10.359 8.602 1 82.44 106 PHE B O 1
ATOM 6769 N N . ASN B 1 107 ? 38.969 9.492 10.555 1 86.81 107 ASN B N 1
ATOM 6770 C CA . ASN B 1 107 ? 39.781 8.336 10.242 1 86.81 107 ASN B CA 1
ATOM 6771 C C . ASN B 1 107 ? 39.125 7.418 9.227 1 86.81 107 ASN B C 1
ATOM 6773 O O . ASN B 1 107 ? 38 7.68 8.797 1 86.81 107 ASN B O 1
ATOM 6777 N N . GLU B 1 108 ? 39.812 6.496 8.766 1 88.56 108 GLU B N 1
ATOM 6778 C CA . GLU B 1 108 ? 39.312 5.621 7.707 1 88.56 108 GLU B CA 1
ATOM 6779 C C . GLU B 1 108 ? 38.031 4.922 8.125 1 88.56 108 GLU B C 1
ATOM 6781 O O . GLU B 1 108 ? 37.062 4.816 7.34 1 88.56 108 GLU B O 1
ATOM 6786 N N . GLU B 1 109 ? 38 4.504 9.297 1 91.62 109 GLU B N 1
ATOM 6787 C CA . GLU B 1 109 ? 36.781 3.84 9.805 1 91.62 109 GLU B CA 1
ATOM 6788 C C . GLU B 1 109 ? 35.625 4.809 9.883 1 91.62 109 GLU B C 1
ATOM 6790 O O . GLU B 1 109 ? 34.469 4.438 9.586 1 91.62 109 GLU B O 1
ATOM 6795 N N . GLU B 1 110 ? 35.938 6 10.266 1 93.75 110 GLU B N 1
ATOM 6796 C CA . GLU B 1 110 ? 34.875 7.02 10.375 1 93.75 110 GLU B CA 1
ATOM 6797 C C . GLU B 1 110 ? 34.344 7.402 9.008 1 93.75 110 GLU B C 1
ATOM 6799 O O . GLU B 1 110 ? 33.156 7.711 8.875 1 93.75 110 GLU B O 1
ATOM 6804 N N . LYS B 1 111 ? 35.219 7.344 8.039 1 92.88 111 LYS B N 1
ATOM 6805 C CA . LYS B 1 111 ? 34.75 7.617 6.676 1 92.88 111 LYS B CA 1
ATOM 6806 C C . LYS B 1 111 ? 33.781 6.543 6.195 1 92.88 111 LYS B C 1
ATOM 6808 O O . LYS B 1 111 ? 32.781 6.852 5.527 1 92.88 111 LYS B O 1
ATOM 6813 N N . ILE B 1 112 ? 34.094 5.301 6.516 1 95.75 112 ILE B N 1
ATOM 6814 C CA . ILE B 1 112 ? 33.219 4.188 6.156 1 95.75 112 ILE B CA 1
ATOM 6815 C C . ILE B 1 112 ? 31.875 4.344 6.855 1 95.75 112 ILE B C 1
ATOM 6817 O O . ILE B 1 112 ? 30.828 4.203 6.223 1 95.75 112 ILE B O 1
ATOM 6821 N N . ILE B 1 113 ? 31.922 4.68 8.125 1 96.12 113 ILE B N 1
ATOM 6822 C CA . ILE B 1 113 ? 30.703 4.848 8.906 1 96.12 113 ILE B CA 1
ATOM 6823 C C . ILE B 1 113 ? 29.891 6.02 8.359 1 96.12 113 ILE B C 1
ATOM 6825 O O . ILE B 1 113 ? 28.672 5.961 8.297 1 96.12 113 ILE B O 1
ATOM 6829 N N . SER B 1 114 ? 30.594 7.086 8 1 95.44 114 SER B N 1
ATOM 6830 C CA . SER B 1 114 ? 29.922 8.25 7.43 1 95.44 114 SER B CA 1
ATOM 6831 C C . SER B 1 114 ? 29.172 7.883 6.156 1 95.44 114 SER B C 1
ATOM 6833 O O . SER B 1 114 ? 28.047 8.344 5.938 1 95.44 114 SER B O 1
ATOM 6835 N N . ALA B 1 115 ? 29.781 7.059 5.324 1 95.94 115 ALA B N 1
ATOM 6836 C CA . ALA B 1 115 ? 29.141 6.605 4.098 1 95.94 115 ALA B CA 1
ATOM 6837 C C . ALA B 1 115 ? 27.906 5.75 4.406 1 95.94 115 ALA B C 1
ATOM 6839 O O . ALA B 1 115 ? 26.875 5.875 3.752 1 95.94 115 ALA B O 1
ATOM 6840 N N . GLU B 1 116 ? 28.031 4.883 5.398 1 97.38 116 GLU B N 1
ATOM 6841 C CA . GLU B 1 116 ? 26.906 4.047 5.805 1 97.38 116 GLU B CA 1
ATOM 6842 C C . GLU B 1 116 ? 25.734 4.891 6.316 1 97.38 116 GLU B C 1
ATOM 6844 O O . GLU B 1 116 ? 24.594 4.652 5.961 1 97.38 116 GLU B O 1
ATOM 6849 N N . ILE B 1 117 ? 26.047 5.91 7.145 1 97.38 117 ILE B N 1
ATOM 6850 C CA . ILE B 1 117 ? 25.031 6.781 7.719 1 97.38 117 ILE B CA 1
ATOM 6851 C C . ILE B 1 117 ? 24.281 7.512 6.605 1 97.38 117 ILE B C 1
ATOM 6853 O O . ILE B 1 117 ? 23.047 7.566 6.605 1 97.38 117 ILE B O 1
ATOM 6857 N N . LEU B 1 118 ? 25.047 7.996 5.676 1 96.5 118 LEU B N 1
ATOM 6858 C CA . LEU B 1 118 ? 24.438 8.75 4.578 1 96.5 118 LEU B CA 1
ATOM 6859 C C . LEU B 1 118 ? 23.469 7.883 3.795 1 96.5 118 LEU B C 1
ATOM 6861 O O . LEU B 1 118 ? 22.359 8.32 3.467 1 96.5 118 LEU B O 1
ATOM 6865 N N . TYR B 1 119 ? 23.844 6.664 3.533 1 96.88 119 TYR B N 1
ATOM 6866 C CA . TYR B 1 119 ? 22.953 5.785 2.768 1 96.88 119 TYR B CA 1
ATOM 6867 C C . TYR B 1 119 ? 21.734 5.383 3.588 1 96.88 119 TYR B C 1
ATOM 6869 O O . TYR B 1 119 ? 20.641 5.234 3.049 1 96.88 119 TYR B O 1
ATOM 6877 N N . ILE B 1 120 ? 21.922 5.18 4.863 1 97.62 120 ILE B N 1
ATOM 6878 C CA . ILE B 1 120 ? 20.797 4.836 5.742 1 97.62 120 ILE B CA 1
ATOM 6879 C C . ILE B 1 120 ? 19.828 6.004 5.805 1 97.62 120 ILE B C 1
ATOM 6881 O O . ILE B 1 120 ? 18.609 5.801 5.785 1 97.62 120 ILE B O 1
ATOM 6885 N N . LEU B 1 121 ? 20.328 7.23 5.867 1 97.38 121 LEU B N 1
ATOM 6886 C CA . LEU B 1 121 ? 19.469 8.406 5.855 1 97.38 121 LEU B CA 1
ATOM 6887 C C . LEU B 1 121 ? 18.688 8.484 4.551 1 97.38 121 LEU B C 1
ATOM 6889 O O . LEU B 1 121 ? 17.5 8.805 4.559 1 97.38 121 LEU B O 1
ATOM 6893 N N . HIS B 1 122 ? 19.375 8.156 3.477 1 96.25 122 HIS B N 1
ATOM 6894 C CA . HIS B 1 122 ? 18.719 8.133 2.174 1 96.25 122 HIS B CA 1
ATOM 6895 C C . HIS B 1 122 ? 17.594 7.113 2.146 1 96.25 122 HIS B C 1
ATOM 6897 O O . HIS B 1 122 ? 16.5 7.402 1.647 1 96.25 122 HIS B O 1
ATOM 6903 N N . ALA B 1 123 ? 17.844 5.973 2.656 1 95.31 123 ALA B N 1
ATOM 6904 C CA . ALA B 1 123 ? 16.844 4.91 2.689 1 95.31 123 ALA B CA 1
ATOM 6905 C C . ALA B 1 123 ? 15.664 5.293 3.576 1 95.31 123 ALA B C 1
ATOM 6907 O O . ALA B 1 123 ? 14.508 5.016 3.238 1 95.31 123 ALA B O 1
ATOM 6908 N N . ALA B 1 124 ? 15.922 5.898 4.676 1 95.75 124 ALA B N 1
ATOM 6909 C CA . ALA B 1 124 ? 14.875 6.293 5.617 1 95.75 124 ALA B CA 1
ATOM 6910 C C . ALA B 1 124 ? 13.953 7.336 5.004 1 95.75 124 ALA B C 1
ATOM 6912 O O . ALA B 1 124 ? 12.727 7.215 5.086 1 95.75 124 ALA B O 1
ATOM 6913 N N . VAL B 1 125 ? 14.484 8.352 4.371 1 95.06 125 VAL B N 1
ATOM 6914 C CA . VAL B 1 125 ? 13.711 9.469 3.846 1 95.06 125 VAL B CA 1
ATOM 6915 C C . VAL B 1 125 ? 12.883 9.008 2.646 1 95.06 125 VAL B C 1
ATOM 6917 O O . VAL B 1 125 ? 11.773 9.492 2.422 1 95.06 125 VAL B O 1
ATOM 6920 N N . ASN B 1 126 ? 13.406 8.008 1.921 1 93.81 126 ASN B N 1
ATOM 6921 C CA . ASN B 1 126 ? 12.719 7.551 0.715 1 93.81 126 ASN B CA 1
ATOM 6922 C C . ASN B 1 126 ? 11.914 6.285 0.978 1 93.81 126 ASN B C 1
ATOM 6924 O O . ASN B 1 126 ? 11.383 5.68 0.046 1 93.81 126 ASN B O 1
ATOM 6928 N N . ASN B 1 127 ? 11.836 5.816 2.146 1 92.38 127 ASN B N 1
ATOM 6929 C CA . ASN B 1 127 ? 11.062 4.648 2.557 1 92.38 127 ASN B CA 1
ATOM 6930 C C . ASN B 1 127 ? 11.539 3.385 1.843 1 92.38 127 ASN B C 1
ATOM 6932 O O . ASN B 1 127 ? 10.727 2.598 1.356 1 92.38 127 ASN B O 1
ATOM 6936 N N . ILE B 1 128 ? 12.828 3.229 1.711 1 93.62 128 ILE B N 1
ATOM 6937 C CA . ILE B 1 128 ? 13.383 2.031 1.092 1 93.62 128 ILE B CA 1
ATOM 6938 C C . ILE B 1 128 ? 13.32 0.866 2.076 1 93.62 128 ILE B C 1
ATOM 6940 O O . ILE B 1 128 ? 13.664 1.021 3.252 1 93.62 128 ILE B O 1
ATOM 6944 N N . SER B 1 129 ? 12.875 -0.262 1.579 1 92.06 129 SER B N 1
ATOM 6945 C CA . SER B 1 129 ? 12.773 -1.448 2.424 1 92.06 129 SER B CA 1
ATOM 6946 C C . SER B 1 129 ? 14.141 -1.867 2.955 1 92.06 129 SER B C 1
ATOM 6948 O O . SER B 1 129 ? 15.133 -1.804 2.232 1 92.06 129 SER B O 1
ATOM 6950 N N . PHE B 1 130 ? 14.172 -2.359 4.18 1 93.94 130 PHE B N 1
ATOM 6951 C CA . PHE B 1 130 ? 15.43 -2.752 4.797 1 93.94 130 PHE B CA 1
ATOM 6952 C C . PHE B 1 130 ? 15.992 -4.004 4.133 1 93.94 130 PHE B C 1
ATOM 6954 O O . PHE B 1 130 ? 17.203 -4.234 4.152 1 93.94 130 PHE B O 1
ATOM 6961 N N . SER B 1 131 ? 15.125 -4.785 3.541 1 91.81 131 SER B N 1
ATOM 6962 C CA . SER B 1 131 ? 15.57 -6 2.871 1 91.81 131 SER B CA 1
ATOM 6963 C C . SER B 1 131 ? 16.469 -5.68 1.684 1 91.81 131 SER B C 1
ATOM 6965 O O . SER B 1 131 ? 17.25 -6.527 1.246 1 91.81 131 SER B O 1
ATOM 6967 N N . SER B 1 132 ? 16.375 -4.48 1.143 1 93.12 132 SER B N 1
ATOM 6968 C CA . SER B 1 132 ? 17.188 -4.066 0.002 1 93.12 132 SER B CA 1
ATOM 6969 C C . SER B 1 132 ? 18.656 -3.9 0.395 1 93.12 132 SER B C 1
ATOM 6971 O O . SER B 1 132 ? 19.531 -3.797 -0.47 1 93.12 132 SER B O 1
ATOM 6973 N N . PHE B 1 133 ? 18.906 -3.896 1.668 1 94.88 133 PHE B N 1
ATOM 6974 C CA . PHE B 1 133 ? 20.266 -3.693 2.145 1 94.88 133 PHE B CA 1
ATOM 6975 C C . PHE B 1 133 ? 21.047 -5.008 2.154 1 94.88 133 PHE B C 1
ATOM 6977 O O . PHE B 1 133 ? 22.266 -5.012 2.287 1 94.88 133 PHE B O 1
ATOM 6984 N N . ASP B 1 134 ? 20.297 -6.082 2.023 1 92.75 134 ASP B N 1
ATOM 6985 C CA . ASP B 1 134 ? 20.984 -7.371 1.954 1 92.75 134 ASP B CA 1
ATOM 6986 C C . ASP B 1 134 ? 21.781 -7.5 0.658 1 92.75 134 ASP B C 1
ATOM 6988 O O . ASP B 1 134 ? 21.203 -7.469 -0.434 1 92.75 134 ASP B O 1
ATOM 6992 N N . GLY B 1 135 ? 23.094 -7.551 0.729 1 90.81 135 GLY B N 1
ATOM 6993 C CA . GLY B 1 135 ? 23.969 -7.668 -0.418 1 90.81 135 GLY B CA 1
ATOM 6994 C C . GLY B 1 135 ? 24.406 -6.324 -0.977 1 90.81 135 GLY B C 1
ATOM 6995 O O . GLY B 1 135 ? 25.109 -6.262 -1.985 1 90.81 135 GLY B O 1
ATOM 6996 N N . ILE B 1 136 ? 23.922 -5.207 -0.349 1 94 136 ILE B N 1
ATOM 6997 C CA . ILE B 1 136 ? 24.203 -3.873 -0.87 1 94 136 ILE B CA 1
ATOM 6998 C C . ILE B 1 136 ? 25.688 -3.572 -0.763 1 94 136 ILE B C 1
ATOM 7000 O O . ILE B 1 136 ? 26.25 -2.861 -1.603 1 94 136 ILE B O 1
ATOM 7004 N N . SER B 1 137 ? 26.344 -4.086 0.304 1 93.56 137 SER B N 1
ATOM 7005 C CA . SER B 1 137 ? 27.781 -3.869 0.485 1 93.56 137 SER B CA 1
ATOM 7006 C C . SER B 1 137 ? 28.578 -4.477 -0.662 1 93.56 137 SER B C 1
ATOM 7008 O O . SER B 1 137 ? 29.516 -3.852 -1.176 1 93.56 137 SER B O 1
ATOM 7010 N N . GLN B 1 138 ? 28.156 -5.684 -1.078 1 92.62 138 GLN B N 1
ATOM 7011 C CA . GLN B 1 138 ? 28.797 -6.332 -2.217 1 92.62 138 GLN B CA 1
ATOM 7012 C C . GLN B 1 138 ? 28.547 -5.555 -3.508 1 92.62 138 GLN B C 1
ATOM 7014 O O . GLN B 1 138 ? 29.438 -5.422 -4.348 1 92.62 138 GLN B O 1
ATOM 7019 N N . LEU B 1 139 ? 27.406 -5.07 -3.611 1 95.06 139 LEU B N 1
ATOM 7020 C CA . LEU B 1 139 ? 27.047 -4.312 -4.801 1 95.06 139 LEU B CA 1
ATOM 7021 C C . LEU B 1 139 ? 27.875 -3.033 -4.906 1 95.06 139 LEU B C 1
ATOM 7023 O O . LEU B 1 139 ? 28.391 -2.715 -5.977 1 95.06 139 LEU B O 1
ATOM 7027 N N . PHE B 1 140 ? 27.984 -2.273 -3.777 1 95.75 140 PHE B N 1
ATOM 7028 C CA . PHE B 1 140 ? 28.766 -1.037 -3.791 1 95.75 140 PHE B CA 1
ATOM 7029 C C . PHE B 1 140 ? 30.234 -1.32 -4.086 1 95.75 140 PHE B C 1
ATOM 7031 O O . PHE B 1 140 ? 30.891 -0.556 -4.801 1 95.75 140 PHE B O 1
ATOM 7038 N N . SER B 1 141 ? 30.719 -2.395 -3.537 1 93.5 141 SER B N 1
ATOM 7039 C CA . SER B 1 141 ? 32.094 -2.766 -3.811 1 93.5 141 SER B CA 1
ATOM 7040 C C . SER B 1 141 ? 32.312 -3.025 -5.297 1 93.5 141 SER B C 1
ATOM 7042 O O . SER B 1 141 ? 33.375 -2.695 -5.84 1 93.5 141 SER B O 1
ATOM 7044 N N . ARG B 1 142 ? 31.328 -3.566 -5.914 1 92.25 142 ARG B N 1
ATOM 7045 C CA . ARG B 1 142 ? 31.406 -3.848 -7.348 1 92.25 142 ARG B CA 1
ATOM 7046 C C . ARG B 1 142 ? 31.234 -2.57 -8.164 1 92.25 142 ARG B C 1
ATOM 7048 O O . ARG B 1 142 ? 31.891 -2.391 -9.188 1 92.25 142 ARG B O 1
ATOM 7055 N N . MET B 1 143 ? 30.406 -1.701 -7.754 1 94.31 143 MET B N 1
ATOM 7056 C CA . MET B 1 143 ? 30.109 -0.463 -8.469 1 94.31 143 MET B CA 1
ATOM 7057 C C . MET B 1 143 ? 31.281 0.505 -8.391 1 94.31 143 MET B C 1
ATOM 7059 O O . MET B 1 143 ? 31.562 1.233 -9.344 1 94.31 143 MET B O 1
ATOM 7063 N N . PHE B 1 144 ? 31.875 0.484 -7.156 1 94 144 PHE B N 1
ATOM 7064 C CA . PHE B 1 144 ? 32.969 1.419 -6.883 1 94 144 PHE B CA 1
ATOM 7065 C C . PHE B 1 144 ? 34.188 0.681 -6.395 1 94 144 PHE B C 1
ATOM 7067 O O . PHE B 1 144 ? 34.625 0.848 -5.246 1 94 144 PHE B O 1
ATOM 7074 N N . PRO B 1 145 ? 34.906 0.09 -7.27 1 88.75 145 PRO B N 1
ATOM 7075 C CA . PRO B 1 145 ? 36 -0.786 -6.867 1 88.75 145 PRO B CA 1
ATOM 7076 C C . PRO B 1 145 ? 37.188 -0.018 -6.262 1 88.75 145 PRO B C 1
ATOM 7078 O O . PRO B 1 145 ? 37.906 -0.563 -5.441 1 88.75 145 PRO B O 1
ATOM 7081 N N . LYS B 1 146 ? 37.344 1.174 -6.562 1 86.31 146 LYS B N 1
ATOM 7082 C CA . LYS B 1 146 ? 38.5 1.952 -6.074 1 86.31 146 LYS B CA 1
ATOM 7083 C C . LYS B 1 146 ? 38.156 2.609 -4.734 1 86.31 146 LYS B C 1
ATOM 7085 O O . LYS B 1 146 ? 39.062 3.131 -4.062 1 86.31 146 LYS B O 1
ATOM 7090 N N . GLY B 1 147 ? 36.938 2.611 -4.395 1 86.25 147 GLY B N 1
ATOM 7091 C CA . GLY B 1 147 ? 36.562 3.254 -3.15 1 86.25 147 GLY B CA 1
ATOM 7092 C C . GLY B 1 147 ? 36.812 2.391 -1.929 1 86.25 147 GLY B C 1
ATOM 7093 O O . GLY B 1 147 ? 36.219 1.315 -1.795 1 86.25 147 GLY B O 1
ATOM 7094 N N . GLU B 1 148 ? 37.625 2.799 -1.076 1 87.56 148 GLU B N 1
ATOM 7095 C CA . GLU B 1 148 ? 37.906 2.066 0.154 1 87.56 148 GLU B CA 1
ATOM 7096 C C . GLU B 1 148 ? 36.656 1.993 1.049 1 87.56 148 GLU B C 1
ATOM 7098 O O . GLU B 1 148 ? 36.438 0.991 1.733 1 87.56 148 GLU B O 1
ATOM 7103 N N . GLU B 1 149 ? 35.938 3.033 0.985 1 91.62 149 GLU B N 1
ATOM 7104 C CA . GLU B 1 149 ? 34.719 3.061 1.77 1 91.62 149 GLU B CA 1
ATOM 7105 C C . GLU B 1 149 ? 33.75 1.96 1.33 1 91.62 149 GLU B C 1
ATOM 7107 O O . GLU B 1 149 ? 33.125 1.308 2.166 1 91.62 149 GLU B O 1
ATOM 7112 N N . ALA B 1 150 ? 33.688 1.776 0.002 1 93.12 150 ALA B N 1
ATOM 7113 C CA . ALA B 1 150 ? 32.781 0.777 -0.553 1 93.12 150 ALA B CA 1
ATOM 7114 C C . ALA B 1 150 ? 33.188 -0.63 -0.122 1 93.12 150 ALA B C 1
ATOM 7116 O O . ALA B 1 150 ? 32.312 -1.466 0.171 1 93.12 150 ALA B O 1
ATOM 7117 N N . LYS B 1 151 ? 34.406 -0.886 -0.032 1 91.06 151 LYS B N 1
ATOM 7118 C CA . LYS B 1 151 ? 34.906 -2.201 0.336 1 91.06 151 LYS B CA 1
ATOM 7119 C C . LYS B 1 151 ? 34.719 -2.469 1.826 1 91.06 151 LYS B C 1
ATOM 7121 O O . LYS B 1 151 ? 34.531 -3.617 2.238 1 91.06 151 LYS B O 1
ATOM 7126 N N . GLY B 1 152 ? 34.75 -1.421 2.553 1 92.75 152 GLY B N 1
ATOM 7127 C CA . GLY B 1 152 ? 34.688 -1.568 3.998 1 92.75 152 GLY B CA 1
ATOM 7128 C C . GLY B 1 152 ? 33.281 -1.567 4.555 1 92.75 152 GLY B C 1
ATOM 7129 O O . GLY B 1 152 ? 33.062 -1.957 5.703 1 92.75 152 GLY B O 1
ATOM 7130 N N . MET B 1 153 ? 32.312 -1.235 3.82 1 94.81 153 MET B N 1
ATOM 7131 C CA . MET B 1 153 ? 30.938 -1.104 4.285 1 94.81 153 MET B CA 1
ATOM 7132 C C . MET B 1 153 ? 30.344 -2.467 4.641 1 94.81 153 MET B C 1
ATOM 7134 O O . MET B 1 153 ? 30.609 -3.457 3.957 1 94.81 153 MET B O 1
ATOM 7138 N N . LYS B 1 154 ? 29.656 -2.547 5.684 1 93.81 154 LYS B N 1
ATOM 7139 C CA . LYS B 1 154 ? 28.953 -3.744 6.121 1 93.81 154 LYS B CA 1
ATOM 7140 C C . LYS B 1 154 ? 27.516 -3.422 6.504 1 93.81 154 LYS B C 1
ATOM 7142 O O . LYS B 1 154 ? 27.219 -3.115 7.664 1 93.81 154 LYS B O 1
ATOM 7147 N N . LEU B 1 155 ? 26.672 -3.516 5.57 1 94.94 155 LEU B N 1
ATOM 7148 C CA . LEU B 1 155 ? 25.266 -3.195 5.785 1 94.94 155 LEU B CA 1
ATOM 7149 C C . LEU B 1 155 ? 24.391 -4.426 5.582 1 94.94 155 LEU B C 1
ATOM 7151 O O . LEU B 1 155 ? 24.672 -5.266 4.723 1 94.94 155 LEU B O 1
ATOM 7155 N N . SER B 1 156 ? 23.5 -4.613 6.406 1 94.44 156 SER B N 1
ATOM 7156 C CA . SER B 1 156 ? 22.469 -5.652 6.332 1 94.44 156 SER B CA 1
ATOM 7157 C C . SER B 1 156 ? 21.125 -5.129 6.805 1 94.44 156 SER B C 1
ATOM 7159 O O . SER B 1 156 ? 21.031 -4.055 7.402 1 94.44 156 SER B O 1
ATOM 7161 N N . SER B 1 157 ? 20.094 -5.848 6.5 1 94.5 157 SER B N 1
ATOM 7162 C CA . SER B 1 157 ? 18.75 -5.453 6.898 1 94.5 157 SER B CA 1
ATOM 7163 C C . SER B 1 157 ? 18.656 -5.273 8.406 1 94.5 157 SER B C 1
ATOM 7165 O O . SER B 1 157 ? 18.047 -4.309 8.891 1 94.5 157 SER B O 1
ATOM 7167 N N . ARG B 1 158 ? 19.25 -6.152 9.234 1 92.94 158 ARG B N 1
ATOM 7168 C CA . ARG B 1 158 ? 19.203 -6.105 10.688 1 92.94 158 ARG B CA 1
ATOM 7169 C C . ARG B 1 158 ? 20 -4.922 11.227 1 92.94 158 ARG B C 1
ATOM 7171 O O . ARG B 1 158 ? 19.562 -4.238 12.156 1 92.94 158 ARG B O 1
ATOM 7178 N N . LYS B 1 159 ? 21.172 -4.738 10.641 1 95.75 159 LYS B N 1
ATOM 7179 C CA . LYS B 1 159 ? 22.016 -3.629 11.094 1 95.75 159 LYS B CA 1
ATOM 7180 C C . LYS B 1 159 ? 21.312 -2.289 10.859 1 95.75 159 LYS B C 1
ATOM 7182 O O . LYS B 1 159 ? 21.328 -1.418 11.734 1 95.75 159 LYS B O 1
ATOM 7187 N N . VAL B 1 160 ? 20.734 -2.1 9.672 1 96.75 160 VAL B N 1
ATOM 7188 C CA . VAL B 1 160 ? 20.047 -0.855 9.352 1 96.75 160 VAL B CA 1
ATOM 7189 C C . VAL B 1 160 ? 18.906 -0.626 10.336 1 96.75 160 VAL B C 1
ATOM 7191 O O . VAL B 1 160 ? 18.688 0.497 10.797 1 96.75 160 VAL B O 1
ATOM 7194 N N . ALA B 1 161 ? 18.188 -1.674 10.688 1 95.69 161 ALA B N 1
ATOM 7195 C CA . ALA B 1 161 ? 17.047 -1.571 11.609 1 95.69 161 ALA B CA 1
ATOM 7196 C C . ALA B 1 161 ? 17.5 -1.071 12.977 1 95.69 161 ALA B C 1
ATOM 7198 O O . ALA B 1 161 ? 16.891 -0.147 13.531 1 95.69 161 ALA B O 1
ATOM 7199 N N . TYR B 1 162 ? 18.531 -1.7 13.531 1 95.62 162 TYR B N 1
ATOM 7200 C CA . TYR B 1 162 ? 18.906 -1.274 14.875 1 95.62 162 TYR B CA 1
ATOM 7201 C C . TYR B 1 162 ? 19.641 0.063 14.844 1 95.62 162 TYR B C 1
ATOM 7203 O O . TYR B 1 162 ? 19.641 0.801 15.836 1 95.62 162 TYR B O 1
ATOM 7211 N N . GLU B 1 163 ? 20.344 0.408 13.719 1 97.88 163 GLU B N 1
ATOM 7212 C CA . GLU B 1 163 ? 20.969 1.725 13.602 1 97.88 163 GLU B CA 1
ATOM 7213 C C . GLU B 1 163 ? 19.922 2.834 13.609 1 97.88 163 GLU B C 1
ATOM 7215 O O . GLU B 1 163 ? 20.156 3.908 14.172 1 97.88 163 GLU B O 1
ATOM 7220 N N . ILE B 1 164 ? 18.797 2.574 12.984 1 97.56 164 ILE B N 1
ATOM 7221 C CA . ILE B 1 164 ? 17.719 3.557 12.93 1 97.56 164 ILE B CA 1
ATOM 7222 C C . ILE B 1 164 ? 17.047 3.66 14.297 1 97.56 164 ILE B C 1
ATOM 7224 O O . ILE B 1 164 ? 16.797 4.762 14.789 1 97.56 164 ILE B O 1
ATOM 7228 N N . SER B 1 165 ? 16.812 2.531 14.977 1 96.62 165 SER B N 1
ATOM 7229 C CA . SER B 1 165 ? 16.031 2.504 16.203 1 96.62 165 SER B CA 1
ATOM 7230 C C . SER B 1 165 ? 16.875 2.916 17.406 1 96.62 165 SER B C 1
ATOM 7232 O O . SER B 1 165 ? 16.375 3.561 18.328 1 96.62 165 SER B O 1
ATOM 7234 N N . HIS B 1 166 ? 18.219 2.559 17.422 1 96.69 166 HIS B N 1
ATOM 7235 C CA . HIS B 1 166 ? 19.031 2.721 18.625 1 96.69 166 HIS B CA 1
ATOM 7236 C C . HIS B 1 166 ? 20.219 3.645 18.375 1 96.69 166 HIS B C 1
ATOM 7238 O O . HIS B 1 166 ? 20.938 3.992 19.312 1 96.69 166 HIS B O 1
ATOM 7244 N N . GLY B 1 167 ? 20.406 4.016 17.188 1 97.88 167 GLY B N 1
ATOM 7245 C CA . GLY B 1 167 ? 21.516 4.898 16.859 1 97.88 167 GLY B CA 1
ATOM 7246 C C . GLY B 1 167 ? 21.078 6.262 16.359 1 97.88 167 GLY B C 1
ATOM 7247 O O . GLY B 1 167 ? 20.969 7.207 17.141 1 97.88 167 GLY B O 1
ATOM 7248 N N . LEU B 1 168 ? 20.641 6.312 15.117 1 97.62 168 LEU B N 1
ATOM 7249 C CA . LEU B 1 168 ? 20.344 7.578 14.453 1 97.62 168 LEU B CA 1
ATOM 7250 C C . LEU B 1 168 ? 19.062 8.195 15 1 97.62 168 LEU B C 1
ATOM 7252 O O . LEU B 1 168 ? 18.969 9.414 15.164 1 97.62 168 LEU B O 1
ATOM 7256 N N . GLY B 1 169 ? 18.016 7.391 15.234 1 96.75 169 GLY B N 1
ATOM 7257 C CA . GLY B 1 169 ? 16.797 7.898 15.852 1 96.75 169 GLY B CA 1
ATOM 7258 C C . GLY B 1 169 ? 17.047 8.641 17.141 1 96.75 169 GLY B C 1
ATOM 7259 O O . GLY B 1 169 ? 16.75 9.836 17.25 1 96.75 169 GLY B O 1
ATOM 7260 N N . PRO B 1 170 ? 17.656 7.957 18.062 1 96.06 170 PRO B N 1
ATOM 7261 C CA . PRO B 1 170 ? 17.969 8.594 19.344 1 96.06 170 PRO B CA 1
ATOM 7262 C C . PRO B 1 170 ? 18.859 9.82 19.188 1 96.06 170 PRO B C 1
ATOM 7264 O O . PRO B 1 170 ? 18.766 10.766 19.969 1 96.06 170 PRO B O 1
ATOM 7267 N N . TYR B 1 171 ? 19.812 9.828 18.234 1 96.5 171 TYR B N 1
ATOM 7268 C CA . TYR B 1 171 ? 20.641 11 17.984 1 96.5 171 TYR B CA 1
ATOM 7269 C C . TYR B 1 171 ? 19.781 12.219 17.656 1 96.5 171 TYR B C 1
ATOM 7271 O O . TYR B 1 171 ? 19.969 13.297 18.234 1 96.5 171 TYR B O 1
ATOM 7279 N N . PHE B 1 172 ? 18.844 12.031 16.75 1 95.94 172 PHE B N 1
ATOM 7280 C CA . PHE B 1 172 ? 18 13.148 16.344 1 95.94 172 PHE B CA 1
ATOM 7281 C C . PHE B 1 172 ? 17.062 13.57 17.469 1 95.94 172 PHE B C 1
ATOM 7283 O O . PHE B 1 172 ? 16.75 14.75 17.609 1 95.94 172 PHE B O 1
ATOM 7290 N N . LEU B 1 173 ? 16.562 12.594 18.266 1 96.94 173 LEU B N 1
ATOM 7291 C CA . LEU B 1 173 ? 15.75 12.945 19.422 1 96.94 173 LEU B CA 1
ATOM 7292 C C . LEU B 1 173 ? 16.562 13.773 20.422 1 96.94 173 LEU B C 1
ATOM 7294 O O . LEU B 1 173 ? 16.047 14.75 20.969 1 96.94 173 LEU B O 1
ATOM 7298 N N . ALA B 1 174 ? 17.781 13.359 20.625 1 95.31 174 ALA B N 1
ATOM 7299 C CA . ALA B 1 174 ? 18.656 14.078 21.547 1 95.31 174 ALA B CA 1
ATOM 7300 C C . ALA B 1 174 ? 18.891 15.516 21.078 1 95.31 174 ALA B C 1
ATOM 7302 O O . ALA B 1 174 ? 18.938 16.438 21.891 1 95.31 174 ALA B O 1
ATOM 7303 N N . LYS B 1 175 ? 19.031 15.656 19.828 1 92.19 175 LYS B N 1
ATOM 7304 C CA . LYS B 1 175 ? 19.234 16.984 19.266 1 92.19 175 LYS B CA 1
ATOM 7305 C C . LYS B 1 175 ? 18.016 17.891 19.5 1 92.19 175 LYS B C 1
ATOM 7307 O O . LYS B 1 175 ? 18.172 19.062 19.859 1 92.19 175 LYS B O 1
ATOM 7312 N N . ILE B 1 176 ? 16.906 17.391 19.312 1 93.25 176 ILE B N 1
ATOM 7313 C CA . ILE B 1 176 ? 15.672 18.141 19.516 1 93.25 176 ILE B CA 1
ATOM 7314 C C . ILE B 1 176 ? 15.5 18.453 21 1 93.25 176 ILE B C 1
ATOM 7316 O O . ILE B 1 176 ? 15.086 19.562 21.359 1 93.25 176 ILE B O 1
ATOM 7320 N N . SER B 1 177 ? 15.766 17.484 21.781 1 95 177 SER B N 1
ATOM 7321 C CA . SER B 1 177 ? 15.648 17.641 23.219 1 95 177 SER B CA 1
ATOM 7322 C C . SER B 1 177 ? 16.547 18.781 23.719 1 95 177 SER B C 1
ATOM 7324 O O . SER B 1 177 ? 16.125 19.578 24.578 1 95 177 SER B O 1
ATOM 7326 N N . LYS B 1 178 ? 17.688 18.812 23.219 1 92.62 178 LYS B N 1
ATOM 7327 C CA . LYS B 1 178 ? 18.625 19.875 23.594 1 92.62 178 LYS B CA 1
ATOM 7328 C C . LYS B 1 178 ? 18.078 21.25 23.203 1 92.62 178 LYS B C 1
ATOM 7330 O O . LYS B 1 178 ? 18.188 22.219 23.953 1 92.62 178 LYS B O 1
ATOM 7335 N N . SER B 1 179 ? 17.5 21.328 22.047 1 92.31 179 SER B N 1
ATOM 7336 C CA . SER B 1 179 ? 16.938 22.578 21.562 1 92.31 179 SER B CA 1
ATOM 7337 C C . SER B 1 179 ? 15.758 23.016 22.438 1 92.31 179 SER B C 1
ATOM 7339 O O . SER B 1 179 ? 15.594 24.203 22.719 1 92.31 17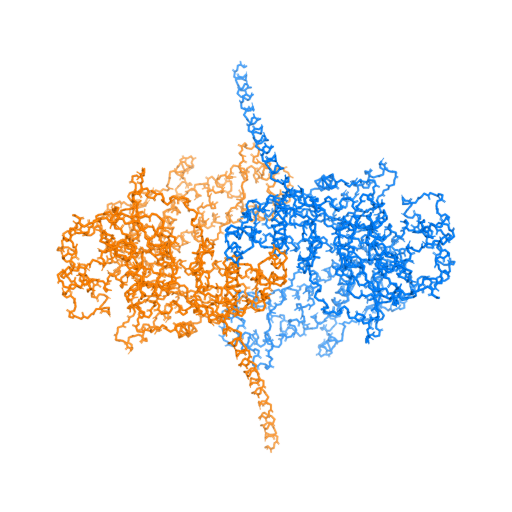9 SER B O 1
ATOM 7341 N N . ILE B 1 180 ? 15.023 22.094 22.906 1 93.69 180 ILE B N 1
ATOM 7342 C CA . ILE B 1 180 ? 13.836 22.391 23.688 1 93.69 180 ILE B CA 1
ATOM 7343 C C . ILE B 1 180 ? 14.242 22.797 25.109 1 93.69 180 ILE B C 1
ATOM 7345 O O . ILE B 1 180 ? 13.625 23.672 25.719 1 93.69 180 ILE B O 1
ATOM 7349 N N . GLN B 1 181 ? 15.25 22.172 25.578 1 90.69 181 GLN B N 1
ATOM 7350 C CA . GLN B 1 181 ? 15.734 22.5 26.906 1 90.69 181 GLN B CA 1
ATOM 7351 C C . GLN B 1 181 ? 16.234 23.938 26.984 1 90.69 181 GLN B C 1
ATOM 7353 O O . GLN B 1 181 ? 16.125 24.594 28.031 1 90.69 181 GLN B O 1
ATOM 7358 N N . SER B 1 182 ? 16.656 24.391 25.906 1 88.69 182 SER B N 1
ATOM 7359 C CA . SER B 1 182 ? 17.188 25.75 25.859 1 88.69 182 SER B CA 1
ATOM 7360 C C . SER B 1 182 ? 16.078 26.781 25.719 1 88.69 182 SER B C 1
ATOM 7362 O O . SER B 1 182 ? 16.297 27.969 25.953 1 88.69 182 SER B O 1
ATOM 7364 N N . CYS B 1 183 ? 14.953 26.344 25.438 1 89.69 183 CYS B N 1
ATOM 7365 C CA . CYS B 1 183 ? 13.852 27.281 25.219 1 89.69 183 CYS B CA 1
ATOM 7366 C C . CYS B 1 183 ? 13.062 27.5 26.516 1 89.69 183 CYS B C 1
ATOM 7368 O O . CYS B 1 183 ? 13.227 26.75 27.484 1 89.69 183 CYS B O 1
ATOM 7370 N N . SER B 1 184 ? 12.289 28.5 26.531 1 87.25 184 SER B N 1
ATOM 7371 C CA . SER B 1 184 ? 11.547 28.844 27.734 1 87.25 184 SER B CA 1
ATOM 7372 C C . SER B 1 184 ? 10.258 28.047 27.828 1 87.25 184 SER B C 1
ATOM 7374 O O . SER B 1 184 ? 9.898 27.562 28.906 1 87.25 184 SER B O 1
ATOM 7376 N N . PHE B 1 185 ? 9.594 27.938 26.781 1 94.12 185 PHE B N 1
ATOM 7377 C CA . PHE B 1 185 ? 8.312 27.234 26.781 1 94.12 185 PHE B CA 1
ATOM 7378 C C . PHE B 1 185 ? 8.109 26.453 25.484 1 94.12 185 PHE B C 1
ATOM 7380 O O . PHE B 1 185 ? 8.789 26.719 24.484 1 94.12 185 PHE B O 1
ATOM 7387 N N . PHE B 1 186 ? 7.234 25.438 25.531 1 96.5 186 PHE B N 1
ATOM 7388 C CA . PHE B 1 186 ? 6.898 24.672 24.328 1 96.5 186 PHE B CA 1
ATOM 7389 C C . PHE B 1 186 ? 5.445 24.219 24.375 1 96.5 186 PHE B C 1
ATOM 7391 O O . PHE B 1 186 ? 4.797 24.281 25.422 1 96.5 186 PHE B O 1
ATOM 7398 N N . THR B 1 187 ? 4.93 23.922 23.266 1 96.75 187 THR B N 1
ATOM 7399 C CA . THR B 1 187 ? 3.586 23.391 23.094 1 96.75 187 THR B CA 1
ATOM 7400 C C . THR B 1 187 ? 3.639 21.938 22.609 1 96.75 187 THR B C 1
ATOM 7402 O O . THR B 1 187 ? 4.469 21.594 21.766 1 96.75 187 THR B O 1
ATOM 7405 N N . LEU B 1 188 ? 2.777 21.078 23.188 1 96.88 188 LEU B N 1
ATOM 7406 C CA . LEU B 1 188 ? 2.686 19.688 22.75 1 96.88 188 LEU B CA 1
ATOM 7407 C C . LEU B 1 188 ? 1.407 19.453 21.953 1 96.88 188 LEU B C 1
ATOM 7409 O O . LEU B 1 188 ? 0.343 19.969 22.312 1 96.88 188 LEU B O 1
ATOM 7413 N N . LEU B 1 189 ? 1.525 18.828 20.891 1 96.56 189 LEU B N 1
ATOM 7414 C CA . LEU B 1 189 ? 0.39 18.391 20.078 1 96.56 189 LEU B CA 1
ATOM 7415 C C . LEU B 1 189 ? 0.336 16.875 19.984 1 96.56 189 LEU B C 1
ATOM 7417 O O . LEU B 1 189 ? 1.373 16.219 19.859 1 96.56 189 LEU B O 1
ATOM 7421 N N . PHE B 1 190 ? -0.812 16.266 20.141 1 96.19 190 PHE B N 1
ATOM 7422 C CA . PHE B 1 190 ? -0.911 14.812 20.016 1 96.19 190 PHE B CA 1
ATOM 7423 C C . PHE B 1 190 ? -2.186 14.414 19.281 1 96.19 190 PHE B C 1
ATOM 7425 O O . PHE B 1 190 ? -3.154 15.172 19.25 1 96.19 190 PHE B O 1
ATOM 7432 N N . ASP B 1 191 ? -2.146 13.383 18.641 1 93.5 191 ASP B N 1
ATOM 7433 C CA . ASP B 1 191 ? -3.291 12.758 17.984 1 93.5 191 ASP B CA 1
ATOM 7434 C C . ASP B 1 191 ? -3.053 11.266 17.766 1 93.5 191 ASP B C 1
ATOM 7436 O O . ASP B 1 191 ? -1.912 10.797 17.797 1 93.5 191 ASP B O 1
ATOM 7440 N N . GLU B 1 192 ? -4.172 10.562 17.688 1 91.62 192 GLU B N 1
ATOM 7441 C CA . GLU B 1 192 ? -4.082 9.117 17.531 1 91.62 192 GLU B CA 1
ATOM 7442 C C . GLU B 1 192 ? -4.582 8.672 16.156 1 91.62 192 GLU B C 1
ATOM 7444 O O . GLU B 1 192 ? -5.449 9.328 15.562 1 91.62 192 GLU B O 1
ATOM 7449 N N . THR B 1 193 ? -3.994 7.66 15.617 1 88 193 THR B N 1
ATOM 7450 C CA . THR B 1 193 ? -4.441 7.062 14.359 1 88 193 THR B CA 1
ATOM 7451 C C . THR B 1 193 ? -4.238 5.551 14.383 1 88 193 THR B C 1
ATOM 7453 O O . THR B 1 193 ? -3.488 5.031 15.211 1 88 193 THR B O 1
ATOM 7456 N N . LEU B 1 194 ? -5.016 4.906 13.625 1 87 194 LEU B N 1
ATOM 7457 C CA . LEU B 1 194 ? -4.809 3.477 13.422 1 87 194 LEU B CA 1
ATOM 7458 C C . LEU B 1 194 ? -3.711 3.229 12.391 1 87 194 LEU B C 1
ATOM 7460 O O . LEU B 1 194 ? -3.775 3.742 11.273 1 87 194 LEU B O 1
ATOM 7464 N N . ASN B 1 195 ? -2.744 2.516 12.742 1 83.69 195 ASN B N 1
ATOM 7465 C CA . ASN B 1 195 ? -1.642 2.275 11.82 1 83.69 195 ASN B CA 1
ATOM 7466 C C . ASN B 1 195 ? -1.85 0.992 11.023 1 83.69 195 ASN B C 1
ATOM 7468 O O . ASN B 1 195 ? -2.873 0.323 11.164 1 83.69 195 ASN B O 1
ATOM 7472 N N . GLU B 1 196 ? -0.927 0.686 10.133 1 79.31 196 GLU B N 1
ATOM 7473 C CA . GLU B 1 196 ? -1.031 -0.448 9.219 1 79.31 196 GLU B CA 1
ATOM 7474 C C . GLU B 1 196 ? -0.966 -1.772 9.977 1 79.31 196 GLU B C 1
ATOM 7476 O O . GLU B 1 196 ? -1.395 -2.809 9.461 1 79.31 196 GLU B O 1
ATOM 7481 N N . SER B 1 197 ? -0.413 -1.792 11.172 1 76.56 197 SER B N 1
ATOM 7482 C CA . SER B 1 197 ? -0.36 -2.99 12.008 1 76.56 197 SER B CA 1
ATOM 7483 C C . SER B 1 197 ? -1.621 -3.133 12.852 1 76.56 197 SER B C 1
ATOM 7485 O O . SER B 1 197 ? -1.674 -3.963 13.758 1 76.56 197 SER B O 1
ATOM 7487 N N . ASN B 1 198 ? -2.578 -2.217 12.633 1 78.5 198 ASN B N 1
ATOM 7488 C CA . ASN B 1 198 ? -3.859 -2.232 13.336 1 78.5 198 ASN B CA 1
ATOM 7489 C C . ASN B 1 198 ? -3.691 -1.901 14.82 1 78.5 198 ASN B C 1
ATOM 7491 O O . ASN B 1 198 ? -4.316 -2.531 15.672 1 78.5 198 ASN B O 1
ATOM 7495 N N . LYS B 1 199 ? -2.82 -1.135 15.086 1 83.19 199 LYS B N 1
ATOM 7496 C CA . LYS B 1 199 ? -2.617 -0.575 16.422 1 83.19 199 LYS B CA 1
ATOM 7497 C C . LYS B 1 199 ? -2.916 0.921 16.438 1 83.19 199 LYS B C 1
ATOM 7499 O O . LYS B 1 199 ? -2.76 1.604 15.422 1 83.19 199 LYS B O 1
ATOM 7504 N N . LYS B 1 200 ? -3.385 1.346 17.516 1 89.25 200 LYS B N 1
ATOM 7505 C CA . LYS B 1 200 ? -3.576 2.785 17.656 1 89.25 200 LYS B CA 1
ATOM 7506 C C . LYS B 1 200 ? -2.262 3.482 18 1 89.25 200 LYS B C 1
ATOM 7508 O O . LYS B 1 200 ? -1.65 3.199 19.031 1 89.25 200 LYS B O 1
ATOM 7513 N N . GLN B 1 201 ? -1.864 4.227 17.125 1 92.88 201 GLN B N 1
ATOM 7514 C CA . GLN B 1 201 ? -0.609 4.953 17.297 1 92.88 201 GLN B CA 1
ATOM 7515 C C . GLN B 1 201 ? -0.861 6.402 17.688 1 92.88 201 GLN B C 1
ATOM 7517 O O . GLN B 1 201 ? -1.579 7.125 17 1 92.88 201 GLN B O 1
ATOM 7522 N N . LEU B 1 202 ? -0.349 6.805 18.828 1 95.81 202 LEU B N 1
ATOM 7523 C CA . LEU B 1 202 ? -0.407 8.188 19.281 1 95.81 202 LEU B CA 1
ATOM 7524 C C . LEU B 1 202 ? 0.863 8.945 18.906 1 95.81 202 LEU B C 1
ATOM 7526 O O . LEU B 1 202 ? 1.949 8.617 19.391 1 95.81 202 LEU B O 1
ATOM 7530 N N . ASP B 1 203 ? 0.729 9.906 18.047 1 96.19 203 ASP B N 1
ATOM 7531 C CA . ASP B 1 203 ? 1.861 10.742 17.656 1 96.19 203 ASP B CA 1
ATOM 7532 C C . ASP B 1 203 ? 1.932 12.008 18.516 1 96.19 203 ASP B C 1
ATOM 7534 O O . ASP B 1 203 ? 0.902 12.609 18.828 1 96.19 203 ASP B O 1
ATOM 7538 N N . ILE B 1 204 ? 3.107 12.359 18.875 1 97 204 ILE B N 1
ATOM 7539 C CA . ILE B 1 204 ? 3.326 13.547 19.703 1 97 204 ILE B CA 1
ATOM 7540 C C . ILE B 1 204 ? 4.309 14.484 19 1 97 204 ILE B C 1
ATOM 7542 O O . ILE B 1 204 ? 5.387 14.062 18.578 1 97 204 ILE B O 1
ATOM 7546 N N . HIS B 1 205 ? 3.943 15.695 18.859 1 96.69 205 HIS B N 1
ATOM 7547 C CA . HIS B 1 205 ? 4.766 16.75 18.281 1 96.69 205 HIS B CA 1
ATOM 7548 C C . HIS B 1 205 ? 5.004 17.875 19.281 1 96.69 205 HIS B C 1
ATOM 7550 O O . HIS B 1 205 ? 4.199 18.078 20.188 1 96.69 205 HIS B O 1
ATOM 7556 N N . VAL B 1 206 ? 6.066 18.562 19.062 1 96.56 206 VAL B N 1
ATOM 7557 C CA . VAL B 1 206 ? 6.402 19.688 19.922 1 96.56 206 VAL B CA 1
ATOM 7558 C C . VAL B 1 206 ? 6.637 20.938 19.078 1 96.56 206 VAL B C 1
ATOM 7560 O O . VAL B 1 206 ? 7.227 20.859 18 1 96.56 206 VAL B O 1
ATOM 7563 N N . ARG B 1 207 ? 6.09 21.953 19.484 1 96.19 207 ARG B N 1
ATOM 7564 C CA . ARG B 1 207 ? 6.273 23.281 18.875 1 96.19 207 ARG B CA 1
ATOM 7565 C C . ARG B 1 207 ? 6.988 24.219 19.844 1 96.19 207 ARG B C 1
ATOM 7567 O O . ARG B 1 207 ? 6.582 24.359 21 1 96.19 207 ARG B O 1
ATOM 7574 N N . PHE B 1 208 ? 8.086 24.859 19.453 1 96 208 PHE B N 1
ATOM 7575 C CA . PHE B 1 208 ? 8.891 25.703 20.312 1 96 208 PHE B CA 1
ATOM 7576 C C . PHE B 1 208 ? 9.672 26.734 19.5 1 96 208 PHE B C 1
ATOM 7578 O O . PHE B 1 208 ? 9.789 26.609 18.281 1 96 208 PHE B O 1
ATOM 7585 N N . TRP B 1 209 ? 10.062 27.781 20.172 1 96.06 209 TRP B N 1
ATOM 7586 C CA . TRP B 1 209 ? 10.953 28.766 19.562 1 96.06 209 TRP B CA 1
ATOM 7587 C C . TRP B 1 209 ? 12.391 28.266 19.562 1 96.06 209 TRP B C 1
ATOM 7589 O O . TRP B 1 209 ? 13.039 28.219 20.625 1 96.06 209 TRP B O 1
ATOM 7599 N N . ASN B 1 210 ? 12.883 27.875 18.453 1 93.56 210 ASN B N 1
ATOM 7600 C CA . ASN B 1 210 ? 14.266 27.438 18.328 1 93.56 210 ASN B CA 1
ATOM 7601 C C . ASN B 1 210 ? 15.234 28.625 18.359 1 93.56 210 ASN B C 1
ATOM 7603 O O . ASN B 1 210 ? 15.266 29.422 17.422 1 93.56 210 ASN B O 1
ATOM 7607 N N . CYS B 1 211 ? 15.992 28.672 19.312 1 89.12 211 CYS B N 1
ATOM 7608 C CA . CYS B 1 211 ? 16.875 29.812 19.531 1 89.12 211 CYS B CA 1
ATOM 7609 C C . CYS B 1 211 ? 17.969 29.859 18.484 1 89.12 211 CYS B C 1
ATOM 7611 O O . CYS B 1 211 ? 18.438 30.938 18.125 1 89.12 211 CYS B O 1
ATOM 7613 N N . GLU B 1 212 ? 18.312 28.719 18.016 1 83.25 212 GLU B N 1
ATOM 7614 C CA . GLU B 1 212 ? 19.344 28.672 16.984 1 83.25 212 GLU B CA 1
ATOM 7615 C C . GLU B 1 212 ? 18.812 29.203 15.648 1 83.25 212 GLU B C 1
ATOM 7617 O O . GLU B 1 212 ? 19.5 29.953 14.961 1 83.25 212 GLU B O 1
ATOM 7622 N N . LEU B 1 213 ? 17.703 28.844 15.367 1 85.75 213 LEU B N 1
ATOM 7623 C CA . LEU B 1 213 ? 17.094 29.25 14.109 1 85.75 213 LEU B CA 1
ATOM 7624 C C . LEU B 1 213 ? 16.375 30.594 14.266 1 85.75 213 LEU B C 1
ATOM 7626 O O . LEU B 1 213 ? 16.078 31.266 13.273 1 85.75 213 LEU B O 1
ATOM 7630 N N . ASN B 1 214 ? 16.094 30.969 15.422 1 90.12 214 ASN B N 1
ATOM 7631 C CA . ASN B 1 214 ? 15.32 32.156 15.766 1 90.12 214 ASN B CA 1
ATOM 7632 C C . ASN B 1 214 ? 13.961 32.188 15.07 1 90.12 214 ASN B C 1
ATOM 7634 O O . ASN B 1 214 ? 13.602 33.156 14.414 1 90.12 214 ASN B O 1
ATOM 7638 N N . ALA B 1 215 ? 13.352 31.078 15.109 1 92.75 215 ALA B N 1
ATOM 7639 C CA . ALA B 1 215 ? 12.039 30.875 14.508 1 92.75 215 ALA B CA 1
ATOM 7640 C C . ALA B 1 215 ? 11.297 29.719 15.188 1 92.75 215 ALA B C 1
ATOM 7642 O O . ALA B 1 215 ? 11.891 28.984 15.977 1 92.75 215 ALA B O 1
ATOM 7643 N N . ILE B 1 216 ? 10.078 29.641 14.898 1 95.38 216 ILE B N 1
ATOM 7644 C CA . ILE B 1 216 ? 9.266 28.562 15.445 1 95.38 216 ILE B CA 1
ATOM 7645 C C . ILE B 1 216 ? 9.578 27.25 14.711 1 95.38 216 ILE B C 1
ATOM 7647 O O . ILE B 1 216 ? 9.711 27.234 13.484 1 95.38 216 ILE B O 1
ATOM 7651 N N . GLN B 1 217 ? 9.812 26.234 15.484 1 93.5 217 GLN B N 1
ATOM 7652 C CA . GLN B 1 217 ? 10.039 24.922 14.922 1 93.5 217 GLN B CA 1
ATOM 7653 C C . GLN B 1 217 ? 9.031 23.906 15.461 1 93.5 217 GLN B C 1
ATOM 7655 O O . GLN B 1 217 ? 8.695 23.922 16.641 1 93.5 217 GLN B O 1
ATOM 7660 N N . GLN B 1 218 ? 8.484 23.219 14.602 1 94.12 218 GLN B N 1
ATOM 7661 C CA . GLN B 1 218 ? 7.625 22.094 14.945 1 94.12 218 GLN B CA 1
ATOM 7662 C C . GLN B 1 218 ? 8.32 20.766 14.648 1 94.12 218 GLN B C 1
ATOM 7664 O O . GLN B 1 218 ? 8.883 20.578 13.57 1 94.12 218 GLN B O 1
ATOM 7669 N N . SER B 1 219 ? 8.32 19.875 15.641 1 94.44 219 SER B N 1
ATOM 7670 C CA . SER B 1 219 ? 9.07 18.641 15.453 1 94.44 219 SER B CA 1
ATOM 7671 C C . SER B 1 219 ? 8.312 17.453 16.031 1 94.44 219 SER B C 1
ATOM 7673 O O . SER B 1 219 ? 7.59 17.578 17.016 1 94.44 219 SER B O 1
ATOM 7675 N N . TYR B 1 220 ? 8.5 16.422 15.383 1 96.06 220 TYR B N 1
ATOM 7676 C CA . TYR B 1 220 ? 8.062 15.133 15.914 1 96.06 220 TYR B CA 1
ATOM 7677 C C . TYR B 1 220 ? 8.961 14.672 17.047 1 96.06 220 TYR B C 1
ATOM 7679 O O . TYR B 1 220 ? 10.188 14.758 16.953 1 96.06 220 TYR B O 1
ATOM 7687 N N . VAL B 1 221 ? 8.328 14.102 18.141 1 95.5 221 VAL B N 1
ATOM 7688 C CA . VAL B 1 221 ? 9.141 13.719 19.297 1 95.5 221 VAL B CA 1
ATOM 7689 C C . VAL B 1 221 ? 9.008 12.219 19.547 1 95.5 221 VAL B C 1
ATOM 7691 O O . VAL B 1 221 ? 9.945 11.586 20.031 1 95.5 221 VAL B O 1
ATOM 7694 N N . GLY B 1 222 ? 7.902 11.695 19.25 1 95.75 222 GLY B N 1
ATOM 7695 C CA . GLY B 1 222 ? 7.742 10.266 19.5 1 95.75 222 GLY B CA 1
ATOM 7696 C C . GLY B 1 222 ? 6.316 9.789 19.297 1 95.75 222 GLY B C 1
ATOM 7697 O O . GLY B 1 222 ? 5.418 10.586 19.016 1 95.75 222 GLY B O 1
ATOM 7698 N N . SER B 1 223 ? 6.195 8.523 19.359 1 95.62 223 SER B N 1
ATOM 7699 C CA . SER B 1 223 ? 4.895 7.867 19.266 1 95.62 223 SER B CA 1
ATOM 7700 C C . SER B 1 223 ? 4.77 6.738 20.281 1 95.62 223 SER B C 1
ATOM 7702 O O . SER B 1 223 ? 5.77 6.141 20.672 1 95.62 223 SER B O 1
ATOM 7704 N N . GLU B 1 224 ? 3.594 6.523 20.688 1 94.62 224 GLU B N 1
ATOM 7705 C CA . GLU B 1 224 ? 3.268 5.395 21.547 1 94.62 224 GLU B CA 1
ATOM 7706 C C . GLU B 1 224 ? 2.104 4.586 20.984 1 94.62 224 GLU B C 1
ATOM 7708 O O . GLU B 1 224 ? 1.17 5.148 20.406 1 94.62 224 GLU B O 1
ATOM 7713 N N . MET B 1 225 ? 2.244 3.266 21.125 1 90.69 225 MET B N 1
ATOM 7714 C CA . MET B 1 225 ? 1.171 2.385 20.672 1 90.69 225 MET B CA 1
ATOM 7715 C C . MET B 1 225 ? 0.184 2.109 21.797 1 90.69 225 MET B C 1
ATOM 7717 O O . MET B 1 225 ? 0.587 1.775 22.922 1 90.69 225 MET B O 1
ATOM 7721 N N . LEU B 1 226 ? -1.051 2.373 21.406 1 88.81 226 LEU B N 1
ATOM 7722 C CA . LEU B 1 226 ? -2.105 2.197 22.391 1 88.81 226 LEU B CA 1
ATOM 7723 C C . LEU B 1 226 ? -3.094 1.122 21.953 1 88.81 226 LEU B C 1
ATOM 7725 O O . LEU B 1 226 ? -3.172 0.795 20.766 1 88.81 226 LEU B O 1
ATOM 7729 N N . PHE B 1 227 ? -3.707 0.575 22.953 1 81.44 227 PHE B N 1
ATOM 7730 C CA . PHE B 1 227 ? -4.836 -0.308 22.688 1 81.44 227 PHE B CA 1
ATOM 7731 C C . PHE B 1 227 ? -6.156 0.416 22.922 1 81.44 227 PHE B C 1
ATOM 7733 O O . PHE B 1 227 ? -6.707 1.023 22 1 81.44 227 PHE B O 1
ATOM 7740 N N . HIS B 1 228 ? -6.285 0.522 24.375 1 80.31 228 HIS B N 1
ATOM 7741 C CA . HIS B 1 228 ? -7.387 1.412 24.734 1 80.31 228 HIS B CA 1
ATOM 7742 C C . HIS B 1 228 ? -6.941 2.871 24.719 1 80.31 228 HIS B C 1
ATOM 7744 O O . HIS B 1 228 ? -5.758 3.166 24.891 1 80.31 228 HIS B O 1
ATOM 7750 N N . ALA B 1 229 ? -7.57 3.771 24.172 1 81.19 229 ALA B N 1
ATOM 7751 C CA . ALA B 1 229 ? -7.301 5.203 24.078 1 81.19 229 ALA B CA 1
ATOM 7752 C C . ALA B 1 229 ? -8.164 5.988 25.062 1 81.19 229 ALA B C 1
ATOM 7754 O O . ALA B 1 229 ? -8.828 6.957 24.688 1 81.19 229 ALA B O 1
ATOM 7755 N N . THR B 1 230 ? -7.953 5.391 26.438 1 87.69 230 THR B N 1
ATOM 7756 C CA . THR B 1 230 ? -8.633 6.18 27.453 1 87.69 230 THR B CA 1
ATOM 7757 C C . THR B 1 230 ? -7.812 7.414 27.828 1 87.69 230 THR B C 1
ATOM 7759 O O . THR B 1 230 ? -6.645 7.523 27.438 1 87.69 230 THR B O 1
ATOM 7762 N N . ALA B 1 231 ? -8.414 8.312 28.531 1 92.75 231 ALA B N 1
ATOM 7763 C CA . ALA B 1 231 ? -7.707 9.523 28.938 1 92.75 231 ALA B CA 1
ATOM 7764 C C . ALA B 1 231 ? -6.469 9.195 29.766 1 92.75 231 ALA B C 1
ATOM 7766 O O . ALA B 1 231 ? -5.426 9.836 29.609 1 92.75 231 ALA B O 1
ATOM 7767 N N . SER B 1 232 ? -6.625 8.211 30.594 1 92.38 232 SER B N 1
ATOM 7768 C CA . SER B 1 232 ? -5.504 7.801 31.422 1 92.38 232 SER B CA 1
ATOM 7769 C C . SER B 1 232 ? -4.391 7.172 30.594 1 92.38 232 SER B C 1
ATOM 7771 O O . SER B 1 232 ? -3.209 7.398 30.859 1 92.38 232 SER B O 1
ATOM 7773 N N . ASP B 1 233 ? -4.812 6.371 29.578 1 92.12 233 ASP B N 1
ATOM 7774 C CA . ASP B 1 233 ? -3.83 5.758 28.703 1 92.12 233 ASP B CA 1
ATOM 7775 C C . ASP B 1 233 ? -3.039 6.816 27.938 1 92.12 233 ASP B C 1
ATOM 7777 O O . ASP B 1 233 ? -1.817 6.719 27.812 1 92.12 233 ASP B O 1
ATOM 7781 N N . ILE B 1 234 ? -3.748 7.766 27.453 1 95.06 234 ILE B N 1
ATOM 7782 C CA . ILE B 1 234 ? -3.127 8.82 26.656 1 95.06 234 ILE B CA 1
ATOM 7783 C C . ILE B 1 234 ? -2.211 9.664 27.547 1 95.06 234 ILE B C 1
ATOM 7785 O O . ILE B 1 234 ? -1.105 10.023 27.125 1 95.06 234 ILE B O 1
ATOM 7789 N N . ASP B 1 235 ? -2.729 9.992 28.75 1 95.06 235 ASP B N 1
ATOM 7790 C CA . ASP B 1 235 ? -1.915 10.734 29.703 1 95.06 235 ASP B CA 1
ATOM 7791 C C . ASP B 1 235 ? -0.604 10.008 30 1 95.06 235 ASP B C 1
ATOM 7793 O O . ASP B 1 235 ? 0.471 10.609 29.938 1 95.06 235 ASP B O 1
ATOM 7797 N N . SER B 1 236 ? -0.685 8.727 30.219 1 95.06 236 SER B N 1
ATOM 7798 C CA . SER B 1 236 ? 0.502 7.93 30.5 1 95.06 236 SER B CA 1
ATOM 7799 C C . SER B 1 236 ? 1.435 7.875 29.297 1 95.06 236 SER B C 1
ATOM 7801 O O . SER B 1 236 ? 2.658 7.906 29.453 1 95.06 236 SER B O 1
ATOM 7803 N N . ALA B 1 237 ? 0.835 7.738 28.172 1 95.38 237 ALA B N 1
ATOM 7804 C CA . ALA B 1 237 ? 1.617 7.672 26.938 1 95.38 237 ALA B CA 1
ATOM 7805 C C . ALA B 1 237 ? 2.377 8.977 26.703 1 95.38 237 ALA B C 1
ATOM 7807 O O . ALA B 1 237 ? 3.547 8.953 26.312 1 95.38 237 ALA B O 1
ATOM 7808 N N . ILE B 1 238 ? 1.718 10.117 26.891 1 96.75 238 ILE B N 1
ATOM 7809 C CA . ILE B 1 238 ? 2.352 11.414 26.719 1 96.75 238 ILE B CA 1
ATOM 7810 C C . ILE B 1 238 ? 3.484 11.586 27.719 1 96.75 238 ILE B C 1
ATOM 7812 O O . ILE B 1 238 ? 4.582 12.031 27.359 1 96.75 238 ILE B O 1
ATOM 7816 N N . MET B 1 239 ? 3.213 11.18 28.938 1 96.06 239 MET B N 1
ATOM 7817 C CA . MET B 1 239 ? 4.227 11.312 29.984 1 96.06 239 MET B CA 1
ATOM 7818 C C . MET B 1 239 ? 5.441 10.445 29.672 1 96.06 239 MET B C 1
ATOM 7820 O O . MET B 1 239 ? 6.578 10.859 29.906 1 96.06 239 MET B O 1
ATOM 7824 N N . THR B 1 240 ? 5.16 9.289 29.172 1 94.94 240 THR B N 1
ATOM 7825 C CA . THR B 1 240 ? 6.25 8.398 28.797 1 94.94 240 THR B CA 1
ATOM 7826 C C . THR B 1 240 ? 7.098 9.031 27.688 1 94.94 240 THR B C 1
ATOM 7828 O O . THR B 1 240 ? 8.328 9 27.75 1 94.94 240 THR B O 1
ATOM 7831 N N . CYS B 1 241 ? 6.473 9.586 26.75 1 95.12 241 CYS B N 1
ATOM 7832 C CA . CYS B 1 241 ? 7.172 10.219 25.641 1 95.12 241 CYS B CA 1
ATOM 7833 C C . CYS B 1 241 ? 7.965 11.43 26.125 1 95.12 241 CYS B C 1
ATOM 7835 O O . CYS B 1 241 ? 9.094 11.656 25.672 1 95.12 241 CYS B O 1
ATOM 7837 N N . MET B 1 242 ? 7.363 12.227 27 1 95.81 242 MET B N 1
ATOM 7838 C CA . MET B 1 242 ? 8.039 13.398 27.547 1 95.81 242 MET B CA 1
ATOM 7839 C C . MET B 1 242 ? 9.281 12.992 28.328 1 95.81 242 MET B C 1
ATOM 7841 O O . MET B 1 242 ? 10.328 13.641 28.234 1 95.81 242 MET B O 1
ATOM 7845 N N . LYS B 1 243 ? 9.195 11.914 29.047 1 94.5 243 LYS B N 1
ATOM 7846 C CA . LYS B 1 243 ? 10.336 11.422 29.797 1 94.5 243 LYS B CA 1
ATOM 7847 C C . LYS B 1 243 ? 11.453 10.945 28.875 1 94.5 243 LYS B C 1
ATOM 7849 O O . LYS B 1 243 ? 12.625 11.258 29.109 1 94.5 243 LYS B O 1
ATOM 7854 N N . LYS B 1 244 ? 11.078 10.25 27.875 1 92.56 244 LYS B N 1
ATOM 7855 C CA . LYS B 1 244 ? 12.055 9.75 26.922 1 92.56 244 LYS B CA 1
ATOM 7856 C C . LYS B 1 244 ? 12.781 10.906 26.234 1 92.56 244 LYS B C 1
ATOM 7858 O O . LYS B 1 244 ? 13.977 10.82 25.938 1 92.56 244 LYS B O 1
ATOM 7863 N N . ALA B 1 245 ? 12.07 11.969 25.953 1 94.56 245 ALA B N 1
ATOM 7864 C CA . ALA B 1 245 ? 12.625 13.125 25.266 1 94.56 245 ALA B CA 1
ATOM 7865 C C . ALA B 1 245 ? 13.211 14.133 26.25 1 94.56 245 ALA B C 1
ATOM 7867 O O . ALA B 1 245 ? 13.758 15.156 25.859 1 94.56 245 ALA B O 1
ATOM 7868 N N . ASN B 1 246 ? 13.086 13.906 27.547 1 93.69 246 ASN B N 1
ATOM 7869 C CA . ASN B 1 246 ? 13.578 14.781 28.609 1 93.69 246 ASN B CA 1
ATOM 7870 C C . ASN B 1 246 ? 12.945 16.172 28.516 1 93.69 246 ASN B C 1
ATOM 7872 O O . ASN B 1 246 ? 13.656 17.172 28.531 1 93.69 246 ASN B O 1
ATOM 7876 N N . LEU B 1 247 ? 11.68 16.203 28.344 1 94.75 247 LEU B N 1
ATOM 7877 C CA . LEU B 1 247 ? 10.945 17.453 28.297 1 94.75 247 LEU B CA 1
ATOM 7878 C C . LEU B 1 247 ? 10.406 17.812 29.688 1 94.75 247 LEU B C 1
ATOM 7880 O O . LEU B 1 247 ? 9.648 17.047 30.281 1 94.75 247 LEU B O 1
ATOM 7884 N N . PRO B 1 248 ? 10.766 18.938 30.141 1 91.88 248 PRO B N 1
ATOM 7885 C CA . PRO B 1 248 ? 10.258 19.328 31.453 1 91.88 248 PRO B CA 1
ATOM 7886 C C . PRO B 1 248 ? 8.797 19.766 31.422 1 91.88 248 PRO B C 1
ATOM 7888 O O . PRO B 1 248 ? 8.438 20.672 30.656 1 91.88 248 PRO B O 1
ATOM 7891 N N . ILE B 1 249 ? 8.008 19.281 32.219 1 91.94 249 ILE B N 1
ATOM 7892 C CA . ILE B 1 249 ? 6.578 19.547 32.25 1 91.94 249 ILE B CA 1
ATOM 7893 C C . ILE B 1 249 ? 6.34 21.016 32.625 1 91.94 249 ILE B C 1
ATOM 7895 O O . ILE B 1 249 ? 5.363 21.625 32.188 1 91.94 249 ILE B O 1
ATOM 7899 N N . LYS B 1 250 ? 7.223 21.625 33.406 1 91.06 250 LYS B N 1
ATOM 7900 C CA . LYS B 1 250 ? 7.086 23 33.875 1 91.06 250 LYS B CA 1
ATOM 7901 C C . LYS B 1 250 ? 7.094 24 32.719 1 91.06 250 LYS B C 1
ATOM 7903 O O . LYS B 1 250 ? 6.551 25.094 32.844 1 91.06 250 LYS B O 1
ATOM 7908 N N . LYS B 1 251 ? 7.691 23.594 31.625 1 93.81 251 LYS B N 1
ATOM 7909 C CA . LYS B 1 251 ? 7.824 24.5 30.484 1 93.81 251 LYS B CA 1
ATOM 7910 C C . LYS B 1 251 ? 6.68 24.297 29.484 1 93.81 251 LYS B C 1
ATOM 7912 O O . LYS B 1 251 ? 6.598 25 28.484 1 93.81 251 LYS B O 1
ATOM 7917 N N . LEU B 1 252 ? 5.797 23.359 29.828 1 95.94 252 LEU B N 1
ATOM 7918 C CA . LEU B 1 252 ? 4.664 23.109 28.953 1 95.94 252 LEU B CA 1
ATOM 7919 C C . LEU B 1 252 ? 3.65 24.25 29.016 1 95.94 252 LEU B C 1
ATOM 7921 O O . LEU B 1 252 ? 3.139 24.562 30.078 1 95.94 252 LEU B O 1
ATOM 7925 N N . LEU B 1 253 ? 3.398 24.828 27.875 1 95.81 253 LEU B N 1
ATOM 7926 C CA . LEU B 1 253 ? 2.52 26 27.828 1 95.81 253 LEU B CA 1
ATOM 7927 C C . LEU B 1 253 ? 1.113 25.594 27.391 1 95.81 253 LEU B C 1
ATOM 7929 O O . LEU B 1 253 ? 0.125 26.109 27.922 1 95.81 253 LEU B O 1
ATOM 7933 N N . MET B 1 254 ? 1.073 24.75 26.406 1 95.88 254 MET B N 1
ATOM 7934 C CA . MET B 1 254 ? -0.208 24.375 25.812 1 95.88 254 MET B CA 1
ATOM 7935 C C . MET B 1 254 ? -0.198 22.906 25.391 1 95.88 254 MET B C 1
ATOM 7937 O O . MET B 1 254 ? 0.848 22.375 25.016 1 95.88 254 MET B O 1
ATOM 7941 N N . LEU B 1 255 ? -1.355 22.297 25.5 1 95.88 255 LEU B N 1
ATOM 7942 C CA . LEU B 1 255 ? -1.604 20.969 24.969 1 95.88 255 LEU B CA 1
ATOM 7943 C C . LEU B 1 255 ? -2.67 20.984 23.875 1 95.88 255 LEU B C 1
ATOM 7945 O O . LEU B 1 255 ? -3.838 21.281 24.156 1 95.88 255 LEU B O 1
ATOM 7949 N N . GLY B 1 256 ? -2.207 20.734 22.656 1 93.94 256 GLY B N 1
ATOM 7950 C CA . GLY B 1 256 ? -3.125 20.797 21.531 1 93.94 256 GLY B CA 1
ATOM 7951 C C . GLY B 1 256 ? -3.639 19.438 21.109 1 93.94 256 GLY B C 1
ATOM 7952 O O . GLY B 1 256 ? -2.881 18.453 21.078 1 93.94 256 GLY B O 1
ATOM 7953 N N . SER B 1 257 ? -4.93 19.281 20.828 1 93.12 257 SER B N 1
ATOM 7954 C CA . SER B 1 257 ? -5.555 18.047 20.359 1 93.12 257 SER B CA 1
ATOM 7955 C C . SER B 1 257 ? -6.859 18.328 19.625 1 93.12 257 SER B C 1
ATOM 7957 O O . SER B 1 257 ? -7.316 19.469 19.578 1 93.12 257 SER B O 1
ATOM 7959 N N . ASP B 1 258 ? -7.41 17.266 19.125 1 88.5 258 ASP B N 1
ATOM 7960 C CA . ASP B 1 258 ? -8.734 17.375 18.531 1 88.5 258 ASP B CA 1
ATOM 7961 C C . ASP B 1 258 ? -9.82 17.406 19.609 1 88.5 258 ASP B C 1
ATOM 7963 O O . ASP B 1 258 ? -9.523 17.484 20.797 1 88.5 258 ASP B O 1
ATOM 7967 N N . GLY B 1 259 ? -11.102 17.406 19.25 1 82.12 259 GLY B N 1
ATOM 7968 C CA . GLY B 1 259 ? -12.156 17.844 20.156 1 82.12 259 GLY B CA 1
ATOM 7969 C C . GLY B 1 259 ? -12.875 16.703 20.844 1 82.12 259 GLY B C 1
ATOM 7970 O O . GLY B 1 259 ? -13.836 16.922 21.578 1 82.12 259 GLY B O 1
ATOM 7971 N N . PRO B 1 260 ? -12.484 15.477 20.719 1 85.06 260 PRO B N 1
ATOM 7972 C CA . PRO B 1 260 ? -13.219 14.406 21.391 1 85.06 260 PRO B CA 1
ATOM 7973 C C . PRO B 1 260 ? -13.156 14.531 22.922 1 85.06 260 PRO B C 1
ATOM 7975 O O . PRO B 1 260 ? -12.25 15.172 23.453 1 85.06 260 PRO B O 1
ATOM 7978 N N . ASN B 1 261 ? -14.094 13.977 23.562 1 86.94 261 ASN B N 1
ATOM 7979 C CA . ASN B 1 261 ? -14.211 14.078 25.016 1 86.94 261 ASN B CA 1
ATOM 7980 C C . ASN B 1 261 ? -13 13.469 25.719 1 86.94 261 ASN B C 1
ATOM 7982 O O . ASN B 1 261 ? -12.57 13.969 26.766 1 86.94 261 ASN B O 1
ATOM 7986 N N . VAL B 1 262 ? -12.508 12.492 25.125 1 91.25 262 VAL B N 1
ATOM 7987 C CA . VAL B 1 262 ? -11.352 11.844 25.734 1 91.25 262 VAL B CA 1
ATOM 7988 C C . VAL B 1 262 ? -10.18 12.82 25.797 1 91.25 262 VAL B C 1
ATOM 7990 O O . VAL B 1 262 ? -9.484 12.906 26.812 1 91.25 262 VAL B O 1
ATOM 7993 N N . ASN B 1 263 ? -9.992 13.555 24.766 1 92.06 263 ASN B N 1
ATOM 7994 C CA . ASN B 1 263 ? -8.898 14.508 24.719 1 92.06 263 ASN B CA 1
ATOM 7995 C C . ASN B 1 263 ? -9.117 15.672 25.672 1 92.06 263 ASN B C 1
ATOM 7997 O O . ASN B 1 263 ? -8.156 16.219 26.234 1 92.06 263 ASN B O 1
ATOM 8001 N N . LYS B 1 264 ? -10.398 16.016 25.875 1 92 264 LYS B N 1
ATOM 8002 C CA . LYS B 1 264 ? -10.711 17.047 26.859 1 92 264 LYS B CA 1
ATOM 8003 C C . LYS B 1 264 ? -10.359 16.594 28.266 1 92 264 LYS B C 1
ATOM 8005 O O . LYS B 1 264 ? -9.891 17.391 29.078 1 92 264 LYS B O 1
ATOM 8010 N N . ALA B 1 265 ? -10.609 15.328 28.438 1 94.12 265 ALA B N 1
ATOM 8011 C CA . ALA B 1 265 ? -10.258 14.758 29.734 1 94.12 265 ALA B CA 1
ATOM 8012 C C . ALA B 1 265 ? -8.742 14.758 29.938 1 94.12 265 ALA B C 1
ATOM 8014 O O . ALA B 1 265 ? -8.258 15.016 31.031 1 94.12 265 ALA B O 1
ATOM 8015 N N . VAL B 1 266 ? -8.062 14.484 28.906 1 95.06 266 VAL B N 1
ATOM 8016 C CA . VAL B 1 266 ? -6.602 14.5 28.969 1 95.06 266 VAL B CA 1
ATOM 8017 C C . VAL B 1 266 ? -6.113 15.914 29.297 1 95.06 266 VAL B C 1
ATOM 8019 O O . VAL B 1 266 ? -5.215 16.094 30.109 1 95.06 266 VAL B O 1
ATOM 8022 N N . PHE B 1 267 ? -6.68 16.891 28.641 1 94.62 267 PHE B N 1
ATOM 8023 C CA . PHE B 1 267 ? -6.344 18.297 28.891 1 94.62 267 PHE B CA 1
ATOM 8024 C C . PHE B 1 267 ? -6.539 18.641 30.359 1 94.62 267 PHE B C 1
ATOM 8026 O O . PHE B 1 267 ? -5.684 19.297 30.969 1 94.62 267 PHE B O 1
ATOM 8033 N N . LYS B 1 268 ? -7.617 18.188 30.969 1 94.62 268 LYS B N 1
ATOM 8034 C CA . LYS B 1 268 ? -7.922 18.469 32.375 1 94.62 268 LYS B CA 1
ATOM 8035 C C . LYS B 1 268 ? -6.895 17.828 33.281 1 94.62 268 LYS B C 1
ATOM 8037 O O . LYS B 1 268 ? -6.492 18.438 34.281 1 94.62 268 LYS B O 1
ATOM 8042 N N . ILE B 1 269 ? -6.57 16.703 32.969 1 95.44 269 ILE B N 1
ATOM 8043 C CA . ILE B 1 269 ? -5.578 15.992 33.75 1 95.44 269 ILE B CA 1
ATOM 8044 C C . ILE B 1 269 ? -4.262 16.766 33.75 1 95.44 269 ILE B C 1
ATOM 8046 O O . ILE B 1 269 ? -3.668 17 34.812 1 95.44 269 ILE B O 1
ATOM 8050 N N . PHE B 1 270 ? -3.822 17.203 32.656 1 95.38 270 PHE B N 1
ATOM 8051 C CA . PHE B 1 270 ? -2.568 17.938 32.531 1 95.38 270 PHE B CA 1
ATOM 8052 C C . PHE B 1 270 ? -2.668 19.312 33.188 1 95.38 270 PHE B C 1
ATOM 8054 O O . PHE B 1 270 ? -1.71 19.781 33.812 1 95.38 270 PHE B O 1
ATOM 8061 N N . ASP B 1 271 ? -3.814 19.938 32.938 1 95 271 ASP B N 1
ATOM 8062 C CA . ASP B 1 271 ? -4.043 21.25 33.562 1 95 271 ASP B CA 1
ATOM 8063 C C . ASP B 1 271 ? -3.943 21.172 35.062 1 95 271 ASP B C 1
ATOM 8065 O O . ASP B 1 271 ? -3.314 22.016 35.688 1 95 271 ASP B O 1
ATOM 8069 N N . HIS B 1 272 ? -4.523 20.156 35.656 1 95.06 272 HIS B N 1
ATOM 8070 C CA . HIS B 1 272 ? -4.473 19.953 37.094 1 95.06 272 HIS B CA 1
ATOM 8071 C C . HIS B 1 272 ? -3.053 19.656 37.562 1 95.06 272 HIS B C 1
ATOM 8073 O O . HIS B 1 272 ? -2.617 20.156 38.594 1 95.06 272 HIS B O 1
ATOM 8079 N N . ARG B 1 273 ? -2.4 18.875 36.812 1 93.94 273 ARG B N 1
ATOM 8080 C CA . ARG B 1 273 ? -1.021 18.531 37.156 1 93.94 273 ARG B CA 1
ATOM 8081 C C . ARG B 1 273 ? -0.131 19.766 37.156 1 93.94 273 ARG B C 1
ATOM 8083 O O . ARG B 1 273 ? 0.677 19.938 38.062 1 93.94 273 ARG B O 1
ATOM 8090 N N . LEU B 1 274 ? -0.263 20.578 36.188 1 93.25 274 LEU B N 1
ATOM 8091 C CA . LEU B 1 274 ? 0.551 21.781 36.094 1 93.25 274 LEU B CA 1
ATOM 8092 C C . LEU B 1 274 ? 0.198 22.781 37.188 1 93.25 274 LEU B C 1
ATOM 8094 O O . LEU B 1 274 ? 1.079 23.453 37.719 1 93.25 274 LEU B O 1
ATOM 8098 N N . LYS B 1 275 ? -1.075 22.938 37.438 1 93.75 275 LYS B N 1
ATOM 8099 C CA . LYS B 1 275 ? -1.51 23.828 38.531 1 93.75 275 LYS B CA 1
ATOM 8100 C C . LYS B 1 275 ? -0.917 23.406 39.875 1 93.75 275 LYS B C 1
ATOM 8102 O O . LYS B 1 275 ? -0.554 24.25 40.688 1 93.75 275 LYS B O 1
ATOM 8107 N N . SER B 1 276 ? -0.858 22.203 40.031 1 92.44 276 SER B N 1
ATOM 8108 C CA . SER B 1 276 ? -0.315 21.672 41.281 1 92.44 276 SER B CA 1
ATOM 8109 C C . SER B 1 276 ? 1.193 21.875 41.344 1 92.44 276 SER B C 1
ATOM 8111 O O . SER B 1 276 ? 1.733 22.156 42.438 1 92.44 276 SER B O 1
ATOM 8113 N N . GLU B 1 277 ? 1.827 21.844 40.25 1 88.44 277 GLU B N 1
ATOM 8114 C CA . GLU B 1 277 ? 3.285 21.906 40.25 1 88.44 277 GLU B CA 1
ATOM 8115 C C . GLU B 1 277 ? 3.775 23.359 40.156 1 88.44 277 GLU B C 1
ATOM 8117 O O . GLU B 1 277 ? 4.773 23.719 40.781 1 88.44 277 GLU B O 1
ATOM 8122 N N . VAL B 1 278 ? 3.24 24.156 39.312 1 86.56 278 VAL B N 1
ATOM 8123 C CA . VAL B 1 278 ? 3.764 25.469 39 1 86.56 278 VAL B CA 1
ATOM 8124 C C . VAL B 1 278 ? 2.797 26.547 39.5 1 86.56 278 VAL B C 1
ATOM 8126 O O . VAL B 1 278 ? 3.168 27.719 39.625 1 86.56 278 VAL B O 1
ATOM 8129 N N . GLY B 1 279 ? 1.58 26.172 39.844 1 84.75 279 GLY B N 1
ATOM 8130 C CA . GLY B 1 279 ? 0.608 27.125 40.312 1 84.75 279 GLY B CA 1
ATOM 8131 C C . GLY B 1 279 ? -0.329 27.641 39.25 1 84.75 279 GLY B C 1
ATOM 8132 O O . GLY B 1 279 ? -1.394 28.188 39.562 1 84.75 279 GLY B O 1
ATOM 8133 N N . GLU B 1 280 ? 0.134 27.719 38 1 89.12 280 GLU B N 1
ATOM 8134 C CA . GLU B 1 280 ? -0.708 28.141 36.875 1 89.12 280 GLU B CA 1
ATOM 8135 C C . GLU B 1 280 ? -0.97 26.984 35.906 1 89.12 280 GLU B C 1
ATOM 8137 O O . GLU B 1 280 ? -0.135 26.094 35.781 1 89.12 280 GLU B O 1
ATOM 8142 N N . GLY B 1 281 ? -2.084 27.047 35.219 1 91.44 281 GLY B N 1
ATOM 8143 C CA . GLY B 1 281 ? -2.486 25.953 34.344 1 91.44 281 GLY B CA 1
ATOM 8144 C C . GLY B 1 281 ? -2.074 26.156 32.906 1 91.44 281 GLY B C 1
ATOM 8145 O O . GLY B 1 281 ? -1.216 26.984 32.625 1 91.44 281 GLY B O 1
ATOM 8146 N N . LEU B 1 282 ? -2.621 25.312 32.031 1 94.31 282 LEU B N 1
ATOM 8147 C CA . LEU B 1 282 ? -2.344 25.344 30.609 1 94.31 282 LEU B CA 1
ATOM 8148 C C . LEU B 1 282 ? -3.094 26.5 29.938 1 94.31 282 LEU B C 1
ATOM 8150 O O . LEU B 1 282 ? -4.168 26.891 30.391 1 94.31 282 LEU B O 1
ATOM 8154 N N . VAL B 1 283 ? -2.453 27.016 28.922 1 93.88 283 VAL B N 1
ATOM 8155 C CA . VAL B 1 283 ? -3.143 28.016 28.094 1 93.88 283 VAL B CA 1
ATOM 8156 C C . VAL B 1 283 ? -4.195 27.312 27.234 1 93.88 283 VAL B C 1
ATOM 8158 O O . VAL B 1 283 ? -3.914 26.297 26.594 1 93.88 283 VAL B O 1
ATOM 8161 N N . ASN B 1 284 ? -5.363 27.812 27.234 1 89.75 284 ASN B N 1
ATOM 8162 C CA . ASN B 1 284 ? -6.469 27.188 26.516 1 89.75 284 ASN B CA 1
ATOM 8163 C C . ASN B 1 284 ? -6.879 28.016 25.297 1 89.75 284 ASN B C 1
ATOM 8165 O O . ASN B 1 284 ? -7.473 29.078 25.438 1 89.75 284 ASN B O 1
ATOM 8169 N N . VAL B 1 285 ? -6.566 27.531 24.141 1 88.44 285 VAL B N 1
ATOM 8170 C CA . VAL B 1 285 ? -6.965 28.188 22.906 1 88.44 285 VAL B CA 1
ATOM 8171 C C . VAL B 1 285 ? -8.148 27.469 22.281 1 88.44 285 VAL B C 1
ATOM 8173 O O . VAL B 1 285 ? -8.656 27.875 21.234 1 88.44 285 VAL B O 1
ATOM 8176 N N . GLY B 1 286 ? -8.617 26.484 23 1 84.5 286 GLY B N 1
ATOM 8177 C CA . GLY B 1 286 ? -9.688 25.672 22.453 1 84.5 286 GLY B CA 1
ATOM 8178 C C . GLY B 1 286 ? -9.188 24.438 21.719 1 84.5 286 GLY B C 1
ATOM 8179 O O . GLY B 1 286 ? -7.977 24.188 21.672 1 84.5 286 GLY B O 1
ATOM 8180 N N . THR B 1 287 ? -10.18 23.703 21.156 1 88.31 287 THR B N 1
ATOM 8181 C CA . THR B 1 287 ? -9.82 22.516 20.359 1 88.31 287 THR B CA 1
ATOM 8182 C C . THR B 1 287 ? -9.445 22.906 18.938 1 88.31 287 THR B C 1
ATOM 8184 O O . THR B 1 287 ? -9.477 24.094 18.594 1 88.31 287 THR B O 1
ATOM 8187 N N . CYS B 1 288 ? -9.07 22 18.188 1 90.25 288 CYS B N 1
ATOM 8188 C CA . CYS B 1 288 ? -8.602 22.297 16.844 1 90.25 288 CYS B CA 1
ATOM 8189 C C . CYS B 1 288 ? -9.695 22.953 16.016 1 90.25 288 CYS B C 1
ATOM 8191 O O . CYS B 1 288 ? -10.727 22.344 15.742 1 90.25 288 CYS B O 1
ATOM 8193 N N . ASN B 1 289 ? -9.438 24.156 15.594 1 91 289 ASN B N 1
ATOM 8194 C CA . ASN B 1 289 ? -10.398 24.953 14.852 1 91 289 ASN B CA 1
ATOM 8195 C C . ASN B 1 289 ? -10.594 24.422 13.43 1 91 289 ASN B C 1
ATOM 8197 O O . ASN B 1 289 ? -11.656 24.609 12.836 1 91 289 ASN B O 1
ATOM 8201 N N . LEU B 1 290 ? -9.586 23.781 12.891 1 92 290 LEU B N 1
ATOM 8202 C CA . LEU B 1 290 ? -9.719 23.188 11.57 1 92 290 LEU B CA 1
ATOM 8203 C C . LEU B 1 290 ? -10.789 22.109 11.562 1 92 290 LEU B C 1
ATOM 8205 O O . LEU B 1 290 ? -11.609 22.031 10.641 1 92 290 LEU B O 1
ATOM 8209 N N . HIS B 1 291 ? -10.797 21.312 12.586 1 92.19 291 HIS B N 1
ATOM 8210 C CA . HIS B 1 291 ? -11.797 20.25 12.703 1 92.19 291 HIS B CA 1
ATOM 8211 C C . HIS B 1 291 ? -13.195 20.844 12.906 1 92.19 291 HIS B C 1
ATOM 8213 O O . HIS B 1 291 ? -14.18 20.312 12.383 1 92.19 291 HIS B O 1
ATOM 8219 N N . ILE B 1 292 ? -13.289 21.875 13.648 1 93.19 292 ILE B N 1
ATOM 8220 C CA . ILE B 1 292 ? -14.578 22.516 13.898 1 93.19 292 ILE B CA 1
ATOM 8221 C C . ILE B 1 292 ? -15.172 23 12.578 1 93.19 292 ILE B C 1
ATOM 8223 O O . ILE B 1 292 ? -16.344 22.75 12.289 1 93.19 292 ILE B O 1
ATOM 8227 N N . VAL B 1 293 ? -14.336 23.641 11.805 1 94.44 293 VAL B N 1
ATOM 8228 C CA . VAL B 1 293 ? -14.805 24.203 10.539 1 94.44 293 VAL B CA 1
ATOM 8229 C C . VAL B 1 293 ? -15.164 23.062 9.586 1 94.44 293 VAL B C 1
ATOM 8231 O O . VAL B 1 293 ? -16.188 23.125 8.898 1 94.44 293 VAL B O 1
ATOM 8234 N N . HIS B 1 294 ? -14.359 22.078 9.562 1 93.06 294 HIS B N 1
ATOM 8235 C CA . HIS B 1 294 ? -14.641 20.922 8.719 1 93.06 294 HIS B CA 1
ATOM 8236 C C . HIS B 1 294 ? -15.945 20.25 9.125 1 93.06 294 HIS B C 1
ATOM 8238 O O . HIS B 1 294 ? -16.75 19.875 8.273 1 93.06 294 HIS B O 1
ATOM 8244 N N . ASN B 1 295 ? -16.141 20.094 10.398 1 92.75 295 ASN B N 1
ATOM 8245 C CA . ASN B 1 295 ? -17.344 19.453 10.914 1 92.75 295 ASN B CA 1
ATOM 8246 C C . ASN B 1 295 ? -18.578 20.297 10.633 1 92.75 295 ASN B C 1
ATOM 8248 O O . ASN B 1 295 ? -19.672 19.75 10.422 1 92.75 295 ASN B O 1
ATOM 8252 N N . ALA B 1 296 ? -18.391 21.562 10.641 1 95.5 296 ALA B N 1
ATOM 8253 C CA . ALA B 1 296 ? -19.516 22.453 10.312 1 95.5 296 ALA B CA 1
ATOM 8254 C C . ALA B 1 296 ? -20.016 22.188 8.891 1 95.5 296 ALA B C 1
ATOM 8256 O O . ALA B 1 296 ? -21.219 22.047 8.672 1 95.5 296 ALA B O 1
ATOM 8257 N N . PHE B 1 297 ? -19.062 22.109 8.016 1 94.81 297 PHE B N 1
ATOM 8258 C CA . PHE B 1 297 ? -19.438 21.781 6.645 1 94.81 297 PHE B CA 1
ATOM 8259 C C . PHE B 1 297 ? -20.125 20.422 6.582 1 94.81 297 PHE B C 1
ATOM 8261 O O . PHE B 1 297 ? -21.109 20.25 5.859 1 94.81 297 PHE B O 1
ATOM 8268 N N . GLY B 1 298 ? -19.641 19.453 7.367 1 93.31 298 GLY B N 1
ATOM 8269 C CA . GLY B 1 298 ? -20.234 18.125 7.438 1 93.31 298 GLY B CA 1
ATOM 8270 C C . GLY B 1 298 ? -21.672 18.141 7.91 1 93.31 298 GLY B C 1
ATOM 8271 O O . GLY B 1 298 ? -22.484 17.359 7.43 1 93.31 298 GLY B O 1
ATOM 8272 N N . LYS B 1 299 ? -21.984 19.016 8.805 1 94.31 299 LYS B N 1
ATOM 8273 C CA . LYS B 1 299 ? -23.359 19.141 9.305 1 94.31 299 LYS B CA 1
ATOM 8274 C C . LYS B 1 299 ? -24.312 19.578 8.195 1 94.31 299 LYS B C 1
ATOM 8276 O O . LYS B 1 299 ? -25.453 19.141 8.148 1 94.31 299 LYS B O 1
ATOM 8281 N N . GLY B 1 300 ? -23.828 20.484 7.402 1 94.56 300 GLY B N 1
ATOM 8282 C CA . GLY B 1 300 ? -24.609 20.875 6.25 1 94.56 300 GLY B CA 1
ATOM 8283 C C . GLY B 1 300 ? -24.844 19.734 5.27 1 94.56 300 GLY B C 1
ATOM 8284 O O . GLY B 1 300 ? -25.938 19.609 4.723 1 94.56 300 GLY B O 1
ATOM 8285 N N . LEU B 1 301 ? -23.891 18.906 5.051 1 94.62 301 LEU B N 1
ATOM 8286 C CA . LEU B 1 301 ? -23.953 17.812 4.094 1 94.62 301 LEU B CA 1
ATOM 8287 C C . LEU B 1 301 ? -24.891 16.703 4.594 1 94.62 301 LEU B C 1
ATOM 8289 O O . LEU B 1 301 ? -25.344 15.867 3.809 1 94.62 301 LEU B O 1
ATOM 8293 N N . GLN B 1 302 ? -25.172 16.672 5.895 1 94.06 302 GLN B N 1
ATOM 8294 C CA . GLN B 1 302 ? -25.984 15.625 6.484 1 94.06 302 GLN B CA 1
ATOM 8295 C C . GLN B 1 302 ? -27.469 15.906 6.273 1 94.06 302 GLN B C 1
ATOM 8297 O O . GLN B 1 302 ? -28.312 15.023 6.453 1 94.06 302 GLN B O 1
ATOM 8302 N N . LEU B 1 303 ? -27.734 17.188 5.883 1 95.56 303 LEU B N 1
ATOM 8303 C CA . LEU B 1 303 ? -29.125 17.484 5.57 1 95.56 303 LEU B CA 1
ATOM 8304 C C . LEU B 1 303 ? -29.625 16.625 4.418 1 95.56 303 LEU B C 1
ATOM 8306 O O . LEU B 1 303 ? -28.859 16.281 3.516 1 95.56 303 LEU B O 1
ATOM 8310 N N . ASP B 1 304 ? -30.828 16.281 4.379 1 93.06 304 ASP B N 1
ATOM 8311 C CA . ASP B 1 304 ? -31.406 15.273 3.494 1 93.06 304 ASP B CA 1
ATOM 8312 C C . ASP B 1 304 ? -31.094 15.578 2.033 1 93.06 304 ASP B C 1
ATOM 8314 O O . ASP B 1 304 ? -30.656 14.703 1.289 1 93.06 304 ASP B O 1
ATOM 8318 N N . ALA B 1 305 ? -31.375 16.797 1.625 1 93.69 305 ALA B N 1
ATOM 8319 C CA . ALA B 1 305 ? -31.172 17.156 0.227 1 93.69 305 ALA B CA 1
ATOM 8320 C C . ALA B 1 305 ? -29.719 16.984 -0.18 1 93.69 305 ALA B C 1
ATOM 8322 O O . ALA B 1 305 ? -29.422 16.5 -1.277 1 93.69 305 ALA B O 1
ATOM 8323 N N . PHE B 1 306 ? -28.859 17.344 0.652 1 95.19 306 PHE B N 1
ATOM 8324 C CA . PHE B 1 306 ? -27.438 17.297 0.333 1 95.19 306 PHE B CA 1
ATOM 8325 C C . PHE B 1 306 ? -26.875 15.898 0.581 1 95.19 306 PHE B C 1
ATOM 8327 O O . PHE B 1 306 ? -25.938 15.469 -0.097 1 95.19 306 PHE B O 1
ATOM 8334 N N . ALA B 1 307 ? -27.406 15.164 1.509 1 94.12 307 ALA B N 1
ATOM 8335 C CA . ALA B 1 307 ? -27.031 13.766 1.73 1 94.12 307 ALA B CA 1
ATOM 8336 C C . ALA B 1 307 ? -27.281 12.93 0.482 1 94.12 307 ALA B C 1
ATOM 8338 O O . ALA B 1 307 ? -26.484 12.047 0.151 1 94.12 307 ALA B O 1
ATOM 8339 N N . SER B 1 308 ? -28.359 13.203 -0.12 1 94.06 308 SER B N 1
ATOM 8340 C CA . SER B 1 308 ? -28.688 12.5 -1.354 1 94.06 308 SER B CA 1
ATOM 8341 C C . SER B 1 308 ? -27.672 12.781 -2.445 1 94.06 308 SER B C 1
ATOM 8343 O O . SER B 1 308 ? -27.344 11.906 -3.246 1 94.06 308 SER B O 1
ATOM 8345 N N . ILE B 1 309 ? -27.172 13.992 -2.451 1 94.75 309 ILE B N 1
ATOM 8346 C CA . ILE B 1 309 ? -26.188 14.367 -3.449 1 94.75 309 ILE B CA 1
ATOM 8347 C C . ILE B 1 309 ? -24.859 13.656 -3.164 1 94.75 309 ILE B C 1
ATOM 8349 O O . ILE B 1 309 ? -24.188 13.203 -4.09 1 94.75 309 ILE B O 1
ATOM 8353 N N . ILE B 1 310 ? -24.516 13.562 -1.911 1 93.75 310 ILE B N 1
ATOM 8354 C CA . ILE B 1 310 ? -23.281 12.867 -1.519 1 93.75 310 ILE B CA 1
ATOM 8355 C C . ILE B 1 310 ? -23.391 11.391 -1.875 1 93.75 310 ILE B C 1
ATOM 8357 O O . ILE B 1 310 ? -22.438 10.789 -2.359 1 93.75 310 ILE B O 1
ATOM 8361 N N . ASP B 1 311 ? -24.516 10.859 -1.711 1 93.81 311 ASP B N 1
ATOM 8362 C CA . ASP B 1 311 ? -24.75 9.469 -2.102 1 93.81 311 ASP B CA 1
ATOM 8363 C C . ASP B 1 311 ? -24.578 9.289 -3.605 1 93.81 311 ASP B C 1
ATOM 8365 O O . ASP B 1 311 ? -24.016 8.281 -4.055 1 93.81 311 ASP B O 1
ATOM 8369 N N . PHE B 1 312 ? -25.094 10.227 -4.301 1 95.12 312 PHE B N 1
ATOM 8370 C CA . PHE B 1 312 ? -24.953 10.203 -5.754 1 95.12 312 PHE B CA 1
ATOM 8371 C C . PHE B 1 312 ? -23.484 10.219 -6.16 1 95.12 312 PHE B C 1
ATOM 8373 O O . PHE B 1 312 ? -23.078 9.461 -7.039 1 95.12 312 PHE B O 1
ATOM 8380 N N . LEU B 1 313 ? -22.703 11.07 -5.461 1 94.06 313 LEU B N 1
ATOM 8381 C CA . LEU B 1 313 ? -21.266 11.148 -5.742 1 94.06 313 LEU B CA 1
ATOM 8382 C C . LEU B 1 313 ? -20.578 9.828 -5.449 1 94.06 313 LEU B C 1
ATOM 8384 O O . LEU B 1 313 ? -19.734 9.367 -6.234 1 94.06 313 LEU B O 1
ATOM 8388 N N . GLU B 1 314 ? -20.906 9.219 -4.398 1 93.06 314 GLU B N 1
ATOM 8389 C CA . GLU B 1 314 ? -20.312 7.945 -4.012 1 93.06 314 GLU B CA 1
ATOM 8390 C C . GLU B 1 314 ? -20.719 6.832 -4.969 1 93.06 314 GLU B C 1
ATOM 8392 O O . GLU B 1 314 ? -19.891 5.996 -5.348 1 93.06 314 GLU B O 1
ATOM 8397 N N . ASP B 1 315 ? -22 6.848 -5.34 1 94.19 315 ASP B N 1
ATOM 8398 C CA . ASP B 1 315 ? -22.516 5.816 -6.234 1 94.19 315 ASP B CA 1
ATOM 8399 C C . ASP B 1 315 ? -21.812 5.855 -7.59 1 94.19 315 ASP B C 1
ATOM 8401 O O . ASP B 1 315 ? -21.453 4.816 -8.141 1 94.19 315 ASP B O 1
ATOM 8405 N N . ILE B 1 316 ? -21.656 7.004 -8.109 1 93 316 ILE B N 1
ATOM 8406 C CA . ILE B 1 316 ? -21.031 7.145 -9.414 1 93 316 ILE B CA 1
ATOM 8407 C C . ILE B 1 316 ? -19.562 6.703 -9.336 1 93 316 ILE B C 1
ATOM 8409 O O . ILE B 1 316 ? -19.047 6.086 -10.266 1 93 316 ILE B O 1
ATOM 8413 N N . ASP B 1 317 ? -18.953 7.09 -8.281 1 91.12 317 ASP B N 1
ATOM 8414 C CA . ASP B 1 317 ? -17.547 6.691 -8.109 1 91.12 317 ASP B CA 1
ATOM 8415 C C . ASP B 1 317 ? -17.422 5.172 -8.031 1 91.12 317 ASP B C 1
ATOM 8417 O O . ASP B 1 317 ? -16.562 4.582 -8.688 1 91.12 317 ASP B O 1
ATOM 8421 N N . ILE B 1 318 ? -18.281 4.562 -7.262 1 90.31 318 ILE B N 1
ATOM 8422 C CA . ILE B 1 318 ? -18.25 3.115 -7.094 1 90.31 318 ILE B CA 1
ATOM 8423 C C . ILE B 1 318 ? -18.562 2.434 -8.422 1 90.31 318 ILE B C 1
ATOM 8425 O O . ILE B 1 318 ? -18 1.383 -8.742 1 90.31 318 ILE B O 1
ATOM 8429 N N . TRP B 1 319 ? -19.5 3.07 -9.195 1 92.06 319 TRP B N 1
ATOM 8430 C CA . TRP B 1 319 ? -19.922 2.502 -10.469 1 92.06 319 TRP B CA 1
ATOM 8431 C C . TRP B 1 319 ? -18.75 2.346 -11.422 1 92.06 319 TRP B C 1
ATOM 8433 O O . TRP B 1 319 ? -18.641 1.351 -12.141 1 92.06 319 TRP B O 1
ATOM 8443 N N . PHE B 1 320 ? -17.891 3.258 -11.398 1 88.94 320 PHE B N 1
ATOM 8444 C CA . PHE B 1 320 ? -16.828 3.273 -12.398 1 88.94 320 PHE B CA 1
ATOM 8445 C C . PHE B 1 320 ? -15.531 2.76 -11.812 1 88.94 320 PHE B C 1
ATOM 8447 O O . PHE B 1 320 ? -14.68 2.234 -12.531 1 88.94 320 PHE B O 1
ATOM 8454 N N . ARG B 1 321 ? -15.523 2.865 -10.43 1 82.75 321 ARG B N 1
ATOM 8455 C CA . ARG B 1 321 ? -14.266 2.527 -9.766 1 82.75 321 ARG B CA 1
ATOM 8456 C C . ARG B 1 321 ? -14.016 1.024 -9.805 1 82.75 321 ARG B C 1
ATOM 8458 O O . ARG B 1 321 ? -14.898 0.23 -9.492 1 82.75 321 ARG B O 1
ATOM 8465 N N . LYS B 1 322 ? -13.094 0.44 -10.289 1 77.25 322 LYS B N 1
ATOM 8466 C CA . LYS B 1 322 ? -12.586 -0.931 -10.312 1 77.25 322 LYS B CA 1
ATOM 8467 C C . LYS B 1 322 ? -13.195 -1.719 -11.469 1 77.25 322 LYS B C 1
ATOM 8469 O O . LYS B 1 322 ? -13.062 -2.943 -11.531 1 77.25 322 LYS B O 1
ATOM 8474 N N . TYR B 1 323 ? -14.07 -0.986 -12.258 1 86.06 323 TYR B N 1
ATOM 8475 C CA . TYR B 1 323 ? -14.633 -1.644 -13.43 1 86.06 323 TYR B CA 1
ATOM 8476 C C . TYR B 1 323 ? -14.172 -0.967 -14.711 1 86.06 323 TYR B C 1
ATOM 8478 O O . TYR B 1 323 ? -14.883 -0.131 -15.273 1 86.06 323 TYR B O 1
ATOM 8486 N N . PRO B 1 324 ? -13.102 -1.431 -15.117 1 83.06 324 PRO B N 1
ATOM 8487 C CA . PRO B 1 324 ? -12.523 -0.818 -16.312 1 83.06 324 PRO B CA 1
ATOM 8488 C C . PRO B 1 324 ? -13.461 -0.903 -17.531 1 83.06 324 PRO B C 1
ATOM 8490 O O . PRO B 1 324 ? -13.469 -0.004 -18.375 1 83.06 324 PRO B O 1
ATOM 8493 N N . SER B 1 325 ? -14.273 -1.956 -17.688 1 84.69 325 SER B N 1
ATOM 8494 C CA . SER B 1 325 ? -15.211 -2.094 -18.812 1 84.69 325 SER B CA 1
ATOM 8495 C C . SER B 1 325 ? -16.219 -0.955 -18.828 1 84.69 325 SER B C 1
ATOM 8497 O O . SER B 1 325 ? -16.547 -0.419 -19.891 1 84.69 325 SER B O 1
ATOM 8499 N N . ARG B 1 326 ? -16.641 -0.557 -17.641 1 87.44 326 ARG B N 1
ATOM 8500 C CA . ARG B 1 326 ? -17.625 0.516 -17.531 1 87.44 326 ARG B CA 1
ATOM 8501 C C . ARG B 1 326 ? -17 1.867 -17.859 1 87.44 326 ARG B C 1
ATOM 8503 O O . ARG B 1 326 ? -17.672 2.754 -18.406 1 87.44 326 ARG B O 1
ATOM 8510 N N . LYS B 1 327 ? -15.781 2.018 -17.531 1 86.56 327 LYS B N 1
ATOM 8511 C CA . LYS B 1 327 ? -15.07 3.244 -17.875 1 86.56 327 LYS B CA 1
ATOM 8512 C C . LYS B 1 327 ? -14.945 3.396 -19.391 1 86.56 327 LYS B C 1
ATOM 8514 O O . LYS B 1 327 ? -15.055 4.504 -19.922 1 86.56 327 LYS B O 1
ATOM 8519 N N . GLU B 1 328 ? -14.648 2.277 -20.016 1 85.12 328 GLU B N 1
ATOM 8520 C CA . GLU B 1 328 ? -14.578 2.309 -21.469 1 85.12 328 GLU B CA 1
ATOM 8521 C C . GLU B 1 328 ? -15.922 2.693 -22.078 1 85.12 328 GLU B C 1
ATOM 8523 O O . GLU B 1 328 ? -15.977 3.443 -23.062 1 85.12 328 GLU B O 1
ATOM 8528 N N . ASP B 1 329 ? -16.922 2.146 -21.531 1 87.75 329 ASP B N 1
ATOM 8529 C CA . ASP B 1 329 ? -18.25 2.502 -22 1 87.75 329 ASP B CA 1
ATOM 8530 C C . ASP B 1 329 ? -18.5 4.004 -21.844 1 87.75 329 ASP B C 1
ATOM 8532 O O . ASP B 1 329 ? -19.156 4.613 -22.703 1 87.75 329 ASP B O 1
ATOM 8536 N N . LEU B 1 330 ? -18.062 4.531 -20.734 1 89.25 330 LEU B N 1
ATOM 8537 C CA . LEU B 1 330 ? -18.219 5.965 -20.516 1 89.25 330 LEU B CA 1
ATOM 8538 C C . LEU B 1 330 ? -17.422 6.762 -21.547 1 89.25 330 LEU B C 1
ATOM 8540 O O . LEU B 1 330 ? -17.891 7.809 -22.016 1 89.25 330 LEU B O 1
ATOM 8544 N N . ILE B 1 331 ? -16.234 6.316 -21.875 1 85.88 331 ILE B N 1
ATOM 8545 C CA . ILE B 1 331 ? -15.406 6.977 -22.875 1 85.88 331 ILE B CA 1
ATOM 8546 C C . ILE B 1 331 ? -16.125 6.961 -24.219 1 85.88 331 ILE B C 1
ATOM 8548 O O . ILE B 1 331 ? -16.141 7.965 -24.938 1 85.88 331 ILE B O 1
ATOM 8552 N N . ILE B 1 332 ? -16.719 5.848 -24.562 1 85.25 332 ILE B N 1
ATOM 8553 C CA . ILE B 1 332 ? -17.453 5.723 -25.812 1 85.25 332 ILE B CA 1
ATOM 8554 C C . ILE B 1 332 ? -18.656 6.676 -25.797 1 85.25 332 ILE B C 1
ATOM 8556 O O . ILE B 1 332 ? -18.922 7.352 -26.781 1 85.25 332 ILE B O 1
ATOM 8560 N N . SER B 1 333 ? -19.297 6.699 -24.641 1 87.88 333 SER B N 1
ATOM 8561 C CA . SER B 1 333 ? -20.438 7.598 -24.5 1 87.88 333 SER B CA 1
ATOM 8562 C C . SER B 1 333 ? -20 9.055 -24.641 1 87.88 333 SER B C 1
ATOM 8564 O O . SER B 1 333 ? -20.766 9.883 -25.156 1 87.88 333 SER B O 1
ATOM 8566 N N . SER B 1 334 ? -18.859 9.367 -24.031 1 87.75 334 SER B N 1
ATOM 8567 C CA . SER B 1 334 ? -18.344 10.734 -24.078 1 87.75 334 SER B CA 1
ATOM 8568 C C . SER B 1 334 ? -18.047 11.164 -25.516 1 87.75 334 SER B C 1
ATOM 8570 O O . SER B 1 334 ? -18.188 12.336 -25.859 1 87.75 334 SER B O 1
ATOM 8572 N N . GLN B 1 335 ? -17.625 10.273 -26.312 1 82.5 335 GLN B N 1
ATOM 8573 C CA . GLN B 1 335 ? -17.344 10.57 -27.719 1 82.5 335 GLN B CA 1
ATOM 8574 C C . GLN B 1 335 ? -18.625 10.914 -28.469 1 82.5 335 GLN B C 1
ATOM 8576 O O . GLN B 1 335 ? -18.594 11.695 -29.422 1 82.5 335 GLN B O 1
ATOM 8581 N N . CYS B 1 336 ? -19.656 10.445 -28 1 79.56 336 CYS B N 1
ATOM 8582 C CA . CYS B 1 336 ? -20.938 10.719 -28.641 1 79.56 336 CYS B CA 1
ATOM 8583 C C . CYS B 1 336 ? -21.406 12.133 -28.344 1 79.56 336 CYS B C 1
ATOM 8585 O O . CYS B 1 336 ? -22.156 12.719 -29.125 1 79.56 336 CYS B O 1
ATOM 8587 N N . VAL B 1 337 ? -21.016 12.602 -27.203 1 80.69 337 VAL B N 1
ATOM 8588 C CA . VAL B 1 337 ? -21.484 13.93 -26.812 1 80.69 337 VAL B CA 1
ATOM 8589 C C . VAL B 1 337 ? -20.375 14.953 -27.031 1 80.69 337 VAL B C 1
ATOM 8591 O O . VAL B 1 337 ? -20.5 16.125 -26.656 1 80.69 337 VAL B O 1
ATOM 8594 N N . ASP B 1 338 ? -19.391 14.625 -27.75 1 67.56 338 ASP B N 1
ATOM 8595 C CA . ASP B 1 338 ? -18.266 15.477 -28.141 1 67.56 338 ASP B CA 1
ATOM 8596 C C . ASP B 1 338 ? -17.562 16.047 -26.906 1 67.56 338 ASP B C 1
ATOM 8598 O O . ASP B 1 338 ? -17.219 17.234 -26.875 1 67.56 338 ASP B O 1
ATOM 8602 N N . GLU B 1 339 ? -17.75 15.359 -25.922 1 65.44 339 GLU B N 1
ATOM 8603 C CA . GLU B 1 339 ? -17.031 15.805 -24.734 1 65.44 339 GLU B CA 1
ATOM 8604 C C . GLU B 1 339 ? -15.758 14.992 -24.516 1 65.44 339 GLU B C 1
ATOM 8606 O O . GLU B 1 339 ? -15.742 13.781 -24.766 1 65.44 339 GLU B O 1
ATOM 8611 N N . GLU B 1 340 ? -14.617 15.547 -24.672 1 57.06 340 GLU B N 1
ATOM 8612 C CA . GLU B 1 340 ? -13.297 14.93 -24.688 1 57.06 340 GLU B CA 1
ATOM 8613 C C . GLU B 1 340 ? -13.047 14.133 -23.406 1 57.06 340 GLU B C 1
ATOM 8615 O O . GLU B 1 340 ? -12.352 13.117 -23.422 1 57.06 340 GLU B O 1
ATOM 8620 N N . VAL B 1 341 ? -13.383 14.68 -22.156 1 58.31 341 VAL B N 1
ATOM 8621 C CA . VAL B 1 341 ? -12.43 14.359 -21.094 1 58.31 341 VAL B CA 1
ATOM 8622 C C . VAL B 1 341 ? -13.008 13.281 -20.188 1 58.31 341 VAL B C 1
ATOM 8624 O O . VAL B 1 341 ? -14.023 13.492 -19.531 1 58.31 341 VAL B O 1
ATOM 8627 N N . VAL B 1 342 ? -12.805 12.008 -20.578 1 64.81 342 VAL B N 1
ATOM 8628 C CA . VAL B 1 342 ? -13.109 11.023 -19.547 1 64.81 342 VAL B CA 1
ATOM 8629 C C . VAL B 1 342 ? -11.938 10.914 -18.578 1 64.81 342 VAL B C 1
ATOM 8631 O O . VAL B 1 342 ? -10.812 10.633 -18.984 1 64.81 342 VAL B O 1
ATOM 8634 N N . CYS B 1 343 ? -12.125 11.555 -17.406 1 70.56 343 CYS B N 1
ATOM 8635 C CA . CYS B 1 343 ? -11.172 11.453 -16.312 1 70.56 343 CYS B CA 1
ATOM 8636 C C . CYS B 1 343 ? -11.672 10.477 -15.242 1 70.56 343 CYS B C 1
ATOM 8638 O O . CYS B 1 343 ? -12.836 10.07 -15.266 1 70.56 343 CYS B O 1
ATOM 8640 N N . ASN B 1 344 ? -10.781 9.992 -14.453 1 76.81 344 ASN B N 1
ATOM 8641 C CA . ASN B 1 344 ? -11.156 9.172 -13.305 1 76.81 344 ASN B CA 1
ATOM 8642 C C . ASN B 1 344 ? -11.938 9.977 -12.273 1 76.81 344 ASN B C 1
ATOM 8644 O O . ASN B 1 344 ? -11.672 11.156 -12.062 1 76.81 344 ASN B O 1
ATOM 8648 N N . THR B 1 345 ? -12.938 9.398 -11.789 1 81.94 345 THR B N 1
ATOM 8649 C CA . THR B 1 345 ? -13.695 10.039 -10.719 1 81.94 345 THR B CA 1
ATOM 8650 C C . THR B 1 345 ? -12.812 10.242 -9.492 1 81.94 345 THR B C 1
ATOM 8652 O O . THR B 1 345 ? -11.828 9.523 -9.297 1 81.94 345 THR B O 1
ATOM 8655 N N . LEU B 1 346 ? -13.094 11.242 -8.758 1 83.94 346 LEU B N 1
ATOM 8656 C CA . LEU B 1 346 ? -12.43 11.484 -7.484 1 83.94 346 LEU B CA 1
ATOM 8657 C C . LEU B 1 346 ? -13.328 11.102 -6.312 1 83.94 346 LEU B C 1
ATOM 8659 O O . LEU B 1 346 ? -14.438 11.625 -6.184 1 83.94 346 LEU B O 1
ATOM 8663 N N . ARG B 1 347 ? -12.844 10.234 -5.535 1 83.31 347 ARG B N 1
ATOM 8664 C CA . ARG B 1 347 ? -13.625 9.703 -4.422 1 83.31 347 ARG B CA 1
ATOM 8665 C C . ARG B 1 347 ? -13.797 10.75 -3.324 1 83.31 347 ARG B C 1
ATOM 8667 O O . ARG B 1 347 ? -12.828 11.406 -2.932 1 83.31 347 ARG B O 1
ATOM 8674 N N . TYR B 1 348 ? -15.047 10.93 -2.91 1 86.5 348 TYR B N 1
ATOM 8675 C CA . TYR B 1 348 ? -15.32 11.734 -1.727 1 86.5 348 TYR B CA 1
ATOM 8676 C C . TYR B 1 348 ? -15.023 10.953 -0.453 1 86.5 348 TYR B C 1
ATOM 8678 O O . TYR B 1 348 ? -15.469 9.812 -0.3 1 86.5 348 TYR B O 1
ATOM 8686 N N . VAL B 1 349 ? -14.211 11.484 0.394 1 78.44 349 VAL B N 1
ATOM 8687 C CA . VAL B 1 349 ? -13.906 10.883 1.688 1 78.44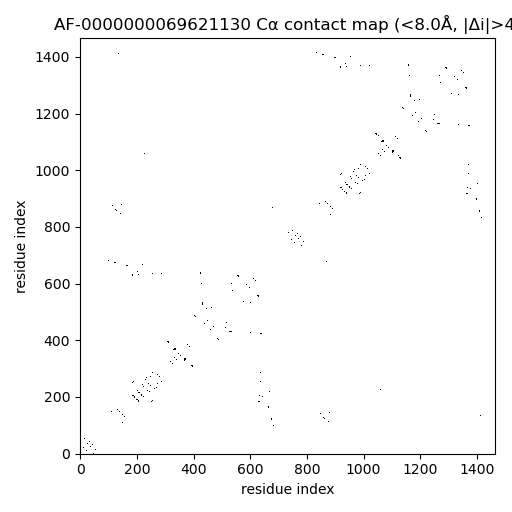 349 VAL B CA 1
ATOM 8688 C C . VAL B 1 349 ? -14.281 11.852 2.809 1 78.44 349 VAL B C 1
ATOM 8690 O O . VAL B 1 349 ? -13.727 12.945 2.906 1 78.44 349 VAL B O 1
ATOM 8693 N N . SER B 1 350 ? -15.18 11.438 3.557 1 77.38 350 SER B N 1
ATOM 8694 C CA . SER B 1 350 ? -15.75 12.305 4.578 1 77.38 350 SER B CA 1
ATOM 8695 C C . SER B 1 350 ? -14.688 12.766 5.574 1 77.38 350 SER B C 1
ATOM 8697 O O . SER B 1 350 ? -14.766 13.875 6.105 1 77.38 350 SER B O 1
ATOM 8699 N N . ASN B 1 351 ? -13.688 11.938 5.773 1 72.38 351 ASN B N 1
ATOM 8700 C CA . ASN B 1 351 ? -12.703 12.273 6.793 1 72.38 351 ASN B CA 1
ATOM 8701 C C . ASN B 1 351 ? -11.57 13.125 6.219 1 72.38 351 ASN B C 1
ATOM 8703 O O . ASN B 1 351 ? -10.75 13.656 6.965 1 72.38 351 ASN B O 1
ATOM 8707 N N . ARG B 1 352 ? -11.492 13.227 4.949 1 73.56 352 ARG B N 1
ATOM 8708 C CA . ARG B 1 352 ? -10.453 14.039 4.328 1 73.56 352 ARG B CA 1
ATOM 8709 C C . ARG B 1 352 ? -10.961 15.445 4.027 1 73.56 352 ARG B C 1
ATOM 8711 O O . ARG B 1 352 ? -11.961 15.617 3.33 1 73.56 352 ARG B O 1
ATOM 8718 N N . TRP B 1 353 ? -10.25 16.312 4.445 1 71.12 353 TRP B N 1
ATOM 8719 C CA . TRP B 1 353 ? -10.602 17.703 4.215 1 71.12 353 TRP B CA 1
ATOM 8720 C C . TRP B 1 353 ? -10.578 18.031 2.727 1 71.12 353 TRP B C 1
ATOM 8722 O O . TRP B 1 353 ? -9.781 17.469 1.971 1 71.12 353 TRP B O 1
ATOM 8732 N N . LEU B 1 354 ? -11.516 18.719 2.17 1 71.62 354 LEU B N 1
ATOM 8733 C CA . LEU B 1 354 ? -11.414 19.375 0.867 1 71.62 354 LEU B CA 1
ATOM 8734 C C . LEU B 1 354 ? -11.711 18.391 -0.257 1 71.62 354 LEU B C 1
ATOM 8736 O O . LEU B 1 354 ? -11.25 18.562 -1.387 1 71.62 354 LEU B O 1
ATOM 8740 N N . SER B 1 355 ? -12.312 17.25 0.085 1 85.19 355 SER B N 1
ATOM 8741 C CA . SER B 1 355 ? -12.531 16.266 -0.958 1 85.19 355 SER B CA 1
ATOM 8742 C C . SER B 1 355 ? -13.836 16.531 -1.706 1 85.19 355 SER B C 1
ATOM 8744 O O . SER B 1 355 ? -14.023 16.047 -2.824 1 85.19 355 SER B O 1
ATOM 8746 N N . VAL B 1 356 ? -14.727 17.312 -1.166 1 87.56 356 VAL B N 1
ATOM 8747 C CA . VAL B 1 356 ? -16.062 17.453 -1.724 1 87.56 356 VAL B CA 1
ATOM 8748 C C . VAL B 1 356 ? -16.016 18.297 -2.99 1 87.56 356 VAL B C 1
ATOM 8750 O O . VAL B 1 356 ? -16.625 17.953 -4.004 1 87.56 356 VAL B O 1
ATOM 8753 N N . VAL B 1 357 ? -15.273 19.391 -2.967 1 92.06 357 VAL B N 1
ATOM 8754 C CA . VAL B 1 357 ? -15.258 20.344 -4.066 1 92.06 357 VAL B CA 1
ATOM 8755 C C . VAL B 1 357 ? -14.656 19.688 -5.312 1 92.06 357 VAL B C 1
ATOM 8757 O O . VAL B 1 357 ? -15.281 19.688 -6.379 1 92.06 357 VAL B O 1
ATOM 8760 N N . PRO B 1 358 ? -13.531 19.062 -5.176 1 92.19 358 PRO B N 1
ATOM 8761 C CA . PRO B 1 358 ? -12.992 18.406 -6.367 1 92.19 358 PRO B CA 1
ATOM 8762 C C . PRO B 1 358 ? -13.891 17.297 -6.891 1 92.19 358 PRO B C 1
ATOM 8764 O O . PRO B 1 358 ? -13.992 17.094 -8.109 1 92.19 358 PRO B O 1
ATOM 8767 N N . SER B 1 359 ? -14.484 16.578 -6.031 1 93.06 359 SER B N 1
ATOM 8768 C CA . SER B 1 359 ? -15.391 15.516 -6.449 1 93.06 359 SER B CA 1
ATOM 8769 C C . SER B 1 359 ? -16.578 16.078 -7.219 1 93.06 359 SER B C 1
ATOM 8771 O O . SER B 1 359 ? -16.969 15.539 -8.258 1 93.06 359 SER B O 1
ATOM 8773 N N . CYS B 1 360 ? -17.156 17.172 -6.719 1 94.69 360 CYS B N 1
ATOM 8774 C CA . CYS B 1 360 ? -18.281 17.812 -7.379 1 94.69 360 CYS B CA 1
ATOM 8775 C C . CYS B 1 360 ? -17.875 18.359 -8.734 1 94.69 360 CYS B C 1
ATOM 8777 O O . CYS B 1 360 ? -18.594 18.188 -9.727 1 94.69 360 CYS B O 1
ATOM 8779 N N . GLN B 1 361 ? -16.781 19 -8.797 1 93.75 361 GLN B N 1
ATOM 8780 C CA . GLN B 1 361 ? -16.312 19.609 -10.031 1 93.75 361 GLN B CA 1
ATOM 8781 C C . GLN B 1 361 ? -16.062 18.547 -11.102 1 93.75 361 GLN B C 1
ATOM 8783 O O . GLN B 1 361 ? -16.359 18.766 -12.281 1 93.75 361 GLN B O 1
ATOM 8788 N N . ARG B 1 362 ? -15.539 17.453 -10.664 1 92.06 362 ARG B N 1
ATOM 8789 C CA . ARG B 1 362 ? -15.266 16.359 -11.594 1 92.06 362 ARG B CA 1
ATOM 8790 C C . ARG B 1 362 ? -16.562 15.789 -12.164 1 92.06 362 ARG B C 1
ATOM 8792 O O . ARG B 1 362 ? -16.641 15.516 -13.359 1 92.06 362 ARG B O 1
ATOM 8799 N N . ILE B 1 363 ? -17.484 15.602 -11.352 1 92.56 363 ILE B N 1
ATOM 8800 C CA . ILE B 1 363 ? -18.75 15.047 -11.797 1 92.56 363 ILE B CA 1
ATOM 8801 C C . ILE B 1 363 ? -19.453 16.031 -12.727 1 92.56 363 ILE B C 1
ATOM 8803 O O . ILE B 1 363 ? -20.078 15.625 -13.711 1 92.56 363 ILE B O 1
ATOM 8807 N N . LEU B 1 364 ? -19.375 17.344 -12.414 1 93.75 364 LEU B N 1
ATOM 8808 C CA . LEU B 1 364 ? -19.969 18.359 -13.266 1 93.75 364 LEU B CA 1
ATOM 8809 C C . LEU B 1 364 ? -19.328 18.359 -14.648 1 93.75 364 LEU B C 1
ATOM 8811 O O . LEU B 1 364 ? -20.016 18.547 -15.656 1 93.75 364 LEU B O 1
ATOM 8815 N N . LYS B 1 365 ? -18.062 18.094 -14.688 1 90.5 365 LYS B N 1
ATOM 8816 C CA . LYS B 1 365 ? -17.359 18.031 -15.961 1 90.5 365 LYS B CA 1
ATOM 8817 C C . LYS B 1 365 ? -17.797 16.812 -16.766 1 90.5 365 LYS B C 1
ATOM 8819 O O . LYS B 1 365 ? -17.906 16.875 -18 1 90.5 365 LYS B O 1
ATOM 8824 N N . MET B 1 366 ? -18.109 15.766 -16.094 1 90.75 366 MET B N 1
ATOM 8825 C CA . MET B 1 366 ? -18.469 14.516 -16.75 1 90.75 366 MET B CA 1
ATOM 8826 C C . MET B 1 366 ? -19.984 14.391 -16.891 1 90.75 366 MET B C 1
ATOM 8828 O O . MET B 1 366 ? -20.5 13.359 -17.328 1 90.75 366 MET B O 1
ATOM 8832 N N . TYR B 1 367 ? -20.656 15.438 -16.484 1 91.56 367 TYR B N 1
ATOM 8833 C CA . TYR B 1 367 ? -22.109 15.359 -16.328 1 91.56 367 TYR B CA 1
ATOM 8834 C C . TYR B 1 367 ? -22.781 15.016 -17.641 1 91.56 367 TYR B C 1
ATOM 8836 O O . TYR B 1 367 ? -23.609 14.102 -17.703 1 91.56 367 TYR B O 1
ATOM 8844 N N . PRO B 1 368 ? -22.391 15.625 -18.797 1 90.56 368 PRO B N 1
ATOM 8845 C CA . PRO B 1 368 ? -23.031 15.281 -20.062 1 90.56 368 PRO B CA 1
ATOM 8846 C C . PRO B 1 368 ? -22.75 13.836 -20.484 1 90.56 368 PRO B C 1
ATOM 8848 O O . PRO B 1 368 ? -23.656 13.141 -20.953 1 90.56 368 PRO B O 1
ATOM 8851 N N . ALA B 1 369 ? -21.547 13.414 -20.312 1 91.31 369 ALA B N 1
ATOM 8852 C CA . ALA B 1 369 ? -21.188 12.047 -20.672 1 91.31 369 ALA B CA 1
ATOM 8853 C C . ALA B 1 369 ? -21.906 11.039 -19.781 1 91.31 369 ALA B C 1
ATOM 8855 O O . ALA B 1 369 ? -22.328 9.977 -20.266 1 91.31 369 ALA B O 1
ATOM 8856 N N . SER B 1 370 ? -22.047 11.375 -18.531 1 92.94 370 SER B N 1
ATOM 8857 C CA . SER B 1 370 ? -22.75 10.5 -17.594 1 92.94 370 SER B CA 1
ATOM 8858 C C . SER B 1 370 ? -24.234 10.391 -17.953 1 92.94 370 SER B C 1
ATOM 8860 O O . SER B 1 370 ? -24.812 9.312 -17.875 1 92.94 370 SER B O 1
ATOM 8862 N N . LYS B 1 371 ? -24.766 11.469 -18.312 1 92.75 371 LYS B N 1
ATOM 8863 C CA . LYS B 1 371 ? -26.172 11.445 -18.734 1 92.75 371 LYS B CA 1
ATOM 8864 C C . LYS B 1 371 ? -26.375 10.547 -19.938 1 92.75 371 LYS B C 1
ATOM 8866 O O . LYS B 1 371 ? -27.312 9.758 -19.984 1 92.75 371 LYS B O 1
ATOM 8871 N N . GLN B 1 372 ? -25.469 10.703 -20.891 1 92.31 372 GLN B N 1
ATOM 8872 C CA . GLN B 1 372 ? -25.547 9.883 -22.109 1 92.31 372 GLN B CA 1
ATOM 8873 C C . GLN B 1 372 ? -25.375 8.406 -21.781 1 92.31 372 GLN B C 1
ATOM 8875 O O . GLN B 1 372 ? -26.109 7.559 -22.281 1 92.31 372 GLN B O 1
ATOM 8880 N N . HIS B 1 373 ? -24.453 8.086 -20.891 1 93 373 HIS B N 1
ATOM 8881 C CA . HIS B 1 373 ? -24.125 6.707 -20.547 1 93 373 HIS B CA 1
ATOM 8882 C C . HIS B 1 373 ? -25.266 6.043 -19.781 1 93 373 HIS B C 1
ATOM 8884 O O . HIS B 1 373 ? -25.703 4.941 -20.141 1 93 373 HIS B O 1
ATOM 8890 N N . PHE B 1 374 ? -25.828 6.719 -18.797 1 94.75 374 PHE B N 1
ATOM 8891 C CA . PHE B 1 374 ? -26.766 6.098 -17.875 1 94.75 374 PHE B CA 1
ATOM 8892 C C . PHE B 1 374 ? -28.188 6.191 -18.422 1 94.75 374 PHE B C 1
ATOM 8894 O O . PHE B 1 374 ? -29 5.285 -18.203 1 94.75 374 PHE B O 1
ATOM 8901 N N . LEU B 1 375 ? -28.516 7.289 -19.109 1 94.19 375 LEU B N 1
ATOM 8902 C CA . LEU B 1 375 ? -29.906 7.516 -19.5 1 94.19 375 LEU B CA 1
ATOM 8903 C C . LEU B 1 375 ? -30.172 6.996 -20.906 1 94.19 375 LEU B C 1
ATOM 8905 O O . LEU B 1 375 ? -31.312 6.664 -21.25 1 94.19 375 LEU B O 1
ATOM 8909 N N . VAL B 1 376 ? -29.094 6.859 -21.766 1 93 376 VAL B N 1
ATOM 8910 C CA . VAL B 1 376 ? -29.328 6.504 -23.156 1 93 376 VAL B CA 1
ATOM 8911 C C . VAL B 1 376 ? -28.656 5.176 -23.469 1 93 376 VAL B C 1
ATOM 8913 O O . VAL B 1 376 ? -29.312 4.188 -23.781 1 93 376 VAL B O 1
ATOM 8916 N N . ASP B 1 377 ? -27.375 5.094 -23.297 1 91.88 377 ASP B N 1
ATOM 8917 C CA . ASP B 1 377 ? -26.578 3.963 -23.766 1 91.88 377 ASP B CA 1
ATOM 8918 C C . ASP B 1 377 ? -26.922 2.686 -23.016 1 91.88 377 ASP B C 1
ATOM 8920 O O . ASP B 1 377 ? -27.125 1.631 -23.625 1 91.88 377 ASP B O 1
ATOM 8924 N N . LEU B 1 378 ? -26.953 2.766 -21.719 1 92.38 378 LEU B N 1
ATOM 8925 C CA . LEU B 1 378 ? -27.234 1.577 -20.922 1 92.38 378 LEU B CA 1
ATOM 8926 C C . LEU B 1 378 ? -28.641 1.07 -21.172 1 92.38 378 LEU B C 1
ATOM 8928 O O . LEU B 1 378 ? -28.891 -0.138 -21.156 1 92.38 378 LEU B O 1
ATOM 8932 N N . VAL B 1 379 ? -29.547 1.96 -21.328 1 88.56 379 VAL B N 1
ATOM 8933 C CA . VAL B 1 379 ? -30.938 1.609 -21.578 1 88.56 379 VAL B CA 1
ATOM 8934 C C . VAL B 1 379 ? -31.078 1.042 -22.984 1 88.56 379 VAL B C 1
ATOM 8936 O O . VAL B 1 379 ? -31.766 0.039 -23.188 1 88.56 379 VAL B O 1
ATOM 8939 N N . GLY B 1 380 ? -30.391 1.683 -23.859 1 86.69 380 GLY B N 1
ATOM 8940 C CA . GLY B 1 380 ? -30.438 1.222 -25.234 1 86.69 380 GLY B CA 1
ATOM 8941 C C . GLY B 1 380 ? -29.844 -0.162 -25.422 1 86.69 380 GLY B C 1
ATOM 8942 O O . GLY B 1 380 ? -30.391 -0.976 -26.188 1 86.69 380 GLY B O 1
ATOM 8943 N N . ASN B 1 381 ? -28.812 -0.52 -24.766 1 86.06 381 ASN B N 1
ATOM 8944 C CA . ASN B 1 381 ? -28.109 -1.794 -24.906 1 86.06 381 ASN B CA 1
ATOM 8945 C C . ASN B 1 381 ? -28.75 -2.881 -24.047 1 86.06 381 ASN B C 1
ATOM 8947 O O . ASN B 1 381 ? -28.312 -4.027 -24.047 1 86.06 381 ASN B O 1
ATOM 8951 N N . LYS B 1 382 ? -29.859 -2.609 -23.281 1 79.81 382 LYS B N 1
ATOM 8952 C CA . LYS B 1 382 ? -30.594 -3.531 -22.422 1 79.81 382 LYS B CA 1
ATOM 8953 C C . LYS B 1 382 ? -29.625 -4.285 -21.5 1 79.81 382 LYS B C 1
ATOM 8955 O O . LYS B 1 382 ? -29.688 -5.516 -21.406 1 79.81 382 LYS B O 1
ATOM 8960 N N . SER B 1 383 ? -28.734 -3.523 -20.922 1 85.25 383 SER B N 1
ATOM 8961 C CA . SER B 1 383 ? -27.75 -4.117 -20.016 1 85.25 383 SER B CA 1
ATOM 8962 C C . SER B 1 383 ? -28.422 -4.609 -18.734 1 85.25 383 SER B C 1
ATOM 8964 O O . SER B 1 383 ? -29.359 -3.986 -18.234 1 85.25 383 SER B O 1
ATOM 8966 N N . ASP B 1 384 ? -28 -5.711 -18.078 1 86.75 384 ASP B N 1
ATOM 8967 C CA . ASP B 1 384 ? -28.516 -6.246 -16.828 1 86.75 384 ASP B CA 1
ATOM 8968 C C . ASP B 1 384 ? -28.172 -5.32 -15.656 1 86.75 384 ASP B C 1
ATOM 8970 O O . ASP B 1 384 ? -28.781 -5.418 -14.586 1 86.75 384 ASP B O 1
ATOM 8974 N N . LEU B 1 385 ? -27.344 -4.418 -15.914 1 88.5 385 LEU B N 1
ATOM 8975 C CA . LEU B 1 385 ? -26.891 -3.49 -14.883 1 88.5 385 LEU B CA 1
ATOM 8976 C C . LEU B 1 385 ? -28 -2.512 -14.508 1 88.5 385 LEU B C 1
ATOM 8978 O O . LEU B 1 385 ? -27.953 -1.91 -13.43 1 88.5 385 LEU B O 1
ATOM 8982 N N . ILE B 1 386 ? -29.031 -2.338 -15.328 1 89.56 386 ILE B N 1
ATOM 8983 C CA . ILE B 1 386 ? -30.109 -1.38 -15.125 1 89.56 386 ILE B CA 1
ATOM 8984 C C . ILE B 1 386 ? -31 -1.841 -13.977 1 89.56 386 ILE B C 1
ATOM 8986 O O . ILE B 1 386 ? -31.719 -1.038 -13.383 1 89.56 386 ILE B O 1
ATOM 8990 N N . LYS B 1 387 ? -30.781 -3.111 -13.617 1 90.25 387 LYS B N 1
ATOM 8991 C CA . LYS B 1 387 ? -31.641 -3.674 -12.578 1 90.25 387 LYS B CA 1
ATOM 8992 C C . LYS B 1 387 ? -31.047 -3.43 -11.195 1 90.25 387 LYS B C 1
ATOM 8994 O O . LYS B 1 387 ? -31.75 -3.549 -10.188 1 90.25 387 LYS B O 1
ATOM 8999 N N . THR B 1 388 ? -29.875 -2.947 -11.133 1 91.94 388 THR B N 1
ATOM 9000 C CA . THR B 1 388 ? -29.219 -2.754 -9.844 1 91.94 388 THR B CA 1
ATOM 9001 C C . THR B 1 388 ? -29.75 -1.499 -9.148 1 91.94 388 THR B C 1
ATOM 9003 O O . THR B 1 388 ? -30.109 -0.527 -9.812 1 91.94 388 THR B O 1
ATOM 9006 N N . GLU B 1 389 ? -29.812 -1.547 -7.828 1 92.81 389 GLU B N 1
ATOM 9007 C CA . GLU B 1 389 ? -30.297 -0.414 -7.043 1 92.81 389 GLU B CA 1
ATOM 9008 C C . GLU B 1 389 ? -29.406 0.812 -7.242 1 92.81 389 GLU B C 1
ATOM 9010 O O . GLU B 1 389 ? -29.891 1.943 -7.246 1 92.81 389 GLU B O 1
ATOM 9015 N N . ARG B 1 390 ? -28.25 0.606 -7.363 1 93.25 390 ARG B N 1
ATOM 9016 C CA . ARG B 1 390 ? -27.312 1.704 -7.566 1 93.25 390 ARG B CA 1
ATOM 9017 C C . ARG B 1 390 ? -27.609 2.447 -8.867 1 93.25 390 ARG B C 1
ATOM 9019 O O . ARG B 1 390 ? -27.578 3.68 -8.898 1 93.25 390 ARG B O 1
ATOM 9026 N N . TYR B 1 391 ? -27.844 1.682 -9.898 1 95.06 391 TYR B N 1
ATOM 9027 C CA . TYR B 1 391 ? -28.203 2.305 -11.164 1 95.06 391 TYR B CA 1
ATOM 9028 C C . TYR B 1 391 ? -29.453 3.172 -11.016 1 95.06 391 TYR B C 1
ATOM 9030 O O . TYR B 1 391 ? -29.5 4.289 -11.531 1 95.06 391 TYR B O 1
ATOM 9038 N N . LYS B 1 392 ? -30.406 2.674 -10.281 1 94.88 392 LYS B N 1
ATOM 9039 C CA . LYS B 1 392 ? -31.656 3.404 -10.109 1 94.88 392 LYS B CA 1
ATOM 9040 C C . LYS B 1 392 ? -31.422 4.734 -9.398 1 94.88 392 LYS B C 1
ATOM 9042 O O . LYS B 1 392 ? -32 5.754 -9.766 1 94.88 392 LYS B O 1
ATOM 9047 N N . ARG B 1 393 ? -30.594 4.672 -8.43 1 95.06 393 ARG B N 1
ATOM 9048 C CA . ARG B 1 393 ? -30.281 5.891 -7.684 1 95.06 393 ARG B CA 1
ATOM 9049 C C . ARG B 1 393 ? -29.547 6.895 -8.555 1 95.06 393 ARG B C 1
ATOM 9051 O O . ARG B 1 393 ? -29.859 8.086 -8.547 1 95.06 393 ARG B O 1
ATOM 9058 N N . ILE B 1 394 ? -28.594 6.402 -9.32 1 96.38 394 ILE B N 1
ATOM 9059 C CA . ILE B 1 394 ? -27.812 7.277 -10.195 1 96.38 394 ILE B CA 1
ATOM 9060 C C . ILE B 1 394 ? -28.734 7.871 -11.266 1 96.38 394 ILE B C 1
ATOM 9062 O O . ILE B 1 394 ? -28.672 9.07 -11.555 1 96.38 394 ILE B O 1
ATOM 9066 N N . ARG B 1 395 ? -29.547 7 -11.852 1 95.62 395 ARG B N 1
ATOM 9067 C CA . ARG B 1 395 ? -30.484 7.441 -12.883 1 95.62 395 ARG B CA 1
ATOM 9068 C C . ARG B 1 395 ? -31.422 8.523 -12.344 1 95.62 395 ARG B C 1
ATOM 9070 O O . ARG B 1 395 ? -31.672 9.523 -13.016 1 95.62 395 ARG B O 1
ATOM 9077 N N . SER B 1 396 ? -31.906 8.297 -11.156 1 95.38 396 SER B N 1
ATOM 9078 C CA . SER B 1 396 ? -32.812 9.258 -10.547 1 95.38 396 SER B CA 1
ATOM 9079 C C . SER B 1 396 ? -32.125 10.602 -10.336 1 95.38 396 SER B C 1
ATOM 9081 O O . SER B 1 396 ? -32.719 11.656 -10.586 1 95.38 396 SER B O 1
ATOM 9083 N N . ALA B 1 397 ? -30.953 10.625 -9.867 1 96.31 397 ALA B N 1
ATOM 9084 C CA . ALA B 1 397 ? -30.188 11.852 -9.625 1 96.31 397 ALA B CA 1
ATOM 9085 C C . ALA B 1 397 ? -29.906 12.586 -10.938 1 96.31 397 ALA B C 1
ATOM 9087 O O . ALA B 1 397 ? -29.984 13.812 -11 1 96.31 397 ALA B O 1
ATOM 9088 N N . LEU B 1 398 ? -29.625 11.859 -11.992 1 95.62 398 LEU B N 1
ATOM 9089 C CA . LEU B 1 398 ? -29.266 12.453 -13.273 1 95.62 398 LEU B CA 1
ATOM 9090 C C . LEU B 1 398 ? -30.5 12.977 -14 1 95.62 398 LEU B C 1
ATOM 9092 O O . LEU B 1 398 ? -30.391 13.891 -14.828 1 95.62 398 LEU B O 1
ATOM 9096 N N . LYS B 1 399 ? -31.594 12.438 -13.734 1 94 399 LYS B N 1
ATOM 9097 C CA . LYS B 1 399 ? -32.844 12.883 -14.352 1 94 399 LYS B CA 1
ATOM 9098 C C . LYS B 1 399 ? -33.312 14.188 -13.734 1 94 399 LYS B C 1
ATOM 9100 O O . LYS B 1 399 ? -34.031 14.969 -14.383 1 94 399 LYS B O 1
ATOM 9105 N N . SER B 1 400 ? -32.938 14.352 -12.508 1 92.75 400 SER B N 1
ATOM 9106 C CA . SER B 1 400 ? -33.375 15.57 -11.812 1 92.75 400 SER B CA 1
ATOM 9107 C C . SER B 1 400 ? -32.656 16.797 -12.367 1 92.75 400 SER B C 1
ATOM 9109 O O . SER B 1 400 ? -31.422 16.812 -12.469 1 92.75 400 SER B O 1
ATOM 9111 N N . HIS B 1 401 ? -33.406 17.828 -12.641 1 91.56 401 HIS B N 1
ATOM 9112 C CA . HIS B 1 401 ? -32.844 19.062 -13.156 1 91.56 401 HIS B CA 1
ATOM 9113 C C . HIS B 1 401 ? -32.188 19.875 -12.047 1 91.56 401 HIS B C 1
ATOM 9115 O O . HIS B 1 401 ? -31.438 20.812 -12.312 1 91.56 401 HIS B O 1
ATOM 9121 N N . LEU B 1 402 ? -32.375 19.422 -10.82 1 94.69 402 LEU B N 1
ATOM 9122 C CA . LEU B 1 402 ? -31.859 20.172 -9.672 1 94.69 402 LEU B CA 1
ATOM 9123 C C . LEU B 1 402 ? -30.469 19.688 -9.289 1 94.69 402 LEU B C 1
ATOM 9125 O O . LEU B 1 402 ? -29.734 20.391 -8.594 1 94.69 402 LEU B O 1
ATOM 9129 N N . THR B 1 403 ? -30.047 18.5 -9.703 1 95.94 403 THR B N 1
ATOM 9130 C CA . THR B 1 403 ? -28.797 17.891 -9.273 1 95.94 403 THR B CA 1
ATOM 9131 C C . THR B 1 403 ? -27.609 18.797 -9.625 1 95.94 403 THR B C 1
ATOM 9133 O O . THR B 1 403 ? -26.75 19.062 -8.781 1 95.94 403 THR B O 1
ATOM 9136 N N . PRO B 1 404 ? -27.578 19.328 -10.844 1 96.06 404 PRO B N 1
ATOM 9137 C CA . PRO B 1 404 ? -26.453 20.219 -11.148 1 96.06 404 PRO B CA 1
ATOM 9138 C C . PRO B 1 404 ? -26.469 21.484 -10.289 1 96.06 404 PRO B C 1
ATOM 9140 O O . PRO B 1 404 ? -25.406 22.016 -9.945 1 96.06 404 PRO B O 1
ATOM 9143 N N . ALA B 1 405 ? -27.641 21.984 -9.922 1 96.88 405 ALA B N 1
ATOM 9144 C CA . ALA B 1 405 ? -27.75 23.172 -9.07 1 96.88 405 ALA B CA 1
ATOM 9145 C C . ALA B 1 405 ? -27.156 22.891 -7.684 1 96.88 405 ALA B C 1
ATOM 9147 O O . ALA B 1 405 ? -26.422 23.703 -7.141 1 96.88 405 ALA B O 1
ATOM 9148 N N . TYR B 1 406 ? -27.531 21.734 -7.176 1 97.38 406 TYR B N 1
ATOM 9149 C CA . TYR B 1 406 ? -27 21.344 -5.875 1 97.38 406 TYR B CA 1
ATOM 9150 C C . TYR B 1 406 ? -25.484 21.203 -5.93 1 97.38 406 TYR B C 1
ATOM 9152 O O . TYR B 1 406 ? -24.781 21.609 -4.996 1 97.38 406 TYR B O 1
ATOM 9160 N N . LEU B 1 407 ? -24.953 20.625 -6.984 1 97 407 LEU B N 1
ATOM 9161 C CA . LEU B 1 407 ? -23.516 20.438 -7.145 1 97 407 LEU B CA 1
ATOM 9162 C C . LEU B 1 407 ? -22.812 21.797 -7.227 1 97 407 LEU B C 1
ATOM 9164 O O . LEU B 1 407 ? -21.781 22 -6.57 1 97 407 LEU B O 1
ATOM 9168 N N . HIS B 1 408 ? -23.375 22.641 -7.98 1 96.94 408 HIS B N 1
ATOM 9169 C CA . HIS B 1 408 ? -22.781 23.969 -8.109 1 96.94 408 HIS B CA 1
ATOM 9170 C C . HIS B 1 408 ? -22.859 24.734 -6.801 1 96.94 408 HIS B C 1
ATOM 9172 O O . HIS B 1 408 ? -21.953 25.516 -6.473 1 96.94 408 HIS B O 1
ATOM 9178 N N . PHE B 1 409 ? -23.969 24.625 -6.066 1 96.94 409 PHE B N 1
ATOM 9179 C CA . PHE B 1 409 ? -24.109 25.234 -4.754 1 96.94 409 PHE B CA 1
ATOM 9180 C C . PHE B 1 409 ? -23.016 24.766 -3.812 1 96.94 409 PHE B C 1
ATOM 9182 O O . PHE B 1 409 ? -22.344 25.562 -3.16 1 96.94 409 PHE B O 1
ATOM 9189 N N . LEU B 1 410 ? -22.781 23.453 -3.812 1 96.38 410 LEU B N 1
ATOM 9190 C CA . LEU B 1 410 ? -21.766 22.859 -2.945 1 96.38 410 LEU B CA 1
ATOM 9191 C C . LEU B 1 410 ? -20.375 23.328 -3.342 1 96.38 410 LEU B C 1
ATOM 9193 O O . LEU B 1 410 ? -19.5 23.516 -2.48 1 96.38 410 LEU B O 1
ATOM 9197 N N . VAL B 1 411 ? -20.125 23.5 -4.641 1 95.88 411 VAL B N 1
ATOM 9198 C CA . VAL B 1 411 ? -18.844 24 -5.109 1 95.88 411 VAL B CA 1
ATOM 9199 C C . VAL B 1 411 ? -18.641 25.438 -4.637 1 95.88 411 VAL B C 1
ATOM 9201 O O . VAL B 1 411 ? -17.562 25.797 -4.156 1 95.88 411 VAL B O 1
ATOM 9204 N N . SER B 1 412 ? -19.672 26.188 -4.719 1 95.31 412 SER B N 1
ATOM 9205 C CA . SER B 1 412 ? -19.609 27.594 -4.336 1 95.31 412 SER B CA 1
ATOM 9206 C C . SER B 1 412 ? -19.344 27.75 -2.844 1 95.31 412 SER B C 1
ATOM 9208 O O . SER B 1 412 ? -18.438 28.469 -2.439 1 95.31 412 SER B O 1
ATOM 9210 N N . VAL B 1 413 ? -20.109 27.109 -2.039 1 95.12 413 VAL B N 1
ATOM 9211 C CA . VAL B 1 413 ? -19.969 27.219 -0.59 1 95.12 413 VAL B CA 1
ATOM 9212 C C . VAL B 1 413 ? -18.688 26.516 -0.152 1 95.12 413 VAL B C 1
ATOM 9214 O O . VAL B 1 413 ? -17.984 27 0.748 1 95.12 413 VAL B O 1
ATOM 9217 N N . GLY B 1 414 ? -18.391 25.344 -0.769 1 94.38 414 GLY B N 1
ATOM 9218 C CA . GLY B 1 414 ? -17.203 24.578 -0.423 1 94.38 414 GLY B CA 1
ATOM 9219 C C . GLY B 1 414 ? -15.914 25.359 -0.595 1 94.38 414 GLY B C 1
ATOM 9220 O O . GLY B 1 414 ? -14.961 25.156 0.159 1 94.38 414 GLY B O 1
ATOM 9221 N N . LYS B 1 415 ? -15.844 26.234 -1.512 1 93.88 415 LYS B N 1
ATOM 9222 C CA . LYS B 1 415 ? -14.648 27.031 -1.764 1 93.88 415 LYS B CA 1
ATOM 9223 C C . LYS B 1 415 ? -14.32 27.922 -0.567 1 93.88 415 LYS B C 1
ATOM 9225 O O . LYS B 1 415 ? -13.148 28.188 -0.279 1 93.88 415 LYS B O 1
ATOM 9230 N N . ILE B 1 416 ? -15.344 28.391 0.133 1 94.69 416 ILE B N 1
ATOM 9231 C CA . ILE B 1 416 ? -15.141 29.203 1.326 1 94.69 416 ILE B CA 1
ATOM 9232 C C . ILE B 1 416 ? -14.414 28.391 2.389 1 94.69 416 ILE B C 1
ATOM 9234 O O . ILE B 1 416 ? -13.445 28.859 2.988 1 94.69 416 ILE B O 1
ATOM 9238 N N . PHE B 1 417 ? -14.875 27.219 2.547 1 95.12 417 PHE B N 1
ATOM 9239 C CA . PHE B 1 417 ? -14.281 26.344 3.545 1 95.12 417 PHE B CA 1
ATOM 9240 C C . PHE B 1 417 ? -12.891 25.891 3.107 1 95.12 417 PHE B C 1
ATOM 9242 O O . PHE B 1 417 ? -11.969 25.812 3.922 1 95.12 417 PHE B O 1
ATOM 9249 N N . ASP B 1 418 ? -12.727 25.609 1.834 1 93 418 ASP B N 1
ATOM 9250 C CA . ASP B 1 418 ? -11.445 25.156 1.304 1 93 418 ASP B CA 1
ATOM 9251 C C . ASP B 1 418 ? -10.359 26.203 1.513 1 93 418 ASP B C 1
ATOM 9253 O O . ASP B 1 418 ? -9.219 25.875 1.845 1 93 418 ASP B O 1
ATOM 9257 N N . ASN B 1 419 ? -10.703 27.359 1.308 1 92.06 419 ASN B N 1
ATOM 9258 C CA . ASN B 1 419 ? -9.742 28.453 1.475 1 92.06 419 ASN B CA 1
ATOM 9259 C C . ASN B 1 419 ? -9.281 28.578 2.926 1 92.06 419 ASN B C 1
ATOM 9261 O O . ASN B 1 419 ? -8.094 28.766 3.193 1 92.06 419 ASN B O 1
ATOM 9265 N N . PHE B 1 420 ? -10.18 28.531 3.84 1 93.56 420 PHE B N 1
ATOM 9266 C CA . PHE B 1 420 ? -9.875 28.609 5.262 1 93.56 420 PHE B CA 1
ATOM 9267 C C . PHE B 1 420 ? -8.961 27.453 5.672 1 93.56 420 PHE B C 1
ATOM 9269 O O . PHE B 1 420 ? -7.926 27.672 6.305 1 93.56 420 PHE B O 1
ATOM 9276 N N . LEU B 1 421 ? -9.344 26.266 5.27 1 92.31 421 LEU B N 1
ATOM 9277 C CA . LEU B 1 421 ? -8.625 25.062 5.684 1 92.31 421 LEU B CA 1
ATOM 9278 C C . LEU B 1 421 ? -7.246 25 5.031 1 92.31 421 LEU B C 1
ATOM 9280 O O . LEU B 1 421 ? -6.258 24.656 5.688 1 92.31 421 LEU B O 1
ATOM 9284 N N . ARG B 1 422 ? -7.121 25.312 3.785 1 90.88 422 ARG B N 1
ATOM 9285 C CA . ARG B 1 422 ? -5.844 25.297 3.08 1 90.88 422 ARG B CA 1
ATOM 9286 C C . ARG B 1 422 ? -4.879 26.328 3.672 1 90.88 422 ARG B C 1
ATOM 9288 O O . ARG B 1 422 ? -3.684 26.062 3.809 1 90.88 422 ARG B O 1
ATOM 9295 N N . PHE B 1 423 ? -5.441 27.438 4.02 1 90.69 423 PHE B N 1
ATOM 9296 C CA . PHE B 1 423 ? -4.633 28.516 4.57 1 90.69 423 PHE B CA 1
ATOM 9297 C C . PHE B 1 423 ? -4.055 28.125 5.926 1 90.69 423 PHE B C 1
ATOM 9299 O O . PHE B 1 423 ? -2.854 28.266 6.156 1 90.69 423 PHE B O 1
ATOM 9306 N N . LEU B 1 424 ? -4.855 27.578 6.754 1 91.81 424 LEU B N 1
ATOM 9307 C CA . LEU B 1 424 ? -4.441 27.312 8.133 1 91.81 424 LEU B CA 1
ATOM 9308 C C . LEU B 1 424 ? -3.742 25.969 8.242 1 91.81 424 LEU B C 1
ATOM 9310 O O . LEU B 1 424 ? -3.152 25.641 9.281 1 91.81 424 LEU B O 1
ATOM 9314 N N . GLN B 1 425 ? -3.746 25.156 7.25 1 88.69 425 GLN B N 1
ATOM 9315 C CA . GLN B 1 425 ? -3.016 23.906 7.254 1 88.69 425 GLN B CA 1
ATOM 9316 C C . GLN B 1 425 ? -1.562 24.109 6.84 1 88.69 425 GLN B C 1
ATOM 9318 O O . GLN B 1 425 ? -0.748 23.188 6.938 1 88.69 425 GLN B O 1
ATOM 9323 N N . SER B 1 426 ? -1.238 25.219 6.469 1 85.38 426 SER B N 1
ATOM 9324 C CA . SER B 1 426 ? 0.13 25.5 6.055 1 85.38 426 SER B CA 1
ATOM 9325 C C . SER B 1 426 ? 1.104 25.359 7.215 1 85.38 426 SER B C 1
ATOM 9327 O O . SER B 1 426 ? 0.697 25.359 8.383 1 85.38 426 SER B O 1
ATOM 9329 N N . ASP B 1 427 ? 2.363 25.219 7.004 1 82.06 427 ASP B N 1
ATOM 9330 C CA . ASP B 1 427 ? 3.395 25.031 8.016 1 82.06 427 ASP B CA 1
ATOM 9331 C C . ASP B 1 427 ? 3.844 26.375 8.586 1 82.06 427 ASP B C 1
ATOM 9333 O O . ASP B 1 427 ? 4.664 26.422 9.508 1 82.06 427 ASP B O 1
ATOM 9337 N N . LYS B 1 428 ? 3.209 27.391 8.18 1 88.25 428 LYS B N 1
ATOM 9338 C CA . LYS B 1 428 ? 3.553 28.719 8.664 1 88.25 428 LYS B CA 1
ATOM 9339 C C . LYS B 1 428 ? 2.938 28.984 10.039 1 88.25 428 LYS B C 1
ATOM 9341 O O . LYS B 1 428 ? 1.991 28.297 10.438 1 88.25 428 LYS B O 1
ATOM 9346 N N . THR B 1 429 ? 3.584 29.859 10.727 1 93.75 429 THR B N 1
ATOM 9347 C CA . THR B 1 429 ? 3.025 30.297 12 1 93.75 429 THR B CA 1
ATOM 9348 C C . THR B 1 429 ? 1.883 31.281 11.781 1 93.75 429 THR B C 1
ATOM 9350 O O . THR B 1 429 ? 2.109 32.406 11.328 1 93.75 429 THR B O 1
ATOM 9353 N N . LEU B 1 430 ? 0.678 30.875 12.133 1 94.19 430 LEU B N 1
ATOM 9354 C CA . LEU B 1 430 ? -0.469 31.688 11.742 1 94.19 430 LEU B CA 1
ATOM 9355 C C . LEU B 1 430 ? -1.38 31.953 12.938 1 94.19 430 LEU B C 1
ATOM 9357 O O . LEU B 1 430 ? -2.551 32.281 12.766 1 94.19 430 LEU B O 1
ATOM 9361 N N . ILE B 1 431 ? -0.903 31.781 14.109 1 94.81 431 ILE B N 1
ATOM 9362 C CA . ILE B 1 431 ? -1.728 31.922 15.305 1 94.81 431 ILE B CA 1
ATOM 9363 C C . ILE B 1 431 ? -2.242 33.344 15.422 1 94.81 431 ILE B C 1
ATOM 9365 O O . ILE B 1 431 ? -3.35 33.594 15.914 1 94.81 431 ILE B O 1
ATOM 9369 N N . HIS B 1 432 ? -1.487 34.344 14.969 1 94.88 432 HIS B N 1
ATOM 9370 C CA . HIS B 1 432 ? -1.851 35.75 15.078 1 94.88 432 HIS B CA 1
ATOM 9371 C C . HIS B 1 432 ? -2.98 36.125 14.117 1 94.88 432 HIS B C 1
ATOM 9373 O O . HIS B 1 432 ? -3.627 37.156 14.266 1 94.88 432 HIS B O 1
ATOM 9379 N N . LEU B 1 433 ? -3.229 35.25 13.141 1 94.75 433 LEU B N 1
ATOM 9380 C CA . LEU B 1 433 ? -4.262 35.531 12.148 1 94.75 433 LEU B CA 1
ATOM 9381 C C . LEU B 1 433 ? -5.484 34.656 12.391 1 94.75 433 LEU B C 1
ATOM 9383 O O . LEU B 1 433 ? -6.516 34.812 11.727 1 94.75 433 LEU B O 1
ATOM 9387 N N . LEU B 1 434 ? -5.418 33.719 13.297 1 95 434 LEU B N 1
ATOM 9388 C CA . LEU B 1 434 ? -6.441 32.688 13.5 1 95 434 LEU B CA 1
ATOM 9389 C C . LEU B 1 434 ? -7.781 33.344 13.852 1 95 434 LEU B C 1
ATOM 9391 O O . LEU B 1 434 ? -8.82 32.969 13.297 1 95 434 LEU B O 1
ATOM 9395 N N . TYR B 1 435 ? -7.777 34.281 14.766 1 94.62 435 TYR B N 1
ATOM 9396 C CA . TYR B 1 435 ? -9.008 34.938 15.211 1 94.62 435 TYR B CA 1
ATOM 9397 C C . TYR B 1 435 ? -9.711 35.625 14.047 1 94.62 435 TYR B C 1
ATOM 9399 O O . TYR B 1 435 ? -10.922 35.469 13.867 1 94.62 435 TYR B O 1
ATOM 9407 N N . ASP B 1 436 ? -9.016 36.344 13.305 1 93 436 ASP B N 1
ATOM 9408 C CA . ASP B 1 436 ? -9.57 37.062 12.156 1 93 436 ASP B CA 1
ATOM 9409 C C . ASP B 1 436 ? -10.141 36.094 11.125 1 93 436 ASP B C 1
ATOM 9411 O O . ASP B 1 436 ? -11.195 36.344 10.539 1 93 436 ASP B O 1
ATOM 9415 N N . GLU B 1 437 ? -9.391 35.062 10.891 1 94.56 437 GLU B N 1
ATOM 9416 C CA . GLU B 1 437 ? -9.844 34.094 9.914 1 94.56 437 GLU B CA 1
ATOM 9417 C C . GLU B 1 437 ? -11.133 33.406 10.367 1 94.56 437 GLU B C 1
ATOM 9419 O O . GLU B 1 437 ? -12.016 33.125 9.555 1 94.56 437 GLU B O 1
ATOM 9424 N N . MET B 1 438 ? -11.242 33.125 11.648 1 94.56 438 MET B N 1
ATOM 9425 C CA . MET B 1 438 ? -12.453 32.531 12.188 1 94.56 438 MET B CA 1
ATOM 9426 C C . MET B 1 438 ? -13.641 33.469 12.07 1 94.56 438 MET B C 1
ATOM 9428 O O . MET B 1 438 ? -14.727 33.062 11.664 1 94.56 438 MET B O 1
ATOM 9432 N N . SER B 1 439 ? -13.414 34.688 12.359 1 92.94 439 SER B N 1
ATOM 9433 C CA . SER B 1 439 ? -14.469 35.719 12.25 1 92.94 439 SER B CA 1
ATOM 9434 C C . SER B 1 439 ? -14.875 35.906 10.797 1 92.94 439 SER B C 1
ATOM 9436 O O . SER B 1 439 ? -16.062 36.062 10.492 1 92.94 439 SER B O 1
ATOM 9438 N N . ASN B 1 440 ? -13.93 35.938 9.953 1 93.31 440 ASN B N 1
ATOM 9439 C CA . ASN B 1 440 ? -14.164 36.188 8.539 1 93.31 440 ASN B CA 1
ATOM 9440 C C . ASN B 1 440 ? -15 35.062 7.91 1 93.31 440 ASN B C 1
ATOM 9442 O O . ASN B 1 440 ? -15.875 35.344 7.086 1 93.31 440 ASN B O 1
ATOM 9446 N N . ILE B 1 441 ? -14.703 33.812 8.258 1 95.31 441 ILE B N 1
ATOM 9447 C CA . ILE B 1 441 ? -15.453 32.719 7.652 1 95.31 441 ILE B CA 1
ATOM 9448 C C . ILE B 1 441 ? -16.922 32.781 8.102 1 95.31 441 ILE B C 1
ATOM 9450 O O . ILE B 1 441 ? -17.828 32.5 7.316 1 95.31 441 ILE B O 1
ATOM 9454 N N . VAL B 1 442 ? -17.156 33.156 9.312 1 93.69 442 VAL B N 1
ATOM 9455 C CA . VAL B 1 442 ? -18.516 33.281 9.828 1 93.69 442 VAL B CA 1
ATOM 9456 C C . VAL B 1 442 ? -19.234 34.406 9.117 1 93.69 442 VAL B C 1
ATOM 9458 O O . VAL B 1 442 ? -20.375 34.25 8.68 1 93.69 442 VAL B O 1
ATOM 9461 N N . ARG B 1 443 ? -18.594 35.5 8.891 1 92 443 ARG B N 1
ATOM 9462 C CA . ARG B 1 443 ? -19.188 36.625 8.219 1 92 443 ARG B CA 1
ATOM 9463 C C . ARG B 1 443 ? -19.516 36.312 6.766 1 92 443 ARG B C 1
ATOM 9465 O O . ARG B 1 443 ? -20.578 36.688 6.266 1 92 443 ARG B O 1
ATOM 9472 N N . LYS B 1 444 ? -18.562 35.688 6.121 1 92.56 444 LYS B N 1
ATOM 9473 C CA . LYS B 1 444 ? -18.781 35.344 4.723 1 92.56 444 LYS B CA 1
ATOM 9474 C C . LYS B 1 444 ? -20.016 34.469 4.566 1 92.56 444 LYS B C 1
ATOM 9476 O O . LYS B 1 444 ? -20.781 34.625 3.607 1 92.56 444 LYS B O 1
ATOM 9481 N N . LEU B 1 445 ? -20.203 33.594 5.492 1 94.06 445 LEU B N 1
ATOM 9482 C CA . LEU B 1 445 ? -21.359 32.688 5.434 1 94.06 445 LEU B CA 1
ATOM 9483 C C . LEU B 1 445 ? -22.641 33.438 5.777 1 94.06 445 LEU B C 1
ATOM 9485 O O . LEU B 1 445 ? -23.672 33.281 5.121 1 94.06 445 LEU B O 1
ATOM 9489 N N . LEU B 1 446 ? -22.547 34.312 6.75 1 91.75 446 LEU B N 1
ATOM 9490 C CA . LEU B 1 446 ? -23.719 35.094 7.156 1 91.75 446 LEU B CA 1
ATOM 9491 C C . LEU B 1 446 ? -24.188 36 6.027 1 91.75 446 LEU B C 1
ATOM 9493 O O . LEU B 1 446 ? -25.375 36.125 5.777 1 91.75 446 LEU B O 1
ATOM 9497 N N . PHE B 1 447 ? -23.328 36.5 5.285 1 90.25 447 PHE B N 1
ATOM 9498 C CA . PHE B 1 447 ? -23.641 37.469 4.219 1 90.25 447 PHE B CA 1
ATOM 9499 C C . PHE B 1 447 ? -24.297 36.75 3.045 1 90.25 447 PHE B C 1
ATOM 9501 O O . PHE B 1 447 ? -24.875 37.375 2.162 1 90.25 447 PHE B O 1
ATOM 9508 N N . ARG B 1 448 ? -24.25 35.469 3.098 1 92.19 448 ARG B N 1
ATOM 9509 C CA . ARG B 1 448 ? -24.828 34.719 1.994 1 92.19 448 ARG B CA 1
ATOM 9510 C C . ARG B 1 448 ? -26.328 34.531 2.193 1 92.19 448 ARG B C 1
ATOM 9512 O O . ARG B 1 448 ? -27.047 34.188 1.248 1 92.19 448 ARG B O 1
ATOM 9519 N N . PHE B 1 449 ? -26.906 34.781 3.387 1 91.19 449 PHE B N 1
ATOM 9520 C CA . PHE B 1 449 ? -28.328 34.5 3.527 1 91.19 449 PHE B CA 1
ATOM 9521 C C . PHE B 1 449 ? -28.984 35.5 4.473 1 91.19 449 PHE B C 1
ATOM 9523 O O . PHE B 1 449 ? -30.203 35.469 4.676 1 91.19 449 PHE B O 1
ATOM 9530 N N . ILE B 1 450 ? -28.172 36.344 5.117 1 87.94 450 ILE B N 1
ATOM 9531 C CA . ILE B 1 450 ? -28.719 37.406 5.961 1 87.94 450 ILE B CA 1
ATOM 9532 C C . ILE B 1 450 ? -28.219 38.781 5.461 1 87.94 450 ILE B C 1
ATOM 9534 O O . ILE B 1 450 ? -27.172 38.875 4.816 1 87.94 450 ILE B O 1
ATOM 9538 N N . SER B 1 451 ? -28.984 39.812 5.789 1 84.62 451 SER B N 1
ATOM 9539 C CA . SER B 1 451 ? -28.625 41.156 5.359 1 84.62 451 SER B CA 1
ATOM 9540 C C . SER B 1 451 ? -27.391 41.656 6.086 1 84.62 451 SER B C 1
ATOM 9542 O O . SER B 1 451 ? -27.156 41.312 7.254 1 84.62 451 SER B O 1
ATOM 9544 N N . MET B 1 452 ? -26.656 42.438 5.41 1 79.19 452 MET B N 1
ATOM 9545 C CA . MET B 1 452 ? -25.438 43.031 5.961 1 79.19 452 MET B CA 1
ATOM 9546 C C . MET B 1 452 ? -25.75 43.938 7.145 1 79.19 452 MET B C 1
ATOM 9548 O O . MET B 1 452 ? -24.953 44.031 8.086 1 79.19 452 MET B O 1
ATOM 9552 N N . GLU B 1 453 ? -26.828 44.531 7.078 1 76.19 453 GLU B N 1
ATOM 9553 C CA . GLU B 1 453 ? -27.234 45.469 8.117 1 76.19 453 GLU B CA 1
ATOM 9554 C C . GLU B 1 453 ? -27.484 44.75 9.445 1 76.19 453 GLU B C 1
ATOM 9556 O O . GLU B 1 453 ? -27.172 45.312 10.508 1 76.19 453 GLU B O 1
ATOM 9561 N N . SER B 1 454 ? -27.938 43.625 9.273 1 74.31 454 SER B N 1
ATOM 9562 C CA . SER B 1 454 ? -28.219 42.844 10.477 1 74.31 454 SER B CA 1
ATOM 9563 C C . SER B 1 454 ? -26.938 42.344 11.125 1 74.31 454 SER B C 1
ATOM 9565 O O . SER B 1 454 ? -26.938 42 12.312 1 74.31 454 SER B O 1
ATOM 9567 N N . CYS B 1 455 ? -25.797 42.281 10.367 1 69.44 455 CYS B N 1
ATOM 9568 C CA . CYS B 1 455 ? -24.562 41.719 10.852 1 69.44 455 CYS B CA 1
ATOM 9569 C C . CYS B 1 455 ? -23.5 42.781 11.07 1 69.44 455 CYS B C 1
ATOM 9571 O O . CYS B 1 455 ? -22.594 42.625 11.898 1 69.44 455 CYS B O 1
ATOM 9573 N N . GLN B 1 456 ? -23.344 43.812 10.211 1 62.94 456 GLN B N 1
ATOM 9574 C CA . GLN B 1 456 ? -22.219 44.75 10.086 1 62.94 456 GLN B CA 1
ATOM 9575 C C . GLN B 1 456 ? -21.938 45.438 11.414 1 62.94 456 GLN B C 1
ATOM 9577 O O . GLN B 1 456 ? -20.766 45.688 11.758 1 62.94 456 GLN B O 1
ATOM 9582 N N . GLU B 1 457 ? -22.922 45.781 12.188 1 60.31 457 GLU B N 1
ATOM 9583 C CA . GLU B 1 457 ? -22.609 46.625 13.328 1 60.31 457 GLU B CA 1
ATOM 9584 C C . GLU B 1 457 ? -22.062 45.812 14.492 1 60.31 457 GLU B C 1
ATOM 9586 O O . GLU B 1 457 ? -21.594 46.375 15.484 1 60.31 457 GLU B O 1
ATOM 9591 N N . LYS B 1 458 ? -21.859 44.562 14.156 1 63.31 458 LYS B N 1
ATOM 9592 C CA . LYS B 1 458 ? -21.531 43.781 15.352 1 63.31 458 LYS B CA 1
ATOM 9593 C C . LYS B 1 458 ? -20.047 43.438 15.391 1 63.31 458 LYS B C 1
ATOM 9595 O O . LYS B 1 458 ? -19.469 43.062 14.367 1 63.31 458 LYS B O 1
ATOM 9600 N N . LYS B 1 459 ? -19.5 43.781 16.469 1 67 459 LYS B N 1
ATOM 9601 C CA . LYS B 1 459 ? -18.125 43.375 16.734 1 67 459 LYS B CA 1
ATOM 9602 C C . LYS B 1 459 ? -18.016 41.844 16.688 1 67 459 LYS B C 1
ATOM 9604 O O . LYS B 1 459 ? -19.016 41.125 16.75 1 67 459 LYS B O 1
ATOM 9609 N N . ASP B 1 460 ? -16.891 41.344 16.469 1 70.25 460 ASP B N 1
ATOM 9610 C CA . ASP B 1 460 ? -16.625 39.938 16.266 1 70.25 460 ASP B CA 1
ATOM 9611 C C . ASP B 1 460 ? -17.203 39.094 17.406 1 70.25 460 ASP B C 1
ATOM 9613 O O . ASP B 1 460 ? -17.812 38.062 17.172 1 70.25 460 ASP B O 1
ATOM 9617 N N . GLU B 1 461 ? -17.156 39.594 18.609 1 70.44 461 GLU B N 1
ATOM 9618 C CA . GLU B 1 461 ? -17.672 38.875 19.75 1 70.44 461 GLU B CA 1
ATOM 9619 C C . GLU B 1 461 ? -19.203 38.875 19.766 1 70.44 461 GLU B C 1
ATOM 9621 O O . GLU B 1 461 ? -19.828 37.969 20.297 1 70.44 461 GLU B O 1
ATOM 9626 N N . ASP B 1 462 ? -19.688 39.781 19.078 1 74.75 462 ASP B N 1
ATOM 9627 C CA . ASP B 1 462 ? -21.141 39.969 19.094 1 74.75 462 ASP B CA 1
ATOM 9628 C C . ASP B 1 462 ? -21.812 39.125 18.031 1 74.75 462 ASP B C 1
ATOM 9630 O O . ASP B 1 462 ? -23.047 39 18 1 74.75 462 ASP B O 1
ATOM 9634 N N . LEU B 1 463 ? -21.016 38.562 17.266 1 78.75 463 LEU B N 1
ATOM 9635 C CA . LEU B 1 463 ? -21.578 37.656 16.266 1 78.75 463 LEU B CA 1
ATOM 9636 C C . LEU B 1 463 ? -22.328 36.5 16.938 1 78.75 463 LEU B C 1
ATOM 9638 O O . LEU B 1 463 ? -23.281 35.969 16.359 1 78.75 463 LEU B O 1
ATOM 9642 N N . LEU B 1 464 ? -21.891 36.125 18.125 1 80.06 464 LEU B N 1
ATOM 9643 C CA . LEU B 1 464 ? -22.453 35 18.859 1 80.06 464 LEU B CA 1
ATOM 9644 C C . LEU B 1 464 ? -23.859 35.312 19.328 1 80.06 464 LEU B C 1
ATOM 9646 O O . LEU B 1 464 ? -24.656 34.375 19.578 1 80.06 464 LEU B O 1
ATOM 9650 N N . GLU B 1 465 ? -24.141 36.562 19.359 1 79.38 465 GLU B N 1
ATOM 9651 C CA . GLU B 1 465 ? -25.422 36.969 19.922 1 79.38 465 GLU B CA 1
ATOM 9652 C C . GLU B 1 465 ? -26.453 37.219 18.828 1 79.38 465 GLU B C 1
ATOM 9654 O O . GLU B 1 465 ? -27.609 37.531 19.125 1 79.38 465 GLU B O 1
ATOM 9659 N N . ILE B 1 466 ? -26.047 36.938 17.672 1 80.38 466 ILE B N 1
ATOM 9660 C CA . ILE B 1 466 ? -26.984 37.125 16.562 1 80.38 466 ILE B CA 1
ATOM 9661 C C . ILE B 1 466 ? -28.078 36.062 16.609 1 80.38 466 ILE B C 1
ATOM 9663 O O . ILE B 1 466 ? -27.781 34.875 16.594 1 80.38 466 ILE B O 1
ATOM 9667 N N . PRO B 1 467 ? -29.266 36.5 16.859 1 82.75 467 PRO B N 1
ATOM 9668 C CA . PRO B 1 467 ? -30.359 35.5 16.766 1 82.75 467 PRO B CA 1
ATOM 9669 C C . PRO B 1 467 ? -30.625 35.062 15.344 1 82.75 467 PRO B C 1
ATOM 9671 O O . PRO B 1 467 ? -31.562 35.531 14.695 1 82.75 467 PRO B O 1
ATOM 9674 N N . LEU B 1 468 ? -30.016 34.156 14.891 1 86.56 468 LEU B N 1
ATOM 9675 C CA . LEU B 1 468 ? -29.984 33.719 13.5 1 86.56 468 LEU B CA 1
ATOM 9676 C C . LEU B 1 468 ? -31.359 33.219 13.062 1 86.56 468 LEU B C 1
ATOM 9678 O O . LEU B 1 468 ? -31.812 33.531 11.961 1 86.56 468 LEU B O 1
ATOM 9682 N N . LYS B 1 469 ? -32 32.406 13.914 1 84.94 469 LYS B N 1
ATOM 9683 C CA . LYS B 1 469 ? -33.281 31.828 13.562 1 84.94 469 LYS B CA 1
ATOM 9684 C C . LYS B 1 469 ? -34.344 32.906 13.344 1 84.94 469 LYS B C 1
ATOM 9686 O O . LYS B 1 469 ? -35.094 32.875 12.375 1 84.94 469 LYS B O 1
ATOM 9691 N N . SER B 1 470 ? -34.375 33.875 14.18 1 83.81 470 SER B N 1
ATOM 9692 C CA . SER B 1 470 ? -35.344 34.969 14.086 1 83.81 470 SER B CA 1
ATOM 9693 C C . SER B 1 470 ? -35.094 35.844 12.859 1 83.81 470 SER B C 1
ATOM 9695 O O . SER B 1 470 ? -36.031 36.25 12.188 1 83.81 470 SER B O 1
ATOM 9697 N N . ILE B 1 471 ? -33.938 36.062 12.562 1 82.94 471 ILE B N 1
ATOM 9698 C CA . ILE B 1 471 ? -33.594 36.875 11.422 1 82.94 471 ILE B CA 1
ATOM 9699 C C . ILE B 1 471 ? -33.906 36.156 10.125 1 82.94 471 ILE B C 1
ATOM 9701 O O . ILE B 1 471 ? -34.438 36.75 9.18 1 82.94 471 ILE B O 1
ATOM 9705 N N . MET B 1 472 ? -33.625 34.938 10.117 1 83.75 472 MET B N 1
ATOM 9706 C CA . MET B 1 472 ? -33.875 34.125 8.938 1 83.75 472 MET B CA 1
ATOM 9707 C C . MET B 1 472 ? -35.375 34.062 8.633 1 83.75 472 MET B C 1
ATOM 9709 O O . MET B 1 472 ? -35.781 34.125 7.465 1 83.75 472 MET B O 1
ATOM 9713 N N . GLU B 1 473 ? -36.125 33.938 9.688 1 80.69 473 GLU B N 1
ATOM 9714 C CA . GLU B 1 473 ? -37.562 33.906 9.508 1 80.69 473 GLU B CA 1
ATOM 9715 C C . GLU B 1 473 ? -38.125 35.25 9.031 1 80.69 473 GLU B C 1
ATOM 9717 O O . GLU B 1 473 ? -39.062 35.281 8.227 1 80.69 473 GLU B O 1
ATOM 9722 N N . LYS B 1 474 ? -37.469 36.25 9.453 1 81.94 474 LYS B N 1
ATOM 9723 C CA . LYS B 1 474 ? -37.906 37.594 9.094 1 81.94 474 LYS B CA 1
ATOM 9724 C C . LYS B 1 474 ? -37.5 37.938 7.672 1 81.94 474 LYS B C 1
ATOM 9726 O O . LYS B 1 474 ? -38.281 38.5 6.906 1 81.94 474 LYS B O 1
ATOM 9731 N N . GLU B 1 475 ? -36.281 37.719 7.375 1 83.81 475 GLU B N 1
ATOM 9732 C CA . GLU B 1 475 ? -35.75 38.125 6.082 1 83.81 475 GLU B CA 1
ATOM 9733 C C . GLU B 1 475 ? -36.094 37.094 4.996 1 83.81 475 GLU B C 1
ATOM 9735 O O . GLU B 1 475 ? -36.125 37.438 3.811 1 83.81 475 GLU B O 1
ATOM 9740 N N . ASN B 1 476 ? -36.531 35.969 5.418 1 78.69 476 ASN B N 1
ATOM 9741 C CA . ASN B 1 476 ? -36.938 34.875 4.531 1 78.69 476 ASN B CA 1
ATOM 9742 C C . ASN B 1 476 ? -35.875 34.594 3.479 1 78.69 476 ASN B C 1
ATOM 9744 O O . ASN B 1 476 ? -34.719 34.344 3.818 1 78.69 476 ASN B O 1
ATOM 9748 N N . LEU B 1 477 ? -36.094 34.594 2.154 1 86.69 477 LEU B N 1
ATOM 9749 C CA . LEU B 1 477 ? -35.188 34.156 1.085 1 86.69 477 LEU B CA 1
ATOM 9750 C C . LEU B 1 477 ? -34.688 35.344 0.291 1 86.69 477 LEU B C 1
ATOM 9752 O O . LEU B 1 477 ? -34.031 35.188 -0.745 1 86.69 477 LEU B O 1
ATOM 9756 N N . LYS B 1 478 ? -34.781 36.5 0.895 1 84.62 478 LYS B N 1
ATOM 9757 C CA . LYS B 1 478 ? -34.5 37.75 0.142 1 84.62 478 LYS B CA 1
ATOM 9758 C C . LYS B 1 478 ? -33.031 37.906 -0.141 1 84.62 478 LYS B C 1
ATOM 9760 O O . LYS B 1 478 ? -32.625 38.344 -1.218 1 84.62 478 LYS B O 1
ATOM 9765 N N . TYR B 1 479 ? -32.25 37.5 0.749 1 87.94 479 TYR B N 1
ATOM 9766 C CA . TYR B 1 479 ? -30.812 37.781 0.629 1 87.94 479 TYR B CA 1
ATOM 9767 C C . TYR B 1 479 ? -30.016 36.5 0.369 1 87.94 479 TYR B C 1
ATOM 9769 O O . TYR B 1 479 ? -28.797 36.5 0.467 1 87.94 479 TYR B O 1
ATOM 9777 N N . LEU B 1 480 ? -30.719 35.531 0.027 1 93 480 LEU B N 1
ATOM 9778 C CA . LEU B 1 480 ? -30.078 34.25 -0.169 1 93 480 LEU B CA 1
ATOM 9779 C C . LEU B 1 480 ? -29.234 34.25 -1.441 1 93 480 LEU B C 1
ATOM 9781 O O . LEU B 1 480 ? -29.719 34.594 -2.514 1 93 480 LEU B O 1
ATOM 9785 N N . ASP B 1 481 ? -27.969 33.906 -1.266 1 93.25 481 ASP B N 1
ATOM 9786 C CA . ASP B 1 481 ? -27.062 33.75 -2.393 1 93.25 481 ASP B CA 1
ATOM 9787 C C . ASP B 1 481 ? -26.641 32.281 -2.582 1 93.25 481 ASP B C 1
ATOM 9789 O O . ASP B 1 481 ? -25.969 31.719 -1.732 1 93.25 481 ASP B O 1
ATOM 9793 N N . VAL B 1 482 ? -26.984 31.75 -3.695 1 94.12 482 VAL B N 1
ATOM 9794 C CA . VAL B 1 482 ? -26.703 30.344 -3.922 1 94.12 482 VAL B CA 1
ATOM 9795 C C . VAL B 1 482 ? -25.562 30.188 -4.926 1 94.12 482 VAL B C 1
ATOM 9797 O O . VAL B 1 482 ? -25.188 29.062 -5.27 1 94.12 482 VAL B O 1
ATOM 9800 N N . GLY B 1 483 ? -24.891 31.266 -5.316 1 93.25 483 GLY B N 1
ATOM 9801 C CA . GLY B 1 483 ? -23.828 31.203 -6.297 1 93.25 483 GLY B CA 1
ATOM 9802 C C . GLY B 1 483 ? -24.297 31.469 -7.715 1 93.25 483 GLY B C 1
ATOM 9803 O O . GLY B 1 483 ? -25.453 31.203 -8.055 1 93.25 483 GLY B O 1
ATOM 9804 N N . HIS B 1 484 ? -23.453 31.812 -8.531 1 94.06 484 HIS B N 1
ATOM 9805 C CA . HIS B 1 484 ? -23.781 32.25 -9.883 1 94.06 484 HIS B CA 1
ATOM 9806 C C . HIS B 1 484 ? -24.234 31.094 -10.758 1 94.06 484 HIS B C 1
ATOM 9808 O O . HIS B 1 484 ? -25.266 31.172 -11.414 1 94.06 484 HIS B O 1
ATOM 9814 N N . GLU B 1 485 ? -23.484 30.047 -10.75 1 94.12 485 GLU B N 1
ATOM 9815 C CA . GLU B 1 485 ? -23.766 28.922 -11.625 1 94.12 485 GLU B CA 1
ATOM 9816 C C . GLU B 1 485 ? -25.047 28.203 -11.211 1 94.12 485 GLU B C 1
ATOM 9818 O O . GLU B 1 485 ? -25.828 27.766 -12.07 1 94.12 485 GLU B O 1
ATOM 9823 N N . ALA B 1 486 ? -25.25 28.078 -9.898 1 95.25 486 ALA B N 1
ATOM 9824 C CA . ALA B 1 486 ? -26.5 27.484 -9.422 1 95.25 486 ALA B CA 1
ATOM 9825 C C . ALA B 1 486 ? -27.703 28.344 -9.797 1 95.25 486 ALA B C 1
ATOM 9827 O O . ALA B 1 486 ? -28.75 27.812 -10.195 1 95.25 486 ALA B O 1
ATOM 9828 N N . ASN B 1 487 ? -27.531 29.625 -9.75 1 94.19 487 ASN B N 1
ATOM 9829 C CA . ASN B 1 487 ? -28.609 30.547 -10.094 1 94.19 487 ASN B CA 1
ATOM 9830 C C . ASN B 1 487 ? -28.969 30.484 -11.578 1 94.19 487 ASN B C 1
ATOM 9832 O O . ASN B 1 487 ? -30.141 30.609 -11.953 1 94.19 487 ASN B O 1
ATOM 9836 N N . LYS B 1 488 ? -27.984 30.312 -12.367 1 93.94 488 LYS B N 1
ATOM 9837 C CA . LYS B 1 488 ? -28.219 30.172 -13.805 1 93.94 488 LYS B CA 1
ATOM 9838 C C . LYS B 1 488 ? -29.094 28.953 -14.102 1 93.94 488 LYS B C 1
ATOM 9840 O O . LYS B 1 488 ? -30 29.031 -14.93 1 93.94 488 LYS B O 1
ATOM 9845 N N . ILE B 1 489 ? -28.875 27.938 -13.422 1 94.38 489 ILE B N 1
ATOM 9846 C CA . ILE B 1 489 ? -29.641 26.719 -13.633 1 94.38 489 ILE B CA 1
ATOM 9847 C C . ILE B 1 489 ? -31.047 26.891 -13.086 1 94.38 489 ILE B C 1
ATOM 9849 O O . ILE B 1 489 ? -32.031 26.453 -13.711 1 94.38 489 ILE B O 1
ATOM 9853 N N . LEU B 1 490 ? -31.172 27.547 -11.953 1 93.81 490 LEU B N 1
ATOM 9854 C CA . LEU B 1 490 ? -32.438 27.719 -11.281 1 93.81 490 LEU B CA 1
ATOM 9855 C C . LEU B 1 490 ? -33.375 28.625 -12.086 1 93.81 490 LEU B C 1
ATOM 9857 O O . LEU B 1 490 ? -34.594 28.547 -11.961 1 93.81 490 LEU B O 1
ATOM 9861 N N . SER B 1 491 ? -32.812 29.438 -12.898 1 92.31 491 SER B N 1
ATOM 9862 C CA . SER B 1 491 ? -33.594 30.359 -13.688 1 92.31 491 SER B CA 1
ATOM 9863 C C . SER B 1 491 ? -34.5 29.609 -14.68 1 92.31 491 SER B C 1
ATOM 9865 O O . SER B 1 491 ? -35.562 30.094 -15.047 1 92.31 491 SER B O 1
ATOM 9867 N N . SER B 1 492 ? -34.062 28.438 -15.094 1 90.62 492 SER B N 1
ATOM 9868 C CA . SER B 1 492 ? -34.812 27.672 -16.109 1 90.62 492 SER B CA 1
ATOM 9869 C C . SER B 1 492 ? -35.719 26.625 -15.461 1 90.62 492 SER B C 1
ATOM 9871 O O . SER B 1 492 ? -36.406 25.891 -16.156 1 90.62 492 SER B O 1
ATOM 9873 N N . ILE B 1 493 ? -35.75 26.594 -14.188 1 91.38 493 ILE B N 1
ATOM 9874 C CA . ILE B 1 493 ? -36.469 25.547 -13.484 1 91.38 493 ILE B CA 1
ATOM 9875 C C . ILE B 1 493 ? -37.812 26.078 -12.992 1 91.38 493 ILE B C 1
ATOM 9877 O O . ILE B 1 493 ? -38 27.297 -12.875 1 91.38 493 ILE B O 1
ATOM 9881 N N . GLU B 1 494 ? -38.719 25.266 -12.758 1 90.81 494 GLU B N 1
ATOM 9882 C CA . GLU B 1 494 ? -40.062 25.609 -12.273 1 90.81 494 GLU B CA 1
ATOM 9883 C C . GLU B 1 494 ? -40 26.281 -10.898 1 90.81 494 GLU B C 1
ATOM 9885 O O . GLU B 1 494 ? -39.094 25.984 -10.102 1 90.81 494 GLU B O 1
ATOM 9890 N N . ALA B 1 495 ? -41.031 27.078 -10.555 1 91.31 495 ALA B N 1
ATOM 9891 C CA . ALA B 1 495 ? -41.031 27.922 -9.367 1 91.31 495 ALA B CA 1
ATOM 9892 C C . ALA B 1 495 ? -41.062 27.094 -8.094 1 91.31 495 ALA B C 1
ATOM 9894 O O . ALA B 1 495 ? -40.375 27.406 -7.109 1 91.31 495 ALA B O 1
ATOM 9895 N N . ALA B 1 496 ? -41.781 26.078 -8.164 1 92.19 496 ALA B N 1
ATOM 9896 C CA . ALA B 1 496 ? -41.906 25.234 -6.977 1 92.19 496 ALA B CA 1
ATOM 9897 C C . ALA B 1 496 ? -40.562 24.562 -6.641 1 92.19 496 ALA B C 1
ATOM 9899 O O . ALA B 1 496 ? -40.156 24.5 -5.473 1 92.19 496 ALA B O 1
ATOM 9900 N N . ALA B 1 497 ? -39.938 24.031 -7.641 1 93.19 497 ALA B N 1
ATOM 9901 C CA . ALA B 1 497 ? -38.625 23.375 -7.453 1 93.19 497 ALA B CA 1
ATOM 9902 C C . ALA B 1 497 ? -37.562 24.375 -7.043 1 93.19 497 ALA B C 1
ATOM 9904 O O . ALA B 1 497 ? -36.688 24.062 -6.234 1 93.19 497 ALA B O 1
ATOM 9905 N N . LYS B 1 498 ? -37.719 25.516 -7.578 1 94.19 498 LYS B N 1
ATOM 9906 C CA . LYS B 1 498 ? -36.781 26.594 -7.234 1 94.19 498 LYS B CA 1
ATOM 9907 C C . LYS B 1 498 ? -36.906 26.969 -5.762 1 94.19 498 LYS B C 1
ATOM 9909 O O . LYS B 1 498 ? -35.906 27.188 -5.082 1 94.19 498 LYS B O 1
ATOM 9914 N N . LEU B 1 499 ? -38.125 27.047 -5.309 1 93.62 499 LEU B N 1
ATOM 9915 C CA . LEU B 1 499 ? -38.344 27.391 -3.91 1 93.62 499 LEU B CA 1
ATOM 9916 C C . LEU B 1 499 ? -37.812 26.312 -2.982 1 93.62 499 LEU B C 1
ATOM 9918 O O . LEU B 1 499 ? -37.25 26.609 -1.939 1 93.62 499 LEU B O 1
ATOM 9922 N N . CYS B 1 500 ? -38 25.109 -3.365 1 94.12 500 CYS B N 1
ATOM 9923 C CA . CYS B 1 500 ? -37.5 24 -2.564 1 94.12 500 CYS B CA 1
ATOM 9924 C C . CYS B 1 500 ? -36 24.031 -2.453 1 94.12 500 CYS B C 1
ATOM 9926 O O . CYS B 1 500 ? -35.438 23.828 -1.373 1 94.12 500 CYS B O 1
ATOM 9928 N N . PHE B 1 501 ? -35.344 24.281 -3.525 1 96.25 501 PHE B N 1
ATOM 9929 C CA . PHE B 1 501 ? -33.906 24.375 -3.543 1 96.25 501 PHE B CA 1
ATOM 9930 C C . PHE B 1 501 ? -33.438 25.516 -2.645 1 96.25 501 PHE B C 1
ATOM 9932 O O . PHE B 1 501 ? -32.469 25.359 -1.885 1 96.25 501 PHE B O 1
ATOM 9939 N N . LYS B 1 502 ? -34.062 26.625 -2.748 1 95.31 502 LYS B N 1
ATOM 9940 C CA . LYS B 1 502 ? -33.656 27.797 -1.972 1 95.31 502 LYS B CA 1
ATOM 9941 C C . LYS B 1 502 ? -33.844 27.547 -0.477 1 95.31 502 LYS B C 1
ATOM 9943 O O . LYS B 1 502 ? -33.031 28 0.336 1 95.31 502 LYS B O 1
ATOM 9948 N N . LEU B 1 503 ? -34.875 26.859 -0.154 1 94.88 503 LEU B N 1
ATOM 9949 C CA . LEU B 1 503 ? -35.125 26.5 1.245 1 94.88 503 LEU B CA 1
ATOM 9950 C C . LEU B 1 503 ? -34.031 25.562 1.745 1 94.88 503 LEU B C 1
ATOM 9952 O O . LEU B 1 503 ? -33.531 25.688 2.873 1 94.88 503 LEU B O 1
ATOM 9956 N N . ASP B 1 504 ? -33.656 24.625 0.936 1 96.25 504 ASP B N 1
ATOM 9957 C CA . ASP B 1 504 ? -32.594 23.719 1.291 1 96.25 504 ASP B CA 1
ATOM 9958 C C . ASP B 1 504 ? -31.266 24.469 1.482 1 96.25 504 ASP B C 1
ATOM 9960 O O . ASP B 1 504 ? -30.516 24.188 2.42 1 96.25 504 ASP B O 1
ATOM 9964 N N . ALA B 1 505 ? -30.984 25.359 0.579 1 96.62 505 ALA B N 1
ATOM 9965 C CA . ALA B 1 505 ? -29.766 26.141 0.652 1 96.62 505 ALA B CA 1
ATOM 9966 C C . ALA B 1 505 ? -29.734 27 1.914 1 96.62 505 ALA B C 1
ATOM 9968 O O . ALA B 1 505 ? -28.703 27.125 2.572 1 96.62 505 ALA B O 1
ATOM 9969 N N . GLN B 1 506 ? -30.859 27.609 2.203 1 95.38 506 GLN B N 1
ATOM 9970 C CA . GLN B 1 506 ? -30.953 28.406 3.414 1 95.38 506 GLN B CA 1
ATOM 9971 C C . GLN B 1 506 ? -30.734 27.562 4.66 1 95.38 506 GLN B C 1
ATOM 9973 O O . GLN B 1 506 ? -30.047 27.984 5.59 1 95.38 506 GLN B O 1
ATOM 9978 N N . ASN B 1 507 ? -31.359 26.438 4.664 1 95.12 507 ASN B N 1
ATOM 9979 C CA . ASN B 1 507 ? -31.172 25.516 5.789 1 95.12 507 ASN B CA 1
ATOM 9980 C C . ASN B 1 507 ? -29.719 25.078 5.926 1 95.12 507 ASN B C 1
ATOM 9982 O O . ASN B 1 507 ? -29.234 24.859 7.039 1 95.12 507 ASN B O 1
ATOM 9986 N N . PHE B 1 508 ? -29.062 24.891 4.785 1 96.56 508 PHE B N 1
ATOM 9987 C CA . PHE B 1 508 ? -27.641 24.562 4.789 1 96.56 508 PHE B CA 1
ATOM 9988 C C . PHE B 1 508 ? -26.844 25.656 5.48 1 96.56 508 PHE B C 1
ATOM 9990 O O . PHE B 1 508 ? -26.062 25.375 6.398 1 96.56 508 PHE B O 1
ATOM 9997 N N . TYR B 1 509 ? -27.062 26.891 5.117 1 95.94 509 TYR B N 1
ATOM 9998 C CA . TYR B 1 509 ? -26.359 28.016 5.703 1 95.94 509 TYR B CA 1
ATOM 9999 C C . TYR B 1 509 ? -26.656 28.141 7.191 1 95.94 509 TYR B C 1
ATOM 10001 O O . TYR B 1 509 ? -25.766 28.391 7.996 1 95.94 509 TYR B O 1
ATOM 10009 N N . PHE B 1 510 ? -27.859 27.969 7.512 1 94.69 510 PHE B N 1
ATOM 10010 C CA . PHE B 1 510 ? -28.266 28.078 8.898 1 94.69 510 PHE B CA 1
ATOM 10011 C C . PHE B 1 510 ? -27.594 27.031 9.766 1 94.69 510 PHE B C 1
ATOM 10013 O O . PHE B 1 510 ? -27.047 27.344 10.828 1 94.69 510 PHE B O 1
ATOM 10020 N N . SER B 1 511 ? -27.641 25.828 9.312 1 95.81 511 SER B N 1
ATOM 10021 C CA . SER B 1 511 ? -27.078 24.734 10.078 1 95.81 511 SER B CA 1
ATOM 10022 C C . SER B 1 511 ? -25.578 24.906 10.258 1 95.81 511 SER B C 1
ATOM 10024 O O . SER B 1 511 ? -25.047 24.719 11.359 1 95.81 511 SER B O 1
ATOM 10026 N N . VAL B 1 512 ? -24.891 25.266 9.211 1 96.75 512 VAL B N 1
ATOM 10027 C CA . VAL B 1 512 ? -23.438 25.406 9.211 1 96.75 512 VAL B CA 1
ATOM 10028 C C . VAL B 1 512 ? -23.031 26.578 10.125 1 96.75 512 VAL B C 1
ATOM 10030 O O . VAL B 1 512 ? -22.156 26.422 10.977 1 96.75 512 VAL B O 1
ATOM 10033 N N . THR B 1 513 ? -23.688 27.703 9.945 1 95.25 513 THR B N 1
ATOM 10034 C CA . THR B 1 513 ? -23.344 28.906 10.703 1 95.25 513 THR B CA 1
ATOM 10035 C C . THR B 1 513 ? -23.688 28.734 12.18 1 95.25 513 THR B C 1
ATOM 10037 O O . THR B 1 513 ? -22.938 29.172 13.047 1 95.25 513 THR B O 1
ATOM 10040 N N . SER B 1 514 ? -24.797 28.125 12.461 1 94.56 514 SER B N 1
ATOM 10041 C CA . SER B 1 514 ? -25.172 27.859 13.852 1 94.56 514 SER B CA 1
ATOM 10042 C C . SER B 1 514 ? -24.125 27 14.555 1 94.56 514 SER B C 1
ATOM 10044 O O . SER B 1 514 ? -23.781 27.234 15.711 1 94.56 514 SER B O 1
ATOM 10046 N N . TYR B 1 515 ? -23.656 26.016 13.844 1 95.38 515 TYR B N 1
ATOM 10047 C CA . TYR B 1 515 ? -22.641 25.141 14.398 1 95.38 515 TYR B CA 1
ATOM 10048 C C . TYR B 1 515 ? -21.344 25.906 14.664 1 95.38 515 TYR B C 1
ATOM 10050 O O . TYR B 1 515 ? -20.719 25.734 15.711 1 95.38 515 TYR B O 1
ATOM 10058 N N . LEU B 1 516 ? -20.906 26.734 13.781 1 95.38 516 LEU B N 1
ATOM 10059 C CA . LEU B 1 516 ? -19.688 27.531 13.93 1 95.38 516 LEU B CA 1
ATOM 10060 C C . LEU B 1 516 ? -19.812 28.484 15.117 1 95.38 516 LEU B C 1
ATOM 10062 O O . LEU B 1 516 ? -18.875 28.594 15.922 1 95.38 516 LEU B O 1
ATOM 10066 N N . LEU B 1 517 ? -20.922 29.125 15.211 1 92.69 517 LEU B N 1
ATOM 10067 C CA . LEU B 1 517 ? -21.141 30.109 16.281 1 92.69 517 LEU B CA 1
ATOM 10068 C C . LEU B 1 517 ? -21.141 29.422 17.641 1 92.69 517 LEU B C 1
ATOM 10070 O O . LEU B 1 517 ? -20.719 30.016 18.641 1 92.69 517 LEU B O 1
ATOM 10074 N N . LYS B 1 518 ? -21.484 28.25 17.641 1 91.56 518 LYS B N 1
ATOM 10075 C CA . LYS B 1 518 ? -21.562 27.5 18.906 1 91.56 518 LYS B CA 1
ATOM 10076 C C . LYS B 1 518 ? -20.188 26.969 19.297 1 91.56 518 LYS B C 1
ATOM 10078 O O . LYS B 1 518 ? -19.859 26.891 20.484 1 91.56 518 LYS B O 1
ATOM 10083 N N . LYS B 1 519 ? -19.391 26.562 18.359 1 92.38 519 LYS B N 1
ATOM 10084 C CA . LYS B 1 519 ? -18.203 25.766 18.672 1 92.38 519 LYS B CA 1
ATOM 10085 C C . LYS B 1 519 ? -16.938 26.609 18.547 1 92.38 519 LYS B C 1
ATOM 10087 O O . LYS B 1 519 ? -15.938 26.312 19.203 1 92.38 519 LYS B O 1
ATOM 10092 N N . LEU B 1 520 ? -16.891 27.641 17.688 1 92.5 520 LEU B N 1
ATOM 10093 C CA . LEU B 1 520 ? -15.68 28.453 17.5 1 92.5 520 LEU B CA 1
ATOM 10094 C C . LEU B 1 520 ? -15.398 29.297 18.734 1 92.5 520 LEU B C 1
ATOM 10096 O O . LEU B 1 520 ? -16.328 29.844 19.344 1 92.5 520 LEU B O 1
ATOM 10100 N N . PRO B 1 521 ? -14.164 29.391 19.156 1 91.12 521 PRO B N 1
ATOM 10101 C CA . PRO B 1 521 ? -13.812 30.203 20.312 1 91.12 521 PRO B CA 1
ATOM 10102 C C . PRO B 1 521 ? -13.703 31.688 19.984 1 91.12 521 PRO B C 1
ATOM 10104 O O . PRO B 1 521 ? -12.648 32.312 20.219 1 91.12 521 PRO B O 1
ATOM 10107 N N . LEU B 1 522 ? -14.742 32.344 19.656 1 90.75 522 LEU B N 1
ATOM 10108 C CA . LEU B 1 522 ? -14.727 33.75 19.266 1 90.75 522 LEU B CA 1
ATOM 10109 C C . LEU B 1 522 ? -14.719 34.656 20.484 1 90.75 522 LEU B C 1
ATOM 10111 O O . LEU B 1 522 ? -14.438 35.844 20.375 1 90.75 522 LEU B O 1
ATOM 10115 N N . LYS B 1 523 ? -14.938 34.094 21.625 1 88.94 523 LYS B N 1
ATOM 10116 C CA . LYS B 1 523 ? -14.906 34.875 22.859 1 88.94 523 LYS B CA 1
ATOM 10117 C C . LYS B 1 523 ? -13.547 34.781 23.531 1 88.94 523 LYS B C 1
ATOM 10119 O O . LYS B 1 523 ? -13.32 35.406 24.578 1 88.94 523 LYS B O 1
ATOM 10124 N N . ASN B 1 524 ? -12.711 34.062 22.969 1 92.31 524 ASN B N 1
ATOM 10125 C CA . ASN B 1 524 ? -11.383 33.906 23.562 1 92.31 524 ASN B CA 1
ATOM 10126 C C . ASN B 1 524 ? -10.547 35.156 23.438 1 92.31 524 ASN B C 1
ATOM 10128 O O . ASN B 1 524 ? -10.07 35.5 22.359 1 92.31 524 ASN B O 1
ATOM 10132 N N . GLN B 1 525 ? -10.25 35.781 24.469 1 92.19 525 GLN B N 1
ATOM 10133 C CA . GLN B 1 525 ? -9.555 37.062 24.531 1 92.19 525 GLN B CA 1
ATOM 10134 C C . GLN B 1 525 ? -8.086 36.906 24.156 1 92.19 525 GLN B C 1
ATOM 10136 O O . GLN B 1 525 ? -7.48 37.812 23.594 1 92.19 525 GLN B O 1
ATOM 10141 N N . LEU B 1 526 ? -7.562 35.812 24.516 1 94.88 526 LEU B N 1
ATOM 10142 C CA . LEU B 1 526 ? -6.164 35.562 24.172 1 94.88 526 LEU B CA 1
ATOM 10143 C C . LEU B 1 526 ? -5.957 35.594 22.672 1 94.88 526 LEU B C 1
ATOM 10145 O O . LEU B 1 526 ? -5.059 36.281 22.172 1 94.88 526 LEU B O 1
ATOM 10149 N N . LEU B 1 527 ? -6.789 34.875 21.953 1 94.75 527 LEU B N 1
ATOM 10150 C CA . LEU B 1 527 ? -6.684 34.812 20.5 1 94.75 527 LEU B CA 1
ATOM 10151 C C . LEU B 1 527 ? -6.883 36.219 19.891 1 94.75 527 LEU B C 1
ATOM 10153 O O . LEU B 1 527 ? -6.219 36.562 18.922 1 94.75 527 LEU B O 1
ATOM 10157 N N . LYS B 1 528 ? -7.746 36.906 20.453 1 93.69 528 LYS B N 1
ATOM 10158 C CA . LYS B 1 528 ? -7.992 38.281 19.984 1 93.69 528 LYS B CA 1
ATOM 10159 C C . LYS B 1 528 ? -6.777 39.156 20.219 1 93.69 528 LYS B C 1
ATOM 10161 O O . LYS B 1 528 ? -6.406 39.969 19.359 1 93.69 528 LYS B O 1
ATOM 10166 N N . SER B 1 529 ? -6.191 39 21.359 1 95.62 529 SER B N 1
ATOM 10167 C CA . SER B 1 529 ? -5.074 39.844 21.75 1 95.62 529 SER B CA 1
ATOM 10168 C C . SER B 1 529 ? -3.812 39.5 20.969 1 95.62 529 SER B C 1
ATOM 10170 O O . SER B 1 529 ? -2.977 40.375 20.719 1 95.62 529 SER B O 1
ATOM 10172 N N . ILE B 1 530 ? -3.613 38.281 20.547 1 96.62 530 ILE B N 1
ATOM 10173 C CA . ILE B 1 530 ? -2.414 37.844 19.844 1 96.62 530 ILE B CA 1
ATOM 10174 C C . ILE B 1 530 ? -2.314 38.531 18.5 1 96.62 530 ILE B C 1
ATOM 10176 O O . ILE B 1 530 ? -1.224 38.688 17.938 1 96.62 530 ILE B O 1
ATOM 10180 N N . GLN B 1 531 ? -3.357 39.094 18 1 95.06 531 GLN B N 1
ATOM 10181 C CA . GLN B 1 531 ? -3.391 39.781 16.719 1 95.06 531 GLN B CA 1
ATOM 10182 C C . GLN B 1 531 ? -2.488 41 16.719 1 95.06 531 GLN B C 1
ATOM 10184 O O . GLN B 1 531 ? -2.039 41.469 15.664 1 95.06 531 GLN B O 1
ATOM 10189 N N . VAL B 1 532 ? -2.248 41.5 17.875 1 96.25 532 VAL B N 1
ATOM 10190 C CA . VAL B 1 532 ? -1.47 42.719 18.031 1 96.25 532 VAL B CA 1
ATOM 10191 C C . VAL B 1 532 ? -0.038 42.469 17.547 1 96.25 532 VAL B C 1
ATOM 10193 O O . VAL B 1 532 ? 0.673 43.438 17.203 1 96.25 532 VAL B O 1
ATOM 10196 N N . LEU B 1 533 ? 0.365 41.219 17.516 1 95.81 533 LEU B N 1
ATOM 10197 C CA . LEU B 1 533 ? 1.73 40.875 17.125 1 95.81 533 LEU B CA 1
ATOM 10198 C C . LEU B 1 533 ? 1.931 41.062 15.625 1 95.81 533 LEU B C 1
ATOM 10200 O O . LEU B 1 533 ? 3.064 41.062 15.141 1 95.81 533 LEU B O 1
ATOM 10204 N N . HIS B 1 534 ? 0.853 41.219 14.938 1 94.12 534 HIS B N 1
ATOM 10205 C CA . HIS B 1 534 ? 0.98 41.531 13.516 1 94.12 534 HIS B CA 1
ATOM 10206 C C . HIS B 1 534 ? 1.688 42.844 13.289 1 94.12 534 HIS B C 1
ATOM 10208 O O . HIS B 1 534 ? 1.393 43.844 13.961 1 94.12 534 HIS B O 1
ATOM 10214 N N . PRO B 1 535 ? 2.57 42.875 12.352 1 92 535 PRO B N 1
ATOM 10215 C CA . PRO B 1 535 ? 3.357 44.094 12.133 1 92 535 PRO B CA 1
ATOM 10216 C C . PRO B 1 535 ? 2.492 45.312 11.797 1 92 535 PRO B C 1
ATOM 10218 O O . PRO B 1 535 ? 2.912 46.438 12 1 92 535 PRO B O 1
ATOM 10221 N N . VAL B 1 536 ? 1.343 45.094 11.383 1 89.06 536 VAL B N 1
ATOM 10222 C CA . VAL B 1 536 ? 0.43 46.188 11.023 1 89.06 536 VAL B CA 1
ATOM 10223 C C . VAL B 1 536 ? 0.052 46.969 12.281 1 89.06 536 VAL B C 1
ATOM 10225 O O . VAL B 1 536 ? -0.312 48.156 12.188 1 89.06 536 VAL B O 1
ATOM 10228 N N . ALA B 1 537 ? 0.175 46.375 13.406 1 90.06 537 ALA B N 1
ATOM 10229 C CA . ALA B 1 537 ? -0.158 47.031 14.68 1 90.06 537 ALA B CA 1
ATOM 10230 C C . ALA B 1 537 ? 0.758 48.219 14.945 1 90.06 537 ALA B C 1
ATOM 10232 O O . ALA B 1 537 ? 0.402 49.125 15.695 1 90.06 537 ALA B O 1
ATOM 10233 N N . ARG B 1 538 ? 1.962 48.25 14.383 1 90 538 ARG B N 1
ATOM 10234 C CA . ARG B 1 538 ? 2.9 49.344 14.57 1 90 538 ARG B CA 1
ATOM 10235 C C . ARG B 1 538 ? 2.338 50.656 14 1 90 538 ARG B C 1
ATOM 10237 O O . ARG B 1 538 ? 2.74 51.75 14.406 1 90 538 ARG B O 1
ATOM 10244 N N . LYS B 1 539 ? 1.455 50.5 13.055 1 87.81 539 LYS B N 1
ATOM 10245 C CA . LYS B 1 539 ? 0.882 51.656 12.406 1 87.81 539 LYS B CA 1
ATOM 10246 C C . LYS B 1 539 ? -0.25 52.25 13.242 1 87.81 539 LYS B C 1
ATOM 10248 O O . LYS B 1 539 ? -0.656 53.406 13.023 1 87.81 539 LYS B O 1
ATOM 10253 N N . GLU B 1 540 ? -0.694 51.562 14.141 1 89.94 540 GLU B N 1
ATOM 10254 C CA . GLU B 1 540 ? -1.758 52.031 15.023 1 89.94 540 GLU B CA 1
ATOM 10255 C C . GLU B 1 540 ? -1.194 52.844 16.172 1 89.94 540 GLU B C 1
ATOM 10257 O O . GLU B 1 540 ? -0.039 52.688 16.562 1 89.94 540 GLU B O 1
ATOM 10262 N N . PRO B 1 541 ? -2.041 53.688 16.688 1 90.25 541 PRO B N 1
ATOM 10263 C CA . PRO B 1 541 ? -1.577 54.469 17.828 1 90.25 541 PRO B CA 1
ATOM 10264 C C . PRO B 1 541 ? -1.214 53.594 19.031 1 90.25 541 PRO B C 1
ATOM 10266 O O . PRO B 1 541 ? -1.899 52.625 19.297 1 90.25 541 PRO B O 1
ATOM 10269 N N . VAL B 1 542 ? -0.184 54 19.688 1 88.31 542 VAL B N 1
ATOM 10270 C CA . VAL B 1 542 ? 0.388 53.219 20.797 1 88.31 542 VAL B CA 1
ATOM 10271 C C . VAL B 1 542 ? -0.643 53.094 21.906 1 88.31 542 VAL B C 1
ATOM 10273 O O . VAL B 1 542 ? -0.708 52.031 22.562 1 88.31 542 VAL B O 1
ATOM 10276 N N . ASN B 1 543 ? -1.447 54.031 22.125 1 87.38 543 ASN B N 1
ATOM 10277 C CA . ASN B 1 543 ? -2.424 54.031 23.203 1 87.38 543 ASN B CA 1
ATOM 10278 C C . ASN B 1 543 ? -3.455 52.906 23.016 1 87.38 543 ASN B C 1
ATOM 10280 O O . ASN B 1 543 ? -3.951 52.344 23.984 1 87.38 543 ASN B O 1
ATOM 10284 N N . LYS B 1 544 ? -3.709 52.562 21.812 1 88.75 544 LYS B N 1
ATOM 10285 C CA . LYS B 1 544 ? -4.676 51.5 21.516 1 88.75 544 LYS B CA 1
ATOM 10286 C C . LYS B 1 544 ? -4.047 50.125 21.656 1 88.75 544 LYS B C 1
ATOM 10288 O O . LYS B 1 544 ? -4.695 49.188 22.125 1 88.75 544 LYS B O 1
ATOM 10293 N N . THR B 1 545 ? -2.869 50.031 21.328 1 93.38 545 THR B N 1
ATOM 10294 C CA . THR B 1 545 ? -2.219 48.719 21.281 1 93.38 545 THR B CA 1
ATOM 10295 C C . THR B 1 545 ? -1.665 48.344 22.656 1 93.38 545 THR B C 1
ATOM 10297 O O . THR B 1 545 ? -1.554 47.156 22.984 1 93.38 545 THR B O 1
ATOM 10300 N N . ILE B 1 546 ? -1.383 49.312 23.453 1 93.81 546 ILE B N 1
ATOM 10301 C CA . ILE B 1 546 ? -0.785 49.062 24.766 1 93.81 546 ILE B CA 1
ATOM 10302 C C . ILE B 1 546 ? -1.769 48.312 25.641 1 93.81 546 ILE B C 1
ATOM 10304 O O . ILE B 1 546 ? -1.366 47.438 26.422 1 93.81 546 ILE B O 1
ATOM 10308 N N . GLY B 1 547 ? -3.064 48.688 25.547 1 92.56 547 GLY B N 1
ATOM 10309 C CA . GLY B 1 547 ? -4.078 47.969 26.312 1 92.56 547 GLY B CA 1
ATOM 10310 C C . GLY B 1 547 ? -4.176 46.5 25.922 1 92.56 547 GLY B C 1
ATOM 10311 O O . GLY B 1 547 ? -4.367 45.656 26.781 1 92.56 547 GLY B O 1
ATOM 10312 N N . VAL B 1 548 ? -4.055 46.219 24.688 1 95.31 548 VAL B N 1
ATOM 10313 C CA . VAL B 1 548 ? -4.137 44.875 24.172 1 95.31 548 VAL B CA 1
ATOM 10314 C C . VAL B 1 548 ? -2.912 44.062 24.625 1 95.31 548 VAL B C 1
ATOM 10316 O O . VAL B 1 548 ? -3.027 42.906 25 1 95.31 548 VAL B O 1
ATOM 10319 N N . VAL B 1 549 ? -1.758 44.688 24.609 1 95.94 549 VAL B N 1
ATOM 10320 C CA . VAL B 1 549 ? -0.524 44.031 25.016 1 95.94 549 VAL B CA 1
ATOM 10321 C C . VAL B 1 549 ? -0.585 43.719 26.516 1 95.94 549 VAL B C 1
ATOM 10323 O O . VAL B 1 549 ? -0.101 42.688 26.969 1 95.94 549 VAL B O 1
ATOM 10326 N N . LYS B 1 550 ? -1.104 44.625 27.234 1 94.12 550 LYS B N 1
ATOM 10327 C CA . LYS B 1 550 ? -1.29 44.406 28.656 1 94.12 550 LYS B CA 1
ATOM 10328 C C . LYS B 1 550 ? -2.162 43.188 28.906 1 94.12 550 LYS B C 1
ATOM 10330 O O . LYS B 1 550 ? -1.856 42.344 29.781 1 94.12 550 LYS B O 1
ATOM 10335 N N . CYS B 1 551 ? -3.191 43.094 28.156 1 94 551 CYS B N 1
ATOM 10336 C CA . CYS B 1 551 ? -4.086 41.938 28.25 1 94 551 CYS B CA 1
ATOM 10337 C C . CYS B 1 551 ? -3.363 40.656 27.875 1 94 551 CYS B C 1
ATOM 10339 O O . CYS B 1 551 ? -3.498 39.625 28.562 1 94 551 CYS B O 1
ATOM 10341 N N . LEU B 1 552 ? -2.623 40.688 26.844 1 95.56 552 LEU B N 1
ATOM 10342 C CA . LEU B 1 552 ? -1.855 39.531 26.391 1 95.56 552 LEU B CA 1
ATOM 10343 C C . LEU B 1 552 ? -0.869 39.094 27.453 1 95.56 552 LEU B C 1
ATOM 10345 O O . LEU B 1 552 ? -0.75 37.875 27.719 1 95.56 552 LEU B O 1
ATOM 10349 N N . THR B 1 553 ? -0.184 40 28.078 1 94.88 553 THR B N 1
ATOM 10350 C CA . THR B 1 553 ? 0.805 39.719 29.109 1 94.88 553 THR B CA 1
ATOM 10351 C C . THR B 1 553 ? 0.139 39.094 30.328 1 94.88 553 THR B C 1
ATOM 10353 O O . THR B 1 553 ? 0.696 38.188 30.953 1 94.88 553 THR B O 1
ATOM 10356 N N . LYS B 1 554 ? -1.016 39.531 30.594 1 91.81 554 LYS B N 1
ATOM 10357 C CA . LYS B 1 554 ? -1.756 39 31.734 1 91.81 554 LYS B CA 1
ATOM 10358 C C . LYS B 1 554 ? -2.172 37.562 31.469 1 91.81 554 LYS B C 1
ATOM 10360 O O . LYS B 1 554 ? -2.121 36.719 32.375 1 91.81 554 LYS B O 1
ATOM 10365 N N . MET B 1 555 ? -2.572 37.312 30.312 1 92.75 555 MET B N 1
ATOM 10366 C CA . MET B 1 555 ? -3.047 35.969 29.953 1 92.75 555 MET B CA 1
ATOM 10367 C C . MET B 1 555 ? -1.887 34.969 29.859 1 92.75 555 MET B C 1
ATOM 10369 O O . MET B 1 555 ? -2.078 33.781 30.016 1 92.75 555 MET B O 1
ATOM 10373 N N . LEU B 1 556 ? -0.743 35.531 29.594 1 94.06 556 LEU B N 1
ATOM 10374 C CA . LEU B 1 556 ? 0.466 34.719 29.547 1 94.06 556 LEU B CA 1
ATOM 10375 C C . LEU B 1 556 ? 1.354 35 30.75 1 94.06 556 LEU B C 1
ATOM 10377 O O . LEU B 1 556 ? 2.58 35.031 30.641 1 94.06 556 LEU B O 1
ATOM 10381 N N . SER B 1 557 ? 0.785 35.219 31.812 1 87.88 557 SER B N 1
ATOM 10382 C CA . SER B 1 557 ? 1.479 35.656 33.031 1 87.88 557 SER B CA 1
ATOM 10383 C C . SER B 1 557 ? 2.471 34.594 33.5 1 87.88 557 SER B C 1
ATOM 10385 O O . SER B 1 557 ? 3.439 34.906 34.188 1 87.88 557 SER B O 1
ATOM 10387 N N . ARG B 1 558 ? 2.295 33.438 33.094 1 87.5 558 ARG B N 1
ATOM 10388 C CA . ARG B 1 558 ? 3.205 32.344 33.469 1 87.5 558 ARG B CA 1
ATOM 10389 C C . ARG B 1 558 ? 4.598 32.594 32.875 1 87.5 558 ARG B C 1
ATOM 10391 O O . ARG B 1 558 ? 5.59 32.094 33.406 1 87.5 558 ARG B O 1
ATOM 10398 N N . CYS B 1 559 ? 4.605 33.312 31.859 1 88.25 559 CYS B N 1
ATOM 10399 C CA . CYS B 1 559 ? 5.852 33.469 31.109 1 88.25 559 CYS B CA 1
ATOM 10400 C C . CYS B 1 559 ? 6.633 34.688 31.578 1 88.25 559 CYS B C 1
ATOM 10402 O O . CYS B 1 559 ? 7.781 34.875 31.172 1 88.25 559 CYS B O 1
ATOM 10404 N N . VAL B 1 560 ? 5.957 35.469 32.406 1 88.5 560 VAL B N 1
ATOM 10405 C CA . VAL B 1 560 ? 6.602 36.719 32.812 1 88.5 560 VAL B CA 1
ATOM 10406 C C . VAL B 1 560 ? 6.43 36.938 34.312 1 88.5 560 VAL B C 1
ATOM 10408 O O . VAL B 1 560 ? 5.391 36.594 34.875 1 88.5 560 VAL B O 1
ATOM 10411 N N . GLN B 1 561 ? 7.48 37.531 34.844 1 85 561 GLN B N 1
ATOM 10412 C CA . GLN B 1 561 ? 7.387 37.938 36.219 1 85 561 GLN B CA 1
ATOM 10413 C C . GLN B 1 561 ? 6.605 39.219 36.375 1 85 561 GLN B C 1
ATOM 10415 O O . GLN B 1 561 ? 6.574 40.031 35.438 1 85 561 GLN B O 1
ATOM 10420 N N . GLN B 1 562 ? 6.039 39.406 37.469 1 84.75 562 GLN B N 1
ATOM 10421 C CA . GLN B 1 562 ? 5.188 40.562 37.688 1 84.75 562 GLN B CA 1
ATOM 10422 C C . GLN B 1 562 ? 5.973 41.875 37.531 1 84.75 562 GLN B C 1
ATOM 10424 O O . GLN B 1 562 ? 5.445 42.844 37.031 1 84.75 562 GLN B O 1
ATOM 10429 N N . GLU B 1 563 ? 7.199 41.812 37.906 1 87.94 563 GLU B N 1
ATOM 10430 C CA . GLU B 1 563 ? 8.039 43 37.875 1 87.94 563 GLU B CA 1
ATOM 10431 C C . GLU B 1 563 ? 8.406 43.375 36.438 1 87.94 563 GLU B C 1
ATOM 10433 O O . GLU B 1 563 ? 8.734 44.531 36.156 1 87.94 563 GLU B O 1
ATOM 10438 N N . GLU B 1 564 ? 8.188 42.438 35.625 1 92 564 GLU B N 1
ATOM 10439 C CA . GLU B 1 564 ? 8.633 42.625 34.219 1 92 564 GLU B CA 1
ATOM 10440 C C . GLU B 1 564 ? 7.512 43.219 33.375 1 92 564 GLU B C 1
ATOM 10442 O O . GLU B 1 564 ? 7.75 43.625 32.25 1 92 564 GLU B O 1
ATOM 10447 N N . MET B 1 565 ? 6.348 43.281 33.875 1 91.5 565 MET B N 1
ATOM 10448 C CA . MET B 1 565 ? 5.184 43.688 33.094 1 91.5 565 MET B CA 1
ATOM 10449 C C . MET B 1 565 ? 5.348 45.125 32.562 1 91.5 565 MET B C 1
ATOM 10451 O O . MET B 1 565 ? 5.09 45.375 31.391 1 91.5 565 MET B O 1
ATOM 10455 N N . ASP B 1 566 ? 5.801 45.969 33.438 1 93 566 ASP B N 1
ATOM 10456 C CA . ASP B 1 566 ? 5.973 47.344 33.031 1 93 566 ASP B CA 1
ATOM 10457 C C . ASP B 1 566 ? 7.09 47.5 32 1 93 566 ASP B C 1
ATOM 10459 O O . ASP B 1 566 ? 7.004 48.344 31.094 1 93 566 ASP B O 1
ATOM 10463 N N . LYS B 1 567 ? 8.07 46.688 32.188 1 94 567 LYS B N 1
ATOM 10464 C CA . LYS B 1 567 ? 9.188 46.75 31.266 1 94 567 LYS B CA 1
ATOM 10465 C C . LYS B 1 567 ? 8.742 46.281 29.875 1 94 567 LYS B C 1
ATOM 10467 O O . LYS B 1 567 ? 9.242 46.812 28.859 1 94 567 LYS B O 1
ATOM 10472 N N . ILE B 1 568 ? 7.859 45.344 29.859 1 95.94 568 ILE B N 1
ATOM 10473 C CA . ILE B 1 568 ? 7.332 44.844 28.594 1 95.94 568 ILE B CA 1
ATOM 10474 C C . ILE B 1 568 ? 6.566 45.938 27.891 1 95.94 568 ILE B C 1
ATOM 10476 O O . ILE B 1 568 ? 6.719 46.125 26.672 1 95.94 568 ILE B O 1
ATOM 10480 N N . LEU B 1 569 ? 5.781 46.688 28.609 1 94.88 569 LEU B N 1
ATOM 10481 C CA . LEU B 1 569 ? 4.996 47.781 28.031 1 94.88 569 LEU B CA 1
ATOM 10482 C C . LEU B 1 569 ? 5.898 48.906 27.516 1 94.88 569 LEU B C 1
ATOM 10484 O O . LEU B 1 569 ? 5.637 49.5 26.469 1 94.88 569 LEU B O 1
ATOM 10488 N N . ASP B 1 570 ? 6.941 49.156 28.25 1 93.81 570 ASP B N 1
ATOM 10489 C CA . ASP B 1 570 ? 7.898 50.188 27.828 1 93.81 570 ASP B CA 1
ATOM 10490 C C . ASP B 1 570 ? 8.594 49.75 26.531 1 93.81 570 ASP B C 1
ATOM 10492 O O . ASP B 1 570 ? 8.766 50.562 25.625 1 93.81 570 ASP B O 1
ATOM 10496 N N . GLU B 1 571 ? 8.969 48.531 26.531 1 94.88 571 GLU B N 1
ATOM 10497 C CA . GLU B 1 571 ? 9.617 48.031 25.328 1 94.88 571 GLU B CA 1
ATOM 10498 C C . GLU B 1 571 ? 8.664 48.062 24.141 1 94.88 571 GLU B C 1
ATOM 10500 O O . GLU B 1 571 ? 9.094 48.312 23 1 94.88 571 GLU B O 1
ATOM 10505 N N . TRP B 1 572 ? 7.395 47.844 24.375 1 95.69 572 TRP B N 1
ATOM 10506 C CA . TRP B 1 572 ? 6.406 47.906 23.312 1 95.69 572 TRP B CA 1
ATOM 10507 C C . TRP B 1 572 ? 6.297 49.312 22.75 1 95.69 572 TRP B C 1
ATOM 10509 O O . TRP B 1 572 ? 6.184 49.5 21.531 1 95.69 572 TRP B O 1
ATOM 10519 N N . ARG B 1 573 ? 6.352 50.281 23.609 1 94.19 573 ARG B N 1
ATOM 10520 C CA . ARG B 1 573 ? 6.301 51.688 23.188 1 94.19 573 ARG B CA 1
ATOM 10521 C C . ARG B 1 573 ? 7.48 52.031 22.281 1 94.19 573 ARG B C 1
ATOM 10523 O O . ARG B 1 573 ? 7.32 52.719 21.281 1 94.19 573 ARG B O 1
ATOM 10530 N N . ILE B 1 574 ? 8.578 51.469 22.672 1 92.75 574 ILE B N 1
ATOM 10531 C CA . ILE B 1 574 ? 9.781 51.688 21.875 1 92.75 574 ILE B CA 1
ATOM 10532 C C . ILE B 1 574 ? 9.648 50.969 20.531 1 92.75 574 ILE B C 1
ATOM 10534 O O . ILE B 1 574 ? 10.008 51.531 19.484 1 92.75 574 ILE B O 1
ATOM 10538 N N . TYR B 1 575 ? 9.156 49.781 20.594 1 94.44 575 TYR B N 1
ATOM 10539 C CA . TYR B 1 575 ? 8.977 48.969 19.391 1 94.44 575 TYR B CA 1
ATOM 10540 C C . TYR B 1 575 ? 8.125 49.719 18.359 1 94.44 575 TYR B C 1
ATOM 10542 O O . TYR B 1 575 ? 8.445 49.719 17.172 1 94.44 575 TYR B O 1
ATOM 10550 N N . VAL B 1 576 ? 7.055 50.312 18.719 1 93 576 VAL B N 1
ATOM 10551 C CA . VAL B 1 576 ? 6.105 50.938 17.812 1 93 576 VAL B CA 1
ATOM 10552 C C . VAL B 1 576 ? 6.77 52.156 17.125 1 93 576 VAL B C 1
ATOM 10554 O O . VAL B 1 576 ? 6.504 52.406 15.953 1 93 576 VAL B O 1
ATOM 10557 N N . SER B 1 577 ? 7.707 52.781 17.797 1 89.06 577 SER B N 1
ATOM 10558 C CA . SER B 1 577 ? 8.312 54 17.266 1 89.06 577 SER B CA 1
ATOM 10559 C C . SER B 1 577 ? 9.727 53.75 16.766 1 89.06 577 SER B C 1
ATOM 10561 O O . SER B 1 577 ? 10.406 54.656 16.297 1 89.06 577 SER B O 1
ATOM 10563 N N . ASP B 1 578 ? 10.133 52.531 16.812 1 91.19 578 ASP B N 1
ATOM 10564 C CA . ASP B 1 578 ? 11.516 52.188 16.469 1 91.19 578 ASP B CA 1
ATOM 10565 C C . ASP B 1 578 ? 11.758 52.312 14.969 1 91.19 578 ASP B C 1
ATOM 10567 O O . ASP B 1 578 ? 11.258 51.531 14.188 1 91.19 578 ASP B O 1
ATOM 10571 N N . GLU B 1 579 ? 12.547 53.156 14.5 1 88.44 579 GLU B N 1
ATOM 10572 C CA . GLU B 1 579 ? 12.805 53.438 13.094 1 88.44 579 GLU B CA 1
ATOM 10573 C C . GLU B 1 579 ? 13.75 52.406 12.484 1 88.44 579 GLU B C 1
ATOM 10575 O O . GLU B 1 579 ? 13.828 52.281 11.266 1 88.44 579 GLU B O 1
ATOM 10580 N N . GLU B 1 580 ? 14.422 51.625 13.344 1 88.69 580 GLU B N 1
ATOM 10581 C CA . GLU B 1 580 ? 15.352 50.625 12.836 1 88.69 580 GLU B CA 1
ATOM 10582 C C . GLU B 1 580 ? 14.594 49.438 12.234 1 88.69 580 GLU B C 1
ATOM 10584 O O . GLU B 1 580 ? 15.164 48.656 11.461 1 88.69 580 GLU B O 1
ATOM 10589 N N . ILE B 1 581 ? 13.422 49.344 12.641 1 92.12 581 ILE B N 1
ATOM 10590 C CA . ILE B 1 581 ? 12.602 48.25 12.125 1 92.12 581 ILE B CA 1
ATOM 10591 C C . ILE B 1 581 ? 12.016 48.625 10.773 1 92.12 581 ILE B C 1
ATOM 10593 O O . ILE B 1 581 ? 11.117 49.469 10.695 1 92.12 581 ILE B O 1
ATOM 10597 N N . LYS B 1 582 ? 12.477 47.938 9.766 1 85.81 582 LYS B N 1
ATOM 10598 C CA . LYS B 1 582 ? 12.102 48.281 8.391 1 85.81 582 LYS B CA 1
ATOM 10599 C C . LYS B 1 582 ? 10.82 47.562 7.98 1 85.81 582 LYS B C 1
ATOM 10601 O O . LYS B 1 582 ? 10.57 46.438 8.406 1 85.81 582 LYS B O 1
ATOM 10606 N N . GLU B 1 583 ? 10.164 48.156 7.203 1 80 583 GLU B N 1
ATOM 10607 C CA . GLU B 1 583 ? 8.906 47.594 6.699 1 80 583 GLU B CA 1
ATOM 10608 C C . GLU B 1 583 ? 9.164 46.375 5.824 1 80 583 GLU B C 1
ATOM 10610 O O . GLU B 1 583 ? 8.328 45.469 5.758 1 80 583 GLU B O 1
ATOM 10615 N N . GLU B 1 584 ? 10.266 46.25 5.234 1 79.38 584 GLU B N 1
ATOM 10616 C CA . GLU B 1 584 ? 10.617 45.156 4.324 1 79.38 584 GLU B CA 1
ATOM 10617 C C . GLU B 1 584 ? 10.742 43.844 5.066 1 79.38 584 GLU B C 1
ATOM 10619 O O . GLU B 1 584 ? 10.656 42.75 4.457 1 79.38 584 GLU B O 1
ATOM 10624 N N . TRP B 1 585 ? 10.805 44.062 6.391 1 83.44 585 TRP B N 1
ATOM 10625 C CA . TRP B 1 585 ? 10.945 42.844 7.188 1 83.44 585 TRP B CA 1
ATOM 10626 C C . TRP B 1 585 ? 9.641 42.062 7.195 1 83.44 585 TRP B C 1
ATOM 10628 O O . TRP B 1 585 ? 9.641 40.875 7.516 1 83.44 585 TRP B O 1
ATOM 10638 N N . SER B 1 586 ? 8.641 42.781 6.84 1 81.81 586 SER B N 1
ATOM 10639 C CA . SER B 1 586 ? 7.328 42.156 6.965 1 81.81 586 SER B CA 1
ATOM 10640 C C . SER B 1 586 ? 6.766 41.781 5.598 1 81.81 586 SER B C 1
ATOM 10642 O O . SER B 1 586 ? 5.855 40.938 5.5 1 81.81 586 SER B O 1
ATOM 10644 N N . VAL B 1 587 ? 7.246 42.344 4.539 1 78.19 587 VAL B N 1
ATOM 10645 C CA . VAL B 1 587 ? 6.609 42.188 3.234 1 78.19 587 VAL B CA 1
ATOM 10646 C C . VAL B 1 587 ? 7.512 41.344 2.318 1 78.19 587 VAL B C 1
ATOM 10648 O O . VAL B 1 587 ? 8.734 41.5 2.355 1 78.19 587 VAL B O 1
ATOM 10651 N N . GLU B 1 588 ? 6.883 40.125 1.725 1 69.19 588 GLU B N 1
ATOM 10652 C CA . GLU B 1 588 ? 7.582 39.344 0.696 1 69.19 588 GLU B CA 1
ATOM 10653 C C . GLU B 1 588 ? 7.402 40 -0.681 1 69.19 588 GLU B C 1
ATOM 10655 O O . GLU B 1 588 ? 6.297 40.406 -1.042 1 69.19 588 GLU B O 1
ATOM 10660 N N . LYS B 1 589 ? 8.438 40.531 -1.393 1 58.28 589 LYS B N 1
ATOM 10661 C CA . LYS B 1 589 ? 8.391 41.219 -2.691 1 58.28 589 LYS B CA 1
ATOM 10662 C C . LYS B 1 589 ? 7.824 40.281 -3.764 1 58.28 589 LYS B C 1
ATOM 10664 O O . LYS B 1 589 ? 8.305 39.156 -3.939 1 58.28 589 LYS B O 1
ATOM 10669 N N . GLN B 1 590 ? 6.598 40 -3.887 1 55.12 590 GLN B N 1
ATOM 10670 C CA . GLN B 1 590 ? 6.297 39.312 -5.129 1 55.12 590 GLN B CA 1
ATOM 10671 C C . GLN B 1 590 ? 6.199 40.281 -6.301 1 55.12 590 GLN B C 1
ATOM 10673 O O . GLN B 1 590 ? 5.648 41.375 -6.164 1 55.12 590 GLN B O 1
ATOM 10678 N N . PRO B 1 591 ? 7.094 40.094 -7.277 1 52.38 591 PRO B N 1
ATOM 10679 C CA . PRO B 1 591 ? 7.051 41.031 -8.391 1 52.38 591 PRO B CA 1
ATOM 10680 C C . PRO B 1 591 ? 5.629 41.5 -8.719 1 52.38 591 PRO B C 1
ATOM 10682 O O . PRO B 1 591 ? 5.387 42.688 -8.867 1 52.38 591 PRO B O 1
ATOM 10685 N N . ASP B 1 592 ? 4.906 40.656 -9.562 1 48.47 592 ASP B N 1
ATOM 10686 C CA . ASP B 1 592 ? 3.783 41.062 -10.398 1 48.47 592 ASP B CA 1
ATOM 10687 C C . ASP B 1 592 ? 2.512 41.25 -9.57 1 48.47 592 ASP B C 1
ATOM 10689 O O . ASP B 1 592 ? 1.471 41.625 -10.094 1 48.47 592 ASP B O 1
ATOM 10693 N N . GLU B 1 593 ? 2.191 40.375 -8.641 1 49.5 593 GLU B N 1
ATOM 10694 C CA . GLU B 1 593 ? 0.792 40.281 -8.234 1 49.5 593 GLU B CA 1
ATOM 10695 C C . GLU B 1 593 ? 0.495 41.281 -7.102 1 49.5 593 GLU B C 1
ATOM 10697 O O . GLU B 1 593 ? 1.366 41.562 -6.281 1 49.5 593 GLU B O 1
ATOM 10702 N N . ASP B 1 594 ? -0.475 42.094 -7.227 1 53.59 594 ASP B N 1
ATOM 10703 C CA . ASP B 1 594 ? -1.191 43.062 -6.383 1 53.59 594 ASP B CA 1
ATOM 10704 C C . ASP B 1 594 ? -1.42 42.5 -4.984 1 53.59 594 ASP B C 1
ATOM 10706 O O . ASP B 1 594 ? -2.16 43.062 -4.188 1 53.59 594 ASP B O 1
ATOM 10710 N N . VAL B 1 595 ? -1.057 41.25 -4.773 1 55.94 595 VAL B N 1
ATOM 10711 C CA . VAL B 1 595 ? -1.366 40.688 -3.453 1 55.94 595 VAL B CA 1
ATOM 10712 C C . VAL B 1 595 ? -0.134 40.781 -2.555 1 55.94 595 VAL B C 1
ATOM 10714 O O . VAL B 1 595 ? 0.947 40.344 -2.924 1 55.94 595 VAL B O 1
ATOM 10717 N N . LEU B 1 596 ? -0.2 41.719 -1.658 1 58.44 596 LEU B N 1
ATOM 10718 C CA . LEU B 1 596 ? 0.833 41.844 -0.633 1 58.44 596 LEU B CA 1
ATOM 10719 C C . LEU B 1 596 ? 1.003 40.5 0.099 1 58.44 596 LEU B C 1
ATOM 10721 O O . LEU B 1 596 ? 0.038 39.969 0.641 1 58.44 596 LEU B O 1
ATOM 10725 N N . GLN B 1 597 ? 2.156 39.812 -0.137 1 69.62 597 GLN B N 1
ATOM 10726 C CA . GLN B 1 597 ? 2.424 38.594 0.596 1 69.62 597 GLN B CA 1
ATOM 10727 C C . GLN B 1 597 ? 3.305 38.844 1.813 1 69.62 597 GLN B C 1
ATOM 10729 O O . GLN B 1 597 ? 4.34 39.5 1.704 1 69.62 597 GLN B O 1
ATOM 10734 N N . TRP B 1 598 ? 2.82 38.594 3.062 1 77.06 598 TRP B N 1
ATOM 10735 C CA . TRP B 1 598 ? 3.527 38.75 4.328 1 77.06 598 TRP B CA 1
ATOM 10736 C C . TRP B 1 598 ? 4.523 37.625 4.555 1 77.06 598 TRP B C 1
ATOM 10738 O O . TRP B 1 598 ? 4.25 36.469 4.215 1 77.06 598 TRP B O 1
ATOM 10748 N N . LYS B 1 599 ? 5.637 38.094 5.047 1 83.38 599 LYS B N 1
ATOM 10749 C CA . LYS B 1 599 ? 6.59 37.062 5.496 1 83.38 599 LYS B CA 1
ATOM 10750 C C . LYS B 1 599 ? 6.062 36.312 6.719 1 83.38 599 LYS B C 1
ATOM 10752 O O . LYS B 1 599 ? 5.121 36.781 7.375 1 83.38 599 LYS B O 1
ATOM 10757 N N . ASN B 1 600 ? 6.691 35.281 6.918 1 90 600 ASN B N 1
ATOM 10758 C CA . ASN B 1 600 ? 6.309 34.531 8.102 1 90 600 ASN B CA 1
ATOM 10759 C C . ASN B 1 600 ? 6.531 35.344 9.383 1 90 600 ASN B C 1
ATOM 10761 O O . ASN B 1 600 ? 7.566 36 9.531 1 90 600 ASN B O 1
ATOM 10765 N N . ILE B 1 601 ? 5.602 35.344 10.234 1 94.31 601 ILE B N 1
ATOM 10766 C CA . ILE B 1 601 ? 5.578 36.219 11.406 1 94.31 601 ILE B CA 1
ATOM 10767 C C . ILE B 1 601 ? 6.766 35.906 12.312 1 94.31 601 ILE B C 1
ATOM 10769 O O . ILE B 1 601 ? 7.309 36.781 12.969 1 94.31 601 ILE B O 1
ATOM 10773 N N . ASP B 1 602 ? 7.145 34.625 12.398 1 93.44 602 ASP B N 1
ATOM 10774 C CA . ASP B 1 602 ? 8.266 34.25 13.258 1 93.44 602 ASP B CA 1
ATOM 10775 C C . ASP B 1 602 ? 9.586 34.781 12.695 1 93.44 602 ASP B C 1
ATOM 10777 O O . ASP B 1 602 ? 10.477 35.188 13.461 1 93.44 602 ASP B O 1
ATOM 10781 N N . ALA B 1 603 ? 9.719 34.844 11.406 1 91.38 603 ALA B N 1
ATOM 10782 C CA . ALA B 1 603 ? 10.906 35.438 10.797 1 91.38 603 ALA B CA 1
ATOM 10783 C C . ALA B 1 603 ? 10.977 36.938 11.086 1 91.38 603 ALA B C 1
ATOM 10785 O O . ALA B 1 603 ? 12.055 37.469 11.367 1 91.38 603 ALA B O 1
ATOM 10786 N N . TYR B 1 604 ? 9.914 37.656 11.016 1 93.38 604 TYR B N 1
ATOM 10787 C CA . TYR B 1 604 ? 9.836 39.062 11.328 1 93.38 604 TYR B CA 1
ATOM 10788 C C . TYR B 1 604 ? 10.273 39.344 12.758 1 93.38 604 TYR B C 1
ATOM 10790 O O . TYR B 1 604 ? 11.172 40.156 12.992 1 93.38 604 TYR B O 1
ATOM 10798 N N . TRP B 1 605 ? 9.641 38.688 13.609 1 95.38 605 TRP B N 1
ATOM 10799 C CA . TRP B 1 605 ? 9.953 38.938 15.016 1 95.38 605 TRP B CA 1
ATOM 10800 C C . TRP B 1 605 ? 11.352 38.438 15.359 1 95.38 605 TRP B C 1
ATOM 10802 O O . TRP B 1 605 ? 12.008 38.969 16.25 1 95.38 605 TRP B O 1
ATOM 10812 N N . GLY B 1 606 ? 11.758 37.344 14.664 1 93.12 606 GLY B N 1
ATOM 10813 C CA . GLY B 1 606 ? 13.141 36.938 14.828 1 93.12 606 GLY B CA 1
ATOM 10814 C C . GLY B 1 606 ? 14.133 38.031 14.555 1 93.12 606 GLY B C 1
ATOM 10815 O O . GLY B 1 606 ? 15.117 38.188 15.281 1 93.12 606 GLY B O 1
ATOM 10816 N N . ASN B 1 607 ? 13.898 38.812 13.578 1 91.56 607 ASN B N 1
ATOM 10817 C CA . ASN B 1 607 ? 14.742 39.938 13.234 1 91.56 607 ASN B CA 1
ATOM 10818 C C . ASN B 1 607 ? 14.633 41.062 14.266 1 91.56 607 ASN B C 1
ATOM 10820 O O . ASN B 1 607 ? 15.633 41.656 14.656 1 91.56 607 ASN B O 1
ATOM 10824 N N . VAL B 1 608 ? 13.461 41.312 14.703 1 93.94 608 VAL B N 1
ATOM 10825 C CA . VAL B 1 608 ? 13.203 42.375 15.641 1 93.94 608 VAL B CA 1
ATOM 10826 C C . VAL B 1 608 ? 13.867 42.062 16.984 1 93.94 608 VAL B C 1
ATOM 10828 O O . VAL B 1 608 ? 14.492 42.938 17.594 1 93.94 608 VAL B O 1
ATOM 10831 N N . LEU B 1 609 ? 13.75 40.875 17.422 1 92.81 609 LEU B N 1
ATOM 10832 C CA . LEU B 1 609 ? 14.219 40.5 18.75 1 92.81 609 LEU B CA 1
ATOM 10833 C C . LEU B 1 609 ? 15.742 40.406 18.781 1 92.81 609 LEU B C 1
ATOM 10835 O O . LEU B 1 609 ? 16.344 40.406 19.859 1 92.81 609 LEU B O 1
ATOM 10839 N N . CYS B 1 610 ? 16.359 40.375 17.672 1 88.94 610 CYS B N 1
ATOM 10840 C CA . CYS B 1 610 ? 17.812 40.312 17.594 1 88.94 610 CYS B CA 1
ATOM 10841 C C . CYS B 1 610 ? 18.422 41.719 17.719 1 88.94 610 CYS B C 1
ATOM 10843 O O . CYS B 1 610 ? 19.625 41.844 17.938 1 88.94 610 CYS B O 1
ATOM 10845 N N . LEU B 1 611 ? 17.625 42.719 17.719 1 90.94 611 LEU B N 1
ATOM 10846 C CA . LEU B 1 611 ? 18.141 44.094 17.812 1 90.94 611 LEU B CA 1
ATOM 10847 C C . LEU B 1 611 ? 18.766 44.312 19.188 1 90.94 611 LEU B C 1
ATOM 10849 O O . LEU B 1 611 ? 18.234 43.875 20.203 1 90.94 611 LEU B O 1
ATOM 10853 N N . ASN B 1 612 ? 19.969 44.875 19.156 1 87.44 612 ASN B N 1
ATOM 10854 C CA . ASN B 1 612 ? 20.703 45.156 20.391 1 87.44 612 ASN B CA 1
ATOM 10855 C C . ASN B 1 612 ? 20.719 46.656 20.703 1 87.44 612 ASN B C 1
ATOM 10857 O O . ASN B 1 612 ? 20.625 47.5 19.797 1 87.44 612 ASN B O 1
ATOM 10861 N N . ASP B 1 613 ? 20.641 46.844 21.969 1 78.75 613 ASP B N 1
ATOM 10862 C CA . ASP B 1 613 ? 20.875 48.219 22.391 1 78.75 613 ASP B CA 1
ATOM 10863 C C . ASP B 1 613 ? 22.359 48.531 22.391 1 78.75 613 ASP B C 1
ATOM 10865 O O . ASP B 1 613 ? 23.141 47.906 23.109 1 78.75 613 ASP B O 1
ATOM 10869 N N . ILE B 1 614 ? 22.812 49.25 21.594 1 65.88 614 ILE B N 1
ATOM 10870 C CA . ILE B 1 614 ? 24.203 49.594 21.328 1 65.88 614 ILE B CA 1
ATOM 10871 C C . ILE B 1 614 ? 24.875 50.062 22.609 1 65.88 614 ILE B C 1
ATOM 10873 O O . ILE B 1 614 ? 26.047 49.75 22.875 1 65.88 614 ILE B O 1
ATOM 10877 N N . ASN B 1 615 ? 24.172 50.781 23.391 1 63.59 615 ASN B N 1
ATOM 10878 C CA . ASN B 1 615 ? 24.781 51.406 24.562 1 63.59 615 ASN B CA 1
ATOM 10879 C C . ASN B 1 615 ? 24.984 50.375 25.703 1 63.59 615 ASN B C 1
ATOM 10881 O O . ASN B 1 615 ? 25.969 50.469 26.422 1 63.59 615 ASN B O 1
ATOM 10885 N N . ILE B 1 616 ? 24.062 49.406 25.875 1 69.94 616 ILE B N 1
ATOM 10886 C CA . ILE B 1 616 ? 24.062 48.562 27.047 1 69.94 616 ILE B CA 1
ATOM 10887 C C . ILE B 1 616 ? 24.484 47.125 26.656 1 69.94 616 ILE B C 1
ATOM 10889 O O . ILE B 1 616 ? 24.938 46.344 27.5 1 69.94 616 ILE B O 1
ATOM 10893 N N . GLY B 1 617 ? 24.656 46.875 25.406 1 72.06 617 GLY B N 1
ATOM 10894 C CA . GLY B 1 617 ? 25.047 45.562 24.938 1 72.06 617 GLY B CA 1
ATOM 10895 C C . GLY B 1 617 ? 24.016 44.5 25.203 1 72.06 617 GLY B C 1
ATOM 10896 O O . GLY B 1 617 ? 24.344 43.312 25.297 1 72.06 617 GLY B O 1
ATOM 10897 N N . LYS B 1 618 ? 22.875 44.906 25.578 1 79.81 618 LYS B N 1
ATOM 10898 C CA . LYS B 1 618 ? 21.797 43.969 25.844 1 79.81 618 LYS B CA 1
ATOM 10899 C C . LYS B 1 618 ? 20.75 44 24.75 1 79.81 618 LYS B C 1
ATOM 10901 O O . LYS B 1 618 ? 20.703 44.969 23.953 1 79.81 618 LYS B O 1
ATOM 10906 N N . LYS B 1 619 ? 20 42.938 24.734 1 88.31 619 LYS B N 1
ATOM 10907 C CA . LYS B 1 619 ? 18.906 42.906 23.766 1 88.31 619 LYS B CA 1
ATOM 10908 C C . LYS B 1 619 ? 17.906 44.031 24.047 1 88.31 619 LYS B C 1
ATOM 10910 O O . LYS B 1 619 ? 17.5 44.219 25.188 1 88.31 619 LYS B O 1
ATOM 10915 N N . ARG B 1 620 ? 17.562 44.781 23.109 1 91.12 620 ARG B N 1
ATOM 10916 C CA . ARG B 1 620 ? 16.656 45.938 23.219 1 91.12 620 ARG B CA 1
ATOM 10917 C C . ARG B 1 620 ? 15.281 45.5 23.703 1 91.12 620 ARG B C 1
ATOM 10919 O O . ARG B 1 620 ? 14.641 46.219 24.484 1 91.12 620 ARG B O 1
ATOM 10926 N N . TYR B 1 621 ? 14.914 44.312 23.203 1 94.5 621 TYR B N 1
ATOM 10927 C CA . TYR B 1 621 ? 13.57 43.812 23.516 1 94.5 621 TYR B CA 1
ATOM 10928 C C . TYR B 1 621 ? 13.617 42.5 24.266 1 94.5 621 TYR B C 1
ATOM 10930 O O . TYR B 1 621 ? 12.961 41.531 23.875 1 94.5 621 TYR B O 1
ATOM 10938 N N . TYR B 1 622 ? 14.258 42.5 25.375 1 91.5 622 TYR B N 1
ATOM 10939 C CA . TYR B 1 622 ? 14.477 41.281 26.141 1 91.5 622 TYR B CA 1
ATOM 10940 C C . TYR B 1 622 ? 13.188 40.812 26.797 1 91.5 622 TYR B C 1
ATOM 10942 O O . TYR B 1 622 ? 12.836 39.625 26.719 1 91.5 622 TYR B O 1
ATOM 10950 N N . HIS B 1 623 ? 12.5 41.656 27.422 1 92.94 623 HIS B N 1
ATOM 10951 C CA . HIS B 1 623 ? 11.289 41.281 28.141 1 92.94 623 HIS B CA 1
ATOM 10952 C C . HIS B 1 623 ? 10.133 41.031 27.172 1 92.94 623 HIS B C 1
ATOM 10954 O O . HIS B 1 623 ? 9.336 40.125 27.375 1 92.94 623 HIS B O 1
ATOM 10960 N N . LEU B 1 624 ? 10.055 41.844 26.141 1 94.81 624 LEU B N 1
ATOM 10961 C CA . LEU B 1 624 ? 9.031 41.656 25.109 1 94.81 624 LEU B CA 1
ATOM 10962 C C . LEU B 1 624 ? 9.195 40.312 24.406 1 94.81 624 LEU B C 1
ATOM 10964 O O . LEU B 1 624 ? 8.203 39.688 24.016 1 94.81 624 LEU B O 1
ATOM 10968 N N . SER B 1 625 ? 10.43 39.844 24.297 1 94.62 625 SER B N 1
ATOM 10969 C CA . SER B 1 625 ? 10.734 38.594 23.625 1 94.62 625 SER B CA 1
ATOM 10970 C C . SER B 1 625 ? 10.07 37.406 24.328 1 94.62 625 SER B C 1
ATOM 10972 O O . SER B 1 625 ? 9.648 36.438 23.688 1 94.62 625 SER B O 1
ATOM 10974 N N . LYS B 1 626 ? 9.93 37.469 25.562 1 93.88 626 LYS B N 1
ATOM 10975 C CA . LYS B 1 626 ? 9.328 36.375 26.344 1 93.88 626 LYS B CA 1
ATOM 10976 C C . LYS B 1 626 ? 7.859 36.188 25.969 1 93.88 626 LYS B C 1
ATOM 10978 O O . LYS B 1 626 ? 7.414 35.062 25.734 1 93.88 626 LYS B O 1
ATOM 10983 N N . ILE B 1 627 ? 7.191 37.281 25.828 1 94.88 627 ILE B N 1
ATOM 10984 C CA . ILE B 1 627 ? 5.766 37.25 25.531 1 94.88 627 ILE B CA 1
ATOM 10985 C C . ILE B 1 627 ? 5.551 36.875 24.062 1 94.88 627 ILE B C 1
ATOM 10987 O O . ILE B 1 627 ? 4.652 36.094 23.75 1 94.88 627 ILE B O 1
ATOM 10991 N N . VAL B 1 628 ? 6.344 37.438 23.219 1 96.44 628 VAL B N 1
ATOM 10992 C CA . VAL B 1 628 ? 6.215 37.156 21.781 1 96.44 628 VAL B CA 1
ATOM 10993 C C . VAL B 1 628 ? 6.488 35.688 21.5 1 96.44 628 VAL B C 1
ATOM 10995 O O . VAL B 1 628 ? 5.719 35.031 20.797 1 96.44 628 VAL B O 1
ATOM 10998 N N . LYS B 1 629 ? 7.57 35.156 22.062 1 95.88 629 LYS B N 1
ATOM 10999 C CA . LYS B 1 629 ? 7.938 33.75 21.844 1 95.88 629 LYS B CA 1
ATOM 11000 C C . LYS B 1 629 ? 6.867 32.812 22.406 1 95.88 629 LYS B C 1
ATOM 11002 O O . LYS B 1 629 ? 6.523 31.828 21.781 1 95.88 629 LYS B O 1
ATOM 11007 N N . ALA B 1 630 ? 6.355 33.188 23.531 1 95.88 630 ALA B N 1
ATOM 11008 C CA . ALA B 1 630 ? 5.309 32.375 24.141 1 95.88 630 ALA B CA 1
ATOM 11009 C C . ALA B 1 630 ? 4.043 32.375 23.281 1 95.88 630 ALA B C 1
ATOM 11011 O O . ALA B 1 630 ? 3.439 31.312 23.062 1 95.88 630 ALA B O 1
ATOM 11012 N N . ALA B 1 631 ? 3.666 33.5 22.812 1 96.81 631 ALA B N 1
ATOM 11013 C CA . ALA B 1 631 ? 2.445 33.656 22.016 1 96.81 631 ALA B CA 1
ATOM 11014 C C . ALA B 1 631 ? 2.564 32.906 20.688 1 96.81 631 ALA B C 1
ATOM 11016 O O . ALA B 1 631 ? 1.632 32.219 20.266 1 96.81 631 ALA B O 1
ATOM 11017 N N . LEU B 1 632 ? 3.709 33 20.062 1 96.5 632 LEU B N 1
ATOM 11018 C CA . LEU B 1 632 ? 3.895 32.406 18.734 1 96.5 632 LEU B CA 1
ATOM 11019 C C . LEU B 1 632 ? 4.109 30.891 18.859 1 96.5 632 LEU B C 1
ATOM 11021 O O . LEU B 1 632 ? 3.975 30.156 17.859 1 96.5 632 LEU B O 1
ATOM 11025 N N . CYS B 1 633 ? 4.422 30.422 19.984 1 95.94 633 CYS B N 1
ATOM 11026 C CA . CYS B 1 633 ? 4.625 29 20.219 1 95.94 633 CYS B CA 1
ATOM 11027 C C . CYS B 1 633 ? 3.289 28.266 20.312 1 95.94 633 CYS B C 1
ATOM 11029 O O . CYS B 1 633 ? 3.24 27.031 20.203 1 95.94 633 CYS B O 1
ATOM 11031 N N . LEU B 1 634 ? 2.252 28.984 20.531 1 95.56 634 LEU B N 1
ATOM 11032 C CA . LEU B 1 634 ? 0.927 28.375 20.578 1 95.56 634 LEU B CA 1
ATOM 11033 C C . LEU B 1 634 ? 0.522 27.844 19.203 1 95.56 634 LEU B C 1
ATOM 11035 O O . LEU B 1 634 ? 0.911 28.406 18.188 1 95.56 634 LEU B O 1
ATOM 11039 N N . SER B 1 635 ? -0.2 26.734 19.203 1 93.38 635 SER B N 1
ATOM 11040 C CA . SER B 1 635 ? -0.582 26.109 17.938 1 93.38 635 SER B CA 1
ATOM 11041 C C . SER B 1 635 ? -1.948 26.594 17.469 1 93.38 635 SER B C 1
ATOM 11043 O O . SER B 1 635 ? -2.85 26.812 18.281 1 93.38 635 SER B O 1
ATOM 11045 N N . HIS B 1 636 ? -2.041 26.797 16.188 1 90.75 636 HIS B N 1
ATOM 11046 C CA . HIS B 1 636 ? -3.318 27.203 15.625 1 90.75 636 HIS B CA 1
ATOM 11047 C C . HIS B 1 636 ? -4.094 26.016 15.078 1 90.75 636 HIS B C 1
ATOM 11049 O O . HIS B 1 636 ? -5.234 26.156 14.633 1 90.75 636 HIS B O 1
ATOM 11055 N N . GLY B 1 637 ? -3.459 24.844 15.117 1 88 637 GLY B N 1
ATOM 11056 C CA . GLY B 1 637 ? -4.172 23.672 14.609 1 88 637 GLY B CA 1
ATOM 11057 C C . GLY B 1 637 ? -3.355 22.406 14.68 1 88 637 GLY B C 1
ATOM 11058 O O . GLY B 1 637 ? -2.191 22.422 15.078 1 88 637 GLY B O 1
ATOM 11059 N N . GLN B 1 638 ? -3.98 21.25 14.188 1 88.12 638 GLN B N 1
ATOM 11060 C CA . GLN B 1 638 ? -3.412 19.922 14.312 1 88.12 638 GLN B CA 1
ATOM 11061 C C . GLN B 1 638 ? -2.842 19.438 12.984 1 88.12 638 GLN B C 1
ATOM 11063 O O . GLN B 1 638 ? -2.523 18.25 12.828 1 88.12 638 GLN B O 1
ATOM 11068 N N . ALA B 1 639 ? -2.625 20.25 12.016 1 86.69 639 ALA B N 1
ATOM 11069 C CA . ALA B 1 639 ? -2.242 19.859 10.656 1 86.69 639 ALA B CA 1
ATOM 11070 C C . ALA B 1 639 ? -0.917 19.109 10.648 1 86.69 639 ALA B C 1
ATOM 11072 O O . ALA B 1 639 ? -0.761 18.125 9.922 1 86.69 639 ALA B O 1
ATOM 11073 N N . PRO B 1 640 ? 0.016 19.516 11.453 1 88 640 PRO B N 1
ATOM 11074 C CA . PRO B 1 640 ? 1.293 18.797 11.445 1 88 640 PRO B CA 1
ATOM 11075 C C . PRO B 1 640 ? 1.156 17.344 11.891 1 88 640 PRO B C 1
ATOM 11077 O O . PRO B 1 640 ? 1.801 16.453 11.328 1 88 640 PRO B O 1
ATOM 11080 N N . VAL B 1 641 ? 0.356 17.109 12.891 1 91.88 641 VAL B N 1
ATOM 11081 C CA . VAL B 1 641 ? 0.163 15.758 13.391 1 91.88 641 VAL B CA 1
ATOM 11082 C C . VAL B 1 641 ? -0.548 14.914 12.328 1 91.88 641 VAL B C 1
ATOM 11084 O O . VAL B 1 641 ? -0.204 13.75 12.125 1 91.88 641 VAL B O 1
ATOM 11087 N N . GLU B 1 642 ? -1.486 15.523 11.656 1 88.5 642 GLU B N 1
ATOM 11088 C CA . GLU B 1 642 ? -2.219 14.812 10.617 1 88.5 642 GLU B CA 1
ATOM 11089 C C . GLU B 1 642 ? -1.31 14.477 9.438 1 88.5 642 GLU B C 1
ATOM 11091 O O . GLU B 1 642 ? -1.44 13.414 8.828 1 88.5 642 GLU B O 1
ATOM 11096 N N . ARG B 1 643 ? -0.491 15.398 9.109 1 88.5 643 ARG B N 1
ATOM 11097 C CA . ARG B 1 643 ? 0.504 15.117 8.086 1 88.5 643 ARG B CA 1
ATOM 11098 C C . ARG B 1 643 ? 1.399 13.953 8.5 1 88.5 643 ARG B C 1
ATOM 11100 O O . ARG B 1 643 ? 1.838 13.172 7.652 1 88.5 643 ARG B O 1
ATOM 11107 N N . GLY B 1 644 ? 1.649 13.938 9.766 1 91.62 644 GLY B N 1
ATOM 11108 C CA . GLY B 1 644 ? 2.432 12.828 10.297 1 91.62 644 GLY B CA 1
ATOM 11109 C C . GLY B 1 644 ? 1.794 11.477 10.055 1 91.62 644 GLY B C 1
ATOM 11110 O O . GLY B 1 644 ? 2.492 10.484 9.828 1 91.62 644 GLY B O 1
ATOM 11111 N N . PHE B 1 645 ? 0.498 11.422 10.008 1 89.75 645 PHE B N 1
ATOM 11112 C CA . PHE B 1 645 ? -0.203 10.172 9.758 1 89.75 645 PHE B CA 1
ATOM 11113 C C . PHE B 1 645 ? 0.054 9.688 8.336 1 89.75 645 PHE B C 1
ATOM 11115 O O . PHE B 1 645 ? 0.197 8.484 8.102 1 89.75 645 PHE B O 1
ATOM 11122 N N . SER B 1 646 ? 0.06 10.609 7.465 1 88.38 646 SER B N 1
ATOM 11123 C CA . SER B 1 646 ? 0.371 10.25 6.082 1 88.38 646 SER B CA 1
ATOM 11124 C C . SER B 1 646 ? 1.792 9.711 5.961 1 88.38 646 SER B C 1
ATOM 11126 O O . SER B 1 646 ? 2.043 8.781 5.195 1 88.38 646 SER B O 1
ATOM 11128 N N . ILE B 1 647 ? 2.67 10.289 6.68 1 92.25 647 ILE B N 1
ATOM 11129 C CA . ILE B 1 647 ? 4.055 9.836 6.691 1 92.25 647 ILE B CA 1
ATOM 11130 C C . ILE B 1 647 ? 4.129 8.414 7.242 1 92.25 647 ILE B C 1
ATOM 11132 O O . ILE B 1 647 ? 4.797 7.555 6.664 1 92.25 647 ILE B O 1
ATOM 11136 N N . ASN B 1 648 ? 3.414 8.219 8.297 1 93.19 648 ASN B N 1
ATOM 11137 C CA . ASN B 1 648 ? 3.375 6.887 8.891 1 93.19 648 ASN B CA 1
ATOM 11138 C C . ASN B 1 648 ? 2.852 5.848 7.91 1 93.19 648 ASN B C 1
ATOM 11140 O O . ASN B 1 648 ? 3.418 4.758 7.789 1 93.19 648 ASN B O 1
ATOM 11144 N N . LYS B 1 649 ? 1.821 6.242 7.262 1 90.19 649 LYS B N 1
ATOM 11145 C CA . LYS B 1 649 ? 1.19 5.32 6.32 1 90.19 649 LYS B CA 1
ATOM 11146 C C . LYS B 1 649 ? 2.15 4.934 5.203 1 90.19 649 LYS B C 1
ATOM 11148 O O . LYS B 1 649 ? 2.271 3.754 4.859 1 90.19 649 LYS B O 1
ATOM 11153 N N . ARG B 1 650 ? 2.828 5.816 4.676 1 88.69 650 ARG B N 1
ATOM 11154 C CA . ARG B 1 650 ? 3.762 5.559 3.584 1 88.69 650 ARG B CA 1
ATOM 11155 C C . ARG B 1 650 ? 4.949 4.73 4.066 1 88.69 650 ARG B C 1
ATOM 11157 O O . ARG B 1 650 ? 5.414 3.834 3.357 1 88.69 650 ARG B O 1
ATOM 11164 N N . MET B 1 651 ? 5.371 5.062 5.184 1 91 651 MET B N 1
ATOM 11165 C CA . MET B 1 651 ? 6.539 4.398 5.758 1 91 651 MET B CA 1
ATOM 11166 C C . MET B 1 651 ? 6.227 2.941 6.094 1 91 651 MET B C 1
ATOM 11168 O O . MET B 1 651 ? 7.078 2.068 5.934 1 91 651 MET B O 1
ATOM 11172 N N . MET B 1 652 ? 5.043 2.67 6.473 1 89.88 652 MET B N 1
ATOM 11173 C CA . MET B 1 652 ? 4.699 1.343 6.973 1 89.88 652 MET B CA 1
ATOM 11174 C C . MET B 1 652 ? 4 0.521 5.895 1 89.88 652 MET B C 1
ATOM 11176 O O . MET B 1 652 ? 3.566 -0.604 6.148 1 89.88 652 MET B O 1
ATOM 11180 N N . SER B 1 653 ? 3.961 1.123 4.75 1 82.88 653 SER B N 1
ATOM 11181 C CA . SER B 1 653 ? 3.318 0.385 3.668 1 82.88 653 SER B CA 1
ATOM 11182 C C . SER B 1 653 ? 4.023 -0.941 3.408 1 82.88 653 SER B C 1
ATOM 11184 O O . SER B 1 653 ? 5.238 -0.971 3.184 1 82.88 653 SER B O 1
ATOM 11186 N N . ASP B 1 654 ? 3.369 -2.135 3.516 1 72 654 ASP B N 1
ATOM 11187 C CA . ASP B 1 654 ? 3.855 -3.498 3.32 1 72 654 ASP B CA 1
ATOM 11188 C C . ASP B 1 654 ? 4.879 -3.873 4.391 1 72 654 ASP B C 1
ATOM 11190 O O . ASP B 1 654 ? 5.75 -4.715 4.152 1 72 654 ASP B O 1
ATOM 11194 N N . ARG B 1 655 ? 4.883 -3.076 5.48 1 82.25 655 ARG B N 1
ATOM 11195 C CA . ARG B 1 655 ? 5.789 -3.32 6.602 1 82.25 655 ARG B CA 1
ATOM 11196 C C . ARG B 1 655 ? 5.023 -3.375 7.918 1 82.25 655 ARG B C 1
ATOM 11198 O O . ARG B 1 655 ? 5.387 -2.695 8.883 1 82.25 655 ARG B O 1
ATOM 11205 N N . ALA B 1 656 ? 4.105 -4.219 7.941 1 75.88 656 ALA B N 1
ATOM 11206 C CA . ALA B 1 656 ? 3.193 -4.273 9.086 1 75.88 656 ALA B CA 1
ATOM 11207 C C . ALA B 1 656 ? 3.887 -4.852 10.312 1 75.88 656 ALA B C 1
ATOM 11209 O O . ALA B 1 656 ? 3.441 -4.637 11.445 1 75.88 656 ALA B O 1
ATOM 11210 N N . ARG B 1 657 ? 5.047 -5.441 10.195 1 80.5 657 ARG B N 1
ATOM 11211 C CA . ARG B 1 657 ? 5.691 -6.133 11.312 1 80.5 657 ARG B CA 1
ATOM 11212 C C . ARG B 1 657 ? 6.812 -5.285 11.906 1 80.5 657 ARG B C 1
ATOM 11214 O O . ARG B 1 657 ? 7.531 -5.738 12.797 1 80.5 657 ARG B O 1
ATOM 11221 N N . MET B 1 658 ? 6.938 -4.117 11.453 1 88.44 658 MET B N 1
ATOM 11222 C CA . MET B 1 658 ? 7.996 -3.24 11.945 1 88.44 658 MET B CA 1
ATOM 11223 C C . MET B 1 658 ? 7.793 -2.918 13.422 1 88.44 658 MET B C 1
ATOM 11225 O O . MET B 1 658 ? 6.668 -2.676 13.859 1 88.44 658 MET B O 1
ATOM 11229 N N . ALA B 1 659 ? 8.906 -2.975 14.133 1 89.31 659 ALA B N 1
ATOM 11230 C CA . ALA B 1 659 ? 8.859 -2.699 15.562 1 89.31 659 ALA B CA 1
ATOM 11231 C C . ALA B 1 659 ? 8.562 -1.226 15.828 1 89.31 659 ALA B C 1
ATOM 11233 O O . ALA B 1 659 ? 8.898 -0.362 15.016 1 89.31 659 ALA B O 1
ATOM 11234 N N . GLN B 1 660 ? 7.973 -0.947 17 1 90.38 660 GLN B N 1
ATOM 11235 C CA . GLN B 1 660 ? 7.625 0.414 17.391 1 90.38 660 GLN B CA 1
ATOM 11236 C C . GLN B 1 660 ? 8.867 1.304 17.438 1 90.38 660 GLN B C 1
ATOM 11238 O O . GLN B 1 660 ? 8.836 2.445 16.984 1 90.38 660 GLN B O 1
ATOM 11243 N N . THR B 1 661 ? 9.914 0.76 18 1 93.25 661 THR B N 1
ATOM 11244 C CA . THR B 1 661 ? 11.141 1.541 18.156 1 93.25 661 THR B CA 1
ATOM 11245 C C . THR B 1 661 ? 11.695 1.946 16.797 1 93.25 661 THR B C 1
ATOM 11247 O O . THR B 1 661 ? 12.219 3.051 16.641 1 93.25 661 THR B O 1
ATOM 11250 N N . THR B 1 662 ? 11.602 1.045 15.859 1 94.62 662 THR B N 1
ATOM 11251 C CA . THR B 1 662 ? 12.07 1.337 14.516 1 94.62 662 THR B CA 1
ATOM 11252 C C . THR B 1 662 ? 11.188 2.385 13.844 1 94.62 662 THR B C 1
ATOM 11254 O O . THR B 1 662 ? 11.68 3.271 13.148 1 94.62 662 THR B O 1
ATOM 11257 N N . ILE B 1 663 ? 9.883 2.295 14.086 1 95.19 663 ILE B N 1
ATOM 11258 C CA . ILE B 1 663 ? 8.945 3.268 13.531 1 95.19 663 ILE B CA 1
ATOM 11259 C C . ILE B 1 663 ? 9.281 4.664 14.055 1 95.19 663 ILE B C 1
ATOM 11261 O O . ILE B 1 663 ? 9.359 5.617 13.281 1 95.19 663 ILE B O 1
ATOM 11265 N N . VAL B 1 664 ? 9.469 4.75 15.32 1 96.38 664 VAL B N 1
ATOM 11266 C CA . VAL B 1 664 ? 9.781 6.027 15.945 1 96.38 664 VAL B CA 1
ATOM 11267 C C . VAL B 1 664 ? 11.117 6.555 15.422 1 96.38 664 VAL B C 1
ATOM 11269 O O . VAL B 1 664 ? 11.242 7.738 15.109 1 96.38 664 VAL B O 1
ATOM 11272 N N . GLY B 1 665 ? 12.117 5.621 15.344 1 96.81 665 GLY B N 1
ATOM 11273 C CA . GLY B 1 665 ? 13.398 6.02 14.805 1 96.81 665 GLY B CA 1
ATOM 11274 C C . GLY B 1 665 ? 13.305 6.566 13.391 1 96.81 665 GLY B C 1
ATOM 11275 O O . GLY B 1 665 ? 13.906 7.594 13.078 1 96.81 665 GLY B O 1
ATOM 11276 N N . LEU B 1 666 ? 12.578 5.926 12.555 1 96.62 666 LEU B N 1
ATOM 11277 C CA . LEU B 1 666 ? 12.375 6.359 11.172 1 96.62 666 LEU B CA 1
ATOM 11278 C C . LEU B 1 666 ? 11.695 7.727 11.125 1 96.62 666 LEU B C 1
ATOM 11280 O O . LEU B 1 666 ? 12.094 8.594 10.344 1 96.62 666 LEU B O 1
ATOM 11284 N N . ARG B 1 667 ? 10.672 7.906 11.906 1 96.25 667 ARG B N 1
ATOM 11285 C CA . ARG B 1 667 ? 9.922 9.156 11.938 1 96.25 667 ARG B CA 1
ATOM 11286 C C . ARG B 1 667 ? 10.805 10.312 12.391 1 96.25 667 ARG B C 1
ATOM 11288 O O . ARG B 1 667 ? 10.672 11.43 11.891 1 96.25 667 ARG B O 1
ATOM 11295 N N . LEU B 1 668 ? 11.641 10.07 13.352 1 97.25 668 LEU B N 1
ATOM 11296 C CA . LEU B 1 668 ? 12.547 11.094 13.844 1 97.25 668 LEU B CA 1
ATOM 11297 C C . LEU B 1 668 ? 13.516 11.531 12.758 1 97.25 668 LEU B C 1
ATOM 11299 O O . LEU B 1 668 ? 13.789 12.727 12.602 1 97.25 668 LEU B O 1
ATOM 11303 N N . ILE B 1 669 ? 14 10.578 12.023 1 96.5 669 ILE B N 1
ATOM 11304 C CA . ILE B 1 669 ? 14.922 10.883 10.93 1 96.5 669 ILE B CA 1
ATOM 11305 C C . ILE B 1 669 ? 14.195 11.688 9.852 1 96.5 669 ILE B C 1
ATOM 11307 O O . ILE B 1 669 ? 14.703 12.711 9.391 1 96.5 669 ILE B O 1
ATOM 11311 N N . LYS B 1 670 ? 13.031 11.297 9.508 1 94.81 670 LYS B N 1
ATOM 11312 C CA . LYS B 1 670 ? 12.273 11.922 8.43 1 94.81 670 LYS B CA 1
ATOM 11313 C C . LYS B 1 670 ? 11.867 13.344 8.797 1 94.81 670 LYS B C 1
ATOM 11315 O O . LYS B 1 670 ? 11.695 14.195 7.922 1 94.81 670 LYS B O 1
ATOM 11320 N N . ASP B 1 671 ? 11.656 13.477 10.016 1 93.12 671 ASP B N 1
ATOM 11321 C CA . ASP B 1 671 ? 11.273 14.805 10.477 1 93.12 671 ASP B CA 1
ATOM 11322 C C . ASP B 1 671 ? 12.422 15.797 10.297 1 93.12 671 ASP B C 1
ATOM 11324 O O . ASP B 1 671 ? 12.195 16.984 10.055 1 93.12 671 ASP B O 1
ATOM 11328 N N . ARG B 1 672 ? 13.656 15.32 10.375 1 90.94 672 ARG B N 1
ATOM 11329 C CA . ARG B 1 672 ? 14.805 16.219 10.414 1 90.94 672 ARG B CA 1
ATOM 11330 C C . ARG B 1 672 ? 15.508 16.266 9.055 1 90.94 672 ARG B C 1
ATOM 11332 O O . ARG B 1 672 ? 16.078 17.297 8.688 1 90.94 672 ARG B O 1
ATOM 11339 N N . VAL B 1 673 ? 15.5 15.125 8.453 1 91.06 673 VAL B N 1
ATOM 11340 C CA . VAL B 1 673 ? 16.219 15.031 7.184 1 91.06 673 VAL B CA 1
ATOM 11341 C C . VAL B 1 673 ? 15.227 15.047 6.023 1 91.06 673 VAL B C 1
ATOM 11343 O O . VAL B 1 673 ? 14.328 14.211 5.953 1 91.06 673 VAL B O 1
ATOM 11346 N N . LYS B 1 674 ? 15.43 16.016 5.176 1 83.88 674 LYS B N 1
ATOM 11347 C CA . LYS B 1 674 ? 14.547 16.094 4.016 1 83.88 674 LYS B CA 1
ATOM 11348 C C . LYS B 1 674 ? 15.148 15.367 2.82 1 83.88 674 LYS B C 1
ATOM 11350 O O . LYS B 1 674 ? 16.375 15.234 2.713 1 83.88 674 LYS B O 1
ATOM 11355 N N . LYS B 1 675 ? 14.328 14.969 1.925 1 74.06 675 LYS B N 1
ATOM 11356 C CA . LYS B 1 675 ? 14.703 14.164 0.77 1 74.06 675 LYS B CA 1
ATOM 11357 C C . LYS B 1 675 ? 15.734 14.883 -0.097 1 74.06 675 LYS B C 1
ATOM 11359 O O . LYS B 1 675 ? 16.703 14.273 -0.566 1 74.06 675 LYS B O 1
ATOM 11364 N N . GLU B 1 676 ? 15.609 16.125 -0.26 1 72.31 676 GLU B N 1
ATOM 11365 C CA . GLU B 1 676 ? 16.438 16.891 -1.176 1 72.31 676 GLU B CA 1
ATOM 11366 C C . GLU B 1 676 ? 17.797 17.219 -0.549 1 72.31 676 GLU B C 1
ATOM 11368 O O . GLU B 1 676 ? 18.766 17.516 -1.258 1 72.31 676 GLU B O 1
ATOM 11373 N N . ASN B 1 677 ? 17.922 16.922 0.733 1 79.38 677 ASN B N 1
ATOM 11374 C CA . ASN B 1 677 ? 19.094 17.438 1.416 1 79.38 677 ASN B CA 1
ATOM 11375 C C . ASN B 1 677 ? 19.922 16.297 2.043 1 79.38 677 ASN B C 1
ATOM 11377 O O . ASN B 1 677 ? 20.719 16.547 2.945 1 79.38 677 ASN B O 1
ATOM 11381 N N . VAL B 1 678 ? 19.719 15.125 1.602 1 88.5 678 VAL B N 1
ATOM 11382 C CA . VAL B 1 678 ? 20.438 14.039 2.262 1 88.5 678 VAL B CA 1
ATOM 11383 C C . VAL B 1 678 ? 21.938 14.164 2.002 1 88.5 678 VAL B C 1
ATOM 11385 O O . VAL B 1 678 ? 22.75 13.984 2.914 1 88.5 678 VAL B O 1
ATOM 11388 N N . SER B 1 679 ? 22.328 14.523 0.766 1 87.94 679 SER B N 1
ATOM 11389 C CA . SER B 1 679 ? 23.734 14.648 0.395 1 87.94 679 SER B CA 1
ATOM 11390 C C . SER B 1 679 ? 24.406 15.805 1.137 1 87.94 679 SER B C 1
ATOM 11392 O O . SER B 1 679 ? 25.625 15.812 1.321 1 87.94 679 SER B O 1
ATOM 11394 N N . GLU B 1 680 ? 23.578 16.672 1.599 1 85.25 680 GLU B N 1
ATOM 11395 C CA . GLU B 1 680 ? 24.109 17.859 2.252 1 85.25 680 GLU B CA 1
ATOM 11396 C C . GLU B 1 680 ? 24.094 17.719 3.771 1 85.25 680 GLU B C 1
ATOM 11398 O O . GLU B 1 680 ? 24.562 18.594 4.492 1 85.25 680 GLU B O 1
ATOM 11403 N N . THR B 1 681 ? 23.562 16.625 4.23 1 88 681 THR B N 1
ATOM 11404 C CA . THR B 1 681 ? 23.484 16.406 5.672 1 88 681 THR B CA 1
ATOM 11405 C C . THR B 1 681 ? 24.875 16.297 6.277 1 88 681 THR B C 1
ATOM 11407 O O . THR B 1 681 ? 25.719 15.531 5.797 1 88 681 THR B O 1
ATOM 11410 N N . PHE B 1 682 ? 25.094 17.031 7.285 1 85.06 682 PHE B N 1
ATOM 11411 C CA . PHE B 1 682 ? 26.391 17.031 7.957 1 85.06 682 PHE B CA 1
ATOM 11412 C C . PHE B 1 682 ? 26.5 15.883 8.945 1 85.06 682 PHE B C 1
ATOM 11414 O O . PHE B 1 682 ? 25.641 15.727 9.82 1 85.06 682 PHE B O 1
ATOM 11421 N N . ILE B 1 683 ? 27.562 15.148 8.766 1 91.62 683 ILE B N 1
ATOM 11422 C CA . ILE B 1 683 ? 27.812 14.039 9.68 1 91.62 683 ILE B CA 1
ATOM 11423 C C . ILE B 1 683 ? 28.766 14.492 10.781 1 91.62 683 ILE B C 1
ATOM 11425 O O . ILE B 1 683 ? 29.891 14.922 10.508 1 91.62 683 ILE B O 1
ATOM 11429 N N . THR B 1 684 ? 28.328 14.438 12.031 1 89.88 684 THR B N 1
ATOM 11430 C CA . THR B 1 684 ? 29.125 14.859 13.172 1 89.88 684 THR B CA 1
ATOM 11431 C C . THR B 1 684 ? 29.766 13.664 13.875 1 89.88 684 THR B C 1
ATOM 11433 O O . THR B 1 684 ? 29.328 12.523 13.672 1 89.88 684 THR B O 1
ATOM 11436 N N . LYS B 1 685 ? 30.781 13.938 14.672 1 91.31 685 LYS B N 1
ATOM 11437 C CA . LYS B 1 685 ? 31.391 12.883 15.469 1 91.31 685 LYS B CA 1
ATOM 11438 C C . LYS B 1 685 ? 30.406 12.289 16.469 1 91.31 685 LYS B C 1
ATOM 11440 O O . LYS B 1 685 ? 30.453 11.094 16.766 1 91.31 685 LYS B O 1
ATOM 11445 N N . GLU B 1 686 ? 29.516 13.133 16.922 1 92.12 686 GLU B N 1
ATOM 11446 C CA . GLU B 1 686 ? 28.469 12.664 17.828 1 92.12 686 GLU B CA 1
ATOM 11447 C C . GLU B 1 686 ? 27.562 11.648 17.156 1 92.12 686 GLU B C 1
ATOM 11449 O O . GLU B 1 686 ? 27.172 10.648 17.766 1 92.12 686 GLU B O 1
ATOM 11454 N N . MET B 1 687 ? 27.25 11.984 15.961 1 94.94 687 MET B N 1
ATOM 11455 C CA . MET B 1 687 ? 26.406 11.07 15.203 1 94.94 687 MET B CA 1
ATOM 11456 C C . MET B 1 687 ? 27.078 9.719 15.023 1 94.94 687 MET B C 1
ATOM 11458 O O . MET B 1 687 ? 26.438 8.672 15.156 1 94.94 687 MET B O 1
ATOM 11462 N N . ILE B 1 688 ? 28.375 9.742 14.742 1 96.38 688 ILE B N 1
ATOM 11463 C CA . ILE B 1 688 ? 29.156 8.523 14.57 1 96.38 688 ILE B CA 1
ATOM 11464 C C . ILE B 1 688 ? 29.219 7.754 15.891 1 96.38 688 ILE B C 1
ATOM 11466 O O . ILE B 1 688 ? 29.156 6.523 15.898 1 96.38 688 ILE B O 1
ATOM 11470 N N . HIS B 1 689 ? 29.281 8.555 16.969 1 95.06 689 HIS B N 1
ATOM 11471 C CA . HIS B 1 689 ? 29.297 7.918 18.281 1 95.06 689 HIS B CA 1
ATOM 11472 C C . HIS B 1 689 ? 28 7.172 18.547 1 95.06 689 HIS B C 1
ATOM 11474 O O . HIS B 1 689 ? 28.016 6.031 19.016 1 95.06 689 HIS B O 1
ATOM 11480 N N . PHE B 1 690 ? 26.859 7.789 18.25 1 96.81 690 PHE B N 1
ATOM 11481 C CA . PHE B 1 690 ? 25.562 7.141 18.422 1 96.81 690 PHE B CA 1
ATOM 11482 C C . PHE B 1 690 ? 25.469 5.891 17.547 1 96.81 690 PHE B C 1
ATOM 11484 O O . PHE B 1 690 ? 24.922 4.871 17.969 1 96.81 690 PHE B O 1
ATOM 11491 N N . TYR B 1 691 ? 26.047 5.996 16.328 1 97.12 691 TYR B N 1
ATOM 11492 C CA . TYR B 1 691 ? 26.031 4.887 15.383 1 97.12 691 TYR B CA 1
ATOM 11493 C C . TYR B 1 691 ? 26.812 3.699 15.93 1 97.12 691 TYR B C 1
ATOM 11495 O O . TYR B 1 691 ? 26.359 2.555 15.828 1 97.12 691 TYR B O 1
ATOM 11503 N N . ARG B 1 692 ? 27.891 3.932 16.578 1 95.38 692 ARG B N 1
ATOM 11504 C CA . ARG B 1 692 ? 28.766 2.889 17.109 1 95.38 692 ARG B CA 1
ATOM 11505 C C . ARG B 1 692 ? 28.125 2.193 18.312 1 95.38 692 ARG B C 1
ATOM 11507 O O . ARG B 1 692 ? 28.312 0.988 18.5 1 95.38 692 ARG B O 1
ATOM 11514 N N . GLU B 1 693 ? 27.359 2.916 19 1 95.5 693 GLU B N 1
ATOM 11515 C CA . GLU B 1 693 ? 26.781 2.396 20.234 1 95.5 693 GLU B CA 1
ATOM 11516 C C . GLU B 1 693 ? 25.469 1.676 19.984 1 95.5 693 GLU B C 1
ATOM 11518 O O . GLU B 1 693 ? 24.953 0.981 20.859 1 95.5 693 GLU B O 1
ATOM 11523 N N . ALA B 1 694 ? 24.984 1.809 18.828 1 96.31 694 ALA B N 1
ATOM 11524 C CA . ALA B 1 694 ? 23.641 1.319 18.516 1 96.31 694 ALA B CA 1
ATOM 11525 C C . ALA B 1 694 ? 23.531 -0.183 18.75 1 96.31 694 ALA B C 1
ATOM 11527 O O . ALA B 1 694 ? 22.547 -0.659 19.328 1 96.31 694 ALA B O 1
ATOM 11528 N N . HIS B 1 695 ? 24.531 -0.947 18.312 1 94.44 695 HIS B N 1
ATOM 11529 C CA . HIS B 1 695 ? 24.484 -2.4 18.438 1 94.44 695 HIS B CA 1
ATOM 11530 C C . HIS B 1 695 ? 24.469 -2.824 19.906 1 94.44 695 HIS B C 1
ATOM 11532 O O . HIS B 1 695 ? 23.719 -3.73 20.281 1 94.44 695 HIS B O 1
ATOM 11538 N N . SER B 1 696 ? 25.312 -2.189 20.672 1 93.19 696 SER B N 1
ATOM 11539 C CA . SER B 1 696 ? 25.359 -2.51 22.094 1 93.19 696 SER B CA 1
ATOM 11540 C C . SER B 1 696 ? 24.031 -2.219 22.781 1 93.19 696 SER B C 1
ATOM 11542 O O . SER B 1 696 ? 23.578 -3 23.609 1 93.19 696 SER B O 1
ATOM 11544 N N . LYS B 1 697 ? 23.453 -1.169 22.453 1 93.38 697 LYS B N 1
ATOM 11545 C CA . LYS B 1 697 ? 22.156 -0.802 23.031 1 93.38 697 LYS B CA 1
ATOM 11546 C C . LYS B 1 697 ? 21.062 -1.771 22.594 1 93.38 697 LYS B C 1
ATOM 11548 O O . LYS B 1 697 ? 20.188 -2.127 23.391 1 93.38 697 LYS B O 1
ATOM 11553 N N . TYR B 1 698 ? 21.172 -2.1 21.375 1 92.81 698 TYR B N 1
ATOM 11554 C CA . TYR B 1 698 ? 20.219 -3.068 20.828 1 92.81 698 TYR B CA 1
ATOM 11555 C C . TYR B 1 698 ? 20.328 -4.406 21.547 1 92.81 698 TYR B C 1
ATOM 11557 O O . TYR B 1 698 ? 19.328 -5 21.953 1 92.81 698 TYR B O 1
ATOM 11565 N N . LYS B 1 699 ? 21.5 -4.891 21.734 1 92 699 LYS B N 1
ATOM 11566 C CA . LYS B 1 699 ? 21.734 -6.152 22.422 1 92 699 LYS B CA 1
ATOM 11567 C C . LYS B 1 699 ? 21.281 -6.078 23.875 1 92 699 LYS B C 1
ATOM 11569 O O . LYS B 1 699 ? 20.734 -7.051 24.406 1 92 699 LYS B O 1
ATOM 11574 N N . ALA B 1 700 ? 21.531 -4.984 24.438 1 89.69 700 ALA B N 1
ATOM 11575 C CA . ALA B 1 700 ? 21.094 -4.777 25.812 1 89.69 700 ALA B CA 1
ATOM 11576 C C . ALA B 1 700 ? 19.578 -4.867 25.938 1 89.69 700 ALA B C 1
ATOM 11578 O O . ALA B 1 700 ? 19.047 -5.445 26.891 1 89.69 700 ALA B O 1
ATOM 11579 N N . GLU B 1 701 ? 18.891 -4.312 25.016 1 88.69 701 GLU B N 1
ATOM 11580 C CA . GLU B 1 701 ? 17.422 -4.352 25.016 1 88.69 701 GLU B CA 1
ATOM 11581 C C . GLU B 1 701 ? 16.906 -5.773 24.797 1 88.69 701 GLU B C 1
ATOM 11583 O O . GLU B 1 701 ? 15.914 -6.18 25.391 1 88.69 701 GLU B O 1
ATOM 11588 N N . LEU B 1 702 ? 17.531 -6.48 23.859 1 86.75 702 LEU B N 1
ATOM 11589 C CA . LEU B 1 702 ? 17.156 -7.863 23.625 1 86.75 702 LEU B CA 1
ATOM 11590 C C . LEU B 1 702 ? 17.312 -8.703 24.891 1 86.75 702 LEU B C 1
ATOM 11592 O O . LEU B 1 702 ? 16.469 -9.547 25.188 1 86.75 702 LEU B O 1
ATOM 11596 N N . LEU B 1 703 ? 18.391 -8.492 25.609 1 84.19 703 LEU B N 1
ATOM 11597 C CA . LEU B 1 703 ? 18.656 -9.211 26.844 1 84.19 703 LEU B CA 1
ATOM 11598 C C . LEU B 1 703 ? 17.641 -8.844 27.922 1 84.19 703 LEU B C 1
ATOM 11600 O O . LEU B 1 703 ? 17.203 -9.711 28.688 1 84.19 703 LEU B O 1
ATOM 11604 N N . GLU B 1 704 ? 17.297 -7.66 27.891 1 82.31 704 GLU B N 1
ATOM 11605 C CA . GLU B 1 704 ? 16.297 -7.207 28.844 1 82.31 704 GLU B CA 1
ATOM 11606 C C . GLU B 1 704 ? 14.93 -7.832 28.547 1 82.31 704 GLU B C 1
ATOM 11608 O O . GLU B 1 704 ? 14.203 -8.211 29.469 1 82.31 704 GLU B O 1
ATOM 11613 N N . ASN B 1 705 ? 14.609 -7.906 27.312 1 78.5 705 ASN B N 1
ATOM 11614 C CA . ASN B 1 705 ? 13.336 -8.492 26.922 1 78.5 705 ASN B CA 1
ATOM 11615 C C . ASN B 1 705 ? 13.297 -9.992 27.188 1 78.5 705 ASN B C 1
ATOM 11617 O O . ASN B 1 705 ? 12.266 -10.531 27.594 1 78.5 705 ASN B O 1
ATOM 11621 N N . GLU B 1 706 ? 14.406 -10.633 26.891 1 74.31 706 GLU B N 1
ATOM 11622 C CA . GLU B 1 706 ? 14.492 -12.055 27.203 1 74.31 706 GLU B CA 1
ATOM 11623 C C . GLU B 1 706 ? 14.367 -12.305 28.703 1 74.31 706 GLU B C 1
ATOM 11625 O O . GLU B 1 706 ? 13.727 -13.266 29.125 1 74.31 706 GLU B O 1
ATOM 11630 N N . SER B 1 707 ? 14.953 -11.461 29.438 1 72.38 707 SER B N 1
ATOM 11631 C CA . SER B 1 707 ? 14.875 -11.57 30.891 1 72.38 707 SER B CA 1
ATOM 11632 C C . SER B 1 707 ? 13.453 -11.336 31.375 1 72.38 707 SER B C 1
ATOM 11634 O O . SER B 1 707 ? 12.984 -12.023 32.281 1 72.38 707 SER B O 1
ATOM 11636 N N . LYS B 1 708 ? 12.773 -10.531 30.719 1 66.75 708 LYS B N 1
ATOM 11637 C CA . LYS B 1 708 ? 11.391 -10.258 31.094 1 66.75 708 LYS B CA 1
ATOM 11638 C C . LYS B 1 708 ? 10.477 -11.422 30.703 1 66.75 708 LYS B C 1
ATOM 11640 O O . LYS B 1 708 ? 9.57 -11.773 31.453 1 66.75 708 LYS B O 1
ATOM 11645 N N . GLU B 1 709 ? 10.695 -11.82 29.469 1 62.81 709 GLU B N 1
ATOM 11646 C CA . GLU B 1 709 ? 9.906 -12.969 29.031 1 62.81 709 GLU B CA 1
ATOM 11647 C C . GLU B 1 709 ? 10.164 -14.18 29.906 1 62.81 709 GLU B C 1
ATOM 11649 O O . GLU B 1 709 ? 9.234 -14.922 30.25 1 62.81 709 GLU B O 1
ATOM 11654 N N . LYS B 1 710 ? 11.422 -14.43 30.328 1 59.62 710 LYS B N 1
ATOM 11655 C CA . LYS B 1 710 ? 11.758 -15.508 31.25 1 59.62 710 LYS B CA 1
ATOM 11656 C C . LYS B 1 710 ? 11.133 -15.281 32.625 1 59.62 710 LYS B C 1
ATOM 11658 O O . LYS B 1 710 ? 10.648 -16.219 33.25 1 59.62 710 LYS B O 1
ATOM 11663 N N . LYS B 1 711 ? 11.094 -14.062 33.062 1 56.5 711 LYS B N 1
ATOM 11664 C CA . LYS B 1 711 ? 10.453 -13.742 34.312 1 56.5 711 LYS B CA 1
ATOM 11665 C C . LYS B 1 711 ? 8.945 -13.969 34.25 1 56.5 711 LYS B C 1
ATOM 11667 O O . LYS B 1 711 ? 8.352 -14.477 35.219 1 56.5 711 LYS B O 1
ATOM 11672 N N . LEU B 1 712 ? 8.484 -13.5 33.094 1 57.38 712 LEU B N 1
ATOM 11673 C CA . LEU B 1 712 ? 7.055 -13.727 32.906 1 57.38 712 LEU B CA 1
ATOM 11674 C C . LEU B 1 712 ? 6.75 -15.219 32.812 1 57.38 712 LEU B C 1
ATOM 11676 O O . LEU B 1 712 ? 5.742 -15.688 33.344 1 57.38 712 LEU B O 1
ATOM 11680 N N . ASP B 1 713 ? 7.625 -15.867 32.125 1 54.38 713 ASP B N 1
ATOM 11681 C CA . ASP B 1 713 ? 7.484 -17.312 32.062 1 54.38 713 ASP B CA 1
ATOM 11682 C C . ASP B 1 713 ? 7.672 -17.938 33.438 1 54.38 713 ASP B C 1
ATOM 11684 O O . ASP B 1 713 ? 6.98 -18.891 33.812 1 54.38 713 ASP B O 1
ATOM 11688 N N . ASN B 1 714 ? 8.625 -17.422 34.219 1 52 714 ASN B N 1
ATOM 11689 C CA . ASN B 1 714 ? 8.859 -17.906 35.562 1 52 714 ASN B CA 1
ATOM 11690 C C . ASN B 1 714 ? 7.707 -17.562 36.5 1 52 714 ASN B C 1
ATOM 11692 O O . ASN B 1 714 ? 7.383 -18.328 37.406 1 52 714 ASN B O 1
ATOM 11696 N N . VAL B 1 715 ? 7.246 -16.422 36.344 1 45.25 715 VAL B N 1
ATOM 11697 C CA . VAL B 1 715 ? 6.078 -16.078 37.156 1 45.25 715 VAL B CA 1
ATOM 11698 C C . VAL B 1 715 ? 4.895 -16.953 36.75 1 45.25 715 VAL B C 1
ATOM 11700 O O . VAL B 1 715 ? 4.051 -17.297 37.594 1 45.25 715 VAL B O 1
ATOM 11703 N N . LYS B 1 716 ? 4.789 -17.203 35.562 1 44.62 716 LYS B N 1
ATOM 11704 C CA . LYS B 1 716 ? 3.756 -18.141 35.094 1 44.62 716 LYS B CA 1
ATOM 11705 C C . LYS B 1 716 ? 4.004 -19.547 35.625 1 44.62 716 LYS B C 1
ATOM 11707 O O . LYS B 1 716 ? 3.059 -20.281 35.906 1 44.62 716 LYS B O 1
ATOM 11712 N N . LYS B 1 717 ? 5.184 -19.875 35.781 1 46.03 717 LYS B N 1
ATOM 11713 C CA . LYS B 1 717 ? 5.504 -21.156 36.406 1 46.03 717 LYS B CA 1
ATOM 11714 C C . LYS B 1 717 ? 5.262 -21.125 37.906 1 46.03 717 LYS B C 1
ATOM 11716 O O . LYS B 1 717 ? 5.148 -22.172 38.531 1 46.03 717 LYS B O 1
ATOM 11721 N N . VAL B 1 718 ? 5.324 -19.953 38.469 1 38.09 718 VAL B N 1
ATOM 11722 C CA . VAL B 1 718 ? 5.156 -19.906 39.906 1 38.09 718 VAL B CA 1
ATOM 11723 C C . VAL B 1 718 ? 3.709 -20.234 40.281 1 38.09 718 VAL B C 1
ATOM 11725 O O . VAL B 1 718 ? 3.447 -20.922 41.25 1 38.09 718 VAL B O 1
ATOM 11728 N N . PRO B 1 719 ? 2.822 -19.688 39.438 1 40 719 PRO B N 1
ATOM 11729 C CA . PRO B 1 719 ? 1.545 -20.031 40.062 1 40 719 PRO B CA 1
ATOM 11730 C C . PRO B 1 719 ? 1.249 -21.531 40.031 1 40 719 PRO B C 1
ATOM 11732 O O . PRO B 1 719 ? 0.372 -22 40.781 1 40 719 PRO B O 1
ATOM 11735 N N . GLU B 1 720 ? 1.813 -22.219 39.031 1 39.31 720 GLU B N 1
ATOM 11736 C CA . GLU B 1 720 ? 1.522 -23.656 39.125 1 39.31 720 GLU B CA 1
ATOM 11737 C C . GLU B 1 720 ? 2.121 -24.25 40.406 1 39.31 720 GLU B C 1
ATOM 11739 O O . GLU B 1 720 ? 1.549 -25.172 40.969 1 39.31 720 GLU B O 1
ATOM 11744 N N . CYS B 1 721 ? 3.211 -23.688 40.844 1 36.72 721 CYS B N 1
ATOM 11745 C CA . CYS B 1 721 ? 3.713 -24.219 42.125 1 36.72 721 CYS B CA 1
ATOM 11746 C C . CYS B 1 721 ? 2.84 -23.766 43.281 1 36.72 721 CYS B C 1
ATOM 11748 O O . CYS B 1 721 ? 2.646 -24.516 44.25 1 36.72 721 CYS B O 1
ATOM 11750 N N . VAL B 1 722 ? 2.336 -22.547 43.156 1 37.75 722 VAL B N 1
ATOM 11751 C CA . VAL B 1 722 ? 1.532 -22.141 44.312 1 37.75 722 VAL B CA 1
ATOM 11752 C C . VAL B 1 722 ? 0.137 -22.75 44.219 1 37.75 722 VAL B C 1
ATOM 11754 O O . VAL B 1 722 ? -0.472 -23.094 45.219 1 37.75 722 VAL B O 1
ATOM 11757 N N . ARG B 1 723 ? -0.386 -22.922 43 1 36.03 723 ARG B N 1
ATOM 11758 C CA . ARG B 1 723 ? -1.689 -23.578 42.938 1 36.03 723 ARG B CA 1
ATOM 11759 C C . ARG B 1 723 ? -1.566 -25.078 43.219 1 36.03 723 ARG B C 1
ATOM 11761 O O . ARG B 1 723 ? -2.424 -25.656 43.906 1 36.03 723 ARG B O 1
ATOM 11768 N N . LYS B 1 724 ? -0.499 -25.656 42.75 1 41.75 724 LYS B N 1
ATOM 11769 C CA . LYS B 1 724 ? -0.308 -27.031 43.219 1 41.75 724 LYS B CA 1
ATOM 11770 C C . LYS B 1 724 ? -0.144 -27.094 44.719 1 41.75 724 LYS B C 1
ATOM 11772 O O . LYS B 1 724 ? -0.698 -27.984 45.375 1 41.75 724 LYS B O 1
ATOM 11777 N N . THR B 1 725 ? 0.525 -26.062 45.125 1 40.19 725 THR B N 1
ATOM 11778 C CA . THR B 1 725 ? 0.68 -26.047 46.562 1 40.19 725 THR B CA 1
ATOM 11779 C C . THR B 1 725 ? -0.642 -25.703 47.25 1 40.19 725 THR B C 1
ATOM 11781 O O . THR B 1 725 ? -0.979 -26.281 48.281 1 40.19 725 THR B O 1
ATOM 11784 N N . THR B 1 726 ? -1.364 -24.828 46.594 1 39.88 726 THR B N 1
ATOM 11785 C CA . THR B 1 726 ? -2.625 -24.5 47.25 1 39.88 726 THR B CA 1
ATOM 11786 C C . THR B 1 726 ? -3.652 -25.609 47.031 1 39.88 726 THR B C 1
ATOM 11788 O O . THR B 1 726 ? -4.414 -25.938 47.938 1 39.88 726 THR B O 1
ATOM 11791 N N . GLN B 1 727 ? -3.764 -26.188 45.875 1 41.03 727 GLN B N 1
ATOM 11792 C CA . GLN B 1 727 ? -4.66 -27.328 45.719 1 41.03 727 GLN B CA 1
ATOM 11793 C C . GLN B 1 727 ? -4.188 -28.5 46.562 1 41.03 727 GLN B C 1
ATOM 11795 O O . GLN B 1 727 ? -4.996 -29.188 47.219 1 41.03 727 GLN B O 1
ATOM 11800 N N . ASP B 1 728 ? -2.904 -28.75 46.594 1 42.28 728 ASP B N 1
ATOM 11801 C CA . ASP B 1 728 ? -2.422 -29.781 47.5 1 42.28 728 ASP B CA 1
ATOM 11802 C C . ASP B 1 728 ? -2.773 -29.438 48.938 1 42.28 728 ASP B C 1
ATOM 11804 O O . ASP B 1 728 ? -3.158 -30.312 49.719 1 42.28 728 ASP B O 1
ATOM 11808 N N . GLU B 1 729 ? -2.705 -28.078 49.219 1 39.94 729 GLU B N 1
ATOM 11809 C CA . GLU B 1 729 ? -3.105 -27.688 50.562 1 39.94 729 GLU B CA 1
ATOM 11810 C C . GLU B 1 729 ? -4.609 -27.859 50.75 1 39.94 729 GLU B C 1
ATOM 11812 O O . GLU B 1 729 ? -5.059 -28.281 51.812 1 39.94 729 GLU B O 1
ATOM 11817 N N . LEU B 1 730 ? -5.34 -27.547 49.625 1 39.38 730 LEU B N 1
ATOM 11818 C CA . LEU B 1 730 ? -6.773 -27.766 49.812 1 39.38 730 LEU B CA 1
ATOM 11819 C C . LEU B 1 730 ? -7.094 -29.25 49.938 1 39.38 730 LEU B C 1
ATOM 11821 O O . LEU B 1 730 ? -7.957 -29.625 50.75 1 39.38 730 LEU B O 1
ATOM 11825 N N . HIS B 1 731 ? -6.383 -30.094 49.156 1 43.38 731 HIS B N 1
ATOM 11826 C CA . HIS B 1 731 ? -6.625 -31.516 49.375 1 43.38 731 HIS B CA 1
ATOM 11827 C C . HIS B 1 731 ? -6.191 -31.938 50.781 1 43.38 731 HIS B C 1
ATOM 11829 O O . HIS B 1 731 ? -6.645 -32.969 51.312 1 43.38 731 HIS B O 1
ATOM 11835 N N . ILE B 1 732 ? -5.141 -31.25 51.281 1 41.22 732 ILE B N 1
ATOM 11836 C CA . ILE B 1 732 ? -4.75 -31.656 52.625 1 41.22 732 ILE B CA 1
ATOM 11837 C C . ILE B 1 732 ? -5.77 -31.125 53.625 1 41.22 732 ILE B C 1
ATOM 11839 O O . ILE B 1 732 ? -6.023 -31.766 54.656 1 41.22 732 ILE B O 1
ATOM 11843 N N . LEU B 1 733 ? -6.457 -30.031 53.312 1 29.98 733 LEU B N 1
ATOM 11844 C CA . LEU B 1 733 ? -7.465 -29.719 54.312 1 29.98 733 LEU B CA 1
ATOM 11845 C C . LEU B 1 733 ? -8.734 -30.531 54.094 1 29.98 733 LEU B C 1
ATOM 11847 O O . LEU B 1 733 ? -9.367 -30.969 55.062 1 29.98 733 LEU B O 1
#

pLDDT: mean 84.06, std 16.76, range [23.23, 97.88]

Secondary structure (DSSP, 8-state):
----PPP-GGGGGSBPTTS-BGGGTEEE-SSTTEEEETTTTEEEE-TTTTHHHHHHHHHSHHHHHHHHHHHHS-HHHHHHHHHT--SS-------------------HHHHHHHHHHHHHHHHHHTT--GGGGTTHHHHHHHH-TT-HHHHH----HHHHHHIIIIIIHHHHHHHHHHHHHTSS-EEEEEEEEE-TTS-EEEEEEEEEEETTTTEEEEEEEEEEEESS--HHHHHHHHHHHHHHHT--GGGEEEEE--S-HHHHHHHHHHHHHHHHHHSS------S-HHHHHHHHHHHHHTSHHHHHHHHHHHHHHHHHHT-HHHHHHHHHHHHHTT----PPPPPP-TTSTT-HHHHHHHHHHTHHHHHIIIIIIHHHTT-GGGGSHHHHHHHHHHH-TTHHHHHHHHHHHHHHHHHHHHHHTSSS--HHHHHHHHHHHHHHHHTTTS-HHHHHT--GGGGGG--HHHHHHHHTTTT----HHHHHHHTTS-HHHHHHHHHHHHHHHHHHHHHHHHHS-TT-HHHHHHGGGSGGGGGS-HHHHHHHHHHHHHHTGGGS-GGGHHHHHHHHHHHHH-TTS-GGGTEE--SS-S--EEPPHHHHHHHHHT-EETTTTEETTHHHHHHHHHHHHS-S-SHHHHHHHHHHHHHTTT-TT--HHHHHHHHHHHHHS-GGGTTTPPPPHHHHHHHHHHHHHHHHHHHHHHHHHHHHHHHHHHHHHHHHHHHHHHHH-/----PPP-GGGGGSBPTTS-BGGGTEEE-SSTTEEEETTTTEEEE-TTTTHHHHHHHHTSHHHHHHHHHHHHS-HHHHHHHHHT--SS-------------------HHHHHHHHHHHHHHHHHHTT--GGGGTTHHHHHHHH-TT-HHHHH----HHHHHHIIIIIIHHHHHHHHHHHHHTSS-EEEEEEEEE-TTS-EEEEEEEEEEETTTTEEEEEEEEEEEESS--HHHHHHHHHHHHHHHT--GGGEEEEE--S-HHHHHHHHHHHHHHHHHHSS------S-HHHHHHHHHHHHHTSHHHHHHHHHHHHHHHHHTT-HHHHHHHHHHHHHTT----PPPPPP-TTSTT-HHHHHHHHHHTHHHHHIIIIIIHHHTT-GGGGSHHHHHHHHHHH-TTHHHHHHHHHHHHHHHHHHHHHHTSSS--HHHHHHHHHHHHHHHHTTTS-HHHHHT--GGGGGG--HHHHHHHHTTTT----HHHHHHHTTS-HHHHHHHHHHHHHHHHHHHHHHHHHS-TT-HHHHHHGGGSGGGGGS-HHHHHHHHHHHHHHTGGGS-GGGHHHHHHHHHHHHH-TTS-GGGTEE--SS-SS-EEPPHHHHHHHHHT-EETTTTEETTHHHHHHHHHHHHS-S-SHHHHHHHHHHHHHTTT-TT--HHHHHHHHHHHHHS-GGGTTTPPPPHHHHHHHHHHHHHHHHHHHHHHHHHHHHHHHHHHHHHHHHHHHHHHHH-

InterPro domains:
  IPR012337 Ribonuclease H-like superfamily [SSF53098] (183-662)